Protein AF-0000000070180375 (afdb_homodimer)

Nearest PDB structures (foldseek):
  7lt1-assembly1_A  TM=9.385E-01  e=1.085E-35  Homo sapiens
  7lt1-assembly2_B  TM=9.264E-01  e=2.620E-34  Homo sapiens
  8gjy-assembly1_A  TM=6.740E-01  e=1.311E-13  Stylophora pistillata
  5eom-assembly3_D  TM=6.057E-01  e=1.075E-13  Homo sapiens
  5eog-assembly4_F  TM=6.296E-01  e=2.469E-12  Homo sapiens

Sequence (806 aa):
MASPPEDRPPKPAAAKPLTDLDFHSGVQIAELNQLIQEYQARTPQGGDAPELFQAKDWVFGLLGQVQQSDGKLPPVNRYLLLSGGIQQGTVHVDCTTLLPLSPGGDYDASFTLLVPVLNVAGVPVTLDMTQSPPGHTRISLQPFDAPTLQRWSECSCGDQTFLSAELVSEWFFRAFSAAAKDVRLELRGRVTSVIICVGSYRVLYDIVPVVAFRGWPEVAQPWLSQGHFWDGKLRDEDVTAGFYLFPSTSGSDWYLAFSASELHLRRGLPPPLLWSLRATVAALPWGVLQGLEPYHLFTLALWSCERLPSRYLAQEENAAHALLGVLDDLSASLAEGHLPNYFLPQWNLLHGLSHRATRILVRAVAQVRANPTKYLCQAVEGAKEAKRRAKAYRRQLPTPVDSMASPPEDRPPKPAAAKPLTDLDFHSGVQIAELNQLIQEYQARTPQGGDAPELFQAKDWVFGLLGQVQQSDGKLPPVNRYLLLSGGIQQGTVHVDCTTLLPLSPGGDYDASFTLLVPVLNVAGVPVTLDMTQSPPGHTRISLQPFDAPTLQRWSECSCGDQTFLSAELVSEWFFRAFSAAAKDVRLELRGRVTSVIICVGSYRVLYDIVPVVAFRGWPEVAQPWLSQGHFWDGKLRDEDVTAGFYLFPSTSGSDWYLAFSASELHLRRGLPPPLLWSLRATVAALPWGVLQGLEPYHLFTLALWSCERLPSRYLAQEENAAHALLGVLDDLSASLAEGHLPNYFLPQWNLLHGLSHRATRILVRAVAQVRANPTKYLCQAVEGAKEAKRRAKAYRRQLPTPVDS

Structure (mmCIF, N/CA/C/O backbone):
data_AF-0000000070180375-model_v1
#
loop_
_entity.id
_entity.type
_entity.pdbx_description
1 polymer 'Protein MB21D2-like'
#
loop_
_atom_site.group_PDB
_atom_site.id
_atom_site.type_symbol
_atom_site.label_atom_id
_atom_site.label_alt_id
_atom_site.label_comp_id
_atom_site.label_asym_id
_atom_site.label_entity_id
_atom_site.label_seq_id
_atom_site.pdbx_PDB_ins_code
_atom_site.Cartn_x
_atom_site.Cartn_y
_atom_site.Cartn_z
_atom_site.occupancy
_atom_site.B_iso_or_equiv
_atom_site.auth_seq_id
_atom_site.auth_comp_id
_atom_site.auth_asym_id
_atom_site.auth_atom_id
_atom_site.pdbx_PDB_model_num
ATOM 1 N N . MET A 1 1 ? 54.75 -35.031 9.227 1 23.86 1 MET A N 1
ATOM 2 C CA . MET A 1 1 ? 54 -34.469 8.117 1 23.86 1 MET A CA 1
ATOM 3 C C . MET A 1 1 ? 52.906 -33.531 8.633 1 23.86 1 MET A C 1
ATOM 5 O O . MET A 1 1 ? 52.031 -33.938 9.398 1 23.86 1 MET A O 1
ATOM 9 N N . ALA A 1 2 ? 53.219 -32.281 8.719 1 33.56 2 ALA A N 1
ATOM 10 C CA . ALA A 1 2 ? 52.531 -31.125 9.328 1 33.56 2 ALA A CA 1
ATOM 11 C C . ALA A 1 2 ? 51.188 -30.891 8.672 1 33.56 2 ALA A C 1
ATOM 13 O O . ALA A 1 2 ? 51.062 -30.844 7.449 1 33.56 2 ALA A O 1
ATOM 14 N N . SER A 1 3 ? 50.156 -31.203 9.398 1 32.41 3 SER A N 1
ATOM 15 C CA . SER A 1 3 ? 48.781 -31.266 8.984 1 32.41 3 SER A CA 1
ATOM 16 C C . SER A 1 3 ? 48.312 -29.938 8.406 1 32.41 3 SER A C 1
ATOM 18 O O . SER A 1 3 ? 48.719 -28.875 8.883 1 32.41 3 SER A O 1
ATOM 20 N N . PRO A 1 4 ? 47.875 -29.953 7.188 1 40.56 4 PRO A N 1
ATOM 21 C CA . PRO A 1 4 ? 47.625 -28.688 6.469 1 40.56 4 PRO A CA 1
ATOM 22 C C . PRO A 1 4 ? 46.688 -27.75 7.211 1 40.56 4 PRO A C 1
ATOM 24 O O . PRO A 1 4 ? 45.844 -28.219 7.984 1 40.56 4 PRO A O 1
ATOM 27 N N . PRO A 1 5 ? 47.188 -26.562 7.492 1 35.72 5 PRO A N 1
ATOM 28 C CA . PRO A 1 5 ? 46.5 -25.531 8.281 1 35.72 5 PRO A CA 1
ATOM 29 C C . PRO A 1 5 ? 45.031 -25.359 7.879 1 35.72 5 PRO A C 1
ATOM 31 O O . PRO A 1 5 ? 44.688 -25.578 6.715 1 35.72 5 PRO A O 1
ATOM 34 N N . GLU A 1 6 ? 44.125 -25.703 8.719 1 31.5 6 GLU A N 1
ATOM 35 C CA . GLU A 1 6 ? 42.688 -25.609 8.758 1 31.5 6 GLU A CA 1
ATOM 36 C C . GLU A 1 6 ? 42.188 -24.203 8.367 1 31.5 6 GLU A C 1
ATOM 38 O O . GLU A 1 6 ? 42.656 -23.203 8.922 1 31.5 6 GLU A O 1
ATOM 43 N N . ASP A 1 7 ? 41.938 -24.062 7.133 1 34.28 7 ASP A N 1
ATOM 44 C CA . ASP A 1 7 ? 41.5 -22.844 6.465 1 34.28 7 ASP A CA 1
ATOM 45 C C . ASP A 1 7 ? 40.5 -22.078 7.305 1 34.28 7 ASP A C 1
ATOM 47 O O . ASP A 1 7 ? 39.469 -22.641 7.695 1 34.28 7 ASP A O 1
ATOM 51 N N . ARG A 1 8 ? 41.031 -21.156 8.109 1 36.31 8 ARG A N 1
ATOM 52 C CA . ARG A 1 8 ? 40.25 -20.25 8.953 1 36.31 8 ARG A CA 1
ATOM 53 C C . ARG A 1 8 ? 39 -19.781 8.242 1 36.31 8 ARG A C 1
ATOM 55 O O . ARG A 1 8 ? 39.031 -19.469 7.055 1 36.31 8 ARG A O 1
ATOM 62 N N . PRO A 1 9 ? 37.906 -20.062 8.875 1 31.62 9 PRO A N 1
ATOM 63 C CA . PRO A 1 9 ? 36.625 -19.641 8.289 1 31.62 9 PRO A CA 1
ATOM 64 C C . PRO A 1 9 ? 36.625 -18.172 7.906 1 31.62 9 PRO A C 1
ATOM 66 O O . PRO A 1 9 ? 37.25 -17.344 8.562 1 31.62 9 PRO A O 1
ATOM 69 N N . PRO A 1 10 ? 36.5 -17.844 6.637 1 33.12 10 PRO A N 1
ATOM 70 C CA . PRO A 1 10 ? 36.656 -16.453 6.227 1 33.12 10 PRO A CA 1
ATOM 71 C C . PRO A 1 10 ? 35.906 -15.469 7.125 1 33.12 10 PRO A C 1
ATOM 73 O O . PRO A 1 10 ? 34.906 -15.836 7.738 1 33.12 10 PRO A O 1
ATOM 76 N N . LYS A 1 11 ? 36.75 -14.492 7.629 1 34.78 11 LYS A N 1
ATOM 77 C CA . LYS A 1 11 ? 36.281 -13.406 8.477 1 34.78 11 LYS A CA 1
ATOM 78 C C . LYS A 1 11 ? 34.906 -12.898 8.016 1 34.78 11 LYS A C 1
ATOM 80 O O . LYS A 1 11 ? 34.688 -12.727 6.812 1 34.78 11 LYS A O 1
ATOM 85 N N . PRO A 1 12 ? 34.062 -12.938 8.938 1 30.27 12 PRO A N 1
ATOM 86 C CA . PRO A 1 12 ? 32.719 -12.445 8.602 1 30.27 12 PRO A CA 1
ATOM 87 C C . PRO A 1 12 ? 32.75 -11.086 7.902 1 30.27 12 PRO A C 1
ATOM 89 O O . PRO A 1 12 ? 33.562 -10.242 8.227 1 30.27 12 PRO A O 1
ATOM 92 N N . ALA A 1 13 ? 32.438 -10.969 6.637 1 31.39 13 ALA A N 1
ATOM 93 C CA . ALA A 1 13 ? 32.469 -9.727 5.871 1 31.39 13 ALA A CA 1
ATOM 94 C C . ALA A 1 13 ? 32.062 -8.539 6.734 1 31.39 13 ALA A C 1
ATOM 96 O O . ALA A 1 13 ? 31.219 -8.656 7.613 1 31.39 13 ALA A O 1
ATOM 97 N N . ALA A 1 14 ? 32.844 -7.531 6.828 1 31.05 14 ALA A N 1
ATOM 98 C CA . ALA A 1 14 ? 32.656 -6.316 7.613 1 31.05 14 ALA A CA 1
ATOM 99 C C . ALA A 1 14 ? 31.219 -5.848 7.551 1 31.05 14 ALA A C 1
ATOM 101 O O . ALA A 1 14 ? 30.578 -5.922 6.496 1 31.05 14 ALA A O 1
ATOM 102 N N . ALA A 1 15 ? 30.672 -5.734 8.703 1 33.09 15 ALA A N 1
ATOM 103 C CA . ALA A 1 15 ? 29.281 -5.332 8.961 1 33.09 15 ALA A CA 1
ATOM 104 C C . ALA A 1 15 ? 28.859 -4.188 8.039 1 33.09 15 ALA A C 1
ATOM 106 O O . ALA A 1 15 ? 29.516 -3.139 8.008 1 33.09 15 ALA A O 1
ATOM 107 N N . LYS A 1 16 ? 28.328 -4.473 6.902 1 41.56 16 LYS A N 1
ATOM 108 C CA . LYS A 1 16 ? 27.859 -3.441 5.98 1 41.56 16 LYS A CA 1
ATOM 109 C C . LYS A 1 16 ? 27.281 -2.25 6.742 1 41.56 16 LYS A C 1
ATOM 111 O O . LYS A 1 16 ? 26.641 -2.422 7.785 1 41.56 16 LYS A O 1
ATOM 116 N N . PRO A 1 17 ? 27.641 -1.075 6.594 1 40.16 17 PRO A N 1
ATOM 117 C CA . PRO A 1 17 ? 27.203 0.123 7.309 1 40.16 17 PRO A CA 1
ATOM 118 C C . PRO A 1 17 ? 25.703 0.095 7.641 1 40.16 17 PRO A C 1
ATOM 120 O O . PRO A 1 17 ? 24.938 -0.566 6.949 1 40.16 17 PRO A O 1
ATOM 123 N N . LEU A 1 18 ? 25.281 0.258 8.922 1 43.97 18 LEU A N 1
ATOM 124 C CA . LEU A 1 18 ? 24.031 0.418 9.648 1 43.97 18 LEU A CA 1
ATOM 125 C C . LEU A 1 18 ? 22.969 1.078 8.766 1 43.97 18 LEU A C 1
ATOM 127 O O . LEU A 1 18 ? 21.875 1.391 9.234 1 43.97 18 LEU A O 1
ATOM 131 N N . THR A 1 19 ? 23.344 1.533 7.516 1 57.06 19 THR A N 1
ATOM 132 C CA . THR A 1 19 ? 22.516 2.445 6.727 1 57.06 19 THR A CA 1
ATOM 133 C C . THR A 1 19 ? 21.484 1.676 5.906 1 57.06 19 THR A C 1
ATOM 135 O O . THR A 1 19 ? 20.719 2.271 5.148 1 57.06 19 THR A O 1
ATOM 138 N N . ASP A 1 20 ? 21.281 0.344 6.129 1 83.94 20 ASP A N 1
ATOM 139 C CA . ASP A 1 20 ? 20.406 -0.189 5.09 1 83.94 20 ASP A CA 1
ATOM 140 C C . ASP A 1 20 ? 19.125 -0.746 5.695 1 83.94 20 ASP A C 1
ATOM 142 O O . ASP A 1 20 ? 19.016 -1.949 5.941 1 83.94 20 ASP A O 1
ATOM 146 N N . LEU A 1 21 ? 18.297 0.168 6.273 1 94 21 LEU A N 1
ATOM 147 C CA . LEU A 1 21 ? 17 -0.168 6.859 1 94 21 LEU A CA 1
ATOM 148 C C . LEU A 1 21 ? 15.875 0.103 5.871 1 94 21 LEU A C 1
ATOM 150 O O . LEU A 1 21 ? 15.992 0.978 5.012 1 94 21 LEU A O 1
ATOM 154 N N . ASP A 1 22 ? 14.906 -0.76 6.043 1 96.56 22 ASP A N 1
ATOM 155 C CA . ASP A 1 22 ? 13.633 -0.432 5.398 1 96.56 22 ASP A CA 1
ATOM 156 C C . ASP A 1 22 ? 12.852 0.595 6.215 1 96.56 22 ASP A C 1
ATOM 158 O O . ASP A 1 22 ? 12.469 0.326 7.355 1 96.56 22 ASP A O 1
ATOM 162 N N . PHE A 1 23 ? 12.539 1.756 5.738 1 97.06 23 PHE A N 1
ATOM 163 C CA . PHE A 1 23 ? 11.93 2.857 6.473 1 97.06 23 PHE A CA 1
ATOM 164 C C . PHE A 1 23 ? 10.578 2.445 7.039 1 97.06 23 PHE A C 1
ATOM 166 O O . PHE A 1 23 ? 10.281 2.715 8.203 1 97.06 23 PHE A O 1
ATOM 173 N N . HIS A 1 24 ? 9.766 1.77 6.258 1 97.75 24 HIS A N 1
ATOM 174 C CA . HIS A 1 24 ? 8.383 1.485 6.625 1 97.75 24 HIS A CA 1
ATOM 175 C C . HIS A 1 24 ? 8.312 0.475 7.766 1 97.75 24 HIS A C 1
ATOM 177 O O . HIS A 1 24 ? 7.645 0.717 8.773 1 97.75 24 HIS A O 1
ATOM 183 N N . SER A 1 25 ? 9.016 -0.627 7.633 1 97.44 25 SER A N 1
ATOM 184 C CA . SER A 1 25 ? 8.945 -1.672 8.648 1 97.44 25 SER A CA 1
ATOM 185 C C . SER A 1 25 ? 10 -1.458 9.734 1 97.44 25 SER A C 1
ATOM 187 O O . SER A 1 25 ? 9.867 -1.978 10.844 1 97.44 25 SER A O 1
ATOM 189 N N . GLY A 1 26 ? 11.086 -0.782 9.445 1 96.75 26 GLY A N 1
ATOM 190 C CA . GLY A 1 26 ? 12.18 -0.565 10.383 1 96.75 26 GLY A CA 1
ATOM 191 C C . GLY A 1 26 ? 13.148 -1.73 10.445 1 96.75 26 GLY A C 1
ATOM 192 O O . GLY A 1 26 ? 14.086 -1.722 11.25 1 96.75 26 GLY A O 1
ATOM 193 N N . VAL A 1 27 ? 12.992 -2.689 9.57 1 96.44 27 VAL A N 1
ATOM 194 C CA . VAL A 1 27 ? 13.805 -3.9 9.633 1 96.44 27 VAL A CA 1
ATOM 195 C C . VAL A 1 27 ? 15.109 -3.684 8.867 1 96.44 27 VAL A C 1
ATOM 197 O O . VAL A 1 27 ? 15.148 -2.918 7.902 1 96.44 27 VAL A O 1
ATOM 200 N N . GLN A 1 28 ? 16.156 -4.336 9.297 1 95.44 28 GLN A N 1
ATOM 201 C CA . GLN A 1 28 ? 17.422 -4.316 8.586 1 95.44 28 GLN A CA 1
ATOM 202 C C . GLN A 1 28 ? 17.359 -5.164 7.32 1 95.44 28 GLN A C 1
ATOM 204 O O . GLN A 1 28 ? 16.938 -6.316 7.359 1 95.44 28 GLN A O 1
ATOM 209 N N . ILE A 1 29 ? 17.781 -4.625 6.227 1 95.12 29 ILE A N 1
ATOM 210 C CA . ILE A 1 29 ? 17.75 -5.309 4.938 1 95.12 29 ILE A CA 1
ATOM 211 C C . ILE A 1 29 ? 18.578 -6.59 5.008 1 95.12 29 ILE A C 1
ATOM 213 O O . ILE A 1 29 ? 18.188 -7.617 4.441 1 95.12 29 ILE A O 1
ATOM 217 N N . ALA A 1 30 ? 19.703 -6.562 5.672 1 95.06 30 ALA A N 1
ATOM 218 C CA . ALA A 1 30 ? 20.562 -7.73 5.816 1 95.06 30 ALA A CA 1
ATOM 219 C C . ALA A 1 30 ? 19.828 -8.875 6.504 1 95.06 30 ALA A C 1
ATOM 221 O O . ALA A 1 30 ? 20.031 -10.047 6.172 1 95.06 30 ALA A O 1
ATOM 222 N N . GLU A 1 31 ? 18.953 -8.547 7.465 1 96.31 31 GLU A N 1
ATOM 223 C CA . GLU A 1 31 ? 18.172 -9.555 8.172 1 96.31 31 GLU A CA 1
ATOM 224 C C . GLU A 1 31 ? 17.188 -10.242 7.23 1 96.31 31 GLU A C 1
ATOM 226 O O . GLU A 1 31 ? 17.031 -11.469 7.266 1 96.31 31 GLU A O 1
ATOM 231 N N . LEU A 1 32 ? 16.547 -9.508 6.422 1 97.44 32 LEU A N 1
ATOM 232 C CA . LEU A 1 32 ? 15.602 -10.07 5.457 1 97.44 32 LEU A CA 1
ATOM 233 C C . LEU A 1 32 ? 16.312 -10.953 4.445 1 97.44 32 LEU A C 1
ATOM 235 O O . LEU A 1 32 ? 15.82 -12.023 4.09 1 97.44 32 LEU A O 1
ATOM 239 N N . ASN A 1 33 ? 17.469 -10.484 3.971 1 97.19 33 ASN A N 1
ATOM 240 C CA . ASN A 1 33 ? 18.25 -11.305 3.053 1 97.19 33 ASN A CA 1
ATOM 241 C C . ASN A 1 33 ? 18.625 -12.648 3.678 1 97.19 33 ASN A C 1
ATOM 243 O O . ASN A 1 33 ? 18.594 -13.68 3.01 1 97.19 33 ASN A O 1
ATOM 247 N N . GLN A 1 34 ? 18.984 -12.602 4.914 1 97.12 34 GLN A N 1
ATOM 248 C CA . GLN A 1 34 ? 19.344 -13.828 5.617 1 97.12 34 GLN A CA 1
ATOM 249 C C . GLN A 1 34 ? 18.156 -14.781 5.711 1 97.12 34 GLN A C 1
ATOM 251 O O . GLN A 1 34 ? 18.297 -15.984 5.504 1 97.12 34 GLN A O 1
ATOM 256 N N . LEU A 1 35 ? 16.984 -14.258 6.043 1 97.75 35 LEU A N 1
ATOM 257 C CA . LEU A 1 35 ? 15.789 -15.086 6.16 1 97.75 35 LEU A CA 1
ATOM 258 C C . LEU A 1 35 ? 15.406 -15.688 4.812 1 97.75 35 LEU A C 1
ATOM 260 O O . LEU A 1 35 ? 14.977 -16.844 4.738 1 97.75 35 LEU A O 1
ATOM 264 N N . ILE A 1 36 ? 15.57 -14.906 3.744 1 97.88 36 ILE A N 1
ATOM 265 C CA . ILE A 1 36 ? 15.289 -15.398 2.398 1 97.88 36 ILE A CA 1
ATOM 266 C C . ILE A 1 36 ? 16.234 -16.547 2.061 1 97.88 36 ILE A C 1
ATOM 268 O O . ILE A 1 36 ? 15.797 -17.578 1.536 1 97.88 36 ILE A O 1
ATOM 272 N N . GLN A 1 37 ? 17.484 -16.422 2.408 1 96.31 37 GLN A N 1
ATOM 273 C CA . GLN A 1 37 ? 18.469 -17.469 2.15 1 96.31 37 GLN A CA 1
ATOM 274 C C . GLN A 1 37 ? 18.188 -18.703 2.986 1 96.31 37 GLN A C 1
ATOM 276 O O . GLN A 1 37 ? 18.359 -19.828 2.512 1 96.31 37 GLN A O 1
ATOM 281 N N . GLU A 1 38 ? 17.781 -18.453 4.176 1 96.19 38 GLU A N 1
ATOM 282 C CA . GLU A 1 38 ? 17.453 -19.578 5.043 1 96.19 38 GLU A CA 1
ATOM 283 C C . GLU A 1 38 ? 16.266 -20.359 4.496 1 96.19 38 GLU A C 1
ATOM 285 O O . GLU A 1 38 ? 16.266 -21.594 4.543 1 96.19 38 GLU A O 1
ATOM 290 N N . TYR A 1 39 ? 15.32 -19.703 4.043 1 96.19 39 TYR A N 1
ATOM 291 C CA . TYR A 1 39 ? 14.172 -20.375 3.455 1 96.19 39 TYR A CA 1
ATOM 292 C C . TYR A 1 39 ? 14.578 -21.156 2.209 1 96.19 39 TYR A C 1
ATOM 294 O O . TYR A 1 39 ? 14.148 -22.297 2.016 1 96.19 39 TYR A O 1
ATOM 302 N N . GLN A 1 40 ? 15.352 -20.516 1.368 1 91.94 40 GLN A N 1
ATOM 303 C CA . GLN A 1 40 ? 15.797 -21.156 0.13 1 91.94 40 GLN A CA 1
ATOM 304 C C . GLN A 1 40 ? 16.562 -22.438 0.415 1 91.94 40 GLN A C 1
ATOM 306 O O . GLN A 1 40 ? 16.484 -23.406 -0.35 1 91.94 40 GLN A O 1
ATOM 311 N N . ALA A 1 41 ? 17.312 -22.406 1.428 1 90.5 41 ALA A N 1
ATOM 312 C CA . ALA A 1 41 ? 18.125 -23.562 1.783 1 90.5 41 ALA A CA 1
ATOM 313 C C . ALA A 1 41 ? 17.25 -24.75 2.223 1 90.5 41 ALA A C 1
ATOM 315 O O . ALA A 1 41 ? 17.656 -25.906 2.111 1 90.5 41 ALA A O 1
ATOM 316 N N . ARG A 1 42 ? 16.078 -24.516 2.604 1 85.94 42 ARG A N 1
ATOM 317 C CA . ARG A 1 42 ? 15.219 -25.562 3.148 1 85.94 42 ARG A CA 1
ATOM 318 C C . ARG A 1 42 ? 14.203 -26.031 2.111 1 85.94 42 ARG A C 1
ATOM 320 O O . ARG A 1 42 ? 13.5 -27.016 2.328 1 85.94 42 ARG A O 1
ATOM 327 N N . THR A 1 43 ? 14.094 -25.344 1.079 1 76.44 43 THR A N 1
ATOM 328 C CA . THR A 1 43 ? 13.141 -25.734 0.046 1 76.44 43 THR A CA 1
ATOM 329 C C . THR A 1 43 ? 13.711 -26.844 -0.833 1 76.44 43 THR A C 1
ATOM 331 O O . THR A 1 43 ? 14.867 -26.781 -1.252 1 76.44 43 THR A O 1
ATOM 334 N N . PRO A 1 44 ? 12.867 -27.938 -0.79 1 65.12 44 PRO A N 1
ATOM 335 C CA . PRO A 1 44 ? 13.375 -29.094 -1.555 1 65.12 44 PRO A CA 1
ATOM 336 C C . PRO A 1 44 ? 13.672 -28.734 -3.01 1 65.12 44 PRO A C 1
ATOM 338 O O . PRO A 1 44 ? 12.906 -28 -3.645 1 65.12 44 PRO A O 1
ATOM 341 N N . GLN A 1 45 ? 14.891 -28.781 -3.35 1 59.19 45 GLN A N 1
ATOM 342 C CA . GLN A 1 45 ? 15.258 -28.641 -4.754 1 59.19 45 GLN A CA 1
ATOM 343 C C . GLN A 1 45 ? 14.914 -29.891 -5.551 1 59.19 45 GLN A C 1
ATOM 345 O O . GLN A 1 45 ? 14.867 -31 -4.992 1 59.19 45 GLN A O 1
ATOM 350 N N . GLY A 1 46 ? 13.938 -29.812 -6.57 1 57.19 46 GLY A N 1
ATOM 351 C CA . GLY A 1 46 ? 13.547 -30.891 -7.465 1 57.19 46 GLY A CA 1
ATOM 352 C C . GLY A 1 46 ? 14.625 -31.938 -7.652 1 57.19 46 GLY A C 1
ATOM 353 O O . GLY A 1 46 ? 15.492 -31.797 -8.516 1 57.19 46 GLY A O 1
ATOM 354 N N . GLY A 1 47 ? 14.992 -32.625 -6.516 1 59.22 47 GLY A N 1
ATOM 355 C CA . GLY A 1 47 ? 16.047 -33.625 -6.668 1 59.22 47 GLY A CA 1
ATOM 356 C C . GLY A 1 47 ? 15.625 -34.812 -7.504 1 59.22 47 GLY A C 1
ATOM 357 O O . GLY A 1 47 ? 14.438 -35 -7.777 1 59.22 47 GLY A O 1
ATOM 358 N N . ASP A 1 48 ? 16.5 -35.375 -8.312 1 66.88 48 ASP A N 1
ATOM 359 C CA . ASP A 1 48 ? 16.453 -36.562 -9.172 1 66.88 48 ASP A CA 1
ATOM 360 C C . ASP A 1 48 ? 16.391 -37.844 -8.336 1 66.88 48 ASP A C 1
ATOM 362 O O . ASP A 1 48 ? 17.172 -38.781 -8.547 1 66.88 48 ASP A O 1
ATOM 366 N N . ALA A 1 49 ? 15.305 -37.812 -7.477 1 78.69 49 ALA A N 1
ATOM 367 C CA . ALA A 1 49 ? 15.141 -39.062 -6.715 1 78.69 49 ALA A CA 1
ATOM 368 C C . ALA A 1 49 ? 14.477 -40.125 -7.555 1 78.69 49 ALA A C 1
ATOM 370 O O . ALA A 1 49 ? 13.523 -39.875 -8.289 1 78.69 49 ALA A O 1
ATOM 371 N N . PRO A 1 50 ? 15.016 -41.281 -7.543 1 86.12 50 PRO A N 1
ATOM 372 C CA . PRO A 1 50 ? 14.43 -42.406 -8.305 1 86.12 50 PRO A CA 1
ATOM 373 C C . PRO A 1 50 ? 12.938 -42.562 -8.031 1 86.12 50 PRO A C 1
ATOM 375 O O . PRO A 1 50 ? 12.18 -42.969 -8.922 1 86.12 50 PRO A O 1
ATOM 378 N N . GLU A 1 51 ? 12.547 -42.281 -6.836 1 88.75 51 GLU A N 1
ATOM 379 C CA . GLU A 1 51 ? 11.141 -42.406 -6.461 1 88.75 51 GLU A CA 1
ATOM 380 C C . GLU A 1 51 ? 10.258 -41.469 -7.293 1 88.75 51 GLU A C 1
ATOM 382 O O . GLU A 1 51 ? 9.117 -41.812 -7.598 1 88.75 51 GLU A O 1
ATOM 387 N N . LEU A 1 52 ? 10.7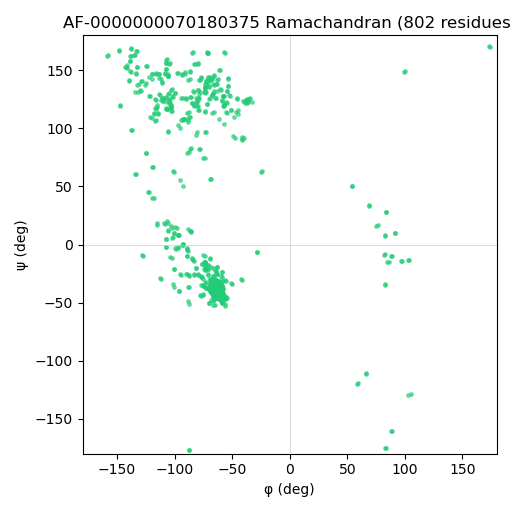89 -40.375 -7.645 1 90.44 52 LEU A N 1
ATOM 388 C CA . LEU A 1 52 ? 10.023 -39.406 -8.43 1 90.44 52 LEU A CA 1
ATOM 389 C C . LEU A 1 52 ? 9.781 -39.938 -9.844 1 90.44 52 LEU A C 1
ATOM 391 O O . LEU A 1 52 ? 8.727 -39.688 -10.43 1 90.44 52 LEU A O 1
ATOM 395 N N . PHE A 1 53 ? 10.766 -40.656 -10.375 1 91.75 53 PHE A N 1
ATOM 396 C CA . PHE A 1 53 ? 10.602 -41.281 -11.695 1 91.75 53 PHE A CA 1
ATOM 397 C C . PHE A 1 53 ? 9.547 -42.375 -11.656 1 91.75 53 PHE A C 1
ATOM 399 O O . PHE A 1 53 ? 8.742 -42.5 -12.578 1 91.75 53 PHE A O 1
ATOM 406 N N . GLN A 1 54 ? 9.602 -43.125 -10.609 1 94.38 54 GLN A N 1
ATOM 407 C CA . GLN A 1 54 ? 8.625 -44.188 -10.453 1 94.38 54 GLN A CA 1
ATOM 408 C C . GLN A 1 54 ? 7.211 -43.625 -10.328 1 94.38 54 GLN A C 1
ATOM 410 O O . GLN A 1 54 ? 6.262 -44.188 -10.891 1 94.38 54 GLN A O 1
ATOM 415 N N . ALA A 1 55 ? 7.109 -42.594 -9.539 1 94.5 55 ALA A N 1
ATOM 416 C CA . ALA A 1 55 ? 5.809 -41.969 -9.375 1 94.5 55 ALA A CA 1
ATOM 417 C C . ALA A 1 55 ? 5.289 -41.438 -10.711 1 94.5 55 ALA A C 1
ATOM 419 O O . ALA A 1 55 ? 4.094 -41.531 -11 1 94.5 55 ALA A O 1
ATOM 420 N N . LYS A 1 56 ? 6.172 -40.812 -11.477 1 94.31 56 LYS A N 1
ATOM 421 C CA . LYS A 1 56 ? 5.816 -40.344 -12.805 1 94.31 56 LYS A CA 1
ATOM 422 C C . LYS A 1 56 ? 5.316 -41.469 -13.703 1 94.31 56 LYS A C 1
ATOM 424 O O . LYS A 1 56 ? 4.309 -41.312 -14.391 1 94.31 56 LYS A O 1
ATOM 429 N N . ASP A 1 57 ? 6 -42.531 -13.664 1 94.62 57 ASP A N 1
ATOM 430 C CA . ASP A 1 57 ? 5.598 -43.719 -14.453 1 94.62 57 ASP A CA 1
ATOM 431 C C . ASP A 1 57 ? 4.215 -44.219 -14.031 1 94.62 57 ASP A C 1
ATOM 433 O O . ASP A 1 57 ? 3.416 -44.625 -14.875 1 94.62 57 ASP A O 1
ATOM 437 N N . TRP A 1 58 ? 4.027 -44.156 -12.82 1 94.38 58 TRP A N 1
ATOM 438 C CA . TRP A 1 58 ? 2.746 -44.625 -12.297 1 94.38 58 TRP A CA 1
ATOM 439 C C . TRP A 1 58 ? 1.604 -43.75 -12.797 1 94.38 58 TRP A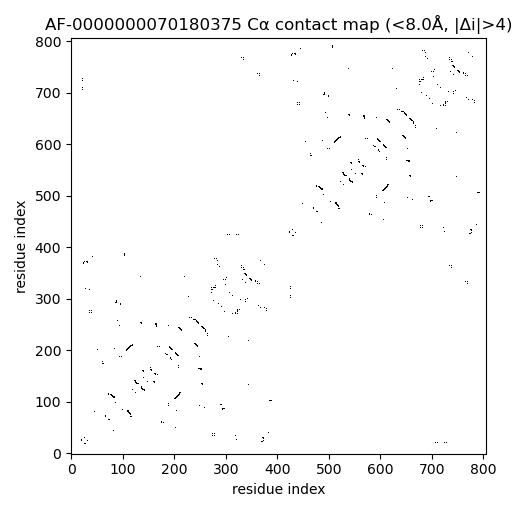 C 1
ATOM 441 O O . TRP A 1 58 ? 0.576 -44.25 -13.258 1 94.38 58 TRP A O 1
ATOM 451 N N . VAL A 1 59 ? 1.718 -42.438 -12.625 1 94.94 59 VAL A N 1
ATOM 452 C CA . VAL A 1 59 ? 0.648 -41.531 -13.031 1 94.94 59 VAL A CA 1
ATOM 453 C C . VAL A 1 59 ? 0.429 -41.625 -14.539 1 94.94 59 VAL A C 1
ATOM 455 O O . VAL A 1 59 ? -0.71 -41.594 -15.008 1 94.94 59 VAL A O 1
ATOM 458 N N . PHE A 1 60 ? 1.487 -41.75 -15.328 1 94.38 60 PHE A N 1
ATOM 459 C CA . PHE A 1 60 ? 1.369 -41.906 -16.781 1 94.38 60 PHE A CA 1
ATOM 460 C C . PHE A 1 60 ? 0.677 -43.219 -17.109 1 94.38 60 PHE A C 1
ATOM 462 O O . PHE A 1 60 ? -0.08 -43.312 -18.094 1 94.38 60 PHE A O 1
ATOM 469 N N . GLY A 1 61 ? 0.994 -44.25 -16.297 1 93.31 61 GLY A N 1
ATOM 470 C CA . GLY A 1 61 ? 0.285 -45.5 -16.453 1 93.31 61 GLY A CA 1
ATOM 471 C C . GLY A 1 61 ? -1.208 -45.375 -16.219 1 93.31 61 GLY A C 1
ATOM 472 O O . GLY A 1 61 ? -2.008 -45.969 -16.938 1 93.31 61 GLY A O 1
ATOM 473 N N . LEU A 1 62 ? -1.543 -44.656 -15.188 1 93.62 62 LEU A N 1
ATOM 474 C CA . LEU A 1 62 ? -2.953 -44.438 -14.891 1 93.62 62 LEU A CA 1
ATOM 475 C C . LEU A 1 62 ? -3.629 -43.656 -16.031 1 93.62 62 LEU A C 1
ATOM 477 O O . LEU A 1 62 ? -4.766 -43.969 -16.391 1 93.62 62 LEU A O 1
ATOM 481 N N . LEU A 1 63 ? -2.953 -42.688 -16.594 1 94.44 63 LEU A N 1
ATOM 482 C CA . LEU A 1 63 ? -3.498 -41.938 -17.719 1 94.44 63 LEU A CA 1
ATOM 483 C C . LEU A 1 63 ? -3.672 -42.812 -18.938 1 94.44 63 LEU A C 1
ATOM 485 O O . LEU A 1 63 ? -4.613 -42.656 -19.703 1 94.44 63 LEU A O 1
ATOM 489 N N . GLY A 1 64 ? -2.717 -43.719 -19.094 1 93.31 64 GLY A N 1
ATOM 490 C CA . GLY A 1 64 ? -2.875 -44.719 -20.141 1 93.31 64 GLY A CA 1
ATOM 491 C C . GLY A 1 64 ? -4.125 -45.562 -19.984 1 93.31 64 GLY A C 1
ATOM 492 O O . GLY A 1 64 ? -4.801 -45.875 -20.969 1 93.31 64 GLY A O 1
ATOM 493 N N . GLN A 1 65 ? -4.449 -45.938 -18.75 1 93.38 65 GLN A N 1
ATOM 494 C CA . GLN A 1 65 ? -5.656 -46.719 -18.469 1 93.38 65 GLN A CA 1
ATOM 495 C C . GLN A 1 65 ? -6.91 -45.906 -18.75 1 93.38 65 GLN A C 1
ATOM 497 O O . GLN A 1 65 ? -7.898 -46.406 -19.281 1 93.38 65 GLN A O 1
ATOM 502 N N . VAL A 1 66 ? -6.863 -44.656 -18.391 1 93.31 66 VAL A N 1
ATOM 503 C CA . VAL A 1 66 ? -7.984 -43.75 -18.656 1 93.31 66 VAL A CA 1
ATOM 504 C C . VAL A 1 66 ? -8.211 -43.656 -20.172 1 93.31 66 VAL A C 1
ATOM 506 O O . VAL A 1 66 ? -9.352 -43.656 -20.625 1 93.31 66 VAL A O 1
ATOM 509 N N . GLN A 1 67 ? -7.145 -43.5 -20.922 1 92.25 67 GLN A N 1
ATOM 510 C CA . GLN A 1 67 ? -7.23 -43.406 -22.391 1 92.25 67 GLN A CA 1
ATOM 511 C C . GLN A 1 67 ? -7.848 -44.688 -22.969 1 92.25 67 GLN A C 1
ATOM 513 O O . GLN A 1 67 ? -8.648 -44.594 -23.906 1 92.25 67 GLN A O 1
ATOM 518 N N . GLN A 1 68 ? -7.539 -45.844 -22.438 1 90.62 68 GLN A N 1
ATOM 519 C CA . GLN A 1 68 ? -8 -47.125 -22.969 1 90.62 68 GLN A CA 1
ATOM 520 C C . GLN A 1 68 ? -9.461 -47.375 -22.578 1 90.62 68 GLN A C 1
ATOM 522 O O . GLN A 1 68 ? -10.18 -48.062 -23.297 1 90.62 68 GLN A O 1
ATOM 527 N N . SER A 1 69 ? -9.891 -46.844 -21.531 1 85.75 69 SER A N 1
ATOM 528 C CA . SER A 1 69 ? -11.234 -47.125 -21.047 1 85.75 69 SER A CA 1
ATOM 529 C C . SER A 1 69 ? -12.297 -46.531 -21.984 1 85.75 69 SER A C 1
ATOM 531 O O . SER A 1 69 ? -13.273 -47.219 -22.312 1 85.75 69 SER A O 1
ATOM 533 N N . ASP A 1 70 ? -12.195 -45.281 -22.406 1 80.12 70 ASP A N 1
ATOM 534 C CA . ASP A 1 70 ? -13.258 -44.719 -23.234 1 80.12 70 ASP A CA 1
ATOM 535 C C . ASP A 1 70 ? -12.68 -44.094 -24.5 1 80.12 70 ASP A C 1
ATOM 537 O O . ASP A 1 70 ? -13.43 -43.656 -25.391 1 80.12 70 ASP A O 1
ATOM 541 N N . GLY A 1 71 ? -11.484 -44 -24.562 1 84.25 71 GLY A N 1
ATOM 542 C CA . GLY A 1 71 ? -10.812 -43.562 -25.781 1 84.25 71 GLY A CA 1
ATOM 543 C C . GLY A 1 71 ? -10.938 -42.062 -26.031 1 84.25 71 GLY A C 1
ATOM 544 O O . GLY A 1 71 ? -10.734 -41.594 -27.156 1 84.25 71 GLY A O 1
ATOM 545 N N . LYS A 1 72 ? -11.289 -41.344 -25.125 1 89.12 72 LYS A N 1
ATOM 546 C CA . LYS A 1 72 ? -11.469 -39.906 -25.312 1 89.12 72 LYS A CA 1
ATOM 547 C C . LYS A 1 72 ? -10.125 -39.188 -25.391 1 89.12 72 LYS A C 1
ATOM 549 O O . LYS A 1 72 ? -9.93 -38.312 -26.234 1 89.12 72 LYS A O 1
ATOM 554 N N . LEU A 1 73 ? -9.25 -39.562 -24.547 1 90.69 73 LEU A N 1
ATOM 555 C CA . LEU A 1 73 ? -7.941 -38.938 -24.547 1 90.69 73 LEU A CA 1
ATOM 556 C C . LEU A 1 73 ? -7.156 -39.312 -25.812 1 90.69 73 LEU A C 1
ATOM 558 O O . LEU A 1 73 ? -7.23 -40.438 -26.281 1 90.69 73 LEU A O 1
ATOM 562 N N . PRO A 1 74 ? -6.445 -38.312 -26.281 1 86.88 74 PRO A N 1
ATOM 563 C CA . PRO A 1 74 ? -5.617 -38.625 -27.453 1 86.88 74 PRO A CA 1
ATOM 564 C C . PRO A 1 74 ? -4.559 -39.688 -27.141 1 86.88 74 PRO A C 1
ATOM 566 O O . PRO A 1 74 ? -3.99 -39.688 -26.047 1 86.88 74 PRO A O 1
ATOM 569 N N . PRO A 1 75 ? -4.297 -40.562 -28.078 1 75.62 75 PRO A N 1
ATOM 570 C CA . PRO A 1 75 ? -3.32 -41.656 -27.875 1 75.62 75 PRO A CA 1
ATOM 571 C C . PRO A 1 75 ? -1.901 -41.125 -27.672 1 75.62 75 PRO A C 1
ATOM 573 O O . PRO A 1 75 ? -1.131 -41.688 -26.891 1 75.62 75 PRO A O 1
ATOM 576 N N . VAL A 1 76 ? -1.534 -40.156 -28.531 1 64.31 76 VAL A N 1
ATOM 577 C CA . VAL A 1 76 ? -0.236 -39.5 -28.359 1 64.31 76 VAL A CA 1
ATOM 578 C C . VAL A 1 76 ? -0.406 -38.219 -27.562 1 64.31 76 VAL A C 1
ATOM 580 O O . VAL A 1 76 ? -1.021 -37.25 -28.047 1 64.31 76 VAL A O 1
ATOM 583 N N . ASN A 1 77 ? -0.081 -38.438 -26.375 1 64.5 77 ASN A N 1
ATOM 584 C CA . ASN A 1 77 ? -0.367 -37.219 -25.594 1 64.5 77 ASN A CA 1
ATOM 585 C C . ASN A 1 77 ? 0.914 -36.531 -25.141 1 64.5 77 ASN A C 1
ATOM 587 O O . ASN A 1 77 ? 1.845 -37.188 -24.656 1 64.5 77 ASN A O 1
ATOM 591 N N . ARG A 1 78 ? 0.995 -35.281 -25.531 1 82.81 78 ARG A N 1
ATOM 592 C CA . ARG A 1 78 ? 2.094 -34.406 -25.125 1 82.81 78 ARG A CA 1
ATOM 593 C C . ARG A 1 78 ? 1.794 -33.75 -23.781 1 82.81 78 ARG A C 1
ATOM 595 O O . ARG A 1 78 ? 1.31 -32.625 -23.75 1 82.81 78 ARG A O 1
ATOM 602 N N . TYR A 1 79 ? 2.086 -34.531 -22.812 1 90.75 79 TYR A N 1
ATOM 603 C CA . TYR A 1 79 ? 1.871 -34.031 -21.453 1 90.75 79 TYR A CA 1
ATOM 604 C C . TYR A 1 79 ? 2.891 -32.969 -21.125 1 90.75 79 TYR A C 1
ATOM 606 O O . TYR A 1 79 ? 4.027 -33 -21.594 1 90.75 79 TYR A O 1
ATOM 614 N N . LEU A 1 80 ? 2.465 -31.969 -20.469 1 91.5 80 LEU A N 1
ATOM 615 C CA . LEU A 1 80 ? 3.395 -31 -19.891 1 91.5 80 LEU A CA 1
ATOM 616 C C . LEU A 1 80 ? 3.467 -31.172 -18.375 1 91.5 80 LEU A C 1
ATOM 618 O O . LEU A 1 80 ? 2.449 -31.078 -17.688 1 91.5 80 LEU A O 1
ATOM 622 N N . LEU A 1 81 ? 4.625 -31.531 -17.953 1 93.75 81 LEU A N 1
ATOM 623 C CA . LEU A 1 81 ? 4.852 -31.719 -16.516 1 93.75 81 LEU A CA 1
ATOM 624 C C . LEU A 1 81 ? 5.625 -30.531 -15.938 1 93.75 81 LEU A C 1
ATOM 626 O O . LEU A 1 81 ? 6.715 -30.203 -16.422 1 93.75 81 LEU A O 1
ATOM 630 N N . LEU A 1 82 ? 5.023 -29.891 -15 1 93.31 82 LEU A N 1
ATOM 631 C CA . LEU A 1 82 ? 5.641 -28.75 -14.344 1 93.31 82 LEU A CA 1
ATOM 632 C C . LEU A 1 82 ? 6.004 -29.078 -12.898 1 93.31 82 LEU A C 1
ATOM 634 O O . LEU A 1 82 ? 5.25 -29.766 -12.203 1 93.31 82 LEU A O 1
ATOM 638 N N . SER A 1 83 ? 7.16 -28.578 -12.555 1 90.56 83 SER A N 1
ATOM 639 C CA . SER A 1 83 ? 7.559 -28.766 -11.164 1 90.56 83 SER A CA 1
ATOM 640 C C . SER A 1 83 ? 6.773 -27.844 -10.234 1 90.56 83 SER A C 1
ATOM 642 O O . SER A 1 83 ? 6.645 -26.656 -10.5 1 90.56 83 SER A O 1
ATOM 644 N N . GLY A 1 84 ? 6.234 -28.438 -9.156 1 90.44 84 GLY A N 1
ATOM 645 C CA . GLY A 1 84 ? 5.406 -27.688 -8.219 1 90.44 84 GLY A CA 1
ATOM 646 C C . GLY A 1 84 ? 3.92 -27.891 -8.445 1 90.44 84 GLY A C 1
ATOM 647 O O . GLY A 1 84 ? 3.475 -28.047 -9.586 1 90.44 84 GLY A O 1
ATOM 648 N N . GLY A 1 85 ? 3.211 -27.828 -7.457 1 90.12 85 GLY A N 1
ATOM 649 C CA . GLY A 1 85 ? 1.764 -27.953 -7.543 1 90.12 85 GLY A CA 1
ATOM 650 C C . GLY A 1 85 ? 1.077 -26.625 -7.809 1 90.12 85 GLY A C 1
ATOM 651 O O . GLY A 1 85 ? 1.74 -25.594 -7.992 1 90.12 85 GLY A O 1
ATOM 652 N N . ILE A 1 86 ? -0.215 -26.625 -7.832 1 88.12 86 ILE A N 1
ATOM 653 C CA . ILE A 1 86 ? -1.005 -25.438 -8.117 1 88.12 86 ILE A CA 1
ATOM 654 C C . ILE A 1 86 ? -0.92 -24.469 -6.941 1 88.12 86 ILE A C 1
ATOM 656 O O . ILE A 1 86 ? -1.028 -23.25 -7.121 1 88.12 86 ILE A O 1
ATOM 660 N N . GLN A 1 87 ? -0.669 -24.953 -5.73 1 86.25 87 GLN A N 1
ATOM 661 C CA . GLN A 1 87 ? -0.596 -24.125 -4.535 1 86.25 87 GLN A CA 1
ATOM 662 C C . GLN A 1 87 ? 0.661 -23.25 -4.543 1 86.25 87 GLN A C 1
ATOM 664 O O . GLN A 1 87 ? 0.744 -22.266 -3.814 1 86.25 87 GLN A O 1
ATOM 669 N N . GLN A 1 88 ? 1.607 -23.641 -5.391 1 83.94 88 GLN A N 1
ATOM 670 C CA . GLN A 1 88 ? 2.838 -22.859 -5.508 1 83.94 88 GLN A CA 1
ATOM 671 C C . GLN A 1 88 ? 2.734 -21.828 -6.629 1 83.94 88 GLN A C 1
ATOM 673 O O . GLN A 1 88 ? 3.67 -21.062 -6.859 1 83.94 88 GLN A O 1
ATOM 678 N N . GLY A 1 89 ? 1.651 -21.781 -7.277 1 82.5 89 GLY A N 1
ATOM 679 C CA . GLY A 1 89 ? 1.428 -20.781 -8.297 1 82.5 89 GLY A CA 1
ATOM 680 C C . GLY A 1 89 ? 2.006 -21.141 -9.648 1 82.5 89 GLY A C 1
ATOM 681 O O . GLY A 1 89 ? 2.365 -20.266 -10.438 1 82.5 89 GLY A O 1
ATOM 682 N N . THR A 1 90 ? 2.09 -22.406 -9.875 1 84.88 90 THR A N 1
ATOM 683 C CA . THR A 1 90 ? 2.643 -22.875 -11.141 1 84.88 90 THR A CA 1
ATOM 684 C C . THR A 1 90 ? 1.706 -22.547 -12.297 1 84.88 90 THR A C 1
ATOM 686 O O . THR A 1 90 ? 2.16 -22.281 -13.414 1 84.88 90 THR A O 1
ATOM 689 N N . VAL A 1 91 ? 0.452 -22.562 -11.945 1 88.62 91 VAL A N 1
ATOM 690 C CA . VAL A 1 91 ? -0.557 -22.219 -12.938 1 88.62 91 VAL A CA 1
ATOM 691 C C . VAL A 1 91 ? -1.628 -21.344 -12.305 1 88.62 91 VAL A C 1
ATOM 693 O O . VAL A 1 91 ? -1.715 -21.234 -11.078 1 88.62 91 VAL A O 1
ATOM 696 N N . HIS A 1 92 ? -2.271 -20.656 -13.172 1 86.25 92 HIS A N 1
ATOM 697 C CA . HIS A 1 92 ? -3.381 -19.828 -12.711 1 86.25 92 HIS A CA 1
ATOM 698 C C . HIS A 1 92 ? -4.645 -20.656 -12.523 1 86.25 92 HIS A C 1
ATOM 700 O O . HIS A 1 92 ? -5.328 -20.984 -13.5 1 86.25 92 HIS A O 1
ATOM 706 N N . VAL A 1 93 ? -4.91 -21.062 -11.359 1 80.69 93 VAL A N 1
ATOM 707 C CA . VAL A 1 93 ? -6.121 -21.828 -11.086 1 80.69 93 VAL A CA 1
ATOM 708 C C . VAL A 1 93 ? -6.805 -21.297 -9.828 1 80.69 93 VAL A C 1
ATOM 710 O O . VAL A 1 93 ? -6.133 -20.891 -8.875 1 80.69 93 VAL A O 1
ATOM 713 N N . ASP A 1 94 ? -8.062 -21.094 -9.984 1 70.62 94 ASP A N 1
ATOM 714 C CA . ASP A 1 94 ? -8.82 -20.641 -8.828 1 70.62 94 ASP A CA 1
ATOM 715 C C . ASP A 1 94 ? -9.016 -21.766 -7.82 1 70.62 94 ASP A C 1
ATOM 717 O O . ASP A 1 94 ? -9.812 -22.688 -8.047 1 70.62 94 ASP A O 1
ATOM 721 N N . CYS A 1 95 ? -8.203 -21.812 -6.836 1 60.47 95 CYS A N 1
ATOM 722 C CA . CYS A 1 95 ? -8.297 -22.875 -5.852 1 60.47 95 CYS A CA 1
ATOM 723 C C . CYS A 1 95 ? -8.805 -22.359 -4.516 1 60.47 95 CYS A C 1
ATOM 725 O O . CYS A 1 95 ? -8.617 -22.984 -3.479 1 60.47 95 CYS A O 1
ATOM 727 N N . THR A 1 96 ? -9.414 -21.25 -4.398 1 60 96 THR A N 1
ATOM 728 C CA . THR A 1 96 ? -9.648 -20.547 -3.145 1 60 96 THR A CA 1
ATOM 729 C C . THR A 1 96 ? -10.547 -21.359 -2.223 1 60 96 THR A C 1
ATOM 731 O O . THR A 1 96 ? -10.453 -21.25 -0.998 1 60 96 THR A O 1
ATOM 734 N N . THR A 1 97 ? -11.352 -22.266 -2.748 1 59.41 97 THR A N 1
ATOM 735 C CA . THR A 1 97 ? -12.367 -22.812 -1.854 1 59.41 97 THR A CA 1
ATOM 736 C C . THR A 1 97 ? -11.914 -24.172 -1.308 1 59.41 97 THR A C 1
ATOM 738 O O . THR A 1 97 ? -12.664 -24.828 -0.584 1 59.41 97 THR A O 1
ATOM 741 N N . LEU A 1 98 ? -10.609 -24.391 -1.51 1 64.88 98 LEU A N 1
ATOM 742 C CA . LEU A 1 98 ? -10.305 -25.75 -1.077 1 64.88 98 LEU A CA 1
ATOM 743 C C . LEU A 1 98 ? -9.227 -25.734 0.002 1 64.88 98 LEU A C 1
ATOM 745 O O . LEU A 1 98 ? -8.422 -24.812 0.078 1 64.88 98 LEU A O 1
ATOM 749 N N . LEU A 1 99 ? -9.445 -26.688 0.918 1 72 99 LEU A N 1
ATOM 750 C CA . LEU A 1 99 ? -8.461 -26.875 1.979 1 72 99 LEU A CA 1
ATOM 751 C C . LEU A 1 99 ? -7.09 -27.188 1.395 1 72 99 LEU A C 1
ATOM 753 O O . LEU A 1 99 ? -6.949 -28.094 0.573 1 72 99 LEU A O 1
ATOM 757 N N . PRO A 1 100 ? -6.195 -26.516 1.763 1 83.88 100 PRO A N 1
ATOM 758 C CA . PRO A 1 100 ? -4.863 -26.703 1.19 1 83.88 100 PRO A CA 1
ATOM 759 C C . PRO A 1 100 ? -4.195 -27.984 1.677 1 83.88 100 PRO A C 1
ATOM 761 O O . PRO A 1 100 ? -4.445 -28.438 2.801 1 83.88 100 PRO A O 1
ATOM 764 N N . LEU A 1 101 ? -3.504 -28.688 0.823 1 89.69 101 LEU A N 1
ATOM 765 C CA . LEU A 1 101 ? -2.652 -29.812 1.189 1 89.69 101 LEU A CA 1
ATOM 766 C C . LEU A 1 101 ? -1.325 -29.328 1.763 1 89.69 101 LEU A C 1
ATOM 768 O O . LEU A 1 101 ? -0.768 -28.344 1.293 1 89.69 101 LEU A O 1
ATOM 772 N N . SER A 1 102 ? -0.884 -30 2.711 1 89.5 102 SER A N 1
ATOM 773 C CA . SER A 1 102 ? 0.287 -29.531 3.447 1 89.5 102 SER A CA 1
ATOM 774 C C . SER A 1 102 ? 1.551 -30.25 2.986 1 89.5 102 SER A C 1
ATOM 776 O O . SER A 1 102 ? 1.607 -31.484 2.986 1 89.5 102 SER A O 1
ATOM 778 N N . PRO A 1 103 ? 2.566 -29.531 2.703 1 89.44 103 PRO A N 1
ATOM 779 C CA . PRO A 1 103 ? 3.859 -30.156 2.439 1 89.44 103 PRO A CA 1
ATOM 780 C C . PRO A 1 103 ? 4.445 -30.844 3.676 1 89.44 103 PRO A C 1
ATOM 782 O O . PRO A 1 103 ? 4.43 -30.266 4.766 1 89.44 103 PRO A O 1
ATOM 785 N N . GLY A 1 104 ? 4.973 -31.969 3.492 1 88.56 104 GLY A N 1
ATOM 786 C CA . GLY A 1 104 ? 5.477 -32.75 4.621 1 88.56 104 GLY A CA 1
ATOM 787 C C . GLY A 1 104 ? 4.398 -33.531 5.328 1 88.56 104 GLY A C 1
ATOM 788 O O . GLY A 1 104 ? 4.652 -34.656 5.812 1 88.56 104 GLY A O 1
ATOM 789 N N . GLY A 1 105 ? 3.223 -32.969 5.363 1 90.81 105 GLY A N 1
ATOM 790 C CA . GLY A 1 105 ? 2.098 -33.656 5.977 1 90.81 105 GLY A CA 1
ATOM 791 C C . GLY A 1 105 ? 1.35 -34.562 5.012 1 90.81 105 GLY A C 1
ATOM 792 O O . GLY A 1 105 ? 1.198 -35.75 5.266 1 90.81 105 GLY A O 1
ATOM 793 N N . ASP A 1 106 ? 1.008 -33.969 3.893 1 92.88 106 ASP A N 1
ATOM 794 C CA . ASP A 1 106 ? 0.231 -34.719 2.906 1 92.88 106 ASP A CA 1
ATOM 795 C C . ASP A 1 106 ? 1.125 -35.219 1.781 1 92.88 106 ASP A C 1
ATOM 797 O O . ASP A 1 106 ? 0.87 -36.312 1.221 1 92.88 106 ASP A O 1
ATOM 801 N N . TYR A 1 107 ? 2.094 -34.469 1.445 1 93.31 107 TYR A N 1
ATOM 802 C CA . TYR A 1 107 ? 2.961 -34.875 0.343 1 93.31 107 TYR A CA 1
ATOM 803 C C . TYR A 1 107 ? 4.383 -34.375 0.555 1 93.31 107 TYR A C 1
ATOM 805 O O . TYR A 1 107 ? 4.609 -33.469 1.367 1 93.31 107 TYR A O 1
ATOM 813 N N . ASP A 1 108 ? 5.383 -34.875 -0.218 1 91.12 108 ASP A N 1
ATOM 814 C CA . ASP A 1 108 ? 6.793 -34.531 -0.106 1 91.12 108 ASP A CA 1
ATOM 815 C C . ASP A 1 108 ? 7.262 -33.75 -1.333 1 91.12 108 ASP A C 1
ATOM 817 O O . ASP A 1 108 ? 8.203 -32.938 -1.251 1 91.12 108 ASP A O 1
ATOM 821 N N . ALA A 1 109 ? 6.668 -34 -2.445 1 91.56 109 ALA A N 1
ATOM 822 C CA . ALA A 1 109 ? 6.918 -33.312 -3.705 1 91.56 109 ALA A CA 1
ATOM 823 C C . ALA A 1 109 ? 5.621 -33.094 -4.48 1 91.56 109 ALA A C 1
ATOM 825 O O . ALA A 1 109 ? 4.645 -33.812 -4.285 1 91.56 109 ALA A O 1
ATOM 826 N N . SER A 1 110 ? 5.648 -32.125 -5.211 1 93.62 110 SER A N 1
ATOM 827 C CA . SER A 1 110 ? 4.422 -31.828 -5.945 1 93.62 110 SER A CA 1
ATOM 828 C C . SER A 1 110 ? 4.723 -31.438 -7.387 1 93.62 110 SER A C 1
ATOM 830 O O . SER A 1 110 ? 5.758 -30.828 -7.664 1 93.62 110 SER A O 1
ATOM 832 N N . PHE A 1 111 ? 3.797 -31.766 -8.305 1 94.62 111 PHE A N 1
ATOM 833 C CA . PHE A 1 111 ? 3.893 -31.453 -9.727 1 94.62 111 PHE A CA 1
ATOM 834 C C . PHE A 1 111 ? 2.533 -31.062 -10.289 1 94.62 111 PHE A C 1
ATOM 836 O O . PHE A 1 111 ? 1.496 -31.422 -9.727 1 94.62 111 PHE A O 1
ATOM 843 N N . THR A 1 112 ? 2.576 -30.312 -11.305 1 95.81 112 THR A N 1
ATOM 844 C CA . THR A 1 112 ? 1.387 -30.031 -12.102 1 95.81 112 THR A CA 1
ATOM 845 C C . THR A 1 112 ? 1.487 -30.688 -13.477 1 95.81 112 THR A C 1
ATOM 847 O O . THR A 1 112 ? 2.494 -30.516 -14.172 1 95.81 112 THR A O 1
ATOM 850 N N . LEU A 1 113 ? 0.501 -31.438 -13.773 1 96.56 113 LEU A N 1
ATOM 851 C CA . LEU A 1 113 ? 0.491 -32.156 -15.031 1 96.56 113 LEU A CA 1
ATOM 852 C C . LEU A 1 113 ? -0.656 -31.703 -15.922 1 96.56 113 LEU A C 1
ATOM 854 O O . LEU A 1 113 ? -1.823 -31.781 -15.539 1 96.56 113 LEU A O 1
ATOM 858 N N . LEU A 1 114 ? -0.33 -31.141 -17.078 1 96.38 114 LEU A N 1
ATOM 859 C CA . LEU A 1 114 ? -1.342 -30.766 -18.062 1 96.38 114 LEU A CA 1
ATOM 860 C C . LEU A 1 114 ? -1.615 -31.906 -19.031 1 96.38 114 LEU A C 1
ATOM 862 O O . LEU A 1 114 ? -0.697 -32.406 -19.688 1 96.38 114 LEU A O 1
ATOM 866 N N . VAL A 1 115 ? -2.855 -32.25 -19.109 1 96.38 115 VAL A N 1
ATOM 867 C CA . VAL A 1 115 ? -3.256 -33.375 -19.938 1 96.38 115 VAL A CA 1
ATOM 868 C C . VAL A 1 115 ? -4.168 -32.875 -21.062 1 96.38 115 VAL A C 1
ATOM 870 O O . VAL A 1 115 ? -5.355 -32.625 -20.844 1 96.38 115 VAL A O 1
ATOM 873 N N . PRO A 1 116 ? -3.645 -32.844 -22.297 1 95.94 116 PRO A N 1
ATOM 874 C CA . PRO A 1 116 ? -4.504 -32.438 -23.422 1 95.94 116 PRO A CA 1
ATOM 875 C C . PRO A 1 116 ? -5.637 -33.438 -23.672 1 95.94 116 PRO A C 1
ATOM 877 O O . PRO A 1 116 ? -5.391 -34.656 -23.75 1 95.94 116 PRO A O 1
ATOM 880 N N . VAL A 1 117 ? -6.816 -32.938 -23.812 1 94.81 117 VAL A N 1
ATOM 881 C CA . VAL A 1 117 ? -7.973 -33.812 -23.922 1 94.81 117 VAL A CA 1
ATOM 882 C C . VAL A 1 117 ? -8.398 -33.938 -25.375 1 94.81 117 VAL A C 1
ATOM 884 O O . VAL A 1 117 ? -9.141 -34.844 -25.75 1 94.81 117 VAL A O 1
ATOM 887 N N . LEU A 1 118 ? -7.988 -32.969 -26.172 1 92.5 118 LEU A N 1
ATOM 888 C CA . LEU A 1 118 ? -8.344 -32.969 -27.594 1 92.5 118 LEU A CA 1
ATOM 889 C C . LEU A 1 118 ? -7.098 -32.875 -28.469 1 92.5 118 LEU A C 1
ATOM 891 O O . LEU A 1 118 ? -6.133 -32.188 -28.109 1 92.5 118 LEU A O 1
ATOM 895 N N . ASN A 1 119 ? -7.098 -33.594 -29.484 1 88.5 119 ASN A N 1
ATOM 896 C CA . ASN A 1 119 ? -6.078 -33.438 -30.516 1 88.5 119 ASN A CA 1
ATOM 897 C C . ASN A 1 119 ? -6.504 -32.406 -31.562 1 88.5 119 ASN A C 1
ATOM 899 O O . ASN A 1 119 ? -7.309 -32.688 -32.438 1 88.5 119 ASN A O 1
ATOM 903 N N . VAL A 1 120 ? -5.926 -31.281 -31.5 1 91.12 120 VAL A N 1
ATOM 904 C CA . VAL A 1 120 ? -6.379 -30.188 -32.344 1 91.12 120 VAL A CA 1
ATOM 905 C C . VAL A 1 120 ? -5.473 -30.078 -33.594 1 91.12 120 VAL A C 1
ATOM 907 O O . VAL A 1 120 ? -5.719 -29.266 -34.469 1 91.12 120 VAL A O 1
ATOM 910 N N . ALA A 1 121 ? -4.473 -30.875 -33.656 1 86.38 121 ALA A N 1
ATOM 911 C CA . ALA A 1 121 ? -3.543 -30.797 -34.75 1 86.38 121 ALA A CA 1
ATOM 912 C C . ALA A 1 121 ? -4.266 -31.016 -36.094 1 86.38 121 ALA A C 1
ATOM 914 O O . ALA A 1 121 ? -4.949 -32.031 -36.281 1 86.38 121 ALA A O 1
ATOM 915 N N . GLY A 1 122 ? -4.137 -30.062 -36.969 1 87.19 122 GLY A N 1
ATOM 916 C CA . GLY A 1 122 ? -4.715 -30.188 -38.281 1 87.19 122 GLY A CA 1
ATOM 917 C C . GLY A 1 122 ? -6.191 -29.828 -38.344 1 87.19 122 GLY A C 1
ATOM 918 O O . GLY A 1 122 ? -6.816 -29.891 -39.406 1 87.19 122 GLY A O 1
ATOM 919 N N . VAL A 1 123 ? -6.793 -29.609 -37.25 1 91.12 123 VAL A N 1
ATOM 920 C CA . VAL A 1 123 ? -8.203 -29.234 -37.188 1 91.12 123 VAL A CA 1
ATOM 921 C C . VAL A 1 123 ? -8.336 -27.719 -37.125 1 91.12 123 VAL A C 1
ATOM 923 O O . VAL A 1 123 ? -7.676 -27.062 -36.312 1 91.12 123 VAL A O 1
ATOM 926 N N . PRO A 1 124 ? -9.102 -27.172 -38.031 1 89.62 124 PRO A N 1
ATOM 927 C CA . PRO A 1 124 ? -9.281 -25.719 -38.031 1 89.62 124 PRO A CA 1
ATOM 928 C C . PRO A 1 124 ? -10.188 -25.25 -36.875 1 89.62 124 PRO A C 1
ATOM 930 O O . PRO A 1 124 ? -11.312 -24.812 -37.125 1 89.62 124 PRO A O 1
ATOM 933 N N . VAL A 1 125 ? -9.68 -25.25 -35.719 1 88.94 125 VAL A N 1
ATOM 934 C CA . VAL A 1 125 ? -10.43 -24.859 -34.531 1 88.94 125 VAL A CA 1
ATOM 935 C C . VAL A 1 125 ? -10.523 -23.344 -34.438 1 88.94 125 VAL A C 1
ATOM 937 O O . VAL A 1 125 ? -9.523 -22.641 -34.656 1 88.94 125 VAL A O 1
ATOM 940 N N . THR A 1 126 ? -11.766 -22.875 -34.25 1 83.81 126 THR A N 1
ATOM 941 C CA . THR A 1 126 ? -11.977 -21.453 -34.031 1 83.81 126 THR A CA 1
ATOM 942 C C . THR A 1 126 ? -12.328 -21.172 -32.562 1 83.81 126 THR A C 1
ATOM 944 O O . THR A 1 126 ? -13.211 -21.812 -32 1 83.81 126 THR A O 1
ATOM 947 N N . LEU A 1 127 ? -11.555 -20.344 -31.953 1 90.5 127 LEU A N 1
ATOM 948 C CA . LEU A 1 127 ? -11.859 -19.906 -30.609 1 90.5 127 LEU A CA 1
ATOM 949 C C . LEU A 1 127 ? -12.859 -18.75 -30.609 1 90.5 127 LEU A C 1
ATOM 951 O O . LEU A 1 127 ? -12.641 -17.75 -31.281 1 90.5 127 LEU A O 1
ATOM 955 N N . ASP A 1 128 ? -13.977 -18.953 -30.016 1 90.38 128 ASP A N 1
ATOM 956 C CA . ASP A 1 128 ? -15.008 -17.922 -29.938 1 90.38 128 ASP A CA 1
ATOM 957 C C . ASP A 1 128 ? -14.875 -17.109 -28.656 1 90.38 128 ASP A C 1
ATOM 959 O O . ASP A 1 128 ? -15.234 -17.578 -27.578 1 90.38 128 ASP A O 1
ATOM 963 N N . MET A 1 129 ? -14.43 -15.906 -28.766 1 91 129 MET A N 1
ATOM 964 C CA . MET A 1 129 ? -14.188 -15.055 -27.609 1 91 129 MET A CA 1
ATOM 965 C C . MET A 1 129 ? -15.234 -13.953 -27.516 1 91 129 MET A C 1
ATOM 967 O O . MET A 1 129 ? -15.172 -13.102 -26.625 1 91 129 MET A O 1
ATOM 971 N N . THR A 1 130 ? -16.203 -13.914 -28.312 1 88.06 130 THR A N 1
ATOM 972 C CA . THR A 1 130 ? -17.141 -12.812 -28.453 1 88.06 130 THR A CA 1
ATOM 973 C C . THR A 1 130 ? -18.047 -12.734 -27.219 1 88.06 130 THR A C 1
ATOM 975 O O . THR A 1 130 ? -18.391 -11.641 -26.766 1 88.06 130 THR A O 1
ATOM 978 N N . GLN A 1 131 ? -18.406 -13.914 -26.734 1 84.81 131 GLN A N 1
ATOM 979 C CA . GLN A 1 131 ? -19.359 -13.914 -25.625 1 84.81 131 GLN A CA 1
ATOM 980 C C . GLN A 1 131 ? -18.656 -14.25 -24.297 1 84.81 131 GLN A C 1
ATOM 982 O O . GLN A 1 131 ? -19.328 -14.516 -23.297 1 84.81 131 GLN A O 1
ATOM 987 N N . SER A 1 132 ? -17.344 -14.242 -24.328 1 89.81 132 SER A N 1
ATOM 988 C CA . SER A 1 132 ? -16.578 -14.602 -23.141 1 89.81 132 SER A CA 1
ATOM 989 C C . SER A 1 132 ? -15.812 -13.406 -22.594 1 89.81 132 SER A C 1
ATOM 991 O O . SER A 1 132 ? -15.477 -12.484 -23.344 1 89.81 132 SER A O 1
ATOM 993 N N . PRO A 1 133 ? -15.641 -13.32 -21.281 1 90.12 133 PRO A N 1
ATOM 994 C CA . PRO A 1 133 ? -14.789 -12.273 -20.734 1 90.12 133 PRO A CA 1
ATOM 995 C C . PRO A 1 133 ? -13.367 -12.305 -21.281 1 90.12 133 PRO A C 1
ATOM 997 O O . PRO A 1 133 ? -12.953 -13.305 -21.875 1 90.12 133 PRO A O 1
ATOM 1000 N N . PRO A 1 134 ? -12.656 -11.227 -21.062 1 92.06 134 PRO A N 1
ATOM 1001 C CA . PRO A 1 134 ? -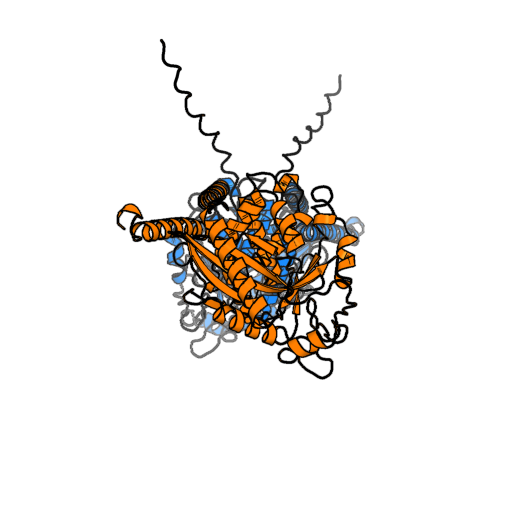11.266 -11.203 -21.531 1 92.06 134 PRO A CA 1
ATOM 1002 C C . PRO A 1 134 ? -10.453 -12.391 -21.016 1 92.06 134 PRO A C 1
ATOM 1004 O O . PRO A 1 134 ? -10.531 -12.734 -19.844 1 92.06 134 PRO A O 1
ATOM 1007 N N . GLY A 1 135 ? -9.75 -13.023 -21.953 1 93.31 135 GLY A N 1
ATOM 1008 C CA . GLY A 1 135 ? -8.906 -14.148 -21.609 1 93.31 135 GLY A CA 1
ATOM 1009 C C . GLY A 1 135 ? -9.633 -15.477 -21.641 1 93.31 135 GLY A C 1
ATOM 1010 O O . GLY A 1 135 ? -9 -16.531 -21.562 1 93.31 135 GLY A O 1
ATOM 1011 N N . HIS A 1 136 ? -10.945 -15.414 -21.766 1 94.25 136 HIS A N 1
ATOM 1012 C CA . HIS A 1 136 ? -11.758 -16.625 -21.828 1 94.25 136 HIS A CA 1
ATOM 1013 C C . HIS A 1 136 ? -12.273 -16.875 -23.234 1 94.25 136 HIS A C 1
ATOM 1015 O O . HIS A 1 136 ? -12.25 -15.984 -24.078 1 94.25 136 HIS A O 1
ATOM 1021 N N . THR A 1 137 ? -12.617 -18.109 -23.422 1 94.88 137 THR A N 1
ATOM 1022 C CA . THR A 1 137 ? -13.078 -18.469 -24.766 1 94.88 137 THR A CA 1
ATOM 1023 C C . THR A 1 137 ? -13.922 -19.75 -24.719 1 94.88 137 THR A C 1
ATOM 1025 O O . THR A 1 137 ? -13.953 -20.438 -23.703 1 94.88 137 THR A O 1
ATOM 1028 N N . ARG A 1 138 ? -14.641 -19.906 -25.797 1 93.81 138 ARG A N 1
ATOM 1029 C CA . ARG A 1 138 ? -15.352 -21.156 -26.062 1 93.81 138 ARG A CA 1
ATOM 1030 C C . ARG A 1 138 ? -14.75 -21.891 -27.266 1 93.81 138 ARG A C 1
ATOM 1032 O O . ARG A 1 138 ? -14.219 -21.266 -28.172 1 93.81 138 ARG A O 1
ATOM 1039 N N . ILE A 1 139 ? -14.734 -23.172 -27.125 1 93.38 139 ILE A N 1
ATOM 1040 C CA . ILE A 1 139 ? -14.172 -23.969 -28.219 1 93.38 139 ILE A CA 1
ATOM 1041 C C . ILE A 1 139 ? -15.258 -24.859 -28.828 1 93.38 139 ILE A C 1
ATOM 1043 O O . ILE A 1 139 ? -15.922 -25.609 -28.109 1 93.38 139 ILE A O 1
ATOM 1047 N N . SER A 1 140 ? -15.461 -24.75 -30.141 1 92.5 140 SER A N 1
ATOM 1048 C CA . SER A 1 140 ? -16.469 -25.531 -30.844 1 92.5 140 SER A CA 1
ATOM 1049 C C . SER A 1 140 ? -15.914 -26.891 -31.281 1 92.5 140 SER A C 1
ATOM 1051 O O . SER A 1 140 ? -14.766 -26.984 -31.719 1 92.5 140 SER A O 1
ATOM 1053 N N . LEU A 1 141 ? -16.703 -27.922 -31.219 1 92.44 141 LEU A N 1
ATOM 1054 C CA . LEU A 1 141 ? -16.328 -29.25 -31.656 1 92.44 141 LEU A CA 1
ATOM 1055 C C . LEU A 1 141 ? -16.734 -29.5 -33.094 1 92.44 141 LEU A C 1
ATOM 1057 O O . LEU A 1 141 ? -16.375 -30.5 -33.688 1 92.44 141 LEU A O 1
ATOM 1061 N N . GLN A 1 142 ? -17.328 -28.578 -33.688 1 90.5 142 GLN A N 1
ATOM 1062 C CA . GLN A 1 142 ? -17.938 -28.719 -35 1 90.5 142 GLN A CA 1
ATOM 1063 C C . GLN A 1 142 ? -16.875 -29.109 -36.062 1 90.5 142 GLN A C 1
ATOM 1065 O O . GLN A 1 142 ? -17.156 -29.891 -36.969 1 90.5 142 GLN A O 1
ATOM 1070 N N . PRO A 1 143 ? -15.711 -28.562 -35.938 1 92.56 143 PRO A N 1
ATOM 1071 C CA . PRO A 1 143 ? -14.711 -28.875 -36.969 1 92.56 143 PRO A CA 1
ATOM 1072 C C . PRO A 1 143 ? -14.117 -30.266 -36.812 1 92.56 143 PRO A C 1
ATOM 1074 O O . PRO A 1 143 ? -13.398 -30.734 -37.688 1 92.56 143 PRO A O 1
ATOM 1077 N N . PHE A 1 144 ? -14.383 -30.938 -35.75 1 92.62 144 PHE A N 1
ATOM 1078 C CA . PHE A 1 144 ? -13.812 -32.25 -35.5 1 92.62 144 PHE A CA 1
ATOM 1079 C C . PHE A 1 144 ? -14.633 -33.344 -36.188 1 92.62 144 PHE A C 1
ATOM 1081 O O . PHE A 1 144 ? -15.75 -33.094 -36.625 1 92.62 144 PHE A O 1
ATOM 1088 N N . ASP A 1 145 ? -14.102 -34.562 -36.312 1 92.44 145 ASP A N 1
ATOM 1089 C CA . ASP A 1 145 ? -14.781 -35.656 -36.969 1 92.44 145 ASP A CA 1
ATOM 1090 C C . ASP A 1 145 ? -15.953 -36.188 -36.125 1 92.44 145 ASP A C 1
ATOM 1092 O O . ASP A 1 145 ? -16.047 -35.875 -34.938 1 92.44 145 ASP A O 1
ATOM 1096 N N . ALA A 1 146 ? -16.828 -36.938 -36.688 1 92.06 146 ALA A N 1
ATOM 1097 C CA . ALA A 1 146 ? -18.062 -37.406 -36.062 1 92.06 146 ALA A CA 1
ATOM 1098 C C . ALA A 1 146 ? -17.766 -38.281 -34.844 1 92.06 146 ALA A C 1
ATOM 1100 O O . ALA A 1 146 ? -18.453 -38.156 -33.844 1 92.06 146 ALA A O 1
ATOM 1101 N N . PRO A 1 147 ? -16.766 -39.094 -34.875 1 91.06 147 PRO A N 1
ATOM 1102 C CA . PRO A 1 147 ? -16.484 -39.906 -33.688 1 91.06 147 PRO A CA 1
ATOM 1103 C C . PRO A 1 147 ? -16.094 -39.031 -32.5 1 91.06 147 PRO A C 1
ATOM 1105 O O . PRO A 1 147 ? -16.484 -39.344 -31.359 1 91.06 147 PRO A O 1
ATOM 1108 N N . THR A 1 148 ? -15.281 -38.094 -32.781 1 90.88 148 THR A N 1
ATOM 1109 C CA . THR A 1 148 ? -14.875 -37.188 -31.688 1 90.88 148 THR A CA 1
ATOM 1110 C C . THR A 1 148 ? -16.078 -36.438 -31.109 1 90.88 148 THR A C 1
ATOM 1112 O O . THR A 1 148 ? -16.203 -36.312 -29.891 1 90.88 148 THR A O 1
ATOM 1115 N N . LEU A 1 149 ? -16.984 -35.969 -31.984 1 91.19 149 LEU A N 1
ATOM 1116 C CA . LEU A 1 149 ? -18.203 -35.312 -31.547 1 91.19 149 LEU A CA 1
ATOM 1117 C C . LEU A 1 149 ? -19.047 -36.219 -30.672 1 91.19 149 LEU A C 1
ATOM 1119 O O . LEU A 1 149 ? -19.609 -35.781 -29.656 1 91.19 149 LEU A O 1
ATOM 1123 N N . GLN A 1 150 ? -19.109 -37.406 -31.094 1 91.12 150 GLN A N 1
ATOM 1124 C CA . GLN A 1 150 ? -19.906 -38.375 -30.344 1 91.12 150 GLN A CA 1
ATOM 1125 C C . GLN A 1 150 ? -19.281 -38.688 -28.984 1 91.12 150 GLN A C 1
ATOM 1127 O O . GLN A 1 150 ? -19.984 -38.75 -27.984 1 91.12 150 GLN A O 1
ATOM 1132 N N . ARG A 1 151 ? -18.031 -38.844 -28.922 1 91.69 151 ARG A N 1
ATOM 1133 C CA . ARG A 1 151 ? -17.328 -39.156 -27.688 1 91.69 151 ARG A CA 1
ATOM 1134 C C . ARG A 1 151 ? -17.5 -38.062 -26.656 1 91.69 151 ARG A C 1
ATOM 1136 O O . ARG A 1 151 ? -17.594 -38.312 -25.453 1 91.69 151 ARG A O 1
ATOM 1143 N N . TRP A 1 152 ? -17.516 -36.781 -27.172 1 94.56 152 TRP A N 1
ATOM 1144 C CA . TRP A 1 152 ? -17.562 -35.656 -26.25 1 94.56 152 TRP A CA 1
ATOM 1145 C C . TRP A 1 152 ? -18.969 -35.062 -26.188 1 94.56 152 TRP A C 1
ATOM 1147 O O . TRP A 1 152 ? -19.172 -33.969 -25.656 1 94.56 152 TRP A O 1
ATOM 1157 N N . SER A 1 153 ? -19.953 -35.75 -26.656 1 92.19 153 SER A N 1
ATOM 1158 C CA . SER A 1 153 ? -21.328 -35.25 -26.719 1 92.19 153 SER A CA 1
ATOM 1159 C C . SER A 1 153 ? -21.875 -34.938 -25.328 1 92.19 153 SER A C 1
ATOM 1161 O O . SER A 1 153 ? -22.609 -33.969 -25.156 1 92.19 153 SER A O 1
ATOM 1163 N N . GLU A 1 154 ? -21.469 -35.75 -24.344 1 91.69 154 GLU A N 1
ATOM 1164 C CA . GLU A 1 154 ? -21.969 -35.562 -22.984 1 91.69 154 GLU A CA 1
ATOM 1165 C C . GLU A 1 154 ? -21.344 -34.344 -22.344 1 91.69 154 GLU A C 1
ATOM 1167 O O . GLU A 1 154 ? -21.828 -33.844 -21.312 1 91.69 154 GLU A O 1
ATOM 1172 N N . CYS A 1 155 ? -20.234 -33.906 -22.891 1 94.25 155 CYS A N 1
ATOM 1173 C CA . CYS A 1 155 ? -19.547 -32.75 -22.344 1 94.25 155 CYS A CA 1
ATOM 1174 C C . CYS A 1 155 ? -19.734 -31.547 -23.25 1 94.25 155 CYS A C 1
ATOM 1176 O O . CYS A 1 155 ? -18.922 -30.609 -23.203 1 94.25 155 CYS A O 1
ATOM 1178 N N . SER A 1 156 ? -20.688 -31.609 -24.031 1 91.06 156 SER A N 1
ATOM 1179 C CA . SER A 1 156 ? -20.969 -30.484 -24.922 1 91.06 156 SER A CA 1
ATOM 1180 C C . SER A 1 156 ? -22.219 -29.75 -24.5 1 91.06 156 SER A C 1
ATOM 1182 O O . SER A 1 156 ? -23.078 -30.312 -23.812 1 91.06 156 SER A O 1
ATOM 1184 N N . CYS A 1 157 ? -22.188 -28.438 -24.75 1 82.31 157 CYS A N 1
ATOM 1185 C CA . CYS A 1 157 ? -23.344 -27.625 -24.375 1 82.31 157 CYS A CA 1
ATOM 1186 C C . CYS A 1 157 ? -23.797 -26.766 -25.547 1 82.31 157 CYS A C 1
ATOM 1188 O O . CYS A 1 157 ? -22.969 -26.281 -26.328 1 82.31 157 CYS A O 1
ATOM 1190 N N . GLY A 1 158 ? -25.125 -26.688 -25.641 1 73.81 158 GLY A N 1
ATOM 1191 C CA . GLY A 1 158 ? -25.75 -25.766 -26.578 1 73.81 158 GLY A CA 1
ATOM 1192 C C . GLY A 1 158 ? -25.859 -26.312 -27.984 1 73.81 158 GLY A C 1
ATOM 1193 O O . GLY A 1 158 ? -25.438 -27.438 -28.25 1 73.81 158 GLY A O 1
ATOM 1194 N N . ASP A 1 159 ? -26.312 -25.5 -28.844 1 68 159 ASP A N 1
ATOM 1195 C CA . ASP A 1 159 ? -26.578 -25.828 -30.234 1 68 159 ASP A CA 1
ATOM 1196 C C . ASP A 1 159 ? -25.281 -25.969 -31.031 1 68 159 ASP A C 1
ATOM 1198 O O . ASP A 1 159 ? -25.172 -26.797 -31.922 1 68 159 ASP A O 1
ATOM 1202 N N . GLN A 1 160 ? -24.312 -25.141 -30.703 1 70.56 160 GLN A N 1
ATOM 1203 C CA . GLN A 1 160 ? -23.062 -25.141 -31.469 1 70.56 160 GLN A CA 1
ATOM 1204 C C . GLN A 1 160 ? -22.078 -26.156 -30.891 1 70.56 160 GLN A C 1
ATOM 1206 O O . GLN A 1 160 ? -20.922 -26.203 -31.312 1 70.56 160 GLN A O 1
ATOM 1211 N N . THR A 1 161 ? -22.469 -26.969 -30.094 1 85.5 161 THR A N 1
ATOM 1212 C CA . THR A 1 161 ? -21.719 -28.094 -29.547 1 85.5 161 THR A CA 1
ATOM 1213 C C . THR A 1 161 ? -20.391 -27.609 -28.938 1 85.5 161 THR A C 1
ATOM 1215 O O . THR A 1 161 ? -19.328 -28.125 -29.297 1 85.5 161 THR A O 1
ATOM 1218 N N . PHE A 1 162 ? -20.438 -26.641 -28.125 1 92.88 162 PHE A N 1
ATOM 1219 C CA . PHE A 1 162 ? -19.234 -26.172 -27.453 1 92.88 162 PHE A CA 1
ATOM 1220 C C . PHE A 1 162 ? -18.812 -27.156 -26.359 1 92.88 162 PHE A C 1
ATOM 1222 O O . PHE A 1 162 ? -19.656 -27.703 -25.656 1 92.88 162 PHE A O 1
ATOM 1229 N N . LEU A 1 163 ? -17.516 -27.344 -26.344 1 94.81 163 LEU A N 1
ATOM 1230 C CA . LEU A 1 163 ? -16.969 -28.203 -25.312 1 94.81 163 LEU A CA 1
ATOM 1231 C C . LEU A 1 163 ? -17.016 -27.516 -23.953 1 94.81 163 LEU A C 1
ATOM 1233 O O . LEU A 1 163 ? -16.484 -26.422 -23.781 1 94.81 163 LEU A O 1
ATOM 1237 N N . SER A 1 164 ? -17.688 -28.109 -23 1 95.06 164 SER A N 1
ATOM 1238 C CA . SER A 1 164 ? -17.859 -27.531 -21.672 1 95.06 164 SER A CA 1
ATOM 1239 C C . SER A 1 164 ? -16.672 -27.859 -20.766 1 95.06 164 SER A C 1
ATOM 1241 O O . SER A 1 164 ? -16.422 -29.031 -20.469 1 95.06 164 SER A O 1
ATOM 1243 N N . ALA A 1 165 ? -16.016 -26.859 -20.266 1 94.44 165 ALA A N 1
ATOM 1244 C CA . ALA A 1 165 ? -14.867 -27.047 -19.391 1 94.44 165 ALA A CA 1
ATOM 1245 C C . ALA A 1 165 ? -15.266 -27.766 -18.109 1 94.44 165 ALA A C 1
ATOM 1247 O O . ALA A 1 165 ? -14.539 -28.625 -17.609 1 94.44 165 ALA A O 1
ATOM 1248 N N . GLU A 1 166 ? -16.391 -27.359 -17.562 1 94 166 GLU A N 1
ATOM 1249 C CA . GLU A 1 166 ? -16.891 -27.953 -16.328 1 94 166 GLU A CA 1
ATOM 1250 C C . GLU A 1 166 ? -17.141 -29.453 -16.5 1 94 166 GLU A C 1
ATOM 1252 O O . GLU A 1 166 ? -16.703 -30.25 -15.68 1 94 166 GLU A O 1
ATOM 1257 N N . LEU A 1 167 ? -17.812 -29.766 -17.531 1 95.19 167 LEU A N 1
ATOM 1258 C CA . LEU A 1 167 ? -18.172 -31.156 -17.766 1 95.19 167 LEU A CA 1
ATOM 1259 C C . LEU A 1 167 ? -16.953 -32 -18.094 1 95.19 167 LEU A C 1
ATOM 1261 O O . LEU A 1 167 ? -16.891 -33.188 -17.719 1 95.19 167 LEU A O 1
ATOM 1265 N N . VAL A 1 168 ? -16 -31.469 -18.781 1 95.94 168 VAL A N 1
ATOM 1266 C CA . VAL A 1 168 ? -14.773 -32.188 -19.094 1 95.94 168 VAL A CA 1
ATOM 1267 C C . VAL A 1 168 ? -14.008 -32.469 -17.812 1 95.94 168 VAL A C 1
ATOM 1269 O O . VAL A 1 168 ? -13.492 -33.594 -17.641 1 95.94 168 VAL A O 1
ATOM 1272 N N . SER A 1 169 ? -13.906 -31.5 -16.938 1 95.19 169 SER A N 1
ATOM 1273 C CA . SER A 1 169 ? -13.211 -31.703 -15.664 1 95.19 169 SER A CA 1
ATOM 1274 C C . SER A 1 169 ? -13.883 -32.781 -14.828 1 95.19 169 SER A C 1
ATOM 1276 O O . SER A 1 169 ? -13.211 -33.594 -14.188 1 95.19 169 SER A O 1
ATOM 1278 N N . GLU A 1 170 ? -15.172 -32.781 -14.82 1 94.88 170 GLU A N 1
ATOM 1279 C CA . GLU A 1 170 ? -15.922 -33.781 -14.078 1 94.88 170 GLU A CA 1
ATOM 1280 C C . GLU A 1 170 ? -15.711 -35.188 -14.672 1 94.88 170 GLU A C 1
ATOM 1282 O O . GLU A 1 170 ? -15.523 -36.156 -13.938 1 94.88 170 GLU A O 1
ATOM 1287 N N . TRP A 1 171 ? -15.836 -35.219 -15.914 1 96.38 171 TRP A N 1
ATOM 1288 C CA . TRP A 1 171 ? -15.578 -36.5 -16.578 1 96.38 171 TRP A CA 1
ATOM 1289 C C . TRP A 1 171 ? -14.188 -37.031 -16.25 1 96.38 171 TRP A C 1
ATOM 1291 O O . TRP A 1 171 ? -14.016 -38.188 -15.922 1 96.38 171 TRP A O 1
ATOM 1301 N N . PHE A 1 172 ? -13.219 -36.156 -16.438 1 96.38 172 PHE A N 1
ATOM 1302 C CA . PHE A 1 172 ? -11.836 -36.562 -16.219 1 96.38 172 PHE A CA 1
ATOM 1303 C C . PHE A 1 172 ? -11.641 -37.125 -14.805 1 96.38 172 PHE A C 1
ATOM 1305 O O . PHE A 1 172 ? -10.984 -38.125 -14.617 1 96.38 172 PHE A O 1
ATOM 1312 N N . PHE A 1 173 ? -12.188 -36.406 -13.844 1 95.94 173 PHE A N 1
ATOM 1313 C CA . PHE A 1 173 ? -12.094 -36.844 -12.453 1 95.94 173 PHE A CA 1
ATOM 1314 C C . PHE A 1 173 ? -12.703 -38.25 -12.281 1 95.94 173 PHE A C 1
ATOM 1316 O O . PHE A 1 173 ? -12.117 -39.094 -11.625 1 95.94 173 PHE A O 1
ATOM 1323 N N . ARG A 1 174 ? -13.844 -38.438 -12.844 1 95.25 174 ARG A N 1
ATOM 1324 C CA . ARG A 1 174 ? -14.523 -39.719 -12.742 1 95.25 174 ARG A CA 1
ATOM 1325 C C . ARG A 1 174 ? -13.711 -40.844 -13.414 1 95.25 174 ARG A C 1
ATOM 1327 O O . ARG A 1 174 ? -13.547 -41.906 -12.859 1 95.25 174 ARG A O 1
ATOM 1334 N N . ALA A 1 175 ? -13.227 -40.562 -14.609 1 95.06 175 ALA A N 1
ATOM 1335 C CA . ALA A 1 175 ? -12.453 -41.562 -15.367 1 95.06 175 ALA A CA 1
ATOM 1336 C C . ALA A 1 175 ? -11.148 -41.906 -14.648 1 95.06 175 ALA A C 1
ATOM 1338 O O . ALA A 1 175 ? -10.758 -43.062 -14.586 1 95.06 175 ALA A O 1
ATOM 1339 N N . PHE A 1 176 ? -10.508 -40.875 -14.18 1 95.56 176 PHE A N 1
ATOM 1340 C CA . PHE A 1 176 ? -9.25 -41.094 -13.477 1 95.56 176 PHE A CA 1
ATOM 1341 C C . PHE A 1 176 ? -9.484 -41.844 -12.172 1 95.56 176 PHE A C 1
ATOM 1343 O O . PHE A 1 176 ? -8.68 -42.719 -11.797 1 95.56 176 PHE A O 1
ATOM 1350 N N . SER A 1 177 ? -10.555 -41.5 -11.461 1 95.06 177 SER A N 1
ATOM 1351 C CA . SER A 1 177 ? -10.922 -42.188 -10.219 1 95.06 177 SER A CA 1
ATOM 1352 C C . SER A 1 177 ? -11.172 -43.656 -10.461 1 95.06 177 SER A C 1
ATOM 1354 O O . SER A 1 177 ? -10.844 -44.5 -9.617 1 95.06 177 SER A O 1
ATOM 1356 N N . ALA A 1 178 ? -11.734 -43.938 -11.531 1 94.31 178 ALA A N 1
ATOM 1357 C CA . ALA A 1 178 ? -12.016 -45.344 -11.875 1 94.31 178 ALA A CA 1
ATOM 1358 C C . ALA A 1 178 ? -10.727 -46.125 -12.125 1 94.31 178 ALA A C 1
ATOM 1360 O O . ALA A 1 178 ? -10.641 -47.312 -11.812 1 94.31 178 ALA A O 1
ATOM 1361 N N . ALA A 1 179 ? -9.766 -45.438 -12.703 1 93.19 179 ALA A N 1
ATOM 1362 C CA . ALA A 1 179 ? -8.477 -46.062 -12.992 1 93.19 179 ALA A CA 1
ATOM 1363 C C . ALA A 1 179 ? -7.617 -46.156 -11.734 1 93.19 179 ALA A C 1
ATOM 1365 O O . ALA A 1 179 ? -6.863 -47.125 -11.555 1 93.19 179 ALA A O 1
ATOM 1366 N N . ALA A 1 180 ? -7.574 -45.156 -10.961 1 91.5 180 ALA A N 1
ATOM 1367 C CA . ALA A 1 180 ? -6.715 -45.031 -9.789 1 91.5 180 ALA A CA 1
ATOM 1368 C C . ALA A 1 180 ? -7.41 -45.594 -8.547 1 91.5 180 ALA A C 1
ATOM 1370 O O . ALA A 1 180 ? -7.715 -44.844 -7.613 1 91.5 180 ALA A O 1
ATOM 1371 N N . LYS A 1 181 ? -7.352 -46.938 -8.516 1 85.44 181 LYS A N 1
ATOM 1372 C CA . LYS A 1 181 ? -7.98 -47.562 -7.363 1 85.44 181 LYS A CA 1
ATOM 1373 C C . LYS A 1 181 ? -7.059 -47.531 -6.148 1 85.44 181 LYS A C 1
ATOM 1375 O O . LYS A 1 181 ? -5.84 -47.688 -6.285 1 85.44 181 LYS A O 1
ATOM 1380 N N . ASP A 1 182 ? -7.371 -47.031 -4.934 1 83.62 182 ASP A N 1
ATOM 1381 C CA . ASP A 1 182 ? -6.664 -47.125 -3.658 1 83.62 182 ASP A CA 1
ATOM 1382 C C . ASP A 1 182 ? -5.707 -45.938 -3.5 1 83.62 182 ASP A C 1
ATOM 1384 O O . ASP A 1 182 ? -4.645 -46.062 -2.891 1 83.62 182 ASP A O 1
ATOM 1388 N N . VAL A 1 183 ? -5.812 -45 -4.348 1 89.94 183 VAL A N 1
ATOM 1389 C CA . VAL A 1 183 ? -4.969 -43.812 -4.203 1 89.94 183 VAL A CA 1
ATOM 1390 C C . VAL A 1 183 ? -5.797 -42.625 -3.686 1 89.94 183 VAL A C 1
ATOM 1392 O O . VAL A 1 183 ? -7.016 -42.594 -3.889 1 89.94 183 VAL A O 1
ATOM 1395 N N . ARG A 1 184 ? -5.18 -41.812 -2.891 1 93.12 184 ARG A N 1
ATOM 1396 C CA . ARG A 1 184 ? -5.848 -40.594 -2.432 1 93.12 184 ARG A CA 1
ATOM 1397 C C . ARG A 1 184 ? -6.098 -39.656 -3.59 1 93.12 184 ARG A C 1
ATOM 1399 O O . ARG A 1 184 ? -5.152 -39.156 -4.219 1 93.12 184 ARG A O 1
ATOM 1406 N N . LEU A 1 185 ? -7.352 -39.438 -3.904 1 94.56 185 LEU A N 1
ATOM 1407 C CA . LEU A 1 185 ? -7.766 -38.625 -5.035 1 94.56 185 LEU A CA 1
ATOM 1408 C C . LEU A 1 185 ? -8.812 -37.594 -4.609 1 94.56 185 LEU A C 1
ATOM 1410 O O . LEU A 1 185 ? -9.711 -37.906 -3.826 1 94.56 185 LEU A O 1
ATOM 1414 N N . GLU A 1 186 ? -8.586 -36.344 -5.039 1 91.81 186 GLU A N 1
ATOM 1415 C CA . GLU A 1 186 ? -9.523 -35.281 -4.723 1 91.81 186 GLU A CA 1
ATOM 1416 C C . GLU A 1 186 ? -9.719 -34.344 -5.918 1 91.81 186 GLU A C 1
ATOM 1418 O O . GLU A 1 186 ? -8.773 -34.094 -6.664 1 91.81 186 GLU A O 1
ATOM 1423 N N . LEU A 1 187 ? -10.977 -33.906 -6.09 1 91.25 187 LEU A N 1
ATOM 1424 C CA . LEU A 1 187 ? -11.25 -32.875 -7.062 1 91.25 187 LEU A CA 1
ATOM 1425 C C . LEU A 1 187 ? -11.203 -31.484 -6.402 1 91.25 187 LEU A C 1
ATOM 1427 O O . LEU A 1 187 ? -12.062 -31.156 -5.59 1 91.25 187 LEU A O 1
ATOM 1431 N N . ARG A 1 188 ? -10.227 -30.734 -6.672 1 89.12 188 ARG A N 1
ATOM 1432 C CA . ARG A 1 188 ? -10.039 -29.391 -6.133 1 89.12 188 ARG A CA 1
ATOM 1433 C C . ARG A 1 188 ? -10.336 -28.328 -7.184 1 89.12 188 ARG A C 1
ATOM 1435 O O . ARG A 1 188 ? -9.43 -27.891 -7.902 1 89.12 188 ARG A O 1
ATOM 1442 N N . GLY A 1 189 ? -11.609 -27.766 -7.137 1 86.19 189 GLY A N 1
ATOM 1443 C CA . GLY A 1 189 ? -12.055 -26.938 -8.242 1 86.19 189 GLY A CA 1
ATOM 1444 C C . GLY A 1 189 ? -12.211 -27.719 -9.539 1 86.19 189 GLY A C 1
ATOM 1445 O O . GLY A 1 189 ? -13.047 -28.625 -9.633 1 86.19 189 GLY A O 1
ATOM 1446 N N . ARG A 1 190 ? -11.297 -27.391 -10.477 1 91.5 190 ARG A N 1
ATOM 1447 C CA . ARG A 1 190 ? -11.312 -28.109 -11.75 1 91.5 190 ARG A CA 1
ATOM 1448 C C . ARG A 1 190 ? -10.031 -28.922 -11.938 1 91.5 190 ARG A C 1
ATOM 1450 O O . ARG A 1 190 ? -9.711 -29.328 -13.055 1 91.5 190 ARG A O 1
ATOM 1457 N N . VAL A 1 191 ? -9.375 -29.141 -10.836 1 93.12 191 VAL A N 1
ATOM 1458 C CA . VAL A 1 191 ? -8.094 -29.859 -10.852 1 93.12 191 VAL A CA 1
ATOM 1459 C C . VAL A 1 191 ? -8.242 -31.203 -10.141 1 93.12 191 VAL A C 1
ATOM 1461 O O . VAL A 1 191 ? -8.805 -31.266 -9.039 1 93.12 191 VAL A O 1
ATOM 1464 N N . THR A 1 192 ? -7.824 -32.188 -10.773 1 95 192 THR A N 1
ATOM 1465 C CA . THR A 1 192 ? -7.758 -33.5 -10.148 1 95 192 THR A CA 1
ATOM 1466 C C . THR A 1 192 ? -6.418 -33.719 -9.445 1 95 192 THR A C 1
ATOM 1468 O O . THR A 1 192 ? -5.375 -33.781 -10.094 1 95 192 THR A O 1
ATOM 1471 N N . SER A 1 193 ? -6.473 -33.812 -8.133 1 94.94 193 SER A N 1
ATOM 1472 C CA . SER A 1 193 ? -5.254 -34 -7.352 1 94.94 193 SER A CA 1
ATOM 1473 C C . SER A 1 193 ? -5.121 -35.438 -6.848 1 94.94 193 SER A C 1
ATOM 1475 O O . SER A 1 193 ? -6.059 -35.969 -6.266 1 94.94 193 SER A O 1
ATOM 1477 N N . VAL A 1 194 ? -3.959 -36 -7.078 1 96.5 194 VAL A N 1
ATOM 1478 C CA . VAL A 1 194 ? -3.723 -37.375 -6.648 1 96.5 194 VAL A CA 1
ATOM 1479 C C . VAL A 1 194 ? -2.385 -37.469 -5.918 1 96.5 194 VAL A C 1
ATOM 1481 O O . VAL A 1 194 ? -1.414 -36.812 -6.301 1 96.5 194 VAL A O 1
ATOM 1484 N N . ILE A 1 195 ? -2.369 -38.156 -4.883 1 96.44 195 ILE A N 1
ATOM 1485 C CA . ILE A 1 195 ? -1.129 -38.406 -4.152 1 96.44 195 ILE A CA 1
ATOM 1486 C C . ILE A 1 195 ? -0.67 -39.844 -4.383 1 96.44 195 ILE A C 1
ATOM 1488 O O . ILE A 1 195 ? -1.362 -40.812 -4.004 1 96.44 195 ILE A O 1
ATOM 1492 N N . ILE A 1 196 ? 0.482 -40 -4.996 1 95.25 196 ILE A N 1
ATOM 1493 C CA . ILE A 1 196 ? 1.074 -41.312 -5.277 1 95.25 196 ILE A CA 1
ATOM 1494 C C . ILE A 1 196 ? 2.168 -41.625 -4.254 1 95.25 196 ILE A C 1
ATOM 1496 O O . ILE A 1 196 ? 3.088 -40.812 -4.066 1 95.25 196 ILE A O 1
ATOM 1500 N N . CYS A 1 197 ? 2.053 -42.75 -3.648 1 92.62 197 CYS A N 1
ATOM 1501 C CA . CYS A 1 197 ? 3.047 -43.156 -2.662 1 92.62 197 CYS A CA 1
ATOM 1502 C C . CYS A 1 197 ? 4 -44.188 -3.246 1 92.62 197 CYS A C 1
ATOM 1504 O O . CYS A 1 197 ? 3.57 -45.25 -3.727 1 92.62 197 CYS A O 1
ATOM 1506 N N . VAL A 1 198 ? 5.285 -43.844 -3.309 1 91.12 198 VAL A N 1
ATOM 1507 C CA . VAL A 1 198 ? 6.344 -44.75 -3.738 1 91.12 198 VAL A CA 1
ATOM 1508 C C . VAL A 1 198 ? 7.375 -44.938 -2.623 1 91.12 198 VAL A C 1
ATOM 1510 O O . VAL A 1 198 ? 8.18 -44.031 -2.379 1 91.12 198 VAL A O 1
ATOM 1513 N N . GLY A 1 199 ? 7.375 -46.094 -2.045 1 85.94 199 GLY A N 1
ATOM 1514 C CA . GLY A 1 199 ? 8.195 -46.25 -0.854 1 85.94 199 GLY A CA 1
ATOM 1515 C C . GLY A 1 199 ? 7.805 -45.281 0.261 1 85.94 199 GLY A C 1
ATOM 1516 O O . GLY A 1 199 ? 6.652 -45.281 0.694 1 85.94 199 GLY A O 1
ATOM 1517 N N . SER A 1 200 ? 8.773 -44.469 0.61 1 86.25 200 SER A N 1
ATOM 1518 C CA . SER A 1 200 ? 8.492 -43.531 1.681 1 86.25 200 SER A CA 1
ATOM 1519 C C . SER A 1 200 ? 8.188 -42.156 1.122 1 86.25 200 SER A C 1
ATOM 1521 O O . SER A 1 200 ? 8.055 -41.188 1.879 1 86.25 200 SER A O 1
ATOM 1523 N N . TYR A 1 201 ? 8.023 -42.094 -0.184 1 89.44 201 TYR A N 1
ATOM 1524 C CA . TYR A 1 201 ? 7.828 -40.781 -0.821 1 89.44 201 TYR A CA 1
ATOM 1525 C C . TYR A 1 201 ? 6.379 -40.625 -1.265 1 89.44 201 TYR A C 1
ATOM 1527 O O . TYR A 1 201 ? 5.812 -41.5 -1.907 1 89.44 201 TYR A O 1
ATOM 1535 N N . ARG A 1 202 ? 5.762 -39.562 -0.84 1 94.31 202 ARG A N 1
ATOM 1536 C CA . ARG A 1 202 ? 4.426 -39.188 -1.291 1 94.31 202 ARG A CA 1
ATOM 1537 C C . ARG A 1 202 ? 4.492 -38.062 -2.307 1 94.31 202 ARG A C 1
ATOM 1539 O O . ARG A 1 202 ? 4.953 -36.938 -1.99 1 94.31 202 ARG A O 1
ATOM 1546 N N . VAL A 1 203 ? 4.027 -38.25 -3.508 1 94.94 203 VAL A N 1
ATOM 1547 C CA . VAL A 1 203 ? 4.141 -37.281 -4.582 1 94.94 203 VAL A CA 1
ATOM 1548 C C . VAL A 1 203 ? 2.752 -36.781 -5 1 94.94 203 VAL A C 1
ATOM 1550 O O . VAL A 1 203 ? 1.902 -37.594 -5.383 1 94.94 203 VAL A O 1
ATOM 1553 N N . LEU A 1 204 ? 2.545 -35.5 -4.844 1 95.56 204 LEU A N 1
ATOM 1554 C CA . LEU A 1 204 ? 1.284 -34.906 -5.254 1 95.56 204 LEU A CA 1
ATOM 1555 C C . LEU A 1 204 ? 1.317 -34.531 -6.734 1 95.56 204 LEU A C 1
ATOM 1557 O O . LEU A 1 204 ? 2.254 -33.875 -7.195 1 95.56 204 LEU A O 1
ATOM 1561 N N . TYR A 1 205 ? 0.372 -34.969 -7.504 1 96.44 205 TYR A N 1
ATOM 1562 C CA . TYR A 1 205 ? 0.156 -34.531 -8.883 1 96.44 205 TYR A CA 1
ATOM 1563 C C . TYR A 1 205 ? -1.167 -33.781 -9.016 1 96.44 205 TYR A C 1
ATOM 1565 O O . TYR A 1 205 ? -2.234 -34.375 -8.781 1 96.44 205 TYR A O 1
ATOM 1573 N N . ASP A 1 206 ? -1.07 -32.562 -9.289 1 95.56 206 ASP A N 1
ATOM 1574 C CA . ASP A 1 206 ? -2.242 -31.797 -9.711 1 95.56 206 ASP A CA 1
ATOM 1575 C C . ASP A 1 206 ? -2.443 -31.891 -11.219 1 95.56 206 ASP A C 1
ATOM 1577 O O . ASP A 1 206 ? -1.683 -31.312 -11.992 1 95.56 206 ASP A O 1
ATOM 1581 N N . ILE A 1 207 ? -3.441 -32.562 -11.617 1 96.44 207 ILE A N 1
ATOM 1582 C CA . ILE A 1 207 ? -3.645 -32.875 -13.031 1 96.44 207 ILE A CA 1
ATOM 1583 C C . ILE A 1 207 ? -4.758 -32 -13.594 1 96.44 207 ILE A C 1
ATOM 1585 O O . ILE A 1 207 ? -5.875 -31.984 -13.07 1 96.44 207 ILE A O 1
ATOM 1589 N N . VAL A 1 208 ? -4.484 -31.281 -14.625 1 95.88 208 VAL A N 1
ATOM 1590 C CA . VAL A 1 208 ? -5.457 -30.391 -15.234 1 95.88 208 VAL A CA 1
ATOM 1591 C C . VAL A 1 208 ? -5.734 -30.828 -16.672 1 95.88 208 VAL A C 1
ATOM 1593 O O . VAL A 1 208 ? -4.84 -30.797 -17.516 1 95.88 208 VAL A O 1
ATOM 1596 N N . PRO A 1 209 ? -6.934 -31.281 -16.953 1 96.12 209 PRO A N 1
ATOM 1597 C CA . PRO A 1 209 ? -7.281 -31.484 -18.359 1 96.12 209 PRO A CA 1
ATOM 1598 C C . PRO A 1 209 ? -7.316 -30.188 -19.156 1 96.12 209 PRO A C 1
ATOM 1600 O O . PRO A 1 209 ? -7.98 -29.219 -18.75 1 96.12 209 PRO A O 1
ATOM 1603 N N . VAL A 1 210 ? -6.598 -30.109 -20.234 1 96.56 210 VAL A N 1
ATOM 1604 C CA . VAL A 1 210 ? -6.488 -28.875 -21 1 96.56 210 VAL A CA 1
ATOM 1605 C C . VAL A 1 210 ? -6.691 -29.172 -22.484 1 96.56 210 VAL A C 1
ATOM 1607 O O . VAL A 1 210 ? -6.785 -30.328 -22.891 1 96.56 210 VAL A O 1
ATOM 1610 N N . VAL A 1 211 ? -6.895 -28.141 -23.234 1 96 211 VAL A N 1
ATOM 1611 C CA . VAL A 1 211 ? -6.742 -28.203 -24.688 1 96 211 VAL A CA 1
ATOM 1612 C C . VAL A 1 211 ? -5.438 -27.531 -25.109 1 96 211 VAL A C 1
ATOM 1614 O O . VAL A 1 211 ? -5.215 -26.359 -24.797 1 96 211 VAL A O 1
ATOM 1617 N N . ALA A 1 212 ? -4.613 -28.281 -25.766 1 95.19 212 ALA A N 1
ATOM 1618 C CA . ALA A 1 212 ? -3.285 -27.766 -26.094 1 95.19 212 ALA A CA 1
ATOM 1619 C C . ALA A 1 212 ? -3.205 -27.344 -27.547 1 95.19 212 ALA A C 1
ATOM 1621 O O . ALA A 1 212 ? -3.699 -28.031 -28.438 1 95.19 212 ALA A O 1
ATOM 1622 N N . PHE A 1 213 ? -2.66 -26.172 -27.828 1 93.81 213 PHE A N 1
ATOM 1623 C CA . PHE A 1 213 ? -2.461 -25.641 -29.172 1 93.81 213 PHE A CA 1
ATOM 1624 C C . PHE A 1 213 ? -0.982 -25.391 -29.438 1 93.81 213 PHE A C 1
ATOM 1626 O O . PHE A 1 213 ? -0.224 -25.062 -28.516 1 93.81 213 PHE A O 1
ATOM 1633 N N . ARG A 1 214 ? -0.647 -25.578 -30.641 1 90.06 214 ARG A N 1
ATOM 1634 C CA . ARG A 1 214 ? 0.685 -25.156 -31.062 1 90.06 214 ARG A CA 1
ATOM 1635 C C . ARG A 1 214 ? 0.672 -23.734 -31.594 1 90.06 214 ARG A C 1
ATOM 1637 O O . ARG A 1 214 ? -0.352 -23.25 -32.094 1 90.06 214 ARG A O 1
ATOM 1644 N N . GLY A 1 215 ? 1.757 -23.062 -31.391 1 89.31 215 GLY A N 1
ATOM 1645 C CA . GLY A 1 215 ? 1.861 -21.688 -31.859 1 89.31 215 GLY A CA 1
ATOM 1646 C C . GLY A 1 215 ? 1.368 -20.672 -30.828 1 89.31 215 GLY A C 1
ATOM 1647 O O . GLY A 1 215 ? 1.386 -20.938 -29.625 1 89.31 215 GLY A O 1
ATOM 1648 N N . TRP A 1 216 ? 1.019 -19.359 -31.359 1 92.81 216 TRP A N 1
ATOM 1649 C CA . TRP A 1 216 ? 0.638 -18.25 -30.484 1 92.81 216 TRP A CA 1
ATOM 1650 C C . TRP A 1 216 ? -0.758 -17.734 -30.844 1 92.81 216 TRP A C 1
ATOM 1652 O O . TRP A 1 216 ? -1.105 -17.609 -32 1 92.81 216 TRP A O 1
ATOM 1662 N N . PRO A 1 217 ? -1.574 -17.656 -29.906 1 92.62 217 PRO A N 1
ATOM 1663 C CA . PRO A 1 217 ? -2.934 -17.219 -30.219 1 92.62 217 PRO A CA 1
ATOM 1664 C C . PRO A 1 217 ? -2.971 -15.812 -30.812 1 92.62 217 PRO A C 1
ATOM 1666 O O . PRO A 1 217 ? -2.184 -14.945 -30.422 1 92.62 217 PRO A O 1
ATOM 1669 N N . GLU A 1 218 ? -3.949 -15.562 -31.656 1 91.62 218 GLU A N 1
ATOM 1670 C CA . GLU A 1 218 ? -4.082 -14.289 -32.375 1 91.62 218 GLU A CA 1
ATOM 1671 C C . GLU A 1 218 ? -4.262 -13.133 -31.391 1 91.62 218 GLU A C 1
ATOM 1673 O O . GLU A 1 218 ? -3.736 -12.039 -31.609 1 91.62 218 GLU A O 1
ATOM 1678 N N . VAL A 1 219 ? -5.008 -13.344 -30.422 1 93.81 219 VAL A N 1
ATOM 1679 C CA . VAL A 1 219 ? -5.344 -12.289 -29.469 1 93.81 219 VAL A CA 1
ATOM 1680 C C . VAL A 1 219 ? -4.082 -11.828 -28.734 1 93.81 219 VAL A C 1
ATOM 1682 O O . VAL A 1 219 ? -4.023 -10.703 -28.234 1 93.81 219 VAL A O 1
ATOM 1685 N N . ALA A 1 220 ? -3.016 -12.602 -28.625 1 94.56 220 ALA A N 1
ATOM 1686 C CA . ALA A 1 220 ? -1.797 -12.273 -27.891 1 94.56 220 ALA A CA 1
ATOM 1687 C C . ALA A 1 220 ? -0.687 -11.828 -28.844 1 94.56 220 ALA A C 1
ATOM 1689 O O . ALA A 1 220 ? 0.452 -11.617 -28.422 1 94.56 220 ALA A O 1
ATOM 1690 N N . GLN A 1 221 ? -0.957 -11.656 -30.125 1 93.19 221 GLN A N 1
ATOM 1691 C CA . GLN A 1 221 ? 0.027 -11.305 -31.141 1 93.19 221 GLN A CA 1
ATOM 1692 C C . GLN A 1 221 ? 0.71 -9.984 -30.812 1 93.19 221 GLN A C 1
ATOM 1694 O O . GLN A 1 221 ? 1.903 -9.812 -31.062 1 93.19 221 GLN A O 1
ATOM 1699 N N . PRO A 1 222 ? -0.023 -9.062 -30.25 1 94 222 PRO A N 1
ATOM 1700 C CA . PRO A 1 222 ? 0.62 -7.789 -29.906 1 94 222 PRO A CA 1
ATOM 1701 C C . PRO A 1 222 ? 1.803 -7.961 -28.953 1 94 222 PRO A C 1
ATOM 1703 O O . PRO A 1 222 ? 2.758 -7.184 -29.016 1 94 222 PRO A O 1
ATOM 1706 N N . TRP A 1 223 ? 1.774 -8.906 -28.109 1 93.75 223 TRP A N 1
ATOM 1707 C CA . TRP A 1 223 ? 2.863 -9.148 -27.172 1 93.75 223 TRP A CA 1
ATOM 1708 C C . TRP A 1 223 ? 4.156 -9.477 -27.906 1 93.75 223 TRP A C 1
ATOM 1710 O O . TRP A 1 223 ? 5.242 -9.094 -27.469 1 93.75 223 TRP A O 1
ATOM 1720 N N . LEU A 1 224 ? 4.113 -10.109 -29.078 1 90.44 224 LEU A N 1
ATOM 1721 C CA . LEU A 1 224 ? 5.281 -10.531 -29.844 1 90.44 224 LEU A CA 1
ATOM 1722 C C . LEU A 1 224 ? 5.961 -9.336 -30.5 1 90.44 224 LEU A C 1
ATOM 1724 O O . LEU A 1 224 ? 7.145 -9.398 -30.844 1 90.44 224 LEU A O 1
ATOM 1728 N N . SER A 1 225 ? 5.195 -8.25 -30.672 1 90.06 225 SER A N 1
ATOM 1729 C CA . SER A 1 225 ? 5.703 -7.098 -31.391 1 90.06 225 SER A CA 1
ATOM 1730 C C . SER A 1 225 ? 6.434 -6.133 -30.469 1 90.06 225 SER A C 1
ATOM 1732 O O . SER A 1 225 ? 7.059 -5.172 -30.938 1 90.06 225 SER A O 1
ATOM 1734 N N . GLN A 1 226 ? 6.414 -6.375 -29.266 1 91.25 226 GLN A N 1
ATOM 1735 C CA . GLN A 1 226 ? 7.039 -5.496 -28.297 1 91.25 226 GLN A CA 1
ATOM 1736 C C . GLN A 1 226 ? 8.359 -6.078 -27.797 1 91.25 226 GLN A C 1
ATOM 1738 O O . GLN A 1 226 ? 8.609 -7.277 -27.922 1 91.25 226 GLN A O 1
ATOM 1743 N N . GLY A 1 227 ? 9.195 -5.195 -27.344 1 91.56 227 GLY A N 1
ATOM 1744 C CA . GLY A 1 227 ? 10.406 -5.652 -26.672 1 91.56 227 GLY A CA 1
ATOM 1745 C C . GLY A 1 227 ? 10.156 -6.113 -25.25 1 91.56 227 GLY A C 1
ATOM 1746 O O . GLY A 1 227 ? 9.32 -5.543 -24.547 1 91.56 227 GLY A O 1
ATOM 1747 N N . HIS A 1 228 ? 10.906 -7.148 -24.875 1 93.38 228 HIS A N 1
ATOM 1748 C CA . HIS A 1 228 ? 10.703 -7.707 -23.547 1 93.38 228 HIS A CA 1
ATOM 1749 C C . HIS A 1 228 ? 12.039 -7.973 -22.859 1 93.38 228 HIS A C 1
ATOM 1751 O O . HIS A 1 228 ? 13.078 -8.047 -23.516 1 93.38 228 HIS A O 1
ATOM 1757 N N . PHE A 1 229 ? 12.023 -8.141 -21.578 1 94.81 229 PHE A N 1
ATOM 1758 C CA . PHE A 1 229 ? 13.164 -8.406 -20.703 1 94.81 229 PHE A CA 1
ATOM 1759 C C . PHE A 1 229 ? 13.914 -9.648 -21.156 1 94.81 229 PHE A C 1
ATOM 1761 O O . PHE A 1 229 ? 15.141 -9.727 -21.016 1 94.81 229 PHE A O 1
ATOM 1768 N N . TRP A 1 230 ? 13.281 -10.586 -21.734 1 92.31 230 TRP A N 1
ATOM 1769 C CA . TRP A 1 230 ? 13.789 -11.922 -22.031 1 92.31 230 TRP A CA 1
ATOM 1770 C C . TRP A 1 230 ? 14.461 -11.953 -23.406 1 92.31 230 TRP A C 1
ATOM 1772 O O . TRP A 1 230 ? 15.094 -12.953 -23.766 1 92.31 230 TRP A O 1
ATOM 1782 N N . ASP A 1 231 ? 14.281 -10.883 -24.125 1 91 231 ASP A N 1
ATOM 1783 C CA . ASP A 1 231 ? 14.875 -10.836 -25.453 1 91 231 ASP A CA 1
ATOM 1784 C C . ASP A 1 231 ? 16.391 -11.039 -25.391 1 91 231 ASP A C 1
ATOM 1786 O O . ASP A 1 231 ? 17.078 -10.359 -24.625 1 91 231 ASP A O 1
ATOM 1790 N N . GLY A 1 232 ? 16.781 -11.977 -26.203 1 88.5 232 GLY A N 1
ATOM 1791 C CA . GLY A 1 232 ? 18.203 -12.281 -26.219 1 88.5 232 GLY A CA 1
ATOM 1792 C C . GLY A 1 232 ? 18.609 -13.258 -25.141 1 88.5 232 GLY A C 1
ATOM 1793 O O . GLY A 1 232 ? 19.719 -13.797 -25.188 1 88.5 232 GLY A O 1
ATOM 1794 N N . LYS A 1 233 ? 17.781 -13.492 -24.156 1 89.25 233 LYS A N 1
ATOM 1795 C CA . LYS A 1 233 ? 18.078 -14.422 -23.078 1 89.25 233 LYS A CA 1
ATOM 1796 C C . LYS A 1 233 ? 17.469 -15.797 -23.344 1 89.25 233 LYS A C 1
ATOM 1798 O O . LYS A 1 233 ? 18.047 -16.812 -22.953 1 89.25 233 LYS A O 1
ATOM 1803 N N . LEU A 1 234 ? 16.234 -15.695 -23.891 1 87.81 234 LEU A N 1
ATOM 1804 C CA . LEU A 1 234 ? 15.516 -16.922 -24.25 1 87.81 234 LEU A CA 1
ATOM 1805 C C . LEU A 1 234 ? 15.289 -17 -25.75 1 87.81 234 LEU A C 1
ATOM 1807 O O . LEU A 1 234 ? 15.195 -15.977 -26.422 1 87.81 234 LEU A O 1
ATOM 1811 N N . ARG A 1 235 ? 15.289 -18.234 -26.281 1 85.62 235 ARG A N 1
ATOM 1812 C CA . ARG A 1 235 ? 15 -18.438 -27.703 1 85.62 235 ARG A CA 1
ATOM 1813 C C . ARG A 1 235 ? 13.531 -18.188 -28.016 1 85.62 235 ARG A C 1
ATOM 1815 O O . ARG A 1 235 ? 12.656 -18.562 -27.219 1 85.62 235 ARG A O 1
ATOM 1822 N N . ASP A 1 236 ? 13.227 -17.672 -29.047 1 82.25 236 ASP A N 1
ATOM 1823 C CA . ASP A 1 236 ? 11.859 -17.359 -29.453 1 82.25 236 ASP A CA 1
ATOM 1824 C C . ASP A 1 236 ? 10.992 -18.609 -29.484 1 82.25 236 ASP A C 1
ATOM 1826 O O . ASP A 1 236 ? 9.805 -18.562 -29.141 1 82.25 236 ASP A O 1
ATOM 1830 N N . GLU A 1 237 ? 11.531 -19.641 -29.906 1 83.5 237 GLU A N 1
ATOM 1831 C CA . GLU A 1 237 ? 10.789 -20.906 -30.016 1 83.5 237 GLU A CA 1
ATOM 1832 C C . GLU A 1 237 ? 10.352 -21.391 -28.641 1 83.5 237 GLU A C 1
ATOM 1834 O O . GLU A 1 237 ? 9.328 -22.078 -28.516 1 83.5 237 GLU A O 1
ATOM 1839 N N . ASP A 1 238 ? 11.125 -21.062 -27.672 1 83.38 238 ASP A N 1
ATOM 1840 C CA . ASP A 1 238 ? 10.797 -21.453 -26.312 1 83.38 238 ASP A CA 1
ATOM 1841 C C . ASP A 1 238 ? 9.633 -20.625 -25.766 1 83.38 238 ASP A C 1
ATOM 1843 O O . ASP A 1 238 ? 8.781 -21.156 -25.047 1 83.38 238 ASP A O 1
ATOM 1847 N N . VAL A 1 239 ? 9.57 -19.453 -26.172 1 80.94 239 VAL A N 1
ATOM 1848 C CA . VAL A 1 239 ? 8.586 -18.531 -25.609 1 80.94 239 VAL A CA 1
ATOM 1849 C C . VAL A 1 239 ? 7.273 -18.656 -26.391 1 80.94 239 VAL A C 1
ATOM 1851 O O . VAL A 1 239 ? 6.199 -18.422 -25.828 1 80.94 239 VAL A O 1
ATOM 1854 N N . THR A 1 240 ? 7.332 -19.031 -27.594 1 81.69 240 THR A N 1
ATOM 1855 C CA . THR A 1 240 ? 6.105 -19.062 -28.391 1 81.69 240 THR A CA 1
ATOM 1856 C C . THR A 1 240 ? 5.805 -20.484 -28.844 1 81.69 240 THR A C 1
ATOM 1858 O O . THR A 1 240 ? 5.414 -20.703 -30 1 81.69 240 THR A O 1
ATOM 1861 N N . ALA A 1 241 ? 6.023 -21.453 -27.938 1 80.88 241 ALA A N 1
ATOM 1862 C CA . ALA A 1 241 ? 5.898 -22.859 -28.312 1 80.88 241 ALA A CA 1
ATOM 1863 C C . ALA A 1 241 ? 4.434 -23.281 -28.391 1 80.88 241 ALA A C 1
ATOM 1865 O O . ALA A 1 241 ? 4.066 -24.109 -29.234 1 80.88 241 ALA A O 1
ATOM 1866 N N . GLY A 1 242 ? 3.689 -22.766 -27.594 1 91.69 242 GLY A N 1
ATOM 1867 C CA . GLY A 1 242 ? 2.291 -23.156 -27.578 1 91.69 242 GLY A CA 1
ATOM 1868 C C . GLY A 1 242 ? 1.504 -22.547 -26.438 1 91.69 242 GLY A C 1
ATOM 1869 O O . GLY A 1 242 ? 2.068 -21.859 -25.594 1 91.69 242 GLY A O 1
ATOM 1870 N N . PHE A 1 243 ? 0.187 -22.734 -26.531 1 95.06 243 PHE A N 1
ATOM 1871 C CA . PHE A 1 243 ? -0.682 -22.25 -25.453 1 95.06 243 PHE A CA 1
ATOM 1872 C C . PHE A 1 243 ? -1.763 -23.281 -25.141 1 95.06 243 PHE A C 1
ATOM 1874 O O . PHE A 1 243 ? -1.881 -24.297 -25.828 1 95.06 243 PHE A O 1
ATOM 1881 N N . TYR A 1 244 ? -2.445 -23.047 -24.062 1 96 244 TYR A N 1
ATOM 1882 C CA . TYR A 1 244 ? -3.414 -24.016 -23.547 1 96 244 TYR A CA 1
ATOM 1883 C C . TYR A 1 244 ? -4.73 -23.328 -23.203 1 96 244 TYR A C 1
ATOM 1885 O O . TYR A 1 244 ? -4.773 -22.125 -23 1 96 244 TYR A O 1
ATOM 1893 N N . LEU A 1 245 ? -5.77 -24.062 -23.266 1 96.56 245 LEU A N 1
ATOM 1894 C CA . LEU A 1 245 ? -7.043 -23.672 -22.672 1 96.56 245 LEU A CA 1
ATOM 1895 C C . LEU A 1 245 ? -7.293 -24.406 -21.375 1 96.56 245 LEU A C 1
ATOM 1897 O O . LEU A 1 245 ? -7.391 -25.641 -21.359 1 96.56 245 LEU A O 1
ATOM 1901 N N . PHE A 1 246 ? -7.332 -23.641 -20.281 1 96.38 246 PHE A N 1
ATOM 1902 C CA . PHE A 1 246 ? -7.602 -24.188 -18.953 1 96.38 246 PHE A CA 1
ATOM 1903 C C . PHE A 1 246 ? -9.086 -24.109 -18.625 1 96.38 246 PHE A C 1
ATOM 1905 O O . PHE A 1 246 ? -9.773 -23.188 -19.078 1 96.38 246 PHE A O 1
ATOM 1912 N N . PRO A 1 247 ? -9.547 -25.062 -17.891 1 95.12 247 PRO A N 1
ATOM 1913 C CA . PRO A 1 247 ? -10.961 -25 -17.516 1 95.12 247 PRO A CA 1
ATOM 1914 C C . PRO A 1 247 ? -11.25 -23.891 -16.516 1 95.12 247 PRO A C 1
ATOM 1916 O O . PRO A 1 247 ? -10.609 -23.828 -15.453 1 95.12 247 PRO A O 1
ATOM 1919 N N . SER A 1 248 ? -12.18 -23.016 -16.828 1 91 248 SER A N 1
ATOM 1920 C CA . SER A 1 248 ? -12.578 -21.953 -15.922 1 91 248 SER A CA 1
ATOM 1921 C C . SER A 1 248 ? -13.523 -22.453 -14.844 1 91 248 SER A C 1
ATOM 1923 O O . SER A 1 248 ? -14.219 -23.453 -15.031 1 91 248 SER A O 1
ATOM 1925 N N . THR A 1 249 ? -13.547 -21.734 -13.742 1 80.44 249 THR A N 1
ATOM 1926 C CA . THR A 1 249 ? -14.445 -22.125 -12.656 1 80.44 249 THR A CA 1
ATOM 1927 C C . THR A 1 249 ? -15.844 -21.562 -12.891 1 80.44 249 THR A C 1
ATOM 1929 O O . THR A 1 249 ? -16.797 -21.969 -12.227 1 80.44 249 THR A O 1
ATOM 1932 N N . SER A 1 250 ? -15.922 -20.656 -13.797 1 75.56 250 SER A N 1
ATOM 1933 C CA . SER A 1 250 ? -17.203 -19.984 -14.039 1 75.56 250 SER A CA 1
ATOM 1934 C C . SER A 1 250 ? -17.984 -20.688 -15.141 1 75.56 250 SER A C 1
ATOM 1936 O O . SER A 1 250 ? -18.547 -20.016 -16.031 1 75.56 250 SER A O 1
ATOM 1938 N N . GLY A 1 251 ? -18.141 -21.906 -15.062 1 79.94 251 GLY A N 1
ATOM 1939 C CA . GLY A 1 251 ? -19.062 -22.547 -15.977 1 79.94 251 GLY A CA 1
ATOM 1940 C C . GLY A 1 251 ? -18.375 -23.328 -17.094 1 79.94 251 GLY A C 1
ATOM 1941 O O . GLY A 1 251 ? -17.484 -24.141 -16.828 1 79.94 251 GLY A O 1
ATOM 1942 N N . SER A 1 252 ? -18.859 -22.984 -18.375 1 88.69 252 SER A N 1
ATOM 1943 C CA . SER A 1 252 ? -18.469 -23.828 -19.5 1 88.69 252 SER A CA 1
ATOM 1944 C C . SER A 1 252 ? -17.281 -23.234 -20.25 1 88.69 252 SER A C 1
ATOM 1946 O O . SER A 1 252 ? -16.656 -23.922 -21.078 1 88.69 252 SER A O 1
ATOM 1948 N N . ASP A 1 253 ? -16.797 -22.094 -19.875 1 92.25 253 ASP A N 1
ATOM 1949 C CA . ASP A 1 253 ? -15.75 -21.406 -20.609 1 92.25 253 ASP A CA 1
ATOM 1950 C C . ASP A 1 253 ? -14.359 -21.938 -20.25 1 92.25 253 ASP A C 1
ATOM 1952 O O . ASP A 1 253 ? -14.203 -22.609 -19.234 1 92.25 253 ASP A O 1
ATOM 1956 N N . TRP A 1 254 ? -13.492 -21.75 -21.188 1 95 254 TRP A N 1
ATOM 1957 C CA . TRP A 1 254 ? -12.062 -22 -20.984 1 95 254 TRP A CA 1
ATOM 1958 C C . TRP A 1 254 ? -11.289 -20.703 -20.906 1 95 254 TRP A C 1
ATOM 1960 O O . TRP A 1 254 ? -11.773 -19.656 -21.344 1 95 254 TRP A O 1
ATOM 1970 N N . TYR A 1 255 ? -10.203 -20.688 -20.312 1 95.31 255 TYR A N 1
ATOM 1971 C CA . TYR A 1 255 ? -9.391 -19.484 -20.375 1 95.31 255 TYR A CA 1
ATOM 1972 C C . TYR A 1 255 ? -7.988 -19.797 -20.906 1 95.31 255 TYR A C 1
ATOM 1974 O O . TYR A 1 255 ? -7.516 -20.922 -20.781 1 95.31 255 TYR A O 1
ATOM 1982 N N . LEU A 1 256 ? -7.414 -18.812 -21.484 1 95.94 256 LEU A N 1
ATOM 1983 C CA . LEU A 1 256 ? -6.113 -18.953 -22.125 1 95.94 256 LEU A CA 1
ATOM 1984 C C . LEU A 1 256 ? -5 -19.062 -21.094 1 95.94 256 LEU A C 1
ATOM 1986 O O . LEU A 1 256 ? -5.012 -18.328 -20.094 1 95.94 256 LEU A O 1
ATOM 1990 N N . ALA A 1 257 ? -4.098 -20 -21.281 1 95.75 257 ALA A N 1
ATOM 1991 C CA . ALA A 1 257 ? -2.939 -20.172 -20.406 1 95.75 257 ALA A CA 1
ATOM 1992 C C . ALA A 1 257 ? -1.663 -20.344 -21.234 1 95.75 257 ALA A C 1
ATOM 1994 O O . ALA A 1 257 ? -1.685 -20.969 -22.297 1 95.75 257 ALA A O 1
ATOM 1995 N N . PHE A 1 258 ? -0.612 -19.875 -20.719 1 95.5 258 PHE A N 1
ATOM 1996 C CA . PHE A 1 258 ? 0.666 -19.875 -21.422 1 95.5 258 PHE A CA 1
ATOM 1997 C C . PHE A 1 258 ? 1.726 -20.625 -20.625 1 95.5 258 PHE A C 1
ATOM 1999 O O . PHE A 1 258 ? 2.865 -20.156 -20.516 1 95.5 258 PHE A O 1
ATOM 2006 N N . SER A 1 259 ? 1.392 -21.734 -20.125 1 94.44 259 SER A N 1
ATOM 2007 C CA . SER A 1 259 ? 2.199 -22.453 -19.141 1 94.44 259 SER A CA 1
ATOM 2008 C C . SER A 1 259 ? 3.537 -22.875 -19.734 1 94.44 259 SER A C 1
ATOM 2010 O O . SER A 1 259 ? 4.559 -22.891 -19.047 1 94.44 259 SER A O 1
ATOM 2012 N N . ALA A 1 260 ? 3.59 -23.297 -20.969 1 93.19 260 ALA A N 1
ATOM 2013 C CA . ALA A 1 260 ? 4.848 -23.703 -21.609 1 93.19 260 ALA A CA 1
ATOM 2014 C C . ALA A 1 260 ? 5.82 -22.531 -21.688 1 93.19 260 ALA A C 1
ATOM 2016 O O . ALA A 1 260 ? 7.02 -22.688 -21.453 1 93.19 260 ALA A O 1
ATOM 2017 N N . SER A 1 261 ? 5.312 -21.406 -22.109 1 93.56 261 SER A N 1
ATOM 2018 C CA . SER A 1 261 ? 6.133 -20.203 -22.172 1 93.56 261 SER A CA 1
ATOM 2019 C C . SER A 1 261 ? 6.582 -19.766 -20.781 1 93.56 261 SER A C 1
ATOM 2021 O O . SER A 1 261 ? 7.742 -19.406 -20.578 1 93.56 261 SER A O 1
ATOM 2023 N N . GLU A 1 262 ? 5.66 -19.844 -19.875 1 94 262 GLU A N 1
ATOM 2024 C CA . GLU A 1 262 ? 5.938 -19.422 -18.5 1 94 262 GLU A CA 1
ATOM 2025 C C . GLU A 1 262 ? 7.02 -20.297 -17.859 1 94 262 GLU A C 1
ATOM 2027 O O . GLU A 1 262 ? 7.773 -19.828 -17.016 1 94 262 GLU A O 1
ATOM 2032 N N . LEU A 1 263 ? 7.043 -21.547 -18.25 1 92.44 263 LEU A N 1
ATOM 2033 C CA . LEU A 1 263 ? 8.094 -22.422 -17.766 1 92.44 263 LEU A CA 1
ATOM 2034 C C . LEU A 1 263 ? 9.477 -21.859 -18.078 1 92.44 263 LEU A C 1
ATOM 2036 O O . LEU A 1 263 ? 10.344 -21.828 -17.219 1 92.44 263 LEU A O 1
ATOM 2040 N N . HIS A 1 264 ? 9.664 -21.422 -19.297 1 93.12 264 HIS A N 1
ATOM 2041 C CA . HIS A 1 264 ? 10.945 -20.875 -19.719 1 93.12 264 HIS A CA 1
ATOM 2042 C C . HIS A 1 264 ? 11.211 -19.531 -19.031 1 93.12 264 HIS A C 1
ATOM 2044 O O . HIS A 1 264 ? 12.352 -19.234 -18.672 1 93.12 264 HIS A O 1
ATOM 2050 N N . LEU A 1 265 ? 10.18 -18.75 -18.922 1 93.75 265 LEU A N 1
ATOM 2051 C CA . LEU A 1 265 ? 10.344 -17.453 -18.25 1 93.75 265 LEU A CA 1
ATOM 2052 C C . LEU A 1 265 ? 10.734 -17.641 -16.797 1 93.75 265 LEU A C 1
ATOM 2054 O O . LEU A 1 265 ? 11.586 -16.906 -16.281 1 93.75 265 LEU A O 1
ATOM 2058 N N . ARG A 1 266 ? 10.117 -18.562 -16.141 1 93 266 ARG A N 1
ATOM 2059 C CA . ARG A 1 266 ? 10.438 -18.844 -14.742 1 93 266 ARG A CA 1
ATOM 2060 C C . ARG A 1 266 ? 11.898 -19.234 -14.578 1 93 266 ARG A C 1
ATOM 2062 O O . ARG A 1 266 ? 12.562 -18.812 -13.633 1 93 266 ARG A O 1
ATOM 2069 N N . ARG A 1 267 ? 12.414 -20.047 -15.461 1 90.75 267 ARG A N 1
ATOM 2070 C CA . ARG A 1 267 ? 13.805 -20.484 -15.43 1 90.75 267 ARG A CA 1
ATOM 2071 C C . ARG A 1 267 ? 14.75 -19.328 -15.703 1 90.75 267 ARG A C 1
ATOM 2073 O O . ARG A 1 267 ? 15.898 -19.344 -15.258 1 90.75 267 ARG A O 1
ATOM 2080 N N . GLY A 1 268 ? 14.227 -18.375 -16.422 1 93.19 268 GLY A N 1
ATOM 2081 C CA . GLY A 1 268 ? 15.055 -17.234 -16.812 1 93.19 268 GLY A CA 1
ATOM 2082 C C . GLY A 1 268 ? 15.023 -16.109 -15.797 1 93.19 268 GLY A C 1
ATOM 2083 O O . GLY A 1 268 ? 15.734 -15.117 -15.945 1 93.19 268 GLY A O 1
ATOM 2084 N N . LEU A 1 269 ? 14.25 -16.25 -14.781 1 96 269 LEU A N 1
ATOM 2085 C CA . LEU A 1 269 ? 14.195 -15.203 -13.758 1 96 269 LEU A CA 1
ATOM 2086 C C . LEU A 1 269 ? 15.539 -15.062 -13.055 1 96 269 LEU A C 1
ATOM 2088 O O . LEU A 1 269 ? 16.219 -16.062 -12.781 1 96 269 LEU A O 1
ATOM 2092 N N . PRO A 1 270 ? 16 -13.805 -12.789 1 96.69 270 PRO A N 1
ATOM 2093 C CA . PRO A 1 270 ? 17.172 -13.656 -11.93 1 96.69 270 PRO A CA 1
ATOM 2094 C C . PRO A 1 270 ? 17.031 -14.367 -10.586 1 96.69 270 PRO A C 1
ATOM 2096 O O . PRO A 1 270 ? 15.977 -14.281 -9.953 1 96.69 270 PRO A O 1
ATOM 2099 N N . PRO A 1 271 ? 18.031 -15.023 -10.164 1 95.81 271 PRO A N 1
ATOM 2100 C CA . PRO A 1 271 ? 17.922 -15.867 -8.969 1 95.81 271 PRO A CA 1
ATOM 2101 C C . PRO A 1 271 ? 17.438 -15.094 -7.75 1 95.81 271 PRO A C 1
ATOM 2103 O O . PRO A 1 271 ? 16.531 -15.555 -7.043 1 95.81 271 PRO A O 1
ATOM 2106 N N . PRO A 1 272 ? 17.938 -13.883 -7.445 1 96.44 272 PRO A N 1
ATOM 2107 C CA . PRO A 1 272 ? 17.422 -13.172 -6.27 1 96.44 272 PRO A CA 1
ATOM 2108 C C . PRO A 1 272 ? 15.922 -12.922 -6.34 1 96.44 272 PRO A C 1
ATOM 2110 O O . PRO A 1 272 ? 15.234 -12.969 -5.316 1 96.44 272 PRO A O 1
ATOM 2113 N N . LEU A 1 273 ? 15.445 -12.617 -7.539 1 97.5 273 LEU A N 1
ATOM 2114 C CA . LEU A 1 273 ? 14.008 -12.398 -7.711 1 97.5 273 LEU A CA 1
ATOM 2115 C C . LEU A 1 273 ? 13.227 -13.688 -7.492 1 97.5 273 LEU A C 1
ATOM 2117 O O . LEU A 1 273 ? 12.156 -13.672 -6.883 1 97.5 273 LEU A O 1
ATOM 2121 N N . LEU A 1 274 ? 13.773 -14.773 -7.992 1 95.69 274 LEU A N 1
ATOM 2122 C CA . LEU A 1 274 ? 13.141 -16.062 -7.797 1 95.69 274 LEU A CA 1
ATOM 2123 C C . LEU A 1 274 ? 13.086 -16.438 -6.316 1 95.69 274 LEU A C 1
ATOM 2125 O O . LEU A 1 274 ? 12.062 -16.906 -5.82 1 95.69 274 LEU A O 1
ATOM 2129 N N . TRP A 1 275 ? 14.211 -16.234 -5.613 1 96.06 275 TRP A N 1
ATOM 2130 C CA . TRP A 1 275 ? 14.266 -16.5 -4.18 1 96.06 275 TRP A CA 1
ATOM 2131 C C . TRP A 1 275 ? 13.234 -15.672 -3.43 1 96.06 275 TRP A C 1
ATOM 2133 O O . TRP A 1 275 ? 12.531 -16.172 -2.549 1 96.06 275 TRP A O 1
ATOM 2143 N N . SER A 1 276 ? 13.227 -14.406 -3.76 1 96.88 276 SER A N 1
ATOM 2144 C CA . SER A 1 276 ? 12.297 -13.469 -3.123 1 96.88 276 SER A CA 1
ATOM 2145 C C . SER A 1 276 ? 10.852 -13.875 -3.373 1 96.88 276 SER A C 1
ATOM 2147 O O . SER A 1 276 ? 10.008 -13.789 -2.473 1 96.88 276 SER A O 1
ATOM 2149 N N . LEU A 1 277 ? 10.562 -14.281 -4.621 1 96.31 277 LEU A N 1
ATOM 2150 C CA . LEU A 1 277 ? 9.211 -14.695 -4.988 1 96.31 277 LEU A CA 1
ATOM 2151 C C . LEU A 1 277 ? 8.773 -15.906 -4.168 1 96.31 277 LEU A C 1
ATOM 2153 O O . LEU A 1 277 ? 7.668 -15.93 -3.619 1 96.31 277 LEU A O 1
ATOM 2157 N N . ARG A 1 278 ? 9.648 -16.875 -4.09 1 94.56 278 ARG A N 1
ATOM 2158 C CA . ARG A 1 278 ? 9.336 -18.094 -3.33 1 94.56 278 ARG A CA 1
ATOM 2159 C C . ARG A 1 278 ? 9.109 -17.766 -1.856 1 94.56 278 ARG A C 1
ATOM 2161 O O . ARG A 1 278 ? 8.164 -18.266 -1.244 1 94.56 278 ARG A O 1
ATOM 2168 N N . ALA A 1 279 ? 9.961 -16.984 -1.327 1 96.81 279 ALA A N 1
ATOM 2169 C CA . ALA A 1 279 ? 9.844 -16.578 0.075 1 96.81 279 ALA A CA 1
ATOM 2170 C C . ALA A 1 279 ? 8.562 -15.789 0.317 1 96.81 279 ALA A C 1
ATOM 2172 O O . ALA A 1 279 ? 7.906 -15.961 1.348 1 96.81 279 ALA A O 1
ATOM 2173 N N . THR A 1 280 ? 8.234 -14.852 -0.576 1 97.44 280 THR A N 1
ATOM 2174 C CA . THR A 1 280 ? 7.031 -14.031 -0.449 1 97.44 280 THR A CA 1
ATOM 2175 C C . THR A 1 280 ? 5.781 -14.906 -0.467 1 97.44 280 THR A C 1
ATOM 2177 O O . THR A 1 280 ? 4.863 -14.703 0.335 1 97.44 280 THR A O 1
ATOM 2180 N N . VAL A 1 281 ? 5.75 -15.859 -1.386 1 94.81 281 VAL A N 1
ATOM 2181 C CA . VAL A 1 281 ? 4.617 -16.781 -1.478 1 94.81 281 VAL A CA 1
ATOM 2182 C C . VAL A 1 281 ? 4.461 -17.531 -0.164 1 94.81 281 VAL A C 1
ATOM 2184 O O . VAL A 1 281 ? 3.346 -17.703 0.335 1 94.81 281 VAL A O 1
ATOM 2187 N N . ALA A 1 282 ? 5.551 -17.969 0.358 1 93.88 282 ALA A N 1
ATOM 2188 C CA . ALA A 1 282 ? 5.504 -18.75 1.593 1 93.88 282 ALA A CA 1
ATOM 2189 C C . ALA A 1 282 ? 5.094 -17.875 2.777 1 93.88 282 ALA A C 1
ATOM 2191 O O . ALA A 1 282 ? 4.484 -18.359 3.73 1 93.88 282 ALA A O 1
ATOM 2192 N N . ALA A 1 283 ? 5.391 -16.609 2.766 1 96.31 283 ALA A N 1
ATOM 2193 C CA . ALA A 1 283 ? 5.188 -15.711 3.9 1 96.31 283 ALA A CA 1
ATOM 2194 C C . ALA A 1 283 ? 3.75 -15.203 3.945 1 96.31 283 ALA A C 1
ATOM 2196 O O . ALA A 1 283 ? 3.248 -14.836 5.012 1 96.31 283 ALA A O 1
ATOM 2197 N N . LEU A 1 284 ? 3.072 -15.156 2.84 1 95.62 284 LEU A N 1
ATOM 2198 C CA . LEU A 1 284 ? 1.728 -14.602 2.775 1 95.62 284 LEU A CA 1
ATOM 2199 C C . LEU A 1 284 ? 0.715 -15.547 3.41 1 95.62 284 LEU A C 1
ATOM 2201 O O . LEU A 1 284 ? 0.784 -16.766 3.209 1 95.62 284 LEU A O 1
ATOM 2205 N N . PRO A 1 285 ? -0.151 -14.977 4.199 1 93.06 285 PRO A N 1
ATOM 2206 C CA . PRO A 1 285 ? -1.184 -15.797 4.836 1 93.06 285 PRO A CA 1
ATOM 2207 C C . PRO A 1 285 ? -2.33 -16.141 3.889 1 93.06 285 PRO A C 1
ATOM 2209 O O . PRO A 1 285 ? -3.42 -15.578 4 1 93.06 285 PRO A O 1
ATOM 2212 N N . TRP A 1 286 ? -2.217 -17.078 3.104 1 89.06 286 TRP A N 1
ATOM 2213 C CA . TRP A 1 286 ? -3.115 -17.406 2 1 89.06 286 TRP A CA 1
ATOM 2214 C C . TRP A 1 286 ? -4.504 -17.766 2.518 1 89.06 286 TRP A C 1
ATOM 2216 O O . TRP A 1 286 ? -5.5 -17.594 1.806 1 89.06 286 TRP A O 1
ATOM 2226 N N . GLY A 1 287 ? -4.633 -18.219 3.711 1 83.88 287 GLY A N 1
ATOM 2227 C CA . GLY A 1 287 ? -5.922 -18.562 4.289 1 83.88 287 GLY A CA 1
ATOM 2228 C C . GLY A 1 287 ? -6.891 -17.406 4.332 1 83.88 287 GLY A C 1
ATOM 2229 O O . GLY A 1 287 ? -8.109 -17.594 4.285 1 83.88 287 GLY A O 1
ATOM 2230 N N . VAL A 1 288 ? -6.332 -16.219 4.402 1 84.94 288 VAL A N 1
ATOM 2231 C CA . VAL A 1 288 ? -7.191 -15.055 4.523 1 84.94 288 VAL A CA 1
ATOM 2232 C C . VAL A 1 288 ? -7.207 -14.281 3.209 1 84.94 288 VAL A C 1
ATOM 2234 O O . VAL A 1 288 ? -7.926 -13.289 3.072 1 84.94 288 VAL A O 1
ATOM 2237 N N . LEU A 1 289 ? -6.496 -14.68 2.256 1 87.12 289 LEU A N 1
ATOM 2238 C CA . LEU A 1 289 ? -6.332 -13.938 1.007 1 87.12 289 LEU A CA 1
ATOM 2239 C C . LEU A 1 289 ? -7.211 -14.523 -0.091 1 87.12 289 LEU A C 1
ATOM 2241 O O . LEU A 1 289 ? -6.727 -14.844 -1.18 1 87.12 289 LEU A O 1
ATOM 2245 N N . GLN A 1 290 ? -8.477 -14.484 0.105 1 85.69 290 GLN A N 1
ATOM 2246 C CA . GLN A 1 290 ? -9.414 -15.031 -0.87 1 85.69 290 GLN A CA 1
ATOM 2247 C C . GLN A 1 290 ? -9.391 -14.234 -2.17 1 85.69 290 GLN A C 1
ATOM 2249 O O . GLN A 1 290 ? -9.484 -13.008 -2.152 1 85.69 290 GLN A O 1
ATOM 2254 N N . GLY A 1 291 ? -9.258 -14.938 -3.242 1 85.94 291 GLY A N 1
ATOM 2255 C CA . GLY A 1 291 ? -9.234 -14.289 -4.543 1 85.94 291 GLY A CA 1
ATOM 2256 C C . GLY A 1 291 ? -7.828 -14.055 -5.066 1 85.94 291 GLY A C 1
ATOM 2257 O O . GLY A 1 291 ? -7.645 -13.742 -6.242 1 85.94 291 GLY A O 1
ATOM 2258 N N . LEU A 1 292 ? -6.895 -14.18 -4.23 1 90.62 292 LEU A N 1
ATOM 2259 C CA . LEU A 1 292 ? -5.492 -14.047 -4.621 1 90.62 292 LEU A CA 1
ATOM 2260 C C . LEU A 1 292 ? -4.812 -15.414 -4.66 1 90.62 292 LEU A C 1
ATOM 2262 O O . LEU A 1 292 ? -5.121 -16.281 -3.85 1 90.62 292 LEU A O 1
ATOM 2266 N N . GLU A 1 293 ? -3.928 -15.547 -5.566 1 90.44 293 GLU A N 1
ATOM 2267 C CA . GLU A 1 293 ? -3.145 -16.781 -5.707 1 90.44 293 GLU A CA 1
ATOM 2268 C C . GLU A 1 293 ? -1.681 -16.469 -6 1 90.44 293 GLU A C 1
ATOM 2270 O O . GLU A 1 293 ? -1.352 -15.359 -6.445 1 90.44 293 GLU A O 1
ATOM 2275 N N . PRO A 1 294 ? -0.821 -17.438 -5.793 1 93 294 PRO A N 1
ATOM 2276 C CA . PRO A 1 294 ? 0.604 -17.219 -6.059 1 93 294 PRO A CA 1
ATOM 2277 C C . PRO A 1 294 ? 0.882 -16.828 -7.504 1 93 294 PRO A C 1
ATOM 2279 O O . PRO A 1 294 ? 1.869 -16.141 -7.785 1 93 294 PRO A O 1
ATOM 2282 N N . TYR A 1 295 ? -0.002 -17.188 -8.383 1 94.25 295 TYR A N 1
ATOM 2283 C CA . TYR A 1 295 ? 0.173 -16.828 -9.781 1 94.25 295 TYR A CA 1
ATOM 2284 C C . TYR A 1 295 ? 0.206 -15.305 -9.953 1 94.25 295 TYR A C 1
ATOM 2286 O O . TYR A 1 295 ? 0.924 -14.789 -10.812 1 94.25 295 TYR A O 1
ATOM 2294 N N . HIS A 1 296 ? -0.541 -14.602 -9.18 1 96.12 296 HIS A N 1
ATOM 2295 C CA . HIS A 1 296 ? -0.531 -13.141 -9.227 1 96.12 296 HIS A CA 1
ATOM 2296 C C . HIS A 1 296 ? 0.854 -12.594 -8.906 1 96.12 296 HIS A C 1
ATOM 2298 O O . HIS A 1 296 ? 1.304 -11.633 -9.539 1 96.12 296 HIS A O 1
ATOM 2304 N N . LEU A 1 297 ? 1.493 -13.195 -7.914 1 97.19 297 LEU A N 1
ATOM 2305 C CA . LEU A 1 297 ? 2.838 -12.758 -7.551 1 97.19 297 LEU A CA 1
ATOM 2306 C C . LEU A 1 297 ? 3.828 -13.062 -8.672 1 97.19 297 LEU A C 1
ATOM 2308 O O . LEU A 1 297 ? 4.727 -12.258 -8.945 1 97.19 297 LEU A O 1
ATOM 2312 N N . PHE A 1 298 ? 3.666 -14.219 -9.266 1 96.94 298 PHE A N 1
ATOM 2313 C CA . PHE A 1 298 ? 4.516 -14.562 -10.398 1 96.94 298 PHE A CA 1
ATOM 2314 C C . PHE A 1 298 ? 4.352 -13.539 -11.523 1 96.94 298 PHE A C 1
ATOM 2316 O O . PHE A 1 298 ? 5.34 -13.109 -12.117 1 96.94 298 PHE A O 1
ATOM 2323 N N . THR A 1 299 ? 3.08 -13.172 -11.789 1 97.75 299 THR A N 1
ATOM 2324 C CA . THR A 1 299 ? 2.799 -12.164 -12.805 1 97.75 299 THR A CA 1
ATOM 2325 C C . THR A 1 299 ? 3.486 -10.844 -12.461 1 97.75 299 THR A C 1
ATOM 2327 O O . THR A 1 299 ? 4.062 -10.188 -13.336 1 97.75 299 THR A O 1
ATOM 2330 N N . LEU A 1 300 ? 3.41 -10.492 -11.203 1 98.44 300 LEU A N 1
ATOM 2331 C CA . LEU A 1 300 ? 4.062 -9.266 -10.75 1 98.44 300 LEU A CA 1
ATOM 2332 C C . LEU A 1 300 ? 5.57 -9.352 -10.953 1 98.44 300 LEU A C 1
ATOM 2334 O O . LEU A 1 300 ? 6.211 -8.352 -11.305 1 98.44 300 LEU A O 1
ATOM 2338 N N . ALA A 1 301 ? 6.145 -10.492 -10.695 1 98.12 301 ALA A N 1
ATOM 2339 C CA . ALA A 1 301 ? 7.578 -10.688 -10.906 1 98.12 301 ALA A CA 1
ATOM 2340 C C . ALA A 1 301 ? 7.953 -10.469 -12.367 1 98.12 301 ALA A C 1
ATOM 2342 O O . ALA A 1 301 ? 8.977 -9.852 -12.664 1 98.12 301 ALA A O 1
ATOM 2343 N N . LEU A 1 302 ? 7.148 -10.992 -13.234 1 97.75 302 LEU A N 1
ATOM 2344 C CA . LEU A 1 302 ? 7.41 -10.812 -14.656 1 97.75 302 LEU A CA 1
ATOM 2345 C C . LEU A 1 302 ? 7.379 -9.328 -15.031 1 97.75 302 LEU A C 1
ATOM 2347 O O . LEU A 1 302 ? 8.258 -8.852 -15.75 1 97.75 302 LEU A O 1
ATOM 2351 N N . TRP A 1 303 ? 6.391 -8.648 -14.547 1 98.31 303 TRP A N 1
ATOM 2352 C CA . TRP A 1 303 ? 6.281 -7.223 -14.844 1 98.31 303 TRP A CA 1
ATOM 2353 C C . TRP A 1 303 ? 7.438 -6.441 -14.227 1 98.31 303 TRP A C 1
ATOM 2355 O O . TRP A 1 303 ? 7.898 -5.449 -14.797 1 98.31 303 TRP A O 1
ATOM 2365 N N . SER A 1 304 ? 7.891 -6.855 -13.047 1 98.19 304 SER A N 1
ATOM 2366 C CA . SER A 1 304 ? 9.039 -6.195 -12.438 1 98.19 304 SER A CA 1
ATOM 2367 C C . SER A 1 304 ? 10.281 -6.324 -13.312 1 98.19 304 SER A C 1
ATOM 2369 O O . SER A 1 304 ? 11.117 -5.418 -13.352 1 98.19 304 SER A O 1
ATOM 2371 N N . CYS A 1 305 ? 10.414 -7.477 -13.969 1 97.88 305 CYS A N 1
ATOM 2372 C CA . CYS A 1 305 ? 11.531 -7.672 -14.891 1 97.88 305 CYS A CA 1
ATOM 2373 C C . CYS A 1 305 ? 11.461 -6.684 -16.047 1 97.88 305 CYS A C 1
ATOM 2375 O O . CYS A 1 305 ? 12.492 -6.203 -16.516 1 97.88 305 CYS A O 1
ATOM 2377 N N . GLU A 1 306 ? 10.211 -6.355 -16.516 1 97.19 306 GLU A N 1
ATOM 2378 C CA . GLU A 1 306 ? 10.055 -5.375 -17.578 1 97.19 306 GLU A CA 1
ATOM 2379 C C . GLU A 1 306 ? 10.438 -3.975 -17.109 1 97.19 306 GLU A C 1
ATOM 2381 O O . GLU A 1 306 ? 10.898 -3.15 -17.906 1 97.19 306 GLU A O 1
ATOM 2386 N N . ARG A 1 307 ? 10.234 -3.697 -15.922 1 96.81 307 ARG A N 1
ATOM 2387 C CA . ARG A 1 307 ? 10.359 -2.352 -15.367 1 96.81 307 ARG A CA 1
ATOM 2388 C C . ARG A 1 307 ? 11.789 -2.068 -14.93 1 96.81 307 ARG A C 1
ATOM 2390 O O . ARG A 1 307 ? 12.281 -0.949 -15.078 1 96.81 307 ARG A O 1
ATOM 2397 N N . LEU A 1 308 ? 12.531 -3.078 -14.367 1 97.06 308 LEU A N 1
ATOM 2398 C CA . LEU A 1 308 ? 13.797 -2.85 -13.688 1 97.06 308 LEU A CA 1
ATOM 2399 C C . LEU A 1 308 ? 14.961 -3.365 -14.531 1 97.06 308 LEU A C 1
ATOM 2401 O O . LEU A 1 308 ? 14.812 -4.336 -15.273 1 97.06 308 LEU A O 1
ATOM 2405 N N . PRO A 1 309 ? 16.141 -2.775 -14.406 1 95.31 309 PRO A N 1
ATOM 2406 C CA . PRO A 1 309 ? 17.328 -3.254 -15.125 1 95.31 309 PRO A CA 1
ATOM 2407 C C . PRO A 1 309 ? 17.766 -4.645 -14.672 1 95.31 309 PRO A C 1
ATOM 2409 O O . PRO A 1 309 ? 17.719 -4.953 -13.484 1 95.31 309 PRO A O 1
ATOM 2412 N N . SER A 1 310 ? 18.266 -5.414 -15.609 1 94.31 310 SER A N 1
ATOM 2413 C CA . SER A 1 310 ? 18.719 -6.777 -15.344 1 94.31 310 SER A CA 1
ATOM 2414 C C . SER A 1 310 ? 19.844 -6.805 -14.305 1 94.31 310 SER A C 1
ATOM 2416 O O . SER A 1 310 ? 19.906 -7.715 -13.477 1 94.31 310 SER A O 1
ATOM 2418 N N . ARG A 1 311 ? 20.719 -5.832 -14.352 1 92.81 311 ARG A N 1
ATOM 2419 C CA . ARG A 1 311 ? 21.859 -5.777 -13.438 1 92.81 311 ARG A CA 1
ATOM 2420 C C . ARG A 1 311 ? 21.391 -5.598 -12 1 92.81 311 ARG A C 1
ATOM 2422 O O . ARG A 1 311 ? 21.984 -6.164 -11.078 1 92.81 311 ARG A O 1
ATOM 2429 N N . TYR A 1 312 ? 20.406 -4.773 -11.789 1 94.62 312 TYR A N 1
ATOM 2430 C CA . TYR A 1 312 ? 19.828 -4.562 -10.461 1 94.62 312 TYR A CA 1
ATOM 2431 C C . TYR A 1 312 ? 19.219 -5.848 -9.922 1 94.62 312 TYR A C 1
ATOM 2433 O O . TYR A 1 312 ? 19.438 -6.219 -8.773 1 94.62 312 TYR A O 1
ATOM 2441 N N . LEU A 1 313 ? 18.453 -6.547 -10.766 1 96 313 LEU A N 1
ATOM 2442 C CA . LEU A 1 313 ? 17.719 -7.742 -10.359 1 96 313 LEU A CA 1
ATOM 2443 C C . LEU A 1 313 ? 18.672 -8.906 -10.102 1 96 313 LEU A C 1
ATOM 2445 O O . LEU A 1 313 ? 18.328 -9.844 -9.383 1 96 313 LEU A O 1
ATOM 2449 N N . ALA A 1 314 ? 19.891 -8.844 -10.672 1 94.31 314 ALA A N 1
ATOM 2450 C CA . ALA A 1 314 ? 20.844 -9.938 -10.594 1 94.31 314 ALA A CA 1
ATOM 2451 C C . ALA A 1 314 ? 21.656 -9.859 -9.305 1 94.31 314 ALA A C 1
ATOM 2453 O O . ALA A 1 314 ? 22.328 -10.828 -8.93 1 94.31 314 ALA A O 1
ATOM 2454 N N . GLN A 1 315 ? 21.578 -8.773 -8.602 1 94.19 315 GLN A N 1
ATOM 2455 C CA . GLN A 1 315 ? 22.359 -8.602 -7.391 1 94.19 315 GLN A CA 1
ATOM 2456 C C . GLN A 1 315 ? 21.734 -9.336 -6.211 1 94.19 315 GLN A C 1
ATOM 2458 O O . GLN A 1 315 ? 20.609 -9.047 -5.82 1 94.19 315 GLN A O 1
ATOM 2463 N N . GLU A 1 316 ? 22.484 -10.148 -5.59 1 93.44 316 GLU A N 1
ATOM 2464 C CA . GLU A 1 316 ? 21.984 -10.992 -4.512 1 93.44 316 GLU A CA 1
ATOM 2465 C C . GLU A 1 316 ? 21.547 -10.156 -3.311 1 93.44 316 GLU A C 1
ATOM 2467 O O . GLU A 1 316 ? 20.594 -10.508 -2.613 1 93.44 316 GLU A O 1
ATOM 2472 N N . GLU A 1 317 ? 22.203 -9.07 -3.111 1 91.62 317 GLU A N 1
ATOM 2473 C CA . GLU A 1 317 ? 21.906 -8.211 -1.97 1 91.62 317 GLU A CA 1
ATOM 2474 C C . GLU A 1 317 ? 20.547 -7.535 -2.121 1 91.62 317 GLU A C 1
ATOM 2476 O O . GLU A 1 317 ? 20.016 -6.992 -1.156 1 91.62 317 GLU A O 1
ATOM 2481 N N . ASN A 1 318 ? 19.953 -7.621 -3.336 1 94.44 318 ASN A N 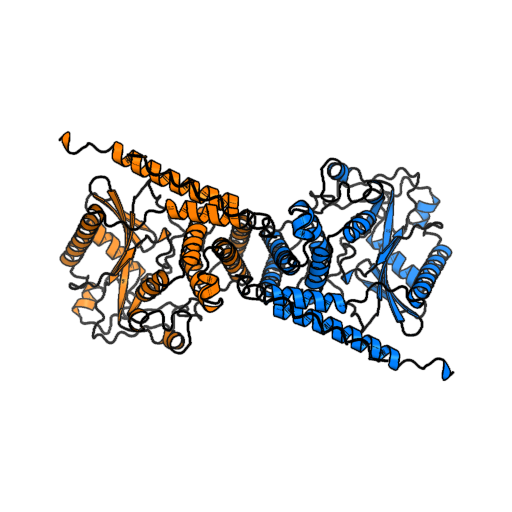1
ATOM 2482 C CA . ASN A 1 318 ? 18.703 -6.938 -3.592 1 94.44 318 ASN A CA 1
ATOM 2483 C C . ASN A 1 318 ? 17.5 -7.879 -3.434 1 94.44 318 ASN A C 1
ATOM 2485 O O . ASN A 1 318 ? 16.375 -7.516 -3.75 1 94.44 318 ASN A O 1
ATOM 2489 N N . ALA A 1 319 ? 17.766 -9.109 -2.93 1 97 319 ALA A N 1
ATOM 2490 C CA . ALA A 1 319 ? 16.672 -10.055 -2.74 1 97 319 ALA A CA 1
ATOM 2491 C C . ALA A 1 319 ? 15.625 -9.508 -1.771 1 97 319 ALA A C 1
ATOM 2493 O O . ALA A 1 319 ? 14.422 -9.633 -2.002 1 97 319 ALA A O 1
ATOM 2494 N N . ALA A 1 320 ? 16.125 -8.875 -0.711 1 97 320 ALA A N 1
ATOM 2495 C CA . ALA A 1 320 ? 15.219 -8.281 0.261 1 97 320 ALA A CA 1
ATOM 2496 C C . ALA A 1 320 ? 14.398 -7.16 -0.369 1 97 320 ALA A C 1
ATOM 2498 O O . ALA A 1 320 ? 13.195 -7.051 -0.13 1 97 320 ALA A O 1
ATOM 2499 N N . HIS A 1 321 ? 15.055 -6.312 -1.142 1 96.38 321 HIS A N 1
ATOM 2500 C CA . HIS A 1 321 ? 14.375 -5.223 -1.835 1 96.38 321 HIS A CA 1
ATOM 2501 C C . HIS A 1 321 ? 13.336 -5.762 -2.814 1 96.38 321 HIS A C 1
ATOM 2503 O O . HIS A 1 321 ? 12.273 -5.152 -3 1 96.38 321 HIS A O 1
ATOM 2509 N N . ALA A 1 322 ? 13.664 -6.875 -3.439 1 97.75 322 ALA A N 1
ATOM 2510 C CA . ALA A 1 322 ? 12.719 -7.5 -4.359 1 97.75 322 ALA A CA 1
ATOM 2511 C C . ALA A 1 322 ? 11.492 -8.016 -3.613 1 97.75 322 ALA A C 1
ATOM 2513 O O . ALA A 1 322 ? 10.359 -7.848 -4.078 1 97.75 322 ALA A O 1
ATOM 2514 N N . LEU A 1 323 ? 11.719 -8.664 -2.506 1 98.44 323 LEU A N 1
ATOM 2515 C CA . LEU A 1 323 ? 10.609 -9.164 -1.7 1 98.44 323 LEU A CA 1
ATOM 2516 C C . LEU A 1 323 ? 9.695 -8.023 -1.273 1 98.44 323 LEU A C 1
ATOM 2518 O O . LEU A 1 323 ? 8.477 -8.102 -1.464 1 98.44 323 LEU A O 1
ATOM 2522 N N . LEU A 1 324 ? 10.266 -6.965 -0.714 1 98.19 324 LEU A N 1
ATOM 2523 C CA . LEU A 1 324 ? 9.484 -5.809 -0.271 1 98.19 324 LEU A CA 1
ATOM 2524 C C . LEU A 1 324 ? 8.805 -5.129 -1.452 1 98.19 324 LEU A C 1
ATOM 2526 O O . LEU A 1 324 ? 7.648 -4.711 -1.35 1 98.19 324 LEU A O 1
ATOM 2530 N N . GLY A 1 325 ? 9.531 -5.062 -2.561 1 97.88 325 GLY A N 1
ATOM 2531 C CA . GLY A 1 325 ? 8.992 -4.434 -3.758 1 97.88 325 GLY A CA 1
ATOM 2532 C C . GLY A 1 325 ? 7.816 -5.188 -4.348 1 97.88 325 GLY A C 1
ATOM 2533 O O . GLY A 1 325 ? 6.855 -4.574 -4.82 1 97.88 325 GLY A O 1
ATOM 2534 N N . VAL A 1 326 ? 7.898 -6.48 -4.328 1 98.38 326 VAL A N 1
ATOM 2535 C CA . VAL A 1 326 ? 6.801 -7.289 -4.848 1 98.38 326 VAL A CA 1
ATOM 2536 C C . VAL A 1 326 ? 5.559 -7.094 -3.98 1 98.38 326 VAL A C 1
ATOM 2538 O O . VAL A 1 326 ? 4.438 -7.039 -4.492 1 98.38 326 VAL A O 1
ATOM 2541 N N . LEU A 1 327 ? 5.766 -7.012 -2.668 1 98.56 327 LEU A N 1
ATOM 2542 C CA . LEU A 1 327 ? 4.648 -6.723 -1.772 1 98.56 327 LEU A CA 1
ATOM 2543 C C . LEU A 1 327 ? 4.051 -5.352 -2.074 1 98.56 327 LEU A C 1
ATOM 2545 O O . LEU A 1 327 ? 2.828 -5.188 -2.064 1 98.56 327 LEU A O 1
ATOM 2549 N N . ASP A 1 328 ? 4.914 -4.395 -2.314 1 98.44 328 ASP A N 1
ATOM 2550 C CA . ASP A 1 328 ? 4.449 -3.061 -2.682 1 98.44 328 ASP A CA 1
ATOM 2551 C C . ASP A 1 328 ? 3.688 -3.092 -4.004 1 98.44 328 ASP A C 1
ATOM 2553 O O . ASP A 1 328 ? 2.668 -2.414 -4.156 1 98.44 328 ASP A O 1
ATOM 2557 N N . ASP A 1 329 ? 4.207 -3.838 -4.973 1 98.56 329 ASP A N 1
ATOM 2558 C CA . ASP A 1 329 ? 3.527 -3.99 -6.254 1 98.56 329 ASP A CA 1
ATOM 2559 C C . ASP A 1 329 ? 2.143 -4.609 -6.07 1 98.56 329 ASP A C 1
ATOM 2561 O O . ASP A 1 329 ? 1.183 -4.199 -6.727 1 98.56 329 ASP A O 1
ATOM 2565 N N . LEU A 1 330 ? 2.105 -5.629 -5.266 1 98.44 330 LEU A N 1
ATOM 2566 C CA . LEU A 1 330 ? 0.83 -6.285 -5 1 98.44 330 LEU A CA 1
ATOM 2567 C C . LEU A 1 330 ? -0.158 -5.309 -4.363 1 98.44 330 LEU A C 1
ATOM 2569 O O . LEU A 1 330 ? -1.322 -5.25 -4.766 1 98.44 330 LEU A O 1
ATOM 2573 N N . SER A 1 331 ? 0.317 -4.531 -3.361 1 98 331 SER A N 1
ATOM 2574 C CA . SER A 1 331 ? -0.524 -3.535 -2.707 1 98 331 SER A CA 1
ATOM 2575 C C . SER A 1 331 ? -1.049 -2.512 -3.711 1 98 331 SER A C 1
ATOM 2577 O O . SER A 1 331 ? -2.221 -2.133 -3.662 1 98 331 SER A O 1
ATOM 2579 N N . ALA A 1 332 ? -0.202 -2.062 -4.539 1 98 332 ALA A N 1
ATOM 2580 C CA . ALA A 1 332 ? -0.589 -1.076 -5.547 1 98 332 ALA A CA 1
ATOM 2581 C C . ALA A 1 332 ? -1.625 -1.651 -6.508 1 98 332 ALA A C 1
ATOM 2583 O O . ALA A 1 332 ? -2.592 -0.975 -6.867 1 98 332 ALA A O 1
ATOM 2584 N N . SER A 1 333 ? -1.403 -2.895 -6.969 1 98.31 333 SER A N 1
ATOM 2585 C CA . SER A 1 333 ? -2.342 -3.541 -7.883 1 98.31 333 SER A CA 1
ATOM 2586 C C . SER A 1 333 ? -3.713 -3.713 -7.234 1 98.31 333 SER A C 1
ATOM 2588 O O . SER A 1 333 ? -4.742 -3.523 -7.891 1 98.31 333 SER A O 1
ATOM 2590 N N . LEU A 1 334 ? -3.719 -4.109 -6 1 97.44 334 LEU A N 1
ATOM 2591 C CA . LEU A 1 334 ? -4.973 -4.277 -5.277 1 97.44 334 LEU A CA 1
ATOM 2592 C C . LEU A 1 334 ? -5.676 -2.936 -5.094 1 97.44 334 LEU A C 1
ATOM 2594 O O . LEU A 1 334 ? -6.898 -2.846 -5.234 1 97.44 334 LEU A O 1
ATOM 2598 N N . ALA A 1 335 ? -4.879 -1.901 -4.785 1 95.88 335 ALA A N 1
ATOM 2599 C CA . ALA A 1 335 ? -5.441 -0.563 -4.629 1 95.88 335 ALA A CA 1
ATOM 2600 C C . ALA A 1 335 ? -6.082 -0.082 -5.926 1 95.88 335 ALA A C 1
ATOM 2602 O O . ALA A 1 335 ? -7.16 0.521 -5.906 1 95.88 335 ALA A O 1
ATOM 2603 N N . GLU A 1 336 ? -5.445 -0.332 -7.02 1 95.31 336 GLU A N 1
ATOM 2604 C CA . GLU A 1 336 ? -5.934 0.097 -8.328 1 95.31 336 GLU A CA 1
ATOM 2605 C C . GLU A 1 336 ? -6.992 -0.862 -8.859 1 95.31 336 GLU A C 1
ATOM 2607 O O . GLU A 1 336 ? -7.758 -0.509 -9.758 1 95.31 336 GLU A O 1
ATOM 2612 N N . GLY A 1 337 ? -6.984 -2.037 -8.328 1 95.25 337 GLY A N 1
ATOM 2613 C CA . GLY A 1 337 ? -7.871 -3.074 -8.836 1 95.25 337 GLY A CA 1
ATOM 2614 C C . GLY A 1 337 ? -7.5 -3.551 -10.227 1 95.25 337 GLY A C 1
ATOM 2615 O O . GLY A 1 337 ? -8.375 -3.828 -11.047 1 95.25 337 GLY A O 1
ATOM 2616 N N . HIS A 1 338 ? -6.199 -3.533 -10.438 1 97.19 338 HIS A N 1
ATOM 2617 C CA . HIS A 1 338 ? -5.773 -3.816 -11.805 1 97.19 338 HIS A CA 1
ATOM 2618 C C . HIS A 1 338 ? -4.43 -4.535 -11.828 1 97.19 338 HIS A C 1
ATOM 2620 O O . HIS A 1 338 ? -3.441 -4.031 -11.289 1 97.19 338 HIS A O 1
ATOM 2626 N N . LEU A 1 339 ? -4.383 -5.707 -12.359 1 97.94 339 LEU A N 1
ATOM 2627 C CA . LEU A 1 339 ? -3.186 -6.492 -12.633 1 97.94 339 LEU A CA 1
ATOM 2628 C C . LEU A 1 339 ? -3.268 -7.145 -14.008 1 97.94 339 LEU A C 1
ATOM 2630 O O . LEU A 1 339 ? -3.912 -8.188 -14.172 1 97.94 339 LEU A O 1
ATOM 2634 N N . PRO A 1 340 ? -2.652 -6.562 -14.969 1 98 340 PRO A N 1
ATOM 2635 C CA . PRO A 1 340 ? -2.76 -7.109 -16.328 1 98 340 PRO A CA 1
ATOM 2636 C C . PRO A 1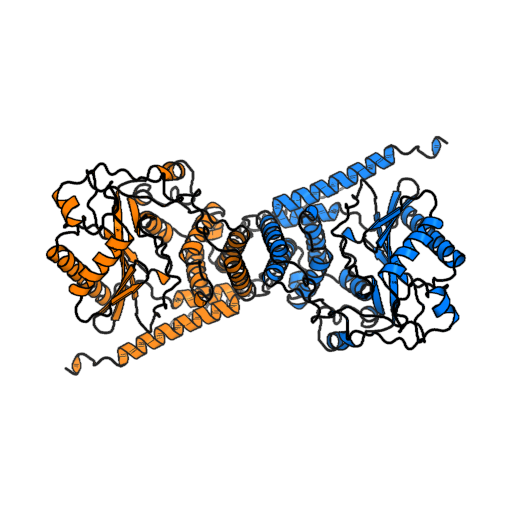 340 ? -2.029 -8.438 -16.484 1 98 340 PRO A C 1
ATOM 2638 O O . PRO A 1 340 ? -0.914 -8.602 -15.984 1 98 340 PRO A O 1
ATOM 2641 N N . ASN A 1 341 ? -2.645 -9.367 -17.141 1 97.44 341 ASN A N 1
ATOM 2642 C CA . ASN A 1 341 ? -1.938 -10.578 -17.562 1 97.44 341 ASN A CA 1
ATOM 2643 C C . ASN A 1 341 ? -0.688 -10.242 -18.359 1 97.44 341 ASN A C 1
ATOM 2645 O O . ASN A 1 341 ? -0.691 -9.305 -19.156 1 97.44 341 ASN A O 1
ATOM 2649 N N . TYR A 1 342 ? 0.344 -10.984 -18.172 1 97.06 342 TYR A N 1
ATOM 2650 C CA . TYR A 1 342 ? 1.628 -10.617 -18.766 1 97.06 342 TYR A CA 1
ATOM 2651 C C . TYR A 1 342 ? 1.582 -10.727 -20.281 1 97.06 342 TYR A C 1
ATOM 2653 O O . TYR A 1 342 ? 2.162 -9.898 -20.984 1 97.06 342 TYR A O 1
ATOM 2661 N N . PHE A 1 343 ? 0.902 -11.734 -20.828 1 96.19 343 PHE A N 1
ATOM 2662 C CA . PHE A 1 343 ? 0.866 -11.969 -22.266 1 96.19 343 PHE A CA 1
ATOM 2663 C C . PHE A 1 343 ? -0.363 -11.312 -22.891 1 96.19 343 PHE A C 1
ATOM 2665 O O . PHE A 1 343 ? -0.391 -11.062 -24.109 1 96.19 343 PHE A O 1
ATOM 2672 N N . LEU A 1 344 ? -1.407 -11.141 -22.078 1 96.31 344 LEU A N 1
ATOM 2673 C CA . LEU A 1 344 ? -2.656 -10.516 -22.484 1 96.31 344 LEU A CA 1
ATOM 2674 C C . LEU A 1 344 ? -3.004 -9.344 -21.578 1 96.31 344 LEU A C 1
ATOM 2676 O O . LEU A 1 344 ? -3.965 -9.422 -20.797 1 96.31 344 LEU A O 1
ATOM 2680 N N . PRO A 1 345 ? -2.391 -8.219 -21.766 1 96.12 345 PRO A N 1
ATOM 2681 C CA . PRO A 1 345 ? -2.545 -7.105 -20.828 1 96.12 345 PRO A CA 1
ATOM 2682 C C . PRO A 1 345 ? -3.982 -6.59 -20.75 1 96.12 345 PRO A C 1
ATOM 2684 O O . PRO A 1 345 ? -4.352 -5.922 -19.781 1 96.12 345 PRO A O 1
ATOM 2687 N N . GLN A 1 346 ? -4.785 -6.855 -21.688 1 94.94 346 GLN A N 1
ATOM 2688 C CA . GLN A 1 346 ? -6.184 -6.434 -21.656 1 94.94 346 GLN A CA 1
ATOM 2689 C C . GLN A 1 346 ? -6.984 -7.277 -20.672 1 94.94 346 GLN A C 1
ATOM 2691 O O . GLN A 1 346 ? -8.117 -6.934 -20.328 1 94.94 346 GLN A O 1
ATOM 2696 N N . TRP A 1 347 ? -6.395 -8.391 -20.281 1 96.38 347 TRP A N 1
ATOM 2697 C CA . TRP A 1 347 ? -7.039 -9.258 -19.297 1 96.38 347 TRP A CA 1
ATOM 2698 C C . TRP A 1 347 ? -6.594 -8.906 -17.875 1 96.38 347 TRP A C 1
ATOM 2700 O O . TRP A 1 347 ? -5.465 -9.203 -17.484 1 96.38 347 TRP A O 1
ATOM 2710 N N . ASN A 1 348 ? -7.492 -8.289 -17.094 1 96.81 348 ASN A N 1
ATOM 2711 C CA . ASN A 1 348 ? -7.234 -7.969 -15.695 1 96.81 348 ASN A CA 1
ATOM 2712 C C . ASN A 1 348 ? -7.41 -9.188 -14.797 1 96.81 348 ASN A C 1
ATOM 2714 O O . ASN A 1 348 ? -8.531 -9.664 -14.602 1 96.81 348 ASN A O 1
ATOM 2718 N N . LEU A 1 349 ? -6.375 -9.641 -14.172 1 95.19 349 LEU A N 1
ATOM 2719 C CA . LEU A 1 349 ? -6.375 -10.859 -13.367 1 95.19 349 LEU A CA 1
ATOM 2720 C C . LEU A 1 349 ? -7.102 -10.648 -12.047 1 95.19 349 LEU A C 1
ATOM 2722 O O . LEU A 1 349 ? -7.41 -11.609 -11.336 1 95.19 349 LEU A O 1
ATOM 2726 N N . LEU A 1 350 ? -7.336 -9.391 -11.664 1 94.81 350 LEU A N 1
ATOM 2727 C CA . LEU A 1 350 ? -8.039 -9.102 -10.422 1 94.81 350 LEU A CA 1
ATOM 2728 C C . LEU A 1 350 ? -9.523 -8.852 -10.688 1 94.81 350 LEU A C 1
ATOM 2730 O O . LEU A 1 350 ? -10.258 -8.445 -9.781 1 94.81 350 LEU A O 1
ATOM 2734 N N . HIS A 1 351 ? -9.844 -9.109 -11.906 1 89.88 351 HIS A N 1
ATOM 2735 C CA . HIS A 1 351 ? -11.234 -8.898 -12.273 1 89.88 351 HIS A CA 1
ATOM 2736 C C . HIS A 1 351 ? -12.172 -9.766 -11.43 1 89.88 351 HIS A C 1
ATOM 2738 O O . HIS A 1 351 ? -11.875 -10.938 -11.18 1 89.88 351 HIS A O 1
ATOM 2744 N N . GLY A 1 352 ? -13.203 -9.234 -10.914 1 84.75 352 GLY A N 1
ATOM 2745 C CA . GLY A 1 352 ? -14.203 -10.008 -10.195 1 84.75 352 GLY A CA 1
ATOM 2746 C C . GLY A 1 352 ? -14.109 -9.859 -8.688 1 84.75 352 GLY A C 1
ATOM 2747 O O . GLY A 1 352 ? -15 -10.289 -7.953 1 84.75 352 GLY A O 1
ATOM 2748 N N . LEU A 1 353 ? -13.031 -9.305 -8.203 1 90.56 353 LEU A N 1
ATOM 2749 C CA . LEU A 1 353 ? -12.898 -9.086 -6.766 1 90.56 353 LEU A CA 1
ATOM 2750 C C . LEU A 1 353 ? -13.898 -8.039 -6.285 1 90.56 353 LEU A C 1
ATOM 2752 O O . LEU A 1 353 ? -14.008 -6.961 -6.879 1 90.56 353 LEU A O 1
ATOM 2756 N N . SER A 1 354 ? -14.594 -8.414 -5.289 1 91.38 354 SER A N 1
ATOM 2757 C CA . SER A 1 354 ? -15.5 -7.445 -4.684 1 91.38 354 SER A CA 1
ATOM 2758 C C . SER A 1 354 ? -14.734 -6.367 -3.926 1 91.38 354 SER A C 1
ATOM 2760 O O . SER A 1 354 ? -13.57 -6.555 -3.582 1 91.38 354 SER A O 1
ATOM 2762 N N . HIS A 1 355 ? -15.43 -5.305 -3.617 1 90.69 355 HIS A N 1
ATOM 2763 C CA . HIS A 1 355 ? -14.82 -4.234 -2.842 1 90.69 355 HIS A CA 1
ATOM 2764 C C . HIS A 1 355 ? -14.438 -4.711 -1.442 1 90.69 355 HIS A C 1
ATOM 2766 O O . HIS A 1 355 ? -13.398 -4.332 -0.912 1 90.69 355 HIS A O 1
ATOM 2772 N N . ARG A 1 356 ? -15.312 -5.488 -0.905 1 90.69 356 ARG A N 1
ATOM 2773 C CA . ARG A 1 356 ? -15.047 -6.023 0.428 1 90.69 356 ARG A CA 1
ATOM 2774 C C . ARG A 1 356 ? -13.82 -6.93 0.424 1 90.69 356 ARG A C 1
ATOM 2776 O O . ARG A 1 356 ? -12.961 -6.824 1.301 1 90.69 356 ARG A O 1
ATOM 2783 N N . ALA A 1 357 ? -13.742 -7.816 -0.552 1 92.06 357 ALA A N 1
ATOM 2784 C CA . ALA A 1 357 ? -12.602 -8.711 -0.665 1 92.06 357 ALA A CA 1
ATOM 2785 C C . ALA A 1 357 ? -11.305 -7.926 -0.865 1 92.06 357 ALA A C 1
ATOM 2787 O O . ALA A 1 357 ? -10.273 -8.25 -0.27 1 92.06 357 ALA A O 1
ATOM 2788 N N . THR A 1 358 ? -11.438 -6.918 -1.668 1 94 358 THR A N 1
ATOM 2789 C CA . THR A 1 358 ? -10.273 -6.086 -1.942 1 94 358 THR A CA 1
ATOM 2790 C C . THR A 1 358 ? -9.781 -5.406 -0.667 1 94 358 THR A C 1
ATOM 2792 O O . THR A 1 358 ? -8.578 -5.34 -0.417 1 94 358 THR A O 1
ATOM 2795 N N . ARG A 1 359 ? -10.648 -4.914 0.094 1 92.69 359 ARG A N 1
ATOM 2796 C CA . ARG A 1 359 ? -10.289 -4.254 1.345 1 92.69 359 ARG A CA 1
ATOM 2797 C C . ARG A 1 359 ? -9.57 -5.215 2.285 1 92.69 359 ARG A C 1
ATOM 2799 O O . ARG A 1 359 ? -8.586 -4.848 2.926 1 92.69 359 ARG A O 1
ATOM 2806 N N . ILE A 1 360 ? -10.07 -6.398 2.363 1 93.31 360 ILE A N 1
ATOM 2807 C CA . ILE A 1 360 ? -9.477 -7.414 3.225 1 93.31 360 ILE A CA 1
ATOM 2808 C C . ILE A 1 360 ? -8.078 -7.758 2.723 1 93.31 360 ILE A C 1
ATOM 2810 O O . ILE A 1 360 ? -7.137 -7.863 3.514 1 93.31 360 ILE A O 1
ATOM 2814 N N . LEU A 1 361 ? -7.965 -7.922 1.453 1 95.31 361 LEU A N 1
ATOM 2815 C CA . LEU A 1 361 ? -6.68 -8.266 0.849 1 95.31 361 LEU A CA 1
ATOM 2816 C C . LEU A 1 361 ? -5.664 -7.148 1.065 1 95.31 361 LEU A C 1
ATOM 2818 O O . LEU A 1 361 ? -4.516 -7.41 1.438 1 95.31 361 LEU A O 1
ATOM 2822 N N . VAL A 1 362 ? -6.102 -5.918 0.839 1 96.25 362 VAL A N 1
ATOM 2823 C CA . VAL A 1 362 ? -5.227 -4.762 0.996 1 96.25 362 VAL A CA 1
ATOM 2824 C C . VAL A 1 362 ? -4.711 -4.695 2.432 1 96.25 362 VAL A C 1
ATOM 2826 O O . VAL A 1 362 ? -3.521 -4.457 2.66 1 96.25 362 VAL A O 1
ATOM 2829 N N . ARG A 1 363 ? -5.539 -4.91 3.344 1 95.62 363 ARG A N 1
ATOM 2830 C CA . ARG A 1 363 ? -5.168 -4.875 4.754 1 95.62 363 ARG A CA 1
ATOM 2831 C C . ARG A 1 363 ? -4.191 -5.996 5.094 1 95.62 363 ARG A C 1
ATOM 2833 O O . ARG A 1 363 ? -3.207 -5.773 5.801 1 95.62 363 ARG A O 1
ATOM 2840 N N . ALA A 1 364 ? -4.484 -7.18 4.621 1 96.5 364 ALA A N 1
ATOM 2841 C CA . ALA A 1 364 ? -3.633 -8.328 4.906 1 96.5 364 ALA A CA 1
ATOM 2842 C C . ALA A 1 364 ? -2.229 -8.133 4.344 1 96.5 364 ALA A C 1
ATOM 2844 O O . ALA A 1 364 ? -1.238 -8.438 5.012 1 96.5 364 ALA A O 1
ATOM 2845 N N . VAL A 1 365 ? -2.127 -7.664 3.111 1 97.75 365 VAL A N 1
ATOM 2846 C CA . VAL A 1 365 ? -0.831 -7.434 2.482 1 97.75 365 VAL A CA 1
ATOM 2847 C C . VAL A 1 365 ? -0.084 -6.328 3.227 1 97.75 365 VAL A C 1
ATOM 2849 O O . VAL A 1 365 ? 1.133 -6.41 3.408 1 97.75 365 VAL A O 1
ATOM 2852 N N . ALA A 1 366 ? -0.806 -5.281 3.656 1 97.62 366 ALA A N 1
ATOM 2853 C CA . ALA A 1 366 ? -0.2 -4.191 4.418 1 97.62 366 ALA A CA 1
ATOM 2854 C C . ALA A 1 366 ? 0.393 -4.703 5.727 1 97.62 366 ALA A C 1
ATOM 2856 O O . ALA A 1 366 ? 1.448 -4.234 6.164 1 97.62 366 ALA A O 1
ATOM 2857 N N . GLN A 1 367 ? -0.273 -5.637 6.336 1 97.44 367 GLN A N 1
ATOM 2858 C CA . GLN A 1 367 ? 0.215 -6.203 7.586 1 97.44 367 GLN A CA 1
ATOM 2859 C C . GLN A 1 367 ? 1.521 -6.961 7.375 1 97.44 367 GLN A C 1
ATOM 2861 O O . GLN A 1 367 ? 2.449 -6.852 8.18 1 97.44 367 GLN A O 1
ATOM 2866 N N . VAL A 1 368 ? 1.58 -7.723 6.32 1 98.19 368 VAL A N 1
ATOM 2867 C CA . VAL A 1 368 ? 2.799 -8.461 6.008 1 98.19 368 VAL A CA 1
ATOM 2868 C C . VAL A 1 368 ? 3.924 -7.48 5.676 1 98.19 368 VAL A C 1
ATOM 2870 O O . VAL A 1 368 ? 5.062 -7.656 6.117 1 98.19 368 VAL A O 1
ATOM 2873 N N . ARG A 1 369 ? 3.602 -6.422 4.883 1 98.56 369 ARG A N 1
ATOM 2874 C CA . ARG A 1 369 ? 4.59 -5.434 4.461 1 98.56 369 ARG A CA 1
ATOM 2875 C C . ARG A 1 369 ? 5.133 -4.66 5.66 1 98.56 369 ARG A C 1
ATOM 2877 O O . ARG A 1 369 ? 6.301 -4.266 5.672 1 98.56 369 ARG A O 1
ATOM 2884 N N . ALA A 1 370 ? 4.301 -4.492 6.715 1 97.75 370 ALA A N 1
ATOM 2885 C CA . ALA A 1 370 ? 4.695 -3.762 7.914 1 97.75 370 ALA A CA 1
ATOM 2886 C C . ALA A 1 370 ? 5.555 -4.633 8.828 1 97.75 370 ALA A C 1
ATOM 2888 O O . ALA A 1 370 ? 6.34 -4.117 9.625 1 97.75 370 ALA A O 1
ATOM 2889 N N . ASN A 1 371 ? 5.379 -5.969 8.719 1 97.88 371 ASN A N 1
ATOM 2890 C CA . ASN A 1 371 ? 6.102 -6.902 9.578 1 97.88 371 ASN A CA 1
ATOM 2891 C C . ASN A 1 371 ? 6.688 -8.062 8.773 1 97.88 371 ASN A C 1
ATOM 2893 O O . ASN A 1 371 ? 6.414 -9.227 9.062 1 97.88 371 ASN A O 1
ATOM 2897 N N . PRO A 1 372 ? 7.551 -7.738 7.848 1 98.12 372 PRO A N 1
ATOM 2898 C CA . PRO A 1 372 ? 8.039 -8.789 6.953 1 98.12 372 PRO A CA 1
ATOM 2899 C C . PRO A 1 372 ? 8.867 -9.844 7.68 1 98.12 372 PRO A C 1
ATOM 2901 O O . PRO A 1 372 ? 8.82 -11.023 7.324 1 98.12 372 PRO A O 1
ATOM 2904 N N . THR A 1 373 ? 9.633 -9.453 8.719 1 98.06 373 THR A N 1
ATOM 2905 C CA . THR A 1 373 ? 10.461 -10.398 9.461 1 98.06 373 THR A CA 1
ATOM 2906 C C . THR A 1 373 ? 9.602 -11.453 10.141 1 98.06 373 THR A C 1
ATOM 2908 O O . THR A 1 373 ? 9.922 -12.641 10.102 1 98.06 373 THR A O 1
ATOM 2911 N N . LYS A 1 374 ? 8.539 -11.023 10.734 1 98.12 374 LYS A N 1
ATOM 2912 C CA . LYS A 1 374 ? 7.637 -11.945 11.422 1 98.12 374 LYS A CA 1
ATOM 2913 C C . LYS A 1 374 ? 7.102 -13.008 10.469 1 98.12 374 LYS A C 1
ATOM 2915 O O . LYS A 1 374 ? 7.16 -14.203 10.766 1 98.12 374 LYS A O 1
ATOM 2920 N N . TYR A 1 375 ? 6.625 -12.617 9.383 1 98 375 TYR A N 1
ATOM 2921 C CA . TYR A 1 375 ? 5.988 -13.531 8.438 1 98 375 TYR A CA 1
ATOM 2922 C C . TYR A 1 375 ? 7.027 -14.406 7.742 1 98 375 TYR A C 1
ATOM 2924 O O . TYR A 1 375 ? 6.766 -15.578 7.445 1 98 375 TYR A O 1
ATOM 2932 N N . LEU A 1 376 ? 8.195 -13.836 7.43 1 98.06 376 LEU A N 1
ATOM 2933 C CA . LEU A 1 376 ? 9.266 -14.641 6.844 1 98.06 376 LEU A CA 1
ATOM 2934 C C . LEU A 1 376 ? 9.766 -15.688 7.832 1 98.06 376 LEU A C 1
ATOM 2936 O O . LEU A 1 376 ? 10.102 -16.812 7.438 1 98.06 376 LEU A O 1
ATOM 2940 N N . CYS A 1 377 ? 9.859 -15.305 9.109 1 98.19 377 CYS A N 1
ATOM 2941 C CA . CYS A 1 377 ? 10.234 -16.266 10.141 1 98.19 377 CYS A CA 1
ATOM 2942 C C . CYS A 1 377 ? 9.234 -17.422 10.203 1 98.19 377 CYS A C 1
ATOM 2944 O O . CYS A 1 377 ? 9.617 -18.578 10.344 1 98.19 377 CYS A O 1
ATOM 2946 N N . GLN A 1 378 ? 7.988 -17.094 10.141 1 96.94 378 GLN A N 1
ATOM 2947 C CA . GLN A 1 378 ? 6.949 -18.125 10.117 1 96.94 378 GLN A CA 1
ATOM 2948 C C . GLN A 1 378 ? 7.105 -19.031 8.906 1 96.94 378 GLN A C 1
ATOM 2950 O O . GLN A 1 378 ? 6.887 -20.25 9 1 96.94 378 GLN A O 1
ATOM 2955 N N . ALA A 1 379 ? 7.43 -18.453 7.75 1 95.69 379 ALA A N 1
ATOM 2956 C CA . ALA A 1 379 ? 7.66 -19.234 6.543 1 95.69 379 ALA A CA 1
ATOM 2957 C C . ALA A 1 379 ? 8.828 -20.203 6.73 1 95.69 379 ALA A C 1
ATOM 2959 O O . ALA A 1 379 ? 8.75 -21.359 6.328 1 95.69 379 ALA A O 1
ATOM 2960 N N . VAL A 1 380 ? 9.898 -19.719 7.293 1 96.5 380 VAL A N 1
ATOM 2961 C CA . VAL A 1 380 ? 11.078 -20.547 7.543 1 96.5 380 VAL A CA 1
ATOM 2962 C C . VAL A 1 380 ? 10.727 -21.672 8.516 1 96.5 380 VAL A C 1
ATOM 2964 O O . VAL A 1 380 ? 11.102 -22.828 8.297 1 96.5 380 VAL A O 1
ATOM 2967 N N . GLU A 1 381 ? 9.984 -21.312 9.586 1 95.88 381 GLU A N 1
ATOM 2968 C CA . GLU A 1 381 ? 9.562 -22.312 10.555 1 95.88 381 GLU A CA 1
ATOM 2969 C C . GLU A 1 381 ? 8.641 -23.359 9.914 1 95.88 381 GLU A C 1
ATOM 2971 O O . GLU A 1 381 ? 8.703 -24.531 10.242 1 95.88 381 GLU A O 1
ATOM 2976 N N . GLY A 1 382 ? 7.809 -22.891 9.094 1 92.62 382 GLY A N 1
ATOM 2977 C CA . GLY A 1 382 ? 6.949 -23.812 8.367 1 92.62 382 GLY A CA 1
ATOM 2978 C C . GLY A 1 382 ? 7.723 -24.781 7.5 1 92.62 382 GLY A C 1
ATOM 2979 O O . GLY A 1 382 ? 7.371 -25.969 7.426 1 92.62 382 GLY A O 1
ATOM 2980 N N . ALA A 1 383 ? 8.734 -24.297 6.84 1 92.44 383 ALA A N 1
ATOM 2981 C CA . ALA A 1 383 ? 9.578 -25.156 6.008 1 92.44 383 ALA A CA 1
ATOM 2982 C C . ALA A 1 383 ? 10.312 -26.188 6.855 1 92.44 383 ALA A C 1
ATOM 2984 O O . ALA A 1 383 ? 10.477 -27.344 6.449 1 92.44 383 ALA A O 1
ATOM 2985 N N . LYS A 1 384 ? 10.773 -25.781 8 1 93.56 384 LYS A N 1
ATOM 2986 C CA . LYS A 1 384 ? 11.438 -26.703 8.922 1 93.56 384 LYS A CA 1
ATOM 2987 C C . LYS A 1 384 ? 10.477 -27.781 9.414 1 93.56 384 LYS A C 1
ATOM 2989 O O . LYS A 1 384 ? 10.844 -28.953 9.484 1 93.56 384 LYS A O 1
ATOM 2994 N N . GLU A 1 385 ? 9.305 -27.359 9.766 1 92.88 385 GLU A N 1
ATOM 2995 C CA . GLU A 1 385 ? 8.297 -28.312 10.242 1 92.88 385 GLU A CA 1
ATOM 2996 C C . GLU A 1 385 ? 7.914 -29.312 9.156 1 92.88 385 GLU A C 1
ATOM 2998 O O . GLU A 1 385 ? 7.672 -30.484 9.445 1 92.88 385 GLU A O 1
ATOM 3003 N N . ALA A 1 386 ? 7.777 -28.844 7.973 1 90.81 386 ALA A N 1
ATOM 3004 C CA . ALA A 1 386 ? 7.465 -29.734 6.859 1 90.81 386 ALA A CA 1
ATOM 3005 C C . ALA A 1 386 ? 8.539 -30.812 6.699 1 90.81 386 ALA A C 1
ATOM 3007 O O . ALA A 1 386 ? 8.227 -31.984 6.434 1 90.81 386 ALA A O 1
ATOM 3008 N N . LYS A 1 387 ? 9.75 -30.438 6.812 1 89.44 387 LYS A N 1
ATOM 3009 C CA . LYS A 1 387 ? 10.859 -31.391 6.727 1 89.44 387 LYS A CA 1
ATOM 3010 C C . LYS A 1 387 ? 10.812 -32.375 7.875 1 89.44 387 LYS A C 1
ATOM 3012 O O . LYS A 1 387 ? 11.078 -33.562 7.68 1 89.44 387 LYS A O 1
ATOM 3017 N N . ARG A 1 388 ? 10.5 -31.922 9.016 1 91.94 388 ARG A N 1
ATOM 3018 C CA . ARG A 1 388 ? 10.398 -32.781 10.188 1 91.94 388 ARG A CA 1
ATOM 3019 C C . ARG A 1 388 ? 9.266 -33.812 10.023 1 91.94 388 ARG A C 1
ATOM 3021 O O . ARG A 1 388 ? 9.422 -34.969 10.367 1 91.94 388 ARG A O 1
ATOM 3028 N N . ARG A 1 389 ? 8.195 -33.312 9.562 1 90.94 389 ARG A N 1
ATOM 3029 C CA . ARG A 1 389 ? 7.047 -34.188 9.352 1 90.94 389 ARG A CA 1
ATOM 3030 C C . ARG A 1 389 ? 7.352 -35.25 8.305 1 90.94 389 ARG A C 1
ATOM 3032 O O . ARG A 1 389 ? 6.938 -36.406 8.438 1 90.94 389 ARG A O 1
ATOM 3039 N N . ALA A 1 390 ? 7.992 -34.844 7.246 1 89.06 390 ALA A N 1
ATOM 3040 C CA . ALA A 1 390 ? 8.375 -35.781 6.203 1 89.06 390 ALA A CA 1
ATOM 3041 C C . ALA A 1 390 ? 9.297 -36.875 6.758 1 89.06 390 ALA A C 1
ATOM 3043 O O . ALA A 1 390 ? 9.148 -38.031 6.438 1 89.06 390 ALA A O 1
ATOM 3044 N N . LYS A 1 391 ? 10.266 -36.5 7.578 1 88.81 391 LYS A N 1
ATOM 3045 C CA . LYS A 1 391 ? 11.188 -37.469 8.195 1 88.81 391 LYS A CA 1
ATOM 3046 C C . LYS A 1 391 ? 10.453 -38.406 9.148 1 88.81 391 LYS A C 1
ATOM 3048 O O . LYS A 1 391 ? 10.758 -39.594 9.203 1 88.81 391 LYS A O 1
ATOM 3053 N N . ALA A 1 392 ? 9.539 -37.812 9.914 1 90.56 392 ALA A N 1
ATOM 3054 C CA . ALA A 1 392 ? 8.758 -38.625 10.844 1 90.56 392 ALA A CA 1
ATOM 3055 C C . ALA A 1 392 ? 7.93 -39.688 10.109 1 90.56 392 ALA A C 1
ATOM 3057 O O . ALA A 1 392 ? 7.781 -40.812 10.586 1 90.56 392 ALA A O 1
ATOM 3058 N N . TYR A 1 393 ? 7.379 -39.281 9.031 1 88.94 393 TYR A N 1
ATOM 3059 C CA . TYR A 1 393 ? 6.594 -40.219 8.219 1 88.94 393 TYR A CA 1
ATOM 3060 C C . TYR A 1 393 ? 7.465 -41.344 7.691 1 88.94 393 TYR A C 1
ATOM 3062 O O . TYR A 1 393 ? 7.059 -42.5 7.711 1 88.94 393 TYR A O 1
ATOM 3070 N N . ARG A 1 394 ? 8.664 -41.062 7.254 1 86.62 394 ARG A N 1
ATOM 3071 C CA . ARG A 1 394 ? 9.578 -42.062 6.691 1 86.62 394 ARG A CA 1
ATOM 3072 C C . ARG A 1 394 ? 10.023 -43.062 7.758 1 86.62 394 ARG A C 1
ATOM 3074 O O . ARG A 1 394 ? 10.25 -44.219 7.461 1 86.62 394 ARG A O 1
ATOM 3081 N N . ARG A 1 395 ? 10.078 -42.656 8.945 1 86.44 395 ARG A N 1
ATOM 3082 C CA . ARG A 1 395 ? 10.523 -43.5 10.047 1 86.44 395 ARG A CA 1
ATOM 3083 C C . ARG A 1 395 ? 9.438 -44.469 10.445 1 86.44 395 ARG A C 1
ATOM 3085 O O . ARG A 1 395 ? 9.734 -45.531 11 1 86.44 395 ARG A O 1
ATOM 3092 N N . GLN A 1 396 ? 8.227 -44.094 10.234 1 85.19 396 GLN A N 1
ATOM 3093 C CA . GLN A 1 396 ? 7.109 -44.938 10.617 1 85.19 396 GLN A CA 1
ATOM 3094 C C . GLN A 1 396 ? 6.926 -46.094 9.625 1 85.19 396 GLN A C 1
ATOM 3096 O O . GLN A 1 396 ? 6.246 -47.062 9.922 1 85.19 396 GLN A O 1
ATOM 3101 N N . LEU A 1 397 ? 7.539 -45.969 8.445 1 79.25 397 LEU A N 1
ATOM 3102 C CA . LEU A 1 397 ? 7.355 -47 7.422 1 79.25 397 LEU A CA 1
ATOM 3103 C C . LEU A 1 397 ? 8.32 -48.156 7.641 1 79.25 397 LEU A C 1
ATOM 3105 O O . LEU A 1 397 ? 9.461 -47.938 8.055 1 79.25 397 LEU A O 1
ATOM 3109 N N . PRO A 1 398 ? 7.805 -49.469 7.609 1 69.31 398 PRO A N 1
ATOM 3110 C CA . PRO A 1 398 ? 8.641 -50.656 7.84 1 69.31 398 PRO A CA 1
ATOM 3111 C C . PRO A 1 398 ? 9.812 -50.75 6.863 1 69.31 398 PRO A C 1
ATOM 3113 O O . PRO A 1 398 ? 9.688 -50.344 5.703 1 69.31 398 PRO A O 1
ATOM 3116 N N . THR A 1 399 ? 11.109 -50.75 7.301 1 61.28 399 THR A N 1
ATOM 3117 C CA . THR A 1 399 ? 12.297 -51 6.477 1 61.28 399 THR A CA 1
ATOM 3118 C C . THR A 1 399 ? 12.164 -52.281 5.695 1 61.28 399 THR A C 1
ATOM 3120 O O . THR A 1 399 ? 11.57 -53.25 6.184 1 61.28 399 THR A O 1
ATOM 3123 N N . PRO A 1 400 ? 12.391 -52.156 4.312 1 56.06 400 PRO A N 1
ATOM 3124 C CA . PRO A 1 400 ? 12.289 -53.375 3.537 1 56.06 400 PRO A CA 1
ATOM 3125 C C . PRO A 1 400 ? 12.945 -54.562 4.238 1 56.06 400 PRO A C 1
ATOM 3127 O O . PRO A 1 400 ? 12.719 -55.719 3.857 1 56.06 400 PRO A O 1
ATOM 3130 N N . VAL A 1 401 ? 13.93 -54.469 5.031 1 50.34 401 VAL A N 1
ATOM 3131 C CA . VAL A 1 401 ? 14.57 -55.688 5.562 1 50.34 401 VAL A CA 1
ATOM 3132 C C . VAL A 1 401 ? 13.562 -56.469 6.391 1 50.34 401 VAL A C 1
ATOM 3134 O O . VAL A 1 401 ? 13.742 -57.688 6.605 1 50.34 401 VAL A O 1
ATOM 3137 N N . ASP A 1 402 ? 12.711 -55.844 7.043 1 42.78 402 ASP A N 1
ATOM 3138 C CA . ASP A 1 402 ? 11.906 -56.688 7.938 1 42.78 402 ASP A CA 1
ATOM 3139 C C . ASP A 1 402 ? 10.914 -57.531 7.152 1 42.78 402 ASP A C 1
ATOM 3141 O O . ASP A 1 402 ? 10.156 -58.312 7.738 1 42.78 402 ASP A O 1
ATOM 3145 N N . SER A 1 403 ? 10.547 -57.25 5.902 1 33.81 403 SER A N 1
ATOM 3146 C CA . SER A 1 403 ? 9.891 -58.375 5.266 1 33.81 403 SER A CA 1
ATOM 3147 C C . SER A 1 403 ? 10.898 -59.312 4.625 1 33.81 403 SER A C 1
ATOM 3149 O O . SER A 1 403 ? 11.922 -58.875 4.09 1 33.81 403 SER A O 1
ATOM 3151 N N . MET B 1 1 ? 52 39.438 -10 1 23.08 1 MET B N 1
ATOM 3152 C CA . MET B 1 1 ? 51.188 38.812 -8.961 1 23.08 1 MET B CA 1
ATOM 3153 C C . MET B 1 1 ? 50.312 37.719 -9.547 1 23.08 1 MET B C 1
ATOM 3155 O O . MET B 1 1 ? 49.469 38 -10.398 1 23.08 1 MET B O 1
ATOM 3159 N N . ALA B 1 2 ? 50.875 36.531 -9.57 1 35.75 2 ALA B N 1
ATOM 3160 C CA . ALA B 1 2 ? 50.406 35.281 -10.172 1 35.75 2 ALA B CA 1
ATOM 3161 C C . ALA B 1 2 ? 49.031 34.906 -9.602 1 35.75 2 ALA B C 1
ATOM 3163 O O . ALA B 1 2 ? 48.844 34.844 -8.383 1 35.75 2 ALA B O 1
ATOM 3164 N N . SER B 1 3 ? 48 35.125 -10.375 1 32.22 3 SER B N 1
ATOM 3165 C CA . SER B 1 3 ? 46.594 35.031 -9.992 1 32.22 3 SER B CA 1
ATOM 3166 C C . SER B 1 3 ? 46.25 33.625 -9.445 1 32.22 3 SER B C 1
ATOM 3168 O O . SER B 1 3 ? 46.781 32.625 -9.93 1 32.22 3 SER B O 1
ATOM 3170 N N . PRO B 1 4 ? 45.812 33.562 -8.219 1 40.72 4 PRO B N 1
ATOM 3171 C CA . PRO B 1 4 ? 45.719 32.281 -7.527 1 40.72 4 PRO B CA 1
ATOM 3172 C C . PRO B 1 4 ? 44.875 31.281 -8.297 1 40.72 4 PRO B C 1
ATOM 3174 O O . PRO B 1 4 ? 43.969 31.672 -9.07 1 40.72 4 PRO B O 1
ATOM 3177 N N . PRO B 1 5 ? 45.5 30.156 -8.602 1 36.12 5 PRO B N 1
ATOM 3178 C CA . PRO B 1 5 ? 44.906 29.094 -9.414 1 36.12 5 PRO B CA 1
ATOM 3179 C C . PRO B 1 5 ? 43.469 28.797 -9 1 36.12 5 PRO B C 1
ATOM 3181 O O . PRO B 1 5 ? 43.094 28.984 -7.832 1 36.12 5 PRO B O 1
ATOM 3184 N N . GLU B 1 6 ? 42.531 29.031 -9.852 1 32.31 6 GLU B N 1
ATOM 3185 C CA . GLU B 1 6 ? 41.062 28.812 -9.875 1 32.31 6 GLU B CA 1
ATOM 3186 C C . GLU B 1 6 ? 40.719 27.375 -9.461 1 32.31 6 GLU B C 1
ATOM 3188 O O . GLU B 1 6 ? 41.281 26.422 -10 1 32.31 6 GLU B O 1
ATOM 3193 N N . ASP B 1 7 ? 40.469 27.25 -8.211 1 34.75 7 ASP B N 1
ATOM 3194 C CA . ASP B 1 7 ? 40.125 26.016 -7.523 1 34.75 7 ASP B CA 1
ATOM 3195 C C . ASP B 1 7 ? 39.156 25.172 -8.352 1 34.75 7 ASP B C 1
ATOM 3197 O O . ASP B 1 7 ? 38.094 25.641 -8.758 1 34.75 7 ASP B O 1
ATOM 3201 N N . ARG B 1 8 ? 39.781 24.266 -9.141 1 36.53 8 ARG B N 1
ATOM 3202 C CA . ARG B 1 8 ? 39.031 23.312 -9.961 1 36.53 8 ARG B CA 1
ATOM 3203 C C . ARG B 1 8 ? 37.812 22.781 -9.227 1 36.53 8 ARG B C 1
ATOM 3205 O O . ARG B 1 8 ? 37.875 22.5 -8.031 1 36.53 8 ARG B O 1
ATOM 3212 N N . PRO B 1 9 ? 36.688 22.984 -9.867 1 31.7 9 PRO B N 1
ATOM 3213 C CA . PRO B 1 9 ? 35.438 22.5 -9.258 1 31.7 9 PRO B CA 1
ATOM 3214 C C . PRO B 1 9 ? 35.531 21.031 -8.844 1 31.7 9 PRO B C 1
ATOM 3216 O O . PRO B 1 9 ? 36.219 20.234 -9.492 1 31.7 9 PRO B O 1
ATOM 3219 N N . PRO B 1 10 ? 35.438 20.75 -7.547 1 33.28 10 PRO B N 1
ATOM 3220 C CA . PRO B 1 10 ? 35.688 19.375 -7.113 1 33.28 10 PRO B CA 1
ATOM 3221 C C . PRO B 1 10 ? 34.969 18.344 -7.992 1 33.28 10 PRO B C 1
ATOM 3223 O O . PRO B 1 10 ? 33.969 18.641 -8.609 1 33.28 10 PRO B O 1
ATOM 3226 N N . LYS B 1 11 ? 35.875 17.406 -8.484 1 35.97 11 LYS B N 1
ATOM 3227 C CA . LYS B 1 11 ? 35.469 16.266 -9.305 1 35.97 11 LYS B CA 1
ATOM 3228 C C . LYS B 1 11 ? 34.125 15.695 -8.828 1 35.97 11 LYS B C 1
ATOM 3230 O O . LYS B 1 11 ? 33.906 15.547 -7.625 1 35.97 11 LYS B O 1
ATOM 3235 N N . PRO B 1 12 ? 33.219 15.711 -9.758 1 30.09 12 PRO B N 1
ATOM 3236 C CA . PRO B 1 12 ? 31.922 15.164 -9.383 1 30.09 12 PRO B CA 1
ATOM 3237 C C . PRO B 1 12 ? 32.031 13.828 -8.656 1 30.09 12 PRO B C 1
ATOM 3239 O O . PRO B 1 12 ? 32.906 13.016 -8.961 1 30.09 12 PRO B O 1
ATOM 3242 N N . ALA B 1 13 ? 31.672 13.727 -7.379 1 32.56 13 ALA B N 1
ATOM 3243 C CA . ALA B 1 13 ? 31.781 12.516 -6.566 1 32.56 13 ALA B CA 1
ATOM 3244 C C . ALA B 1 13 ? 31.484 11.273 -7.402 1 32.56 13 ALA B C 1
ATOM 3246 O O . ALA B 1 13 ? 30.625 11.297 -8.289 1 32.56 13 ALA B O 1
ATOM 3247 N N . ALA B 1 14 ? 32.375 10.32 -7.492 1 29.86 14 ALA B N 1
ATOM 3248 C CA . ALA B 1 14 ? 32.25 9.078 -8.25 1 29.86 14 ALA B CA 1
ATOM 3249 C C . ALA B 1 14 ? 30.828 8.539 -8.18 1 29.86 14 ALA B C 1
ATOM 3251 O O . ALA B 1 14 ? 30.172 8.609 -7.129 1 29.86 14 ALA B O 1
ATOM 3252 N N . ALA B 1 15 ? 30.266 8.359 -9.258 1 33.59 15 ALA B N 1
ATOM 3253 C CA . ALA B 1 15 ? 28.891 7.906 -9.5 1 33.59 15 ALA B CA 1
ATOM 3254 C C . ALA B 1 15 ? 28.516 6.773 -8.547 1 33.59 15 ALA B C 1
ATOM 3256 O O . ALA B 1 15 ? 29.203 5.75 -8.492 1 33.59 15 ALA B O 1
ATOM 3257 N N . LYS B 1 16 ? 27.969 7.051 -7.426 1 42 16 LYS B N 1
ATOM 3258 C CA . LYS B 1 16 ? 27.516 6.027 -6.484 1 42 16 LYS B CA 1
ATOM 3259 C C . LYS B 1 16 ? 27.016 4.793 -7.223 1 42 16 LYS B C 1
ATOM 3261 O O . LYS B 1 16 ? 26.359 4.906 -8.266 1 42 16 LYS B O 1
ATOM 3266 N N . PRO B 1 17 ? 27.469 3.664 -7.051 1 40.38 17 PRO B N 1
ATOM 3267 C CA . PRO B 1 17 ? 27.094 2.424 -7.734 1 40.38 17 PRO B CA 1
ATOM 3268 C C . PRO B 1 17 ? 25.609 2.344 -8.055 1 40.38 17 PRO B C 1
ATOM 3270 O O . PRO B 1 17 ? 24.797 2.963 -7.371 1 40.38 17 PRO B O 1
ATOM 3273 N N . LEU B 1 18 ? 25.188 2.125 -9.312 1 44.09 18 LEU B N 1
ATOM 3274 C CA . LEU B 1 18 ? 23.938 1.861 -10.031 1 44.09 18 LEU B CA 1
ATOM 3275 C C . LEU B 1 18 ? 22.938 1.146 -9.133 1 44.09 18 LEU B C 1
ATOM 3277 O O . LEU B 1 18 ? 21.875 0.72 -9.602 1 44.09 18 LEU B O 1
ATOM 3281 N N . THR B 1 19 ? 23.328 0.717 -7.883 1 57.25 19 THR B N 1
ATOM 3282 C CA . THR B 1 19 ? 22.594 -0.258 -7.086 1 57.25 19 THR B CA 1
ATOM 3283 C C . THR B 1 19 ? 21.5 0.427 -6.266 1 57.25 19 THR B C 1
ATOM 3285 O O . THR B 1 19 ? 20.797 -0.222 -5.48 1 57.25 19 THR B O 1
ATOM 3288 N N . ASP B 1 20 ? 21.156 1.738 -6.504 1 84.06 20 ASP B N 1
ATOM 3289 C CA . ASP B 1 20 ? 20.25 2.184 -5.457 1 84.06 20 ASP B CA 1
ATOM 3290 C C . ASP B 1 20 ? 18.906 2.615 -6.051 1 84.06 20 ASP B C 1
ATOM 3292 O O . ASP B 1 20 ? 18.688 3.799 -6.316 1 84.06 20 ASP B O 1
ATOM 3296 N N . LEU B 1 21 ? 18.156 1.634 -6.613 1 94.06 21 LEU B N 1
ATOM 3297 C CA . LEU B 1 21 ? 16.844 1.848 -7.18 1 94.06 21 LEU B CA 1
ATOM 3298 C C . LEU B 1 21 ? 15.75 1.469 -6.18 1 94.06 21 LEU B C 1
ATOM 3300 O O . LEU B 1 21 ? 15.961 0.611 -5.32 1 94.06 21 LEU B O 1
ATOM 3304 N N . ASP B 1 22 ? 14.688 2.232 -6.348 1 96.5 22 ASP B N 1
ATOM 3305 C CA . ASP B 1 22 ? 13.469 1.782 -5.691 1 96.5 22 ASP B CA 1
ATOM 3306 C C . ASP B 1 22 ? 12.781 0.686 -6.5 1 96.5 22 ASP B C 1
ATOM 3308 O O . ASP B 1 22 ? 12.359 0.916 -7.637 1 96.5 22 ASP B O 1
ATOM 3312 N N . PHE B 1 23 ? 12.586 -0.505 -6.02 1 97 23 PHE B N 1
ATOM 3313 C CA . PHE B 1 23 ? 12.078 -1.662 -6.746 1 97 23 PHE B CA 1
ATOM 3314 C C . PHE B 1 23 ? 10.68 -1.382 -7.301 1 97 23 PHE B C 1
ATOM 3316 O O . PHE B 1 23 ? 10.398 -1.681 -8.461 1 97 23 PHE B O 1
ATOM 3323 N N . HIS B 1 24 ? 9.82 -0.789 -6.512 1 97.75 24 HIS B N 1
ATOM 3324 C CA . HIS B 1 24 ? 8.414 -0.635 -6.863 1 97.75 24 HIS B CA 1
ATOM 3325 C C . HIS B 1 24 ? 8.234 0.362 -8 1 97.75 24 HIS B C 1
ATOM 3327 O O . HIS B 1 24 ? 7.59 0.055 -9.008 1 97.75 24 HIS B O 1
ATOM 3333 N N . SER B 1 25 ? 8.828 1.541 -7.875 1 97.44 25 SER B N 1
ATOM 3334 C CA . SER B 1 25 ? 8.648 2.572 -8.891 1 97.44 25 SER B CA 1
ATOM 3335 C C . SER B 1 25 ? 9.703 2.457 -9.992 1 97.44 25 SER B C 1
ATOM 3337 O O . SER B 1 25 ? 9.508 2.955 -11.102 1 97.44 25 SER B O 1
ATOM 3339 N N . GLY B 1 26 ? 10.859 1.883 -9.719 1 96.81 26 GLY B N 1
ATOM 3340 C CA . GLY B 1 26 ? 11.953 1.769 -10.664 1 96.81 26 GLY B CA 1
ATOM 3341 C C . GLY B 1 26 ? 12.812 3.021 -10.742 1 96.81 26 GLY B C 1
ATOM 3342 O O . GLY B 1 26 ? 13.734 3.1 -11.547 1 96.81 26 GLY B O 1
ATOM 3343 N N . VAL B 1 27 ? 12.57 3.977 -9.867 1 96.5 27 VAL B N 1
ATOM 3344 C CA . VAL B 1 27 ? 13.258 5.258 -9.938 1 96.5 27 VAL B CA 1
ATOM 3345 C C . VAL B 1 27 ? 14.586 5.172 -9.18 1 96.5 27 VAL B C 1
ATOM 3347 O O . VAL B 1 27 ? 14.711 4.41 -8.219 1 96.5 27 VAL B O 1
ATOM 3350 N N . GLN B 1 28 ? 15.562 5.914 -9.625 1 95.44 28 GLN B N 1
ATOM 3351 C CA . GLN B 1 28 ? 16.844 6.016 -8.922 1 95.44 28 GLN B CA 1
ATOM 3352 C C . GLN B 1 28 ? 16.703 6.852 -7.656 1 95.44 28 GLN B C 1
ATOM 3354 O O . GLN B 1 28 ? 16.156 7.961 -7.691 1 95.44 28 GLN B O 1
ATOM 3359 N N . ILE B 1 29 ? 17.203 6.355 -6.57 1 95.19 29 ILE B N 1
ATOM 3360 C CA . ILE B 1 29 ? 17.109 7.035 -5.281 1 95.19 29 ILE B CA 1
ATOM 3361 C C . ILE B 1 29 ? 17.812 8.391 -5.363 1 95.19 29 ILE B C 1
ATOM 3363 O O . ILE B 1 29 ? 17.328 9.375 -4.793 1 95.19 29 ILE B O 1
ATOM 3367 N N . ALA B 1 30 ? 18.906 8.477 -6.027 1 95.12 30 ALA B N 1
ATOM 3368 C CA . ALA B 1 30 ? 19.656 9.719 -6.184 1 95.12 30 ALA B CA 1
ATOM 3369 C C . ALA B 1 30 ? 18.797 10.789 -6.867 1 95.12 30 ALA B C 1
ATOM 3371 O O . ALA B 1 30 ? 18.906 11.969 -6.535 1 95.12 30 ALA B O 1
ATOM 3372 N N . GLU B 1 31 ? 17.953 10.375 -7.816 1 96.38 31 GLU B N 1
ATOM 3373 C CA . GLU B 1 31 ? 17.078 11.297 -8.516 1 96.38 31 GLU B CA 1
ATOM 3374 C C . GLU B 1 31 ? 16.031 11.891 -7.562 1 96.38 31 GLU B C 1
ATOM 3376 O O . GLU B 1 31 ? 15.773 13.094 -7.598 1 96.38 31 GLU B O 1
ATOM 3381 N N . LEU B 1 32 ? 15.477 11.102 -6.75 1 97.44 32 LEU B N 1
ATOM 3382 C CA . LEU B 1 32 ? 14.5 11.57 -5.773 1 97.44 32 LEU B CA 1
ATOM 3383 C C . LEU B 1 32 ? 15.141 12.523 -4.773 1 97.44 32 LEU B C 1
ATOM 3385 O O . LEU B 1 32 ? 14.547 13.539 -4.414 1 97.44 32 LEU B O 1
ATOM 3389 N N . ASN B 1 33 ? 16.328 12.172 -4.309 1 97.25 33 ASN B N 1
ATOM 3390 C CA . ASN B 1 33 ? 17.047 13.062 -3.4 1 97.25 33 ASN B CA 1
ATOM 3391 C C . ASN B 1 33 ? 17.281 14.43 -4.031 1 97.25 33 ASN B C 1
ATOM 3393 O O . ASN B 1 33 ? 17.156 15.461 -3.363 1 97.25 33 ASN B O 1
ATOM 3397 N N . GLN B 1 34 ? 17.625 14.414 -5.273 1 97.19 34 GLN B N 1
ATOM 3398 C CA . GLN B 1 34 ? 17.859 15.664 -5.98 1 97.19 34 GLN B CA 1
ATOM 3399 C C . GLN B 1 34 ? 16.578 16.5 -6.059 1 97.19 34 GLN B C 1
ATOM 3401 O O . GLN B 1 34 ? 16.609 17.719 -5.855 1 97.19 34 GLN B O 1
ATOM 3406 N N . LEU B 1 35 ? 15.469 15.867 -6.379 1 97.81 35 LEU B N 1
ATOM 3407 C CA . LEU B 1 35 ? 14.195 16.578 -6.484 1 97.81 35 LEU B CA 1
ATOM 3408 C C . LEU B 1 35 ? 13.773 17.141 -5.133 1 97.81 35 LEU B C 1
ATOM 3410 O O . LEU B 1 35 ? 13.234 18.25 -5.055 1 97.81 35 LEU B O 1
ATOM 3414 N N . ILE B 1 36 ? 14.023 16.375 -4.07 1 97.88 36 ILE B N 1
ATOM 3415 C CA . ILE B 1 36 ? 13.711 16.844 -2.725 1 97.88 36 ILE B CA 1
ATOM 3416 C C . ILE B 1 36 ? 14.539 18.078 -2.396 1 97.88 36 ILE B C 1
ATOM 3418 O O . ILE B 1 36 ? 14.023 19.062 -1.87 1 97.88 36 ILE B O 1
ATOM 3422 N N . GLN B 1 37 ? 15.789 18.078 -2.756 1 96.38 37 GLN B N 1
ATOM 3423 C CA . GLN B 1 37 ? 16.672 19.219 -2.51 1 96.38 37 GLN B CA 1
ATOM 3424 C C . GLN B 1 37 ? 16.266 20.422 -3.346 1 96.38 37 GLN B C 1
ATOM 3426 O O . GLN B 1 37 ? 16.344 21.562 -2.875 1 96.38 37 GLN B O 1
ATOM 3431 N N . GLU B 1 38 ? 15.883 20.125 -4.531 1 96.25 38 GLU B N 1
ATOM 3432 C CA . GLU B 1 38 ? 15.438 21.203 -5.398 1 96.25 38 GLU B CA 1
ATOM 3433 C C . GLU B 1 38 ? 14.188 21.875 -4.84 1 96.25 38 GLU B C 1
ATOM 3435 O O . GLU B 1 38 ? 14.062 23.109 -4.891 1 96.25 38 GLU B O 1
ATOM 3440 N N . TYR B 1 39 ? 13.312 21.125 -4.363 1 96.19 39 TYR B N 1
ATOM 3441 C CA . TYR B 1 39 ? 12.109 21.688 -3.764 1 96.19 39 TYR B CA 1
ATOM 3442 C C . TYR B 1 39 ? 12.445 22.5 -2.521 1 96.19 39 TYR B C 1
ATOM 3444 O O . TYR B 1 39 ? 11.914 23.594 -2.324 1 96.19 39 TYR B O 1
ATOM 3452 N N . GLN B 1 40 ? 13.289 21.953 -1.692 1 91.88 40 GLN B N 1
ATOM 3453 C CA . GLN B 1 40 ? 13.688 22.625 -0.46 1 91.88 40 GLN B CA 1
ATOM 3454 C C . GLN B 1 40 ? 14.328 23.984 -0.754 1 91.88 40 GLN B C 1
ATOM 3456 O O . GLN B 1 40 ? 14.156 24.938 0.012 1 91.88 40 GLN B O 1
ATOM 3461 N N . ALA B 1 41 ? 15.055 24.031 -1.789 1 90.44 41 ALA B N 1
ATOM 3462 C CA . ALA B 1 41 ? 15.758 25.266 -2.154 1 90.44 41 ALA B CA 1
ATOM 3463 C C . ALA B 1 41 ? 14.773 26.344 -2.59 1 90.44 41 ALA B C 1
ATOM 3465 O O . ALA B 1 41 ? 15.062 27.531 -2.49 1 90.44 41 ALA B O 1
ATOM 3466 N N . ARG B 1 42 ? 13.617 26 -2.947 1 85.88 42 ARG B N 1
ATOM 3467 C CA . ARG B 1 42 ? 12.656 26.953 -3.49 1 85.88 42 ARG B CA 1
ATOM 3468 C C . ARG B 1 42 ? 11.602 27.312 -2.445 1 85.88 42 ARG B C 1
ATOM 3470 O O . ARG B 1 42 ? 10.805 28.234 -2.66 1 85.88 42 ARG B O 1
ATOM 3477 N N . THR B 1 43 ? 11.578 26.625 -1.414 1 76.5 43 THR B N 1
ATOM 3478 C CA . THR B 1 43 ? 10.594 26.922 -0.375 1 76.5 43 THR B CA 1
ATOM 3479 C C . THR B 1 43 ? 11.07 28.078 0.498 1 76.5 43 THR B C 1
ATOM 3481 O O . THR B 1 43 ? 12.234 28.141 0.898 1 76.5 43 THR B O 1
ATOM 3484 N N . PRO B 1 44 ? 10.117 29.109 0.461 1 65.12 44 PRO B N 1
ATOM 3485 C CA . PRO B 1 44 ? 10.508 30.297 1.225 1 65.12 44 PRO B CA 1
ATOM 3486 C C . PRO B 1 44 ? 10.859 29.969 2.676 1 65.12 44 PRO B C 1
ATOM 3488 O O . PRO B 1 44 ? 10.18 29.156 3.314 1 65.12 44 PRO B O 1
ATOM 3491 N N . GLN B 1 45 ? 12.07 30.125 2.998 1 59.28 45 GLN B N 1
ATOM 3492 C CA . GLN B 1 45 ? 12.469 30.016 4.398 1 59.28 45 GLN B CA 1
ATOM 3493 C C . GLN B 1 45 ? 12.023 31.219 5.203 1 59.28 45 GLN B C 1
ATOM 3495 O O . GLN B 1 45 ? 11.867 32.312 4.656 1 59.28 45 GLN B O 1
ATOM 3500 N N . GLY B 1 46 ? 11.047 31.062 6.238 1 57.44 46 GLY B N 1
ATOM 3501 C CA . GLY B 1 46 ? 10.57 32.094 7.145 1 57.44 46 GLY B CA 1
ATOM 3502 C C . GLY B 1 46 ? 11.555 33.219 7.332 1 57.44 46 GLY B C 1
ATOM 3503 O O . GLY B 1 46 ? 12.43 33.156 8.195 1 57.44 46 GLY B O 1
ATOM 3504 N N . GLY B 1 47 ? 11.852 33.969 6.188 1 59.38 47 GLY B N 1
ATOM 3505 C CA . GLY B 1 47 ? 12.812 35.031 6.332 1 59.38 47 GLY B CA 1
ATOM 3506 C C . GLY B 1 47 ? 12.297 36.188 7.176 1 59.38 47 GLY B C 1
ATOM 3507 O O . GLY B 1 47 ? 11.094 36.25 7.457 1 59.38 47 GLY B O 1
ATOM 3508 N N . ASP B 1 48 ? 13.125 36.844 7.969 1 67.12 48 ASP B N 1
ATOM 3509 C CA . ASP B 1 48 ? 12.984 38 8.82 1 67.12 48 ASP B CA 1
ATOM 3510 C C . ASP B 1 48 ? 12.789 39.281 7.992 1 67.12 48 ASP B C 1
ATOM 3512 O O . ASP B 1 48 ? 13.484 40.281 8.203 1 67.12 48 ASP B O 1
ATOM 3516 N N . ALA B 1 49 ? 11.695 39.156 7.145 1 78.81 49 ALA B N 1
ATOM 3517 C CA . ALA B 1 49 ? 11.414 40.375 6.383 1 78.81 49 ALA B CA 1
ATOM 3518 C C . ALA B 1 49 ? 10.656 41.375 7.238 1 78.81 49 ALA B C 1
ATOM 3520 O O . ALA B 1 49 ? 9.742 41 7.98 1 78.81 49 ALA B O 1
ATOM 3521 N N . PRO B 1 50 ? 11.086 42.594 7.219 1 86.25 50 PRO B N 1
ATOM 3522 C CA . PRO B 1 50 ? 10.398 43.625 7.988 1 86.25 50 PRO B CA 1
ATOM 3523 C C . PRO B 1 50 ? 8.898 43.656 7.73 1 86.25 50 PRO B C 1
ATOM 3525 O O . PRO B 1 50 ? 8.117 43.969 8.633 1 86.25 50 PRO B O 1
ATOM 3528 N N . GLU B 1 51 ? 8.523 43.344 6.535 1 88.81 51 GLU B N 1
ATOM 3529 C CA . GLU B 1 51 ? 7.109 43.344 6.172 1 88.81 51 GLU B CA 1
ATOM 3530 C C . GLU B 1 51 ? 6.332 42.312 7.016 1 88.81 51 GLU B C 1
ATOM 3532 O O . GLU B 1 51 ? 5.16 42.562 7.332 1 88.81 51 GLU B O 1
ATOM 3537 N N . LEU B 1 52 ? 6.965 41.25 7.363 1 90.44 52 LEU B N 1
ATOM 3538 C CA . LEU B 1 52 ? 6.297 40.25 8.156 1 90.44 52 LEU B CA 1
ATOM 3539 C C . LEU B 1 52 ? 6.027 40.75 9.578 1 90.44 52 LEU B C 1
ATOM 3541 O O . LEU B 1 52 ? 5 40.406 10.172 1 90.44 52 LEU B O 1
ATOM 3545 N N . PHE B 1 53 ? 6.941 41.562 10.102 1 91.81 53 PHE B N 1
ATOM 3546 C CA . PHE B 1 53 ? 6.738 42.156 11.414 1 91.81 53 PHE B CA 1
ATOM 3547 C C . PHE B 1 53 ? 5.582 43.156 11.391 1 91.81 53 PHE B C 1
ATOM 3549 O O . PHE B 1 53 ? 4.785 43.219 12.328 1 91.81 53 PHE B O 1
ATOM 3556 N N . GLN B 1 54 ? 5.559 43.906 10.344 1 94.38 54 GLN B N 1
ATOM 3557 C CA . GLN B 1 54 ? 4.477 44.875 10.203 1 94.38 54 GLN B CA 1
ATOM 3558 C C . GLN B 1 54 ? 3.123 44.188 10.094 1 94.38 54 GLN B C 1
ATOM 3560 O O . GLN B 1 54 ? 2.135 44.625 10.672 1 94.38 54 GLN B O 1
ATOM 3565 N N . ALA B 1 55 ? 3.121 43.125 9.305 1 94.5 55 ALA B N 1
ATOM 3566 C CA . ALA B 1 55 ? 1.881 42.375 9.156 1 94.5 55 ALA B CA 1
ATOM 3567 C C . ALA B 1 55 ? 1.429 41.812 10.5 1 94.5 55 ALA B C 1
ATOM 3569 O O . ALA B 1 55 ? 0.234 41.781 10.805 1 94.5 55 ALA B O 1
ATOM 3570 N N . LYS B 1 56 ? 2.367 41.281 11.258 1 94.38 56 LYS B N 1
ATOM 3571 C CA . LYS B 1 56 ? 2.074 40.781 12.586 1 94.38 56 LYS B CA 1
ATOM 3572 C C . LYS B 1 56 ? 1.482 41.844 13.484 1 94.38 56 LYS B C 1
ATOM 3574 O O . LYS B 1 56 ? 0.497 41.594 14.188 1 94.38 56 LYS B O 1
ATOM 3579 N N . ASP B 1 57 ? 2.062 43 13.438 1 94.69 57 ASP B N 1
ATOM 3580 C CA . ASP B 1 57 ? 1.562 44.125 14.227 1 94.69 57 ASP B CA 1
ATOM 3581 C C . ASP B 1 57 ? 0.135 44.5 13.828 1 94.69 57 ASP B C 1
ATOM 3583 O O . ASP B 1 57 ? -0.69 44.812 14.672 1 94.69 57 ASP B O 1
ATOM 3587 N N . TRP B 1 58 ? -0.066 44.406 12.617 1 94.5 58 TRP B N 1
ATOM 3588 C CA . TRP B 1 58 ? -1.39 44.75 12.109 1 94.5 58 TRP B CA 1
ATOM 3589 C C . TRP B 1 58 ? -2.439 43.75 12.617 1 94.5 58 TRP B C 1
ATOM 3591 O O . TRP B 1 58 ? -3.506 44.156 13.078 1 94.5 58 TRP B O 1
ATOM 3601 N N . VAL B 1 59 ? -2.203 42.469 12.445 1 95.06 59 VAL B N 1
ATOM 3602 C CA . VAL B 1 59 ? -3.18 41.469 12.852 1 95.06 59 VAL B CA 1
ATOM 3603 C C . VAL B 1 59 ? -3.395 41.531 14.367 1 95.06 59 VAL B C 1
ATOM 3605 O O . VAL B 1 59 ? -4.52 41.406 14.844 1 95.06 59 VAL B O 1
ATOM 3608 N N . PHE B 1 60 ? -2.342 41.781 15.148 1 94.44 60 PHE B N 1
ATOM 3609 C CA . PHE B 1 60 ? -2.461 41.938 16.594 1 94.44 60 PHE B CA 1
ATOM 3610 C C . PHE B 1 60 ? -3.273 43.188 16.938 1 94.44 60 PHE B C 1
ATOM 3612 O O . PHE B 1 60 ? -4.023 43.188 17.922 1 94.44 60 PHE B O 1
ATOM 3619 N N . GLY B 1 61 ? -3.066 44.219 16.109 1 93.38 61 GLY B N 1
ATOM 3620 C CA . GLY B 1 61 ? -3.891 45.406 16.281 1 93.38 61 GLY B CA 1
ATOM 3621 C C . GLY B 1 61 ? -5.367 45.125 16.062 1 93.38 61 GLY B C 1
ATOM 3622 O O . GLY B 1 61 ? -6.215 45.656 16.781 1 93.38 61 GLY B O 1
ATOM 3623 N N . LEU B 1 62 ? -5.641 44.375 15.039 1 93.75 62 LEU B N 1
ATOM 3624 C CA . LEU B 1 62 ? -7.023 44 14.758 1 93.75 62 LEU B CA 1
ATOM 3625 C C . LEU B 1 62 ? -7.617 43.188 15.898 1 93.75 62 LEU B C 1
ATOM 3627 O O . LEU B 1 62 ? -8.773 43.406 16.281 1 93.75 62 LEU B O 1
ATOM 3631 N N . LEU B 1 63 ? -6.844 42.281 16.453 1 94.56 63 LEU B N 1
ATOM 3632 C CA . LEU B 1 63 ? -7.305 41.5 17.578 1 94.56 63 LEU B CA 1
ATOM 3633 C C . LEU B 1 63 ? -7.551 42.375 18.812 1 94.56 63 LEU B C 1
ATOM 3635 O O . LEU B 1 63 ? -8.469 42.094 19.594 1 94.56 63 LEU B O 1
ATOM 3639 N N . GLY B 1 64 ? -6.684 43.344 18.938 1 93.44 64 GLY B N 1
ATOM 3640 C CA . GLY B 1 64 ? -6.926 44.344 20 1 93.44 64 GLY B CA 1
ATOM 3641 C C . GLY B 1 64 ? -8.25 45.062 19.844 1 93.44 64 GLY B C 1
ATOM 3642 O O . GLY B 1 64 ? -8.945 45.312 20.844 1 93.44 64 GLY B O 1
ATOM 3643 N N . GLN B 1 65 ? -8.625 45.406 18.625 1 93.56 65 GLN B N 1
ATOM 3644 C CA . GLN B 1 65 ? -9.898 46.062 18.359 1 93.56 65 GLN B CA 1
ATOM 3645 C C . GLN B 1 65 ? -11.07 45.125 18.656 1 93.56 65 GLN B C 1
ATOM 3647 O O . GLN B 1 65 ? -12.094 45.531 19.172 1 93.56 65 GLN B O 1
ATOM 3652 N N . VAL B 1 66 ? -10.898 43.875 18.281 1 93.62 66 VAL B N 1
ATOM 3653 C CA . VAL B 1 66 ? -11.93 42.875 18.562 1 93.62 66 VAL B CA 1
ATOM 3654 C C . VAL B 1 66 ? -12.133 42.781 20.078 1 93.62 66 VAL B C 1
ATOM 3656 O O . VAL B 1 66 ? -13.266 42.688 20.547 1 93.62 66 VAL B O 1
ATOM 3659 N N . GLN B 1 67 ? -11.062 42.719 20.844 1 92.44 67 GLN B N 1
ATOM 3660 C CA . GLN B 1 67 ? -11.133 42.625 22.297 1 92.44 67 GLN B CA 1
ATOM 3661 C C . GLN B 1 67 ? -11.859 43.844 22.875 1 92.44 67 GLN B C 1
ATOM 3663 O O . GLN B 1 67 ? -12.648 43.688 23.812 1 92.44 67 GLN B O 1
ATOM 3668 N N . GLN B 1 68 ? -11.656 45 22.344 1 90.88 68 GLN B N 1
ATOM 3669 C CA . GLN B 1 68 ? -12.234 46.25 22.859 1 90.88 68 GLN B CA 1
ATOM 3670 C C . GLN B 1 68 ? -13.711 46.344 22.5 1 90.88 68 GLN B C 1
ATOM 3672 O O . GLN B 1 68 ? -14.484 47 23.219 1 90.88 68 GLN B O 1
ATOM 3677 N N . SER B 1 69 ? -14.094 45.781 21.453 1 86.19 69 SER B N 1
ATOM 3678 C CA . SER B 1 69 ? -15.461 45.938 20.969 1 86.19 69 SER B CA 1
ATOM 3679 C C . SER B 1 69 ? -16.453 45.281 21.922 1 86.19 69 SER B C 1
ATOM 3681 O O . SER B 1 69 ? -17.484 45.875 22.266 1 86.19 69 SER B O 1
ATOM 3683 N N . ASP B 1 70 ? -16.25 44.031 22.359 1 80.81 70 ASP B N 1
ATOM 3684 C CA . ASP B 1 70 ? -17.234 43.375 23.219 1 80.81 70 ASP B CA 1
ATOM 3685 C C . ASP B 1 70 ? -16.578 42.812 24.484 1 80.81 70 ASP B C 1
ATOM 3687 O O . ASP B 1 70 ? -17.266 42.312 25.359 1 80.81 70 ASP B O 1
ATOM 3691 N N . GLY B 1 71 ? -15.383 42.812 24.5 1 84.75 71 GLY B N 1
ATOM 3692 C CA . GLY B 1 71 ? -14.656 42.438 25.703 1 84.75 71 GLY B CA 1
ATOM 3693 C C . GLY B 1 71 ? -14.633 40.938 25.953 1 84.75 71 GLY B C 1
ATOM 3694 O O . GLY B 1 71 ? -14.344 40.5 27.062 1 84.75 71 GLY B O 1
ATOM 3695 N N . LYS B 1 72 ? -14.914 40.188 25.062 1 89.69 72 LYS B N 1
ATOM 3696 C CA . LYS B 1 72 ? -14.961 38.719 25.25 1 89.69 72 LYS B CA 1
ATOM 3697 C C . LYS B 1 72 ? -13.547 38.156 25.312 1 89.69 72 LYS B C 1
ATOM 3699 O O . LYS B 1 72 ? -13.266 37.281 26.156 1 89.69 72 LYS B O 1
ATOM 3704 N N . LEU B 1 73 ? -12.719 38.594 24.469 1 91 73 LEU B N 1
ATOM 3705 C CA . LEU B 1 73 ? -11.359 38.094 24.453 1 91 73 LEU B CA 1
ATOM 3706 C C . LEU B 1 73 ? -10.602 38.531 25.703 1 91 73 LEU B C 1
ATOM 3708 O O . LEU B 1 73 ? -10.789 39.656 26.188 1 91 73 LEU B O 1
ATOM 3712 N N . PRO B 1 74 ? -9.781 37.625 26.172 1 87.31 74 PRO B N 1
ATOM 3713 C CA . PRO B 1 74 ? -8.977 38.031 27.328 1 87.31 74 PRO B CA 1
ATOM 3714 C C . PRO B 1 74 ? -8.031 39.188 27 1 87.31 74 PRO B C 1
ATOM 3716 O O . PRO B 1 74 ? -7.477 39.25 25.906 1 87.31 74 PRO B O 1
ATOM 3719 N N . PRO B 1 75 ? -7.867 40.094 27.922 1 75.88 75 PRO B N 1
ATOM 3720 C CA . PRO B 1 75 ? -7.004 41.25 27.703 1 75.88 75 PRO B CA 1
ATOM 3721 C C . PRO B 1 75 ? -5.539 40.875 27.484 1 75.88 75 PRO B C 1
ATOM 3723 O O . PRO B 1 75 ? -4.84 41.531 26.703 1 75.88 75 PRO B O 1
ATOM 3726 N N . VAL B 1 76 ? -5.078 39.969 28.359 1 65.75 76 VAL B N 1
ATOM 3727 C CA . VAL B 1 76 ? -3.725 39.469 28.172 1 65.75 76 VAL B CA 1
ATOM 3728 C C . VAL B 1 76 ? -3.777 38.125 27.406 1 65.75 76 VAL B C 1
ATOM 3730 O O . VAL B 1 76 ? -4.305 37.125 27.906 1 65.75 76 VAL B O 1
ATOM 3733 N N . ASN B 1 77 ? -3.459 38.344 26.203 1 65.12 77 ASN B N 1
ATOM 3734 C CA . ASN B 1 77 ? -3.641 37.125 25.438 1 65.12 77 ASN B CA 1
ATOM 3735 C C . ASN B 1 77 ? -2.305 36.562 24.969 1 65.12 77 ASN B C 1
ATOM 3737 O O . ASN B 1 77 ? -1.448 37.281 24.469 1 65.12 77 ASN B O 1
ATOM 3741 N N . ARG B 1 78 ? -2.113 35.344 25.344 1 83.19 78 ARG B N 1
ATOM 3742 C CA . ARG B 1 78 ? -0.938 34.562 24.922 1 83.19 78 ARG B CA 1
ATOM 3743 C C . ARG B 1 78 ? -1.188 33.875 23.594 1 83.19 78 ARG B C 1
ATOM 3745 O O . ARG B 1 78 ? -1.562 32.688 23.562 1 83.19 78 ARG B O 1
ATOM 3752 N N . TYR B 1 79 ? -0.982 34.688 22.609 1 91.12 79 TYR B N 1
ATOM 3753 C CA . TYR B 1 79 ? -1.162 34.156 21.266 1 91.12 79 TYR B CA 1
ATOM 3754 C C . TYR B 1 79 ? -0.05 33.156 20.922 1 91.12 79 TYR B C 1
ATOM 3756 O O . TYR B 1 79 ? 1.081 33.312 21.391 1 91.12 79 TYR B O 1
ATOM 3764 N N . LEU B 1 80 ? -0.393 32.156 20.266 1 91.88 80 LEU B N 1
ATOM 3765 C CA . LEU B 1 80 ? 0.617 31.281 19.672 1 91.88 80 LEU B CA 1
ATOM 3766 C C . LEU B 1 80 ? 0.656 31.453 18.156 1 91.88 80 LEU B C 1
ATOM 3768 O O . LEU B 1 80 ? -0.358 31.266 17.484 1 91.88 80 LEU B O 1
ATOM 3772 N N . LEU B 1 81 ? 1.777 31.906 17.719 1 94 81 LEU B N 1
ATOM 3773 C CA . LEU B 1 81 ? 1.971 32.125 16.297 1 94 81 LEU B CA 1
ATOM 3774 C C . LEU B 1 81 ? 2.844 31.016 15.703 1 94 81 LEU B C 1
ATOM 3776 O O . LEU B 1 81 ? 3.967 30.797 16.156 1 94 81 LEU B O 1
ATOM 3780 N N . LEU B 1 82 ? 2.297 30.312 14.766 1 93.38 82 LEU B N 1
ATOM 3781 C CA . LEU B 1 82 ? 3.012 29.219 14.102 1 93.38 82 LEU B CA 1
ATOM 3782 C C . LEU B 1 82 ? 3.326 29.578 12.648 1 93.38 82 LEU B C 1
ATOM 3784 O O . LEU B 1 82 ? 2.502 30.188 11.969 1 93.38 82 LEU B O 1
ATOM 3788 N N . SER B 1 83 ? 4.531 29.203 12.297 1 90.69 83 SER B N 1
ATOM 3789 C CA . SER B 1 83 ? 4.895 29.438 10.906 1 90.69 83 SER B CA 1
ATOM 3790 C C . SER B 1 83 ? 4.188 28.438 9.984 1 90.69 83 SER B C 1
ATOM 3792 O O . SER B 1 83 ? 4.184 27.234 10.242 1 90.69 83 SER B O 1
ATOM 3794 N N . GLY B 1 84 ? 3.588 28.969 8.922 1 90.44 84 GLY B N 1
ATOM 3795 C CA . GLY B 1 84 ? 2.826 28.141 7.992 1 90.44 84 GLY B CA 1
ATOM 3796 C C . GLY B 1 84 ? 1.329 28.219 8.234 1 90.44 84 GLY B C 1
ATOM 3797 O O . GLY B 1 84 ? 0.882 28.344 9.375 1 90.44 84 GLY B O 1
ATOM 3798 N N . GLY B 1 85 ? 0.614 28.078 7.254 1 90.12 85 GLY B N 1
ATOM 3799 C CA . GLY B 1 85 ? -0.837 28.047 7.355 1 90.12 85 GLY B CA 1
ATOM 3800 C C . GLY B 1 85 ? -1.393 26.672 7.625 1 90.12 85 GLY B C 1
ATOM 3801 O O . GLY B 1 85 ? -0.634 25.703 7.809 1 90.12 85 GLY B O 1
ATOM 3802 N N . ILE B 1 86 ? -2.684 26.562 7.664 1 88.12 86 ILE B N 1
ATOM 3803 C CA . ILE B 1 86 ? -3.354 25.297 7.957 1 88.12 86 ILE B CA 1
ATOM 3804 C C . ILE B 1 86 ? -3.189 24.344 6.781 1 88.12 86 ILE B C 1
ATOM 3806 O O . ILE B 1 86 ? -3.182 23.125 6.965 1 88.12 86 ILE B O 1
ATOM 3810 N N . GLN B 1 87 ? -2.99 24.844 5.578 1 86.19 87 GLN B N 1
ATOM 3811 C CA . GLN B 1 87 ? -2.85 24.016 4.383 1 86.19 87 GLN B CA 1
ATOM 3812 C C . GLN B 1 87 ? -1.515 23.266 4.379 1 86.19 87 GLN B C 1
ATOM 3814 O O . GLN B 1 87 ? -1.344 22.297 3.652 1 86.19 87 GLN B O 1
ATOM 3819 N N . GLN B 1 88 ? -0.61 23.75 5.215 1 83.94 88 GLN B N 1
ATOM 3820 C CA . GLN B 1 88 ? 0.689 23.094 5.324 1 83.94 88 GLN B CA 1
ATOM 3821 C C . GLN B 1 88 ? 0.694 22.062 6.449 1 83.94 88 GLN B C 1
ATOM 3823 O O . GLN B 1 88 ? 1.701 21.391 6.676 1 83.94 88 GLN B O 1
ATOM 3828 N N . GLY B 1 89 ? -0.366 21.906 7.09 1 82.25 89 GLY B N 1
ATOM 3829 C CA . GLY B 1 89 ? -0.483 20.875 8.109 1 82.25 89 GLY B CA 1
ATOM 3830 C C . GLY B 1 89 ? 0.07 21.312 9.453 1 82.25 89 GLY B C 1
ATOM 3831 O O . GLY B 1 89 ? 0.521 20.469 10.242 1 82.25 89 GLY B O 1
ATOM 3832 N N . THR B 1 90 ? 0.028 22.578 9.695 1 84.81 90 THR B N 1
ATOM 3833 C CA . THR B 1 90 ? 0.546 23.094 10.953 1 84.81 90 THR B CA 1
ATOM 3834 C C . THR B 1 90 ? -0.345 22.672 12.117 1 84.81 90 THR B C 1
ATOM 3836 O O . THR B 1 90 ? 0.139 22.469 13.234 1 84.81 90 THR B O 1
ATOM 3839 N N . VAL B 1 91 ? -1.598 22.562 11.773 1 88.5 91 VAL B N 1
ATOM 3840 C CA . VAL B 1 91 ? -2.561 22.125 12.773 1 88.5 91 VAL B CA 1
ATOM 3841 C C . VAL B 1 91 ? -3.547 21.141 12.156 1 88.5 91 VAL B C 1
ATOM 3843 O O . VAL B 1 91 ? -3.633 21.031 10.93 1 88.5 91 VAL B O 1
ATOM 3846 N N . HIS B 1 92 ? -4.125 20.391 13.031 1 85.81 92 HIS B N 1
ATOM 3847 C CA . HIS B 1 92 ? -5.145 19.453 12.578 1 85.81 92 HIS B CA 1
ATOM 3848 C C . HIS B 1 92 ? -6.488 20.141 12.398 1 85.81 92 HIS B C 1
ATOM 3850 O O . HIS B 1 92 ? -7.215 20.359 13.367 1 85.81 92 HIS B O 1
ATOM 3856 N N . VAL B 1 93 ? -6.789 20.562 11.25 1 80.5 93 VAL B N 1
ATOM 3857 C CA . VAL B 1 93 ? -8.07 21.219 10.984 1 80.5 93 VAL B CA 1
ATOM 3858 C C . VAL B 1 93 ? -8.711 20.609 9.742 1 80.5 93 VAL B C 1
ATOM 3860 O O . VAL B 1 93 ? -8.016 20.266 8.781 1 80.5 93 VAL B O 1
ATOM 3863 N N . ASP B 1 94 ? -9.938 20.281 9.914 1 70.69 94 ASP B N 1
ATOM 3864 C CA . ASP B 1 94 ? -10.656 19.75 8.758 1 70.69 94 ASP B CA 1
ATOM 3865 C C . ASP B 1 94 ? -10.977 20.844 7.75 1 70.69 94 ASP B C 1
ATOM 3867 O O . ASP B 1 94 ? -11.852 21.688 7.988 1 70.69 94 ASP B O 1
ATOM 3871 N N . CYS B 1 95 ? -10.172 20.969 6.762 1 60.28 95 CYS B N 1
ATOM 3872 C CA . CYS B 1 95 ? -10.383 22.016 5.777 1 60.28 95 CYS B CA 1
ATOM 3873 C C . CYS B 1 95 ? -10.859 21.438 4.449 1 60.28 95 CYS B C 1
ATOM 3875 O O . CYS B 1 95 ? -10.75 22.094 3.41 1 60.28 95 CYS B O 1
ATOM 3877 N N . THR B 1 96 ? -11.344 20.281 4.328 1 59.75 96 THR B N 1
ATOM 3878 C CA . THR B 1 96 ? -11.508 19.547 3.078 1 59.75 96 THR B CA 1
ATOM 3879 C C . THR B 1 96 ? -12.477 20.281 2.148 1 59.75 96 THR B C 1
ATOM 3881 O O . THR B 1 96 ? -12.359 20.188 0.926 1 59.75 96 THR B O 1
ATOM 3884 N N . THR B 1 97 ? -13.375 21.078 2.693 1 59.12 97 THR B N 1
ATOM 3885 C CA . THR B 1 97 ? -14.43 21.531 1.788 1 59.12 97 THR B CA 1
ATOM 3886 C C . THR B 1 97 ? -14.117 22.922 1.257 1 59.12 97 THR B C 1
ATOM 3888 O O . THR B 1 97 ? -14.922 23.5 0.526 1 59.12 97 THR B O 1
ATOM 3891 N N . LEU B 1 98 ? -12.852 23.281 1.476 1 64.94 98 LEU B N 1
ATOM 3892 C CA . LEU B 1 98 ? -12.68 24.672 1.057 1 64.94 98 LEU B CA 1
ATOM 3893 C C . LEU B 1 98 ? -11.633 24.781 -0.042 1 64.94 98 LEU B C 1
ATOM 3895 O O . LEU B 1 98 ? -10.742 23.938 -0.142 1 64.94 98 LEU B O 1
ATOM 3899 N N . LEU B 1 99 ? -11.969 25.703 -0.951 1 71.56 99 LEU B N 1
ATOM 3900 C CA . LEU B 1 99 ? -11.023 25.984 -2.025 1 71.56 99 LEU B CA 1
ATOM 3901 C C . LEU B 1 99 ? -9.68 26.422 -1.464 1 71.56 99 LEU B C 1
ATOM 3903 O O . LEU B 1 99 ? -9.617 27.344 -0.644 1 71.56 99 LEU B O 1
ATOM 3907 N N . PRO B 1 100 ? -8.719 25.828 -1.857 1 83.62 100 PRO B N 1
ATOM 3908 C CA . PRO B 1 100 ? -7.406 26.156 -1.303 1 83.62 100 PRO B CA 1
ATOM 3909 C C . PRO B 1 100 ? -6.875 27.5 -1.799 1 83.62 100 PRO B C 1
ATOM 3911 O O . PRO B 1 100 ? -7.184 27.922 -2.92 1 83.62 100 PRO B O 1
ATOM 3914 N N . LEU B 1 101 ? -6.234 28.281 -0.956 1 89.56 101 LEU B N 1
ATOM 3915 C CA . LEU B 1 101 ? -5.5 29.484 -1.334 1 89.56 101 LEU B CA 1
ATOM 3916 C C . LEU B 1 101 ? -4.141 29.125 -1.923 1 89.56 101 LEU B C 1
ATOM 3918 O O . LEU B 1 101 ? -3.482 28.188 -1.458 1 89.56 101 LEU B O 1
ATOM 3922 N N . SER B 1 102 ? -3.775 29.828 -2.873 1 89.44 102 SER B N 1
ATOM 3923 C CA . SER B 1 102 ? -2.574 29.469 -3.625 1 89.44 102 SER B CA 1
ATOM 3924 C C . SER B 1 102 ? -1.379 30.312 -3.17 1 89.44 102 SER B C 1
ATOM 3926 O O . SER B 1 102 ? -1.438 31.531 -3.166 1 89.44 102 SER B O 1
ATOM 3928 N N . PRO B 1 103 ? -0.309 29.688 -2.9 1 89.38 103 PRO B N 1
ATOM 3929 C CA . PRO B 1 103 ? 0.922 30.438 -2.65 1 89.38 103 PRO B CA 1
ATOM 3930 C C . PRO B 1 103 ? 1.427 31.172 -3.891 1 89.38 103 PRO B C 1
ATOM 3932 O O . PRO B 1 103 ? 1.453 30.594 -4.984 1 89.38 103 PRO B O 1
ATOM 3935 N N . GLY B 1 104 ? 1.854 32.344 -3.719 1 88.56 104 GLY B N 1
ATOM 3936 C CA . GLY B 1 104 ? 2.271 33.156 -4.852 1 88.56 104 GLY B CA 1
ATOM 3937 C C . GLY B 1 104 ? 1.116 33.844 -5.547 1 88.56 104 GLY B C 1
ATOM 3938 O O . GLY B 1 104 ? 1.26 34.969 -6.023 1 88.56 104 GLY B O 1
ATOM 3939 N N . GLY B 1 105 ? -0.008 33.156 -5.57 1 90.75 105 GLY B N 1
ATOM 3940 C CA . GLY B 1 105 ? -1.197 33.75 -6.176 1 90.75 105 GLY B CA 1
ATOM 3941 C C . GLY B 1 105 ? -2.018 34.562 -5.203 1 90.75 105 GLY B C 1
ATOM 3942 O O . GLY B 1 105 ? -2.287 35.75 -5.453 1 90.75 105 GLY B O 1
ATOM 3943 N N . ASP B 1 106 ? -2.283 33.969 -4.074 1 92.88 106 ASP B N 1
ATOM 3944 C CA . ASP B 1 106 ? -3.117 34.625 -3.082 1 92.88 106 ASP B CA 1
ATOM 3945 C C . ASP B 1 106 ? -2.268 35.25 -1.965 1 92.88 106 ASP B C 1
ATOM 3947 O O . ASP B 1 106 ? -2.623 36.281 -1.396 1 92.88 106 ASP B O 1
ATOM 3951 N N . TYR B 1 107 ? -1.221 34.562 -1.646 1 93.25 107 TYR B N 1
ATOM 3952 C CA . TYR B 1 107 ? -0.385 35.062 -0.552 1 93.25 107 TYR B CA 1
ATOM 3953 C C . TYR B 1 107 ? 1.076 34.688 -0.776 1 93.25 107 TYR B C 1
ATOM 3955 O O . TYR B 1 107 ? 1.382 33.812 -1.589 1 93.25 107 TYR B O 1
ATOM 3963 N N . ASP B 1 108 ? 2.031 35.281 -0.009 1 91.12 108 ASP B N 1
ATOM 3964 C CA . ASP B 1 108 ? 3.469 35.062 -0.135 1 91.12 108 ASP B CA 1
ATOM 3965 C C . ASP B 1 108 ? 4.02 34.344 1.086 1 91.12 108 ASP B C 1
ATOM 3967 O O . ASP B 1 108 ? 5.035 33.656 0.995 1 91.12 108 ASP B O 1
ATOM 3971 N N . ALA B 1 109 ? 3.408 34.531 2.205 1 91.56 109 ALA B N 1
ATOM 3972 C CA . ALA B 1 109 ? 3.738 33.875 3.461 1 91.56 109 ALA B CA 1
ATOM 3973 C C . ALA B 1 109 ? 2.477 33.531 4.25 1 91.56 109 ALA B C 1
ATOM 3975 O O . ALA B 1 109 ? 1.436 34.156 4.07 1 91.56 109 ALA B O 1
ATOM 3976 N N . SER B 1 110 ? 2.605 32.594 4.977 1 93.62 110 SER B N 1
ATOM 3977 C CA . SER B 1 110 ? 1.421 32.188 5.723 1 93.62 110 SER B CA 1
ATOM 3978 C C . SER B 1 110 ? 1.771 31.812 7.16 1 93.62 110 SER B C 1
ATOM 3980 O O . SER B 1 110 ? 2.865 31.297 7.43 1 93.62 110 SER B O 1
ATOM 3982 N N . PHE B 1 111 ? 0.824 32.031 8.094 1 94.69 111 PHE B N 1
ATOM 3983 C CA . PHE B 1 111 ? 0.964 31.75 9.516 1 94.69 111 PHE B CA 1
ATOM 3984 C C . PHE B 1 111 ? -0.348 31.234 10.094 1 94.69 111 PHE B C 1
ATOM 3986 O O . PHE B 1 111 ? -1.42 31.5 9.539 1 94.69 111 PHE B O 1
ATOM 3993 N N . THR B 1 112 ? -0.22 30.484 11.102 1 95.88 112 THR B N 1
ATOM 3994 C CA . THR B 1 112 ? -1.369 30.094 11.914 1 95.88 112 THR B CA 1
ATOM 3995 C C . THR B 1 112 ? -1.314 30.766 13.289 1 95.88 112 THR B C 1
ATOM 3997 O O . THR B 1 112 ? -0.291 30.688 13.969 1 95.88 112 THR B O 1
ATOM 4000 N N . LEU B 1 113 ? -2.363 31.422 13.594 1 96.69 113 LEU B N 1
ATOM 4001 C CA . LEU B 1 113 ? -2.428 32.156 14.852 1 96.69 113 LEU B CA 1
ATOM 4002 C C . LEU B 1 113 ? -3.516 31.594 15.758 1 96.69 113 LEU B C 1
ATOM 4004 O O . LEU B 1 113 ? -4.691 31.562 15.375 1 96.69 113 LEU B O 1
ATOM 4008 N N . LEU B 1 114 ? -3.125 31.062 16.922 1 96.44 114 LEU B N 1
ATOM 4009 C CA . LEU B 1 114 ? -4.086 30.594 17.906 1 96.44 114 LEU B CA 1
ATOM 4010 C C . LEU B 1 114 ? -4.457 31.703 18.875 1 96.44 114 LEU B C 1
ATOM 4012 O O . LEU B 1 114 ? -3.58 32.281 19.531 1 96.44 114 LEU B O 1
ATOM 4016 N N . VAL B 1 115 ? -5.727 31.922 18.969 1 96.44 115 VAL B N 1
ATOM 4017 C CA . VAL B 1 115 ? -6.223 33 19.812 1 96.44 115 VAL B CA 1
ATOM 4018 C C . VAL B 1 115 ? -7.07 32.438 20.938 1 96.44 115 VAL B C 1
ATOM 4020 O O . VAL B 1 115 ? -8.234 32.094 20.734 1 96.44 115 VAL B O 1
ATOM 4023 N N . PRO B 1 116 ? -6.531 32.438 22.156 1 96.06 116 PRO B N 1
ATOM 4024 C CA . PRO B 1 116 ? -7.34 31.969 23.297 1 96.06 116 PRO B CA 1
ATOM 4025 C C . PRO B 1 116 ? -8.555 32.844 23.547 1 96.06 116 PRO B C 1
ATOM 4027 O O . PRO B 1 116 ? -8.43 34.094 23.641 1 96.06 116 PRO B O 1
ATOM 4030 N N . VAL B 1 117 ? -9.68 32.25 23.703 1 94.94 117 VAL B N 1
ATOM 4031 C CA . VAL B 1 117 ? -10.922 33 23.828 1 94.94 117 VAL B CA 1
ATOM 4032 C C . VAL B 1 117 ? -11.336 33.094 25.297 1 94.94 117 VAL B C 1
ATOM 4034 O O . VAL B 1 117 ? -12.148 33.938 25.672 1 94.94 117 VAL B O 1
ATOM 4037 N N . LEU B 1 118 ? -10.828 32.188 26.094 1 92.62 118 LEU B N 1
ATOM 4038 C CA . LEU B 1 118 ? -11.164 32.125 27.5 1 92.62 118 LEU B CA 1
ATOM 4039 C C . LEU B 1 118 ? -9.898 32.156 28.359 1 92.62 118 LEU B C 1
ATOM 4041 O O . LEU B 1 118 ? -8.875 31.578 28 1 92.62 118 LEU B O 1
ATOM 4045 N N . ASN B 1 119 ? -9.961 32.906 29.391 1 88.69 119 ASN B N 1
ATOM 4046 C CA . ASN B 1 119 ? -8.914 32.812 30.406 1 88.69 119 ASN B CA 1
ATOM 4047 C C . ASN B 1 119 ? -9.227 31.75 31.453 1 88.69 119 ASN B C 1
ATOM 4049 O O . ASN B 1 119 ? -10.047 31.969 32.344 1 88.69 119 ASN B O 1
ATOM 4053 N N . VAL B 1 120 ? -8.539 30.688 31.391 1 91.19 120 VAL B N 1
ATOM 4054 C CA . VAL B 1 120 ? -8.875 29.562 32.25 1 91.19 120 VAL B CA 1
ATOM 4055 C C . VAL B 1 120 ? -7.945 29.531 33.469 1 91.19 120 VAL B C 1
ATOM 4057 O O . VAL B 1 120 ? -8.102 28.703 34.344 1 91.19 120 VAL B O 1
ATOM 4060 N N . ALA B 1 121 ? -7.027 30.422 33.5 1 86.44 121 ALA B N 1
ATOM 4061 C CA . ALA B 1 121 ? -6.082 30.438 34.625 1 86.44 121 ALA B CA 1
ATOM 4062 C C . ALA B 1 121 ? -6.809 30.594 35.938 1 86.44 121 ALA B C 1
ATOM 4064 O O . ALA B 1 121 ? -7.582 31.531 36.125 1 86.44 121 ALA B O 1
ATOM 4065 N N . GLY B 1 122 ? -6.582 29.656 36.844 1 87.31 122 GLY B N 1
ATOM 4066 C CA . GLY B 1 122 ? -7.156 29.734 38.156 1 87.31 122 GLY B CA 1
ATOM 4067 C C . GLY B 1 122 ? -8.586 29.234 38.219 1 87.31 122 GLY B C 1
ATOM 4068 O O . GLY B 1 122 ? -9.203 29.234 39.312 1 87.31 122 GLY B O 1
ATOM 4069 N N . VAL B 1 123 ? -9.188 28.969 37.156 1 91.19 123 VAL B N 1
ATOM 4070 C CA . VAL B 1 123 ? -10.555 28.469 37.094 1 91.19 123 VAL B CA 1
ATOM 4071 C C . VAL B 1 123 ? -10.547 26.938 37.062 1 91.19 123 VAL B C 1
ATOM 4073 O O . VAL B 1 123 ? -9.836 26.344 36.25 1 91.19 123 VAL B O 1
ATOM 4076 N N . PRO B 1 124 ? -11.25 26.328 37.938 1 89.62 124 PRO B N 1
ATOM 4077 C CA . PRO B 1 124 ? -11.289 24.859 37.938 1 89.62 124 PRO B CA 1
ATOM 4078 C C . PRO B 1 124 ? -12.156 24.297 36.812 1 89.62 124 PRO B C 1
ATOM 4080 O O . PRO B 1 124 ? -13.242 23.766 37.062 1 89.62 124 PRO B O 1
ATOM 4083 N N . VAL B 1 125 ? -11.664 24.344 35.656 1 88.94 125 VAL B N 1
ATOM 4084 C CA . VAL B 1 125 ? -12.391 23.891 34.469 1 88.94 125 VAL B CA 1
ATOM 4085 C C . VAL B 1 125 ? -12.336 22.359 34.406 1 88.94 125 VAL B C 1
ATOM 4087 O O . VAL B 1 125 ? -11.273 21.766 34.594 1 88.94 125 VAL B O 1
ATOM 4090 N N . THR B 1 126 ? -13.523 21.766 34.188 1 83.81 126 THR B N 1
ATOM 4091 C CA . THR B 1 126 ? -13.594 20.328 34 1 83.81 126 THR B CA 1
ATOM 4092 C C . THR B 1 126 ? -13.945 20.016 32.531 1 83.81 126 THR B C 1
ATOM 4094 O O . THR B 1 126 ? -14.898 20.562 31.984 1 83.81 126 THR B O 1
ATOM 4097 N N . LEU B 1 127 ? -13.094 19.266 31.938 1 90.5 127 LEU B N 1
ATOM 4098 C CA . LEU B 1 127 ? -13.375 18.797 30.578 1 90.5 127 LEU B CA 1
ATOM 4099 C C . LEU B 1 127 ? -14.266 17.547 30.609 1 90.5 127 LEU B C 1
ATOM 4101 O O . LEU B 1 127 ? -13.945 16.562 31.281 1 90.5 127 LEU B O 1
ATOM 4105 N N . ASP B 1 128 ? -15.398 17.641 30.016 1 90.25 128 ASP B N 1
ATOM 4106 C CA . ASP B 1 128 ? -16.328 16.516 29.953 1 90.25 128 ASP B CA 1
ATOM 4107 C C . ASP B 1 128 ? -16.141 15.719 28.656 1 90.25 128 ASP B C 1
ATOM 4109 O O . ASP B 1 128 ? -16.562 16.156 27.594 1 90.25 128 ASP B O 1
ATOM 4113 N N . MET B 1 129 ? -15.578 14.578 28.781 1 90.94 129 MET B N 1
ATOM 4114 C CA . MET B 1 129 ? -15.273 13.75 27.609 1 90.94 129 MET B CA 1
ATOM 4115 C C . MET B 1 129 ? -16.219 12.547 27.531 1 90.94 129 MET B C 1
ATOM 4117 O O . MET B 1 129 ? -16.094 11.711 26.641 1 90.94 129 MET B O 1
ATOM 4121 N N . THR B 1 130 ? -17.156 12.438 28.359 1 87.88 130 THR B N 1
ATOM 4122 C CA . THR B 1 130 ? -18 11.25 28.5 1 87.88 130 THR B CA 1
ATOM 4123 C C . THR B 1 130 ? -18.906 11.086 27.281 1 87.88 130 THR B C 1
ATOM 4125 O O . THR B 1 130 ? -19.156 9.961 26.828 1 87.88 130 THR B O 1
ATOM 4128 N N . GLN B 1 131 ? -19.375 12.219 26.797 1 84.69 131 GLN B N 1
ATOM 4129 C CA . GLN B 1 131 ? -20.328 12.125 25.688 1 84.69 131 GLN B CA 1
ATOM 4130 C C . GLN B 1 131 ? -19.688 12.523 24.375 1 84.69 131 GLN B C 1
ATOM 4132 O O . GLN B 1 131 ? -20.391 12.734 23.375 1 84.69 131 GLN B O 1
ATOM 4137 N N . SER B 1 132 ? -18.375 12.641 24.375 1 89.44 132 SER B N 1
ATOM 4138 C CA . SER B 1 132 ? -17.672 13.07 23.172 1 89.44 132 SER B CA 1
ATOM 4139 C C . SER B 1 132 ? -16.797 11.953 22.609 1 89.44 132 SER B C 1
ATOM 4141 O O . SER B 1 132 ? -16.375 11.062 23.359 1 89.44 132 SER B O 1
ATOM 4143 N N . PRO B 1 133 ? -16.641 11.883 21.312 1 89.88 133 PRO B N 1
ATOM 4144 C CA . PRO B 1 133 ? -15.703 10.914 20.734 1 89.88 133 PRO B CA 1
ATOM 4145 C C . PRO B 1 133 ? -14.281 11.078 21.281 1 89.88 133 PRO B C 1
ATOM 4147 O O . PRO B 1 133 ? -13.953 12.117 21.859 1 89.88 133 PRO B O 1
ATOM 4150 N N . PRO B 1 134 ? -13.477 10.07 21.047 1 91.88 134 PRO B N 1
ATOM 4151 C CA . PRO B 1 134 ? -12.086 10.18 21.5 1 91.88 134 PRO B CA 1
ATOM 4152 C C . PRO B 1 134 ? -11.391 11.438 20.969 1 91.88 134 PRO B C 1
ATOM 4154 O O . PRO B 1 134 ? -11.516 11.773 19.797 1 91.88 134 PRO B O 1
ATOM 4157 N N . GLY B 1 135 ? -10.742 12.133 21.891 1 93.12 135 GLY B N 1
ATOM 4158 C CA . GLY B 1 135 ? -10 13.336 21.531 1 93.12 135 GLY B CA 1
ATOM 4159 C C . GLY B 1 135 ? -10.852 14.586 21.578 1 93.12 135 GLY B C 1
ATOM 4160 O O . GLY B 1 135 ? -10.328 15.703 21.484 1 93.12 135 GLY B O 1
ATOM 4161 N N . HIS B 1 136 ? -12.148 14.406 21.734 1 94.12 136 HIS B N 1
ATOM 4162 C CA . HIS B 1 136 ? -13.078 15.531 21.797 1 94.12 136 HIS B CA 1
ATOM 4163 C C . HIS B 1 136 ? -13.602 15.742 23.203 1 94.12 136 HIS B C 1
ATOM 4165 O O . HIS B 1 136 ? -13.484 14.859 24.062 1 94.12 136 HIS B O 1
ATOM 4171 N N . THR B 1 137 ? -14.055 16.938 23.406 1 94.62 137 THR B N 1
ATOM 4172 C CA . THR B 1 137 ? -14.531 17.266 24.734 1 94.62 137 THR B CA 1
ATOM 4173 C C . THR B 1 137 ? -15.492 18.453 24.703 1 94.62 137 THR B C 1
ATOM 4175 O O . THR B 1 137 ? -15.594 19.141 23.688 1 94.62 137 THR B O 1
ATOM 4178 N N . ARG B 1 138 ? -16.203 18.547 25.797 1 93.69 138 ARG B N 1
ATOM 4179 C CA . ARG B 1 138 ? -17.031 19.719 26.062 1 93.69 138 ARG B CA 1
ATOM 4180 C C . ARG B 1 138 ? -16.484 20.5 27.266 1 93.69 138 ARG B C 1
ATOM 4182 O O . ARG B 1 138 ? -15.875 19.938 28.156 1 93.69 138 ARG B O 1
ATOM 4189 N N . ILE B 1 139 ? -16.609 21.781 27.125 1 93.31 139 ILE B N 1
ATOM 4190 C CA . ILE B 1 139 ? -16.109 22.625 28.203 1 93.31 139 ILE B CA 1
ATOM 4191 C C . ILE B 1 139 ? -17.266 23.406 28.828 1 93.31 139 ILE B C 1
ATOM 4193 O O . ILE B 1 139 ? -18.016 24.094 28.109 1 93.31 139 ILE B O 1
ATOM 4197 N N . SER B 1 140 ? -17.438 23.297 30.141 1 92.44 140 SER B N 1
ATOM 4198 C CA . SER B 1 140 ? -18.516 23.984 30.859 1 92.44 140 SER B CA 1
ATOM 4199 C C . SER B 1 140 ? -18.078 25.375 31.297 1 92.44 140 SER B C 1
ATOM 4201 O O . SER B 1 140 ? -16.938 25.578 31.719 1 92.44 140 SER B O 1
ATOM 4203 N N . LEU B 1 141 ? -18.984 26.312 31.219 1 92.5 141 LEU B N 1
ATOM 4204 C CA . LEU B 1 141 ? -18.719 27.688 31.656 1 92.5 141 LEU B CA 1
ATOM 4205 C C . LEU B 1 141 ? -19.141 27.891 33.125 1 92.5 141 LEU B C 1
ATOM 4207 O O . LEU B 1 141 ? -18.844 28.922 33.719 1 92.5 141 LEU B O 1
ATOM 4211 N N . GLN B 1 142 ? -19.625 26.922 33.719 1 90.5 142 GLN B N 1
ATOM 4212 C CA . GLN B 1 142 ? -20.203 27.016 35.031 1 90.5 142 GLN B CA 1
ATOM 4213 C C . GLN B 1 142 ? -19.188 27.5 36.062 1 90.5 142 GLN B C 1
ATOM 4215 O O . GLN B 1 142 ? -19.531 28.266 36.969 1 90.5 142 GLN B O 1
ATOM 4220 N N . PRO B 1 143 ? -17.969 27.047 35.938 1 92.56 143 PRO B N 1
ATOM 4221 C CA . PRO B 1 143 ? -16.984 27.453 36.938 1 92.56 143 PRO B CA 1
ATOM 4222 C C . PRO B 1 143 ? -16.531 28.906 36.781 1 92.56 143 PRO B C 1
ATOM 4224 O O . PRO B 1 143 ? -15.844 29.453 37.656 1 92.56 143 PRO B O 1
ATOM 4227 N N . PHE B 1 144 ? -16.875 29.547 35.719 1 92.69 144 PHE B N 1
ATOM 4228 C CA . PHE B 1 144 ? -16.438 30.922 35.469 1 92.69 144 PHE B CA 1
ATOM 4229 C C . PHE B 1 144 ? -17.359 31.922 36.156 1 92.69 144 PHE B C 1
ATOM 4231 O O . PHE B 1 144 ? -18.438 31.547 36.625 1 92.69 144 PHE B O 1
ATOM 4238 N N . ASP B 1 145 ? -16.938 33.188 36.281 1 92.56 145 ASP B N 1
ATOM 4239 C CA . ASP B 1 145 ? -17.703 34.219 36.969 1 92.56 145 ASP B CA 1
ATOM 4240 C C . ASP B 1 145 ? -18.922 34.625 36.156 1 92.56 145 ASP B C 1
ATOM 4242 O O . ASP B 1 145 ? -19.016 34.312 34.938 1 92.56 145 ASP B O 1
ATOM 4246 N N . ALA B 1 146 ? -19.875 35.312 36.719 1 92.12 146 ALA B N 1
ATOM 4247 C CA . ALA B 1 146 ? -21.156 35.656 36.125 1 92.12 146 ALA B CA 1
ATOM 4248 C C . ALA B 1 146 ? -20.969 36.531 34.875 1 92.12 146 ALA B C 1
ATOM 4250 O O . ALA B 1 146 ? -21.641 36.375 33.875 1 92.12 146 ALA B O 1
ATOM 4251 N N . PRO B 1 147 ? -20.047 37.469 34.906 1 91.25 147 PRO B N 1
ATOM 4252 C CA . PRO B 1 147 ? -19.859 38.281 33.688 1 91.25 147 PRO B CA 1
ATOM 4253 C C . PRO B 1 147 ? -19.391 37.469 32.5 1 91.25 147 PRO B C 1
ATOM 4255 O O . PRO B 1 147 ? -19.828 37.719 31.375 1 91.25 147 PRO B O 1
ATOM 4258 N N . THR B 1 148 ? -18.5 36.562 32.75 1 91 148 THR B N 1
ATOM 4259 C CA . THR B 1 148 ? -18.031 35.719 31.672 1 91 148 THR B CA 1
ATOM 4260 C C . THR B 1 148 ? -19.172 34.875 31.125 1 91 148 THR B C 1
ATOM 4262 O O . THR B 1 148 ? -19.297 34.719 29.906 1 91 148 THR B O 1
ATOM 4265 N N . LEU B 1 149 ? -20 34.312 32 1 91.19 149 LEU B N 1
ATOM 4266 C CA . LEU B 1 149 ? -21.156 33.531 31.578 1 91.19 149 LEU B CA 1
ATOM 4267 C C . LEU B 1 149 ? -22.094 34.375 30.719 1 91.19 149 LEU B C 1
ATOM 4269 O O . LEU B 1 149 ? -22.625 33.875 29.719 1 91.19 149 LEU B O 1
ATOM 4273 N N . GLN B 1 150 ? -22.281 35.531 31.141 1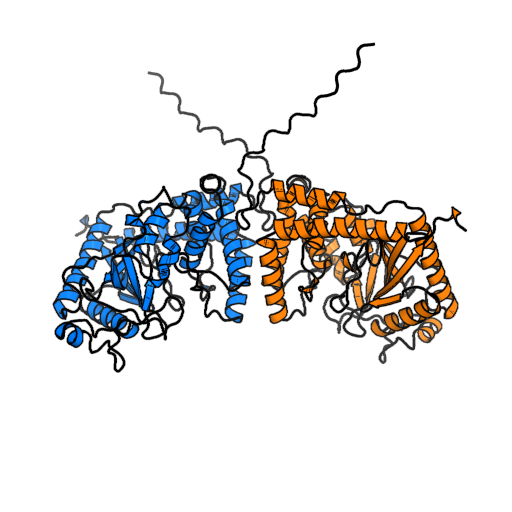 91.19 150 GLN B N 1
ATOM 4274 C CA . GLN B 1 150 ? -23.172 36.438 30.406 1 91.19 150 GLN B CA 1
ATOM 4275 C C . GLN B 1 150 ? -22.594 36.781 29.031 1 91.19 150 GLN B C 1
ATOM 4277 O O . GLN B 1 150 ? -23.312 36.781 28.031 1 91.19 150 GLN B O 1
ATOM 4282 N N . ARG B 1 151 ? -21.359 37.062 28.953 1 91.75 151 ARG B N 1
ATOM 4283 C CA . ARG B 1 151 ? -20.703 37.438 27.719 1 91.75 151 ARG B CA 1
ATOM 4284 C C . ARG B 1 151 ? -20.797 36.344 26.688 1 91.75 151 ARG B C 1
ATOM 4286 O O . ARG B 1 151 ? -20.938 36.594 25.484 1 91.75 151 ARG B O 1
ATOM 4293 N N . TRP B 1 152 ? -20.672 35.062 27.203 1 94.56 152 TRP B N 1
ATOM 4294 C CA . TRP B 1 152 ? -20.609 33.938 26.281 1 94.56 152 TRP B CA 1
ATOM 4295 C C . TRP B 1 152 ? -21.953 33.219 26.219 1 94.56 152 TRP B C 1
ATOM 4297 O O . TRP B 1 152 ? -22.062 32.094 25.688 1 94.56 152 TRP B O 1
ATOM 4307 N N . SER B 1 153 ? -23 33.812 26.719 1 92.19 153 SER B N 1
ATOM 4308 C CA . SER B 1 153 ? -24.328 33.188 26.797 1 92.19 153 SER B CA 1
ATOM 4309 C C . SER B 1 153 ? -24.859 32.812 25.422 1 92.19 153 SER B C 1
ATOM 4311 O O . SER B 1 153 ? -25.5 31.781 25.25 1 92.19 153 SER B O 1
ATOM 4313 N N . GLU B 1 154 ? -24.531 33.656 24.422 1 91.69 154 GLU B N 1
ATOM 4314 C CA . GLU B 1 154 ? -25.031 33.438 23.062 1 91.69 154 GLU B CA 1
ATOM 4315 C C . GLU B 1 154 ? -24.297 32.25 22.406 1 91.69 154 GLU B C 1
ATOM 4317 O O . GLU B 1 154 ? -24.75 31.734 21.391 1 91.69 154 GLU B O 1
ATOM 4322 N N . CYS B 1 155 ? -23.156 31.953 22.953 1 94.25 155 CYS B N 1
ATOM 4323 C CA . CYS B 1 155 ? -22.359 30.859 22.391 1 94.25 155 CYS B CA 1
ATOM 4324 C C . CYS B 1 155 ? -22.422 29.625 23.281 1 94.25 155 CYS B C 1
ATOM 4326 O O . CYS B 1 155 ? -21.531 28.766 23.234 1 94.25 155 CYS B O 1
ATOM 4328 N N . SER B 1 156 ? -23.375 29.609 24.078 1 91.06 156 SER B N 1
ATOM 4329 C CA . SER B 1 156 ? -23.531 28.469 24.969 1 91.06 156 SER B CA 1
ATOM 4330 C C . SER B 1 156 ? -24.719 27.609 24.562 1 91.06 156 SER B C 1
ATOM 4332 O O . SER B 1 156 ? -25.625 28.078 23.891 1 91.06 156 SER B O 1
ATOM 4334 N N . CYS B 1 157 ? -24.562 26.312 24.797 1 82.56 157 CYS B N 1
ATOM 4335 C CA . CYS B 1 157 ? -25.641 25.391 24.453 1 82.56 157 CYS B CA 1
ATOM 4336 C C . CYS B 1 157 ? -26 24.5 25.641 1 82.56 157 CYS B C 1
ATOM 4338 O O . CYS B 1 157 ? -25.125 24.094 26.406 1 82.56 157 CYS B O 1
ATOM 4340 N N . GLY B 1 158 ? -27.312 24.297 25.75 1 73.88 158 GLY B N 1
ATOM 4341 C CA . GLY B 1 158 ? -27.828 23.328 26.703 1 73.88 158 GLY B CA 1
ATOM 4342 C C . GLY B 1 158 ? -27.953 23.891 28.109 1 73.88 158 GLY B C 1
ATOM 4343 O O . GLY B 1 158 ? -27.641 25.047 28.359 1 73.88 158 GLY B O 1
ATOM 4344 N N . ASP B 1 159 ? -28.312 23.031 28.984 1 68 159 ASP B N 1
ATOM 4345 C CA . ASP B 1 159 ? -28.594 23.359 30.375 1 68 159 ASP B CA 1
ATOM 4346 C C . ASP B 1 159 ? -27.297 23.609 31.156 1 68 159 ASP B C 1
ATOM 4348 O O . ASP B 1 159 ? -27.266 24.453 32.031 1 68 159 ASP B O 1
ATOM 4352 N N . GLN B 1 160 ? -26.281 22.875 30.812 1 70.19 160 GLN B N 1
ATOM 4353 C CA . GLN B 1 160 ? -25.016 23 31.547 1 70.19 160 GLN B CA 1
ATOM 4354 C C . GLN B 1 160 ? -24.141 24.109 30.969 1 70.19 160 GLN B C 1
ATOM 4356 O O . GLN B 1 160 ? -22.984 24.25 31.359 1 70.19 160 GLN B O 1
ATOM 4361 N N . THR B 1 161 ? -24.625 24.859 30.172 1 84.94 161 THR B N 1
ATOM 4362 C CA . THR B 1 161 ? -23.984 26.031 29.609 1 84.94 161 THR B CA 1
ATOM 4363 C C . THR B 1 161 ? -22.641 25.672 29 1 84.94 161 THR B C 1
ATOM 4365 O O . THR B 1 161 ? -21.625 26.297 29.312 1 84.94 161 THR B O 1
ATOM 4368 N N . PHE B 1 162 ? -22.609 24.688 28.188 1 92.69 162 PHE B N 1
ATOM 4369 C CA . PHE B 1 162 ? -21.375 24.344 27.484 1 92.69 162 PHE B CA 1
ATOM 4370 C C . PHE B 1 162 ? -21.062 25.359 26.406 1 92.69 162 PHE B C 1
ATOM 4372 O O . PHE B 1 162 ? -21.953 25.828 25.703 1 92.69 162 PHE B O 1
ATOM 4379 N N . LEU B 1 163 ? -19.781 25.672 26.375 1 94.69 163 LEU B N 1
ATOM 4380 C CA . LEU B 1 163 ? -19.328 26.578 25.328 1 94.69 163 LEU B CA 1
ATOM 4381 C C . LEU B 1 163 ? -19.328 25.891 23.969 1 94.69 163 LEU B C 1
ATOM 4383 O O . LEU B 1 163 ? -18.688 24.859 23.797 1 94.69 163 LEU B O 1
ATOM 4387 N N . SER B 1 164 ? -20.062 26.406 23.016 1 95 164 SER B N 1
ATOM 4388 C CA . SER B 1 164 ? -20.188 25.812 21.688 1 95 164 SER B CA 1
ATOM 4389 C C . SER B 1 164 ? -19.047 26.25 20.781 1 95 164 SER B C 1
ATOM 4391 O O . SER B 1 164 ? -18.906 27.438 20.484 1 95 164 SER B O 1
ATOM 4393 N N . ALA B 1 165 ? -18.312 25.312 20.281 1 94.38 165 ALA B N 1
ATOM 4394 C CA . ALA B 1 165 ? -17.188 25.609 19.391 1 94.38 165 ALA B CA 1
ATOM 4395 C C . ALA B 1 165 ? -17.672 26.281 18.109 1 94.38 165 ALA B C 1
ATOM 4397 O O . ALA B 1 165 ? -17.031 27.203 17.594 1 94.38 165 ALA B O 1
ATOM 4398 N N . GLU B 1 166 ? -18.766 25.766 17.562 1 93.94 166 GLU B N 1
ATOM 4399 C CA . GLU B 1 166 ? -19.328 26.312 16.344 1 93.94 166 GLU B CA 1
ATOM 4400 C C . GLU B 1 166 ? -19.719 27.781 16.516 1 93.94 166 GLU B C 1
ATOM 4402 O O . GLU B 1 166 ? -19.359 28.625 15.688 1 93.94 166 GLU B O 1
ATOM 4407 N N . LEU B 1 167 ? -20.391 28.047 17.562 1 95.12 167 LEU B N 1
ATOM 4408 C CA . LEU B 1 167 ? -20.891 29.391 17.797 1 95.12 167 LEU B CA 1
ATOM 4409 C C . LEU B 1 167 ? -19.75 30.344 18.109 1 95.12 167 LEU B C 1
ATOM 4411 O O . LEU B 1 167 ? -19.797 31.516 17.719 1 95.12 167 LEU B O 1
ATOM 4415 N N . VAL B 1 168 ? -18.734 29.906 18.781 1 96 168 VAL B N 1
ATOM 4416 C CA . VAL B 1 168 ? -17.578 30.734 19.078 1 96 168 VAL B CA 1
ATOM 4417 C C . VAL B 1 168 ? -16.859 31.109 17.797 1 96 168 VAL B C 1
ATOM 4419 O O . VAL B 1 168 ? -16.453 32.25 17.609 1 96 168 VAL B O 1
ATOM 4422 N N . SER B 1 169 ? -16.688 30.125 16.906 1 95.19 169 SER B N 1
ATOM 4423 C CA . SER B 1 169 ? -16.016 30.391 15.633 1 95.19 169 SER B CA 1
ATOM 4424 C C . SER B 1 169 ? -16.797 31.406 14.797 1 95.19 169 SER B C 1
ATOM 4426 O O . SER B 1 169 ? -16.203 32.281 14.148 1 95.19 169 SER B O 1
ATOM 4428 N N . GLU B 1 170 ? -18.094 31.281 14.805 1 94.81 170 GLU B N 1
ATOM 4429 C CA . GLU B 1 170 ? -18.938 32.219 14.07 1 94.81 170 GLU B CA 1
ATOM 4430 C C . GLU B 1 170 ? -18.859 33.625 14.664 1 94.81 170 GLU B C 1
ATOM 4432 O O . GLU B 1 170 ? -18.766 34.625 13.922 1 94.81 170 GLU B O 1
ATOM 4437 N N . TRP B 1 171 ? -18.953 33.656 15.906 1 96.44 171 TRP B N 1
ATOM 4438 C CA . TRP B 1 171 ? -18.812 34.938 16.578 1 96.44 171 TRP B CA 1
ATOM 4439 C C . TRP B 1 171 ? -17.484 35.594 16.219 1 96.44 171 TRP B C 1
ATOM 4441 O O . TRP B 1 171 ? -17.438 36.781 15.898 1 96.44 171 TRP B O 1
ATOM 4451 N N . PHE B 1 172 ? -16.438 34.844 16.406 1 96.5 172 PHE B N 1
ATOM 4452 C CA . PHE B 1 172 ? -15.102 35.375 16.172 1 96.5 172 PHE B CA 1
ATOM 4453 C C . PHE B 1 172 ? -14.977 35.938 14.758 1 96.5 172 PHE B C 1
ATOM 4455 O O . PHE B 1 172 ? -14.422 37 14.555 1 96.5 172 PHE B O 1
ATOM 4462 N N . PHE B 1 173 ? -15.469 35.188 13.789 1 96 173 PHE B N 1
ATOM 4463 C CA . PHE B 1 173 ? -15.43 35.625 12.406 1 96 173 PHE B CA 1
ATOM 4464 C C . PHE B 1 173 ? -16.172 36.938 12.242 1 96 173 PHE B C 1
ATOM 4466 O O . PHE B 1 173 ? -15.68 37.875 11.57 1 96 173 PHE B O 1
ATOM 4473 N N . ARG B 1 174 ? -17.312 37.031 12.82 1 95.31 174 ARG B N 1
ATOM 4474 C CA . ARG B 1 174 ? -18.125 38.25 12.727 1 95.31 174 ARG B CA 1
ATOM 4475 C C . ARG B 1 174 ? -17.406 39.438 13.391 1 95.31 174 ARG B C 1
ATOM 4477 O O . ARG B 1 174 ? -17.344 40.531 12.828 1 95.31 174 ARG B O 1
ATOM 4484 N N . ALA B 1 175 ? -16.875 39.219 14.562 1 95.12 175 ALA B N 1
ATOM 4485 C CA . ALA B 1 175 ? -16.203 40.281 15.312 1 95.12 175 ALA B CA 1
ATOM 4486 C C . ALA B 1 175 ? -14.938 40.719 14.586 1 95.12 175 ALA B C 1
ATOM 4488 O O . ALA B 1 175 ? -14.656 41.938 14.523 1 95.12 175 ALA B O 1
ATOM 4489 N N . PHE B 1 176 ? -14.211 39.781 14.125 1 95.69 176 PHE B N 1
ATOM 4490 C CA . PHE B 1 176 ? -12.984 40.094 13.406 1 95.69 176 PHE B CA 1
ATOM 4491 C C . PHE B 1 176 ? -13.297 40.844 12.109 1 95.69 176 PHE B C 1
ATOM 4493 O O . PHE B 1 176 ? -12.586 41.75 11.727 1 95.69 176 PHE B O 1
ATOM 4500 N N . SER B 1 177 ? -14.344 40.406 11.398 1 95.19 177 SER B N 1
ATOM 4501 C CA . SER B 1 177 ? -14.781 41.031 10.164 1 95.19 177 SER B CA 1
ATOM 4502 C C . SER B 1 177 ? -15.164 42.5 10.406 1 95.19 177 SER B C 1
ATOM 4504 O O . SER B 1 177 ? -14.93 43.344 9.555 1 95.19 177 SER B O 1
ATOM 4506 N N . ALA B 1 178 ? -15.75 42.719 11.477 1 94.44 178 ALA B N 1
ATOM 4507 C CA . ALA B 1 178 ? -16.156 44.062 11.828 1 94.44 178 ALA B CA 1
ATOM 4508 C C . ALA B 1 178 ? -14.945 44.969 12.062 1 94.44 178 ALA B C 1
ATOM 4510 O O . ALA B 1 178 ? -14.977 46.156 11.758 1 94.44 178 ALA B O 1
ATOM 4511 N N . ALA B 1 179 ? -13.914 44.406 12.633 1 93.44 179 ALA B N 1
ATOM 4512 C CA . ALA B 1 179 ? -12.695 45.125 12.906 1 93.44 179 ALA B CA 1
ATOM 4513 C C . ALA B 1 179 ? -11.859 45.312 11.641 1 93.44 179 ALA B C 1
ATOM 4515 O O . ALA B 1 179 ? -11.203 46.344 11.453 1 93.44 179 ALA B O 1
ATOM 4516 N N . ALA B 1 180 ? -11.734 44.281 10.875 1 91.62 180 ALA B N 1
ATOM 4517 C CA . ALA B 1 180 ? -10.883 44.25 9.688 1 91.62 180 ALA B CA 1
ATOM 4518 C C . ALA B 1 180 ? -11.641 44.75 8.453 1 91.62 180 ALA B C 1
ATOM 4520 O O . ALA B 1 180 ? -11.898 43.969 7.531 1 91.62 180 ALA B O 1
ATOM 4521 N N . LYS B 1 181 ? -11.703 46.094 8.422 1 85.5 181 LYS B N 1
ATOM 4522 C CA . LYS B 1 181 ? -12.406 46.688 7.277 1 85.5 181 LYS B CA 1
ATOM 4523 C C . LYS B 1 181 ? -11.5 46.719 6.051 1 85.5 181 LYS B C 1
ATOM 4525 O O . LYS B 1 181 ? -10.297 46.969 6.168 1 85.5 181 LYS B O 1
ATOM 4530 N N . ASP B 1 182 ? -11.773 46.188 4.836 1 83.31 182 ASP B N 1
ATOM 4531 C CA . ASP B 1 182 ? -11.094 46.344 3.551 1 83.31 182 ASP B CA 1
ATOM 4532 C C . ASP B 1 182 ? -10.031 45.25 3.383 1 83.31 182 ASP B C 1
ATOM 4534 O O . ASP B 1 182 ? -8.992 45.469 2.76 1 83.31 182 ASP B O 1
ATOM 4538 N N . VAL B 1 183 ? -10.039 44.312 4.234 1 89.88 183 VAL B N 1
ATOM 4539 C CA . VAL B 1 183 ? -9.086 43.219 4.082 1 89.88 183 VAL B CA 1
ATOM 4540 C C . VAL B 1 183 ? -9.812 41.969 3.576 1 89.88 183 VAL B C 1
ATOM 4542 O O . VAL B 1 183 ? -11.016 41.812 3.795 1 89.88 183 VAL B O 1
ATOM 4545 N N . ARG B 1 184 ? -9.125 41.188 2.779 1 93.06 184 ARG B N 1
ATOM 4546 C CA . ARG B 1 184 ? -9.68 39.938 2.328 1 93.06 184 ARG B CA 1
ATOM 4547 C C . ARG B 1 184 ? -9.828 38.938 3.488 1 93.06 184 ARG B C 1
ATOM 4549 O O . ARG B 1 184 ? -8.836 38.562 4.109 1 93.06 184 ARG B O 1
ATOM 4556 N N . LEU B 1 185 ? -11.055 38.625 3.816 1 94.62 185 LEU B N 1
ATOM 4557 C CA . LEU B 1 185 ? -11.375 37.781 4.953 1 94.62 185 LEU B CA 1
ATOM 4558 C C . LEU B 1 185 ? -12.328 36.656 4.535 1 94.62 185 LEU B C 1
ATOM 4560 O O . LEU B 1 185 ? -13.258 36.875 3.762 1 94.62 185 LEU B O 1
ATOM 4564 N N . GLU B 1 186 ? -11.969 35.438 4.965 1 91.81 186 GLU B N 1
ATOM 4565 C CA . GLU B 1 186 ? -12.797 34.281 4.656 1 91.81 186 GLU B CA 1
ATOM 4566 C C . GLU B 1 186 ? -12.891 33.344 5.855 1 91.81 186 GLU B C 1
ATOM 4568 O O . GLU B 1 186 ? -11.922 33.188 6.594 1 91.81 186 GLU B O 1
ATOM 4573 N N . LEU B 1 187 ? -14.102 32.812 6.039 1 91.25 187 LEU B N 1
ATOM 4574 C CA . LEU B 1 187 ? -14.273 31.734 7.016 1 91.25 187 LEU B CA 1
ATOM 4575 C C . LEU B 1 187 ? -14.102 30.359 6.355 1 91.25 187 LEU B C 1
ATOM 4577 O O . LEU B 1 187 ? -14.938 29.953 5.555 1 91.25 187 LEU B O 1
ATOM 4581 N N . ARG B 1 188 ? -13.055 29.703 6.617 1 89 188 ARG B N 1
ATOM 4582 C CA . ARG B 1 188 ? -12.742 28.375 6.074 1 89 188 ARG B CA 1
ATOM 4583 C C . ARG B 1 188 ? -12.93 27.297 7.133 1 89 188 ARG B C 1
ATOM 4585 O O . ARG B 1 188 ? -11.984 26.953 7.84 1 89 188 ARG B O 1
ATOM 4592 N N . GLY B 1 189 ? -14.156 26.625 7.094 1 86.12 189 GLY B N 1
ATOM 4593 C CA . GLY B 1 189 ? -14.508 25.75 8.211 1 86.12 189 GLY B CA 1
ATOM 4594 C C . GLY B 1 189 ? -14.719 26.516 9.508 1 86.12 189 GLY B C 1
ATOM 4595 O O . GLY B 1 189 ? -15.641 27.328 9.609 1 86.12 189 GLY B O 1
ATOM 4596 N N . ARG B 1 190 ? -13.758 26.297 10.438 1 91.38 190 ARG B N 1
ATOM 4597 C CA . ARG B 1 190 ? -13.82 27 11.711 1 91.38 190 ARG B CA 1
ATOM 4598 C C . ARG B 1 190 ? -12.633 27.938 11.883 1 91.38 190 ARG B C 1
ATOM 4600 O O . ARG B 1 190 ? -12.336 28.375 13 1 91.38 190 ARG B O 1
ATOM 4607 N N . VAL B 1 191 ? -12.008 28.203 10.766 1 93.06 191 VAL B N 1
ATOM 4608 C CA . VAL B 1 191 ? -10.805 29.031 10.758 1 93.06 191 VAL B CA 1
ATOM 4609 C C . VAL B 1 191 ? -11.078 30.344 10.047 1 93.06 191 VAL B C 1
ATOM 4611 O O . VAL B 1 191 ? -11.664 30.359 8.961 1 93.06 191 VAL B O 1
ATOM 4614 N N . THR B 1 192 ? -10.75 31.391 10.688 1 95 192 THR B N 1
ATOM 4615 C CA . THR B 1 192 ? -10.82 32.719 10.062 1 95 192 THR B CA 1
ATOM 4616 C C . THR B 1 192 ? -9.508 33.031 9.336 1 95 192 THR B C 1
ATOM 4618 O O . THR B 1 192 ? -8.477 33.219 9.977 1 95 192 THR B O 1
ATOM 4621 N N . SER B 1 193 ? -9.594 33.125 8.016 1 94.94 193 SER B N 1
ATOM 4622 C CA . SER B 1 193 ? -8.398 33.406 7.227 1 94.94 193 SER B CA 1
ATOM 4623 C C . SER B 1 193 ? -8.406 34.844 6.723 1 94.94 193 SER B C 1
ATOM 4625 O O . SER B 1 193 ? -9.398 35.312 6.145 1 94.94 193 SER B O 1
ATOM 4627 N N . VAL B 1 194 ? -7.309 35.531 6.953 1 96.56 194 VAL B N 1
ATOM 4628 C CA . VAL B 1 194 ? -7.203 36.938 6.523 1 96.56 194 VAL B CA 1
ATOM 4629 C C . VAL B 1 194 ? -5.891 37.125 5.777 1 96.56 194 VAL B C 1
ATOM 4631 O O . VAL B 1 194 ? -4.855 36.594 6.152 1 96.56 194 VAL B O 1
ATOM 4634 N N . ILE B 1 195 ? -5.953 37.844 4.734 1 96.38 195 ILE B N 1
ATOM 4635 C CA . ILE B 1 195 ? -4.75 38.188 3.992 1 96.38 195 ILE B CA 1
ATOM 4636 C C . ILE B 1 195 ? -4.43 39.656 4.219 1 96.38 195 ILE B C 1
ATOM 4638 O O . ILE B 1 195 ? -5.211 40.562 3.848 1 96.38 195 ILE B O 1
ATOM 4642 N N . ILE B 1 196 ? -3.287 39.938 4.816 1 95.25 196 ILE B N 1
ATOM 4643 C CA . ILE B 1 196 ? -2.82 41.312 5.094 1 95.25 196 ILE B CA 1
ATOM 4644 C C . ILE B 1 196 ? -1.77 41.688 4.059 1 95.25 196 ILE B C 1
ATOM 4646 O O . ILE B 1 196 ? -0.782 41 3.859 1 95.25 196 ILE B O 1
ATOM 4650 N N . CYS B 1 197 ? -1.998 42.812 3.453 1 92.62 197 CYS B N 1
ATOM 4651 C CA . CYS B 1 197 ? -1.058 43.312 2.459 1 92.62 197 CYS B CA 1
ATOM 4652 C C . CYS B 1 197 ? -0.196 44.438 3.035 1 92.62 197 CYS B C 1
ATOM 4654 O O . CYS B 1 197 ? -0.717 45.438 3.521 1 92.62 197 CYS B O 1
ATOM 4656 N N . VAL B 1 198 ? 1.108 44.219 3.08 1 91.19 198 VAL B N 1
ATOM 4657 C CA . VAL B 1 198 ? 2.084 45.219 3.5 1 91.19 198 VAL B CA 1
ATOM 4658 C C . VAL B 1 198 ? 3.084 45.469 2.375 1 91.19 198 VAL B C 1
ATOM 4660 O O . VAL B 1 198 ? 3.967 44.656 2.125 1 91.19 198 VAL B O 1
ATOM 4663 N N . GLY B 1 199 ? 2.977 46.656 1.793 1 86 199 GLY B N 1
ATOM 4664 C CA . GLY B 1 199 ? 3.773 46.875 0.595 1 86 199 GLY B CA 1
ATOM 4665 C C . GLY B 1 199 ? 3.461 45.875 -0.515 1 86 199 GLY B C 1
ATOM 4666 O O . GLY B 1 199 ? 2.309 45.75 -0.934 1 86 199 GLY B O 1
ATOM 4667 N N . SER B 1 200 ? 4.504 45.156 -0.868 1 86.25 200 SER B N 1
ATOM 4668 C CA . SER B 1 200 ? 4.309 44.188 -1.936 1 86.25 200 SER B CA 1
ATOM 4669 C C . SER B 1 200 ? 4.133 42.781 -1.373 1 86.25 200 SER B C 1
ATOM 4671 O O . SER B 1 200 ? 4.074 41.812 -2.129 1 86.25 200 SER B O 1
ATOM 4673 N N . TYR B 1 201 ? 3.975 42.688 -0.07 1 89.44 201 TYR B N 1
ATOM 4674 C CA . TYR B 1 201 ? 3.898 41.375 0.57 1 89.44 201 TYR B CA 1
ATOM 4675 C C . TYR B 1 201 ? 2.475 41.094 1.02 1 89.44 201 TYR B C 1
ATOM 4677 O O . TYR B 1 201 ? 1.829 41.906 1.661 1 89.44 201 TYR B O 1
ATOM 4685 N N . ARG B 1 202 ? 1.966 39.969 0.604 1 94.31 202 ARG B N 1
ATOM 4686 C CA . ARG B 1 202 ? 0.676 39.469 1.068 1 94.31 202 ARG B CA 1
ATOM 4687 C C . ARG B 1 202 ? 0.856 38.344 2.084 1 94.31 202 ARG B C 1
ATOM 4689 O O . ARG B 1 202 ? 1.414 37.312 1.763 1 94.31 202 ARG B O 1
ATOM 4696 N N . VAL B 1 203 ? 0.392 38.531 3.291 1 94.94 203 VAL B N 1
ATOM 4697 C CA . VAL B 1 203 ? 0.608 37.562 4.367 1 94.94 203 VAL B CA 1
ATOM 4698 C C . VAL B 1 203 ? -0.728 36.969 4.797 1 94.94 203 VAL B C 1
ATOM 4700 O O . VAL B 1 203 ? -1.646 37.688 5.188 1 94.94 203 VAL B O 1
ATOM 4703 N N . LEU B 1 204 ? -0.806 35.656 4.645 1 95.56 204 LEU B N 1
ATOM 4704 C CA . LEU B 1 204 ? -1.998 34.938 5.07 1 95.56 204 LEU B CA 1
ATOM 4705 C C . LEU B 1 204 ? -1.914 34.562 6.551 1 95.56 204 LEU B C 1
ATOM 4707 O O . LEU B 1 204 ? -0.914 34 7 1 95.56 204 LEU B O 1
ATOM 4711 N N . TYR B 1 205 ? -2.893 34.906 7.332 1 96.5 205 TYR B N 1
ATOM 4712 C CA . TYR B 1 205 ? -3.051 34.469 8.711 1 96.5 205 TYR B CA 1
ATOM 4713 C C . TYR B 1 205 ? -4.293 33.594 8.859 1 96.5 205 TYR B C 1
ATOM 4715 O O . TYR B 1 205 ? -5.414 34.062 8.633 1 96.5 205 TYR B O 1
ATOM 4723 N N . ASP B 1 206 ? -4.074 32.375 9.125 1 95.56 206 ASP B N 1
ATOM 4724 C CA . ASP B 1 206 ? -5.164 31.516 9.562 1 95.56 206 ASP B CA 1
ATOM 4725 C C . ASP B 1 206 ? -5.359 31.594 11.078 1 95.56 206 ASP B C 1
ATOM 4727 O O . ASP B 1 206 ? -4.539 31.094 11.844 1 95.56 206 ASP B O 1
ATOM 4731 N N . ILE B 1 207 ? -6.418 32.188 11.484 1 96.56 207 ILE B N 1
ATOM 4732 C CA . ILE B 1 207 ? -6.633 32.469 12.898 1 96.56 207 ILE B CA 1
ATOM 4733 C C . ILE B 1 207 ? -7.656 31.484 13.469 1 96.56 207 ILE B C 1
ATOM 4735 O O . ILE B 1 207 ? -8.773 31.359 12.953 1 96.56 207 ILE B O 1
ATOM 4739 N N . VAL B 1 208 ? -7.305 30.797 14.508 1 95.88 208 VAL B N 1
ATOM 4740 C CA . VAL B 1 208 ? -8.18 29.812 15.133 1 95.88 208 VAL B CA 1
ATOM 4741 C C . VAL B 1 208 ? -8.484 30.219 16.562 1 95.88 208 VAL B C 1
ATOM 4743 O O . VAL B 1 208 ? -7.582 30.281 17.406 1 95.88 208 VAL B O 1
ATOM 4746 N N . PRO B 1 209 ? -9.719 30.578 16.859 1 96.19 209 PRO B N 1
ATOM 4747 C CA . PRO B 1 209 ? -10.07 30.75 18.266 1 96.19 209 PRO B CA 1
ATOM 4748 C C . PRO B 1 209 ? -9.977 29.438 19.062 1 96.19 209 PRO B C 1
ATOM 4750 O O . PRO B 1 209 ? -10.555 28.422 18.656 1 96.19 209 PRO B O 1
ATOM 4753 N N . VAL B 1 210 ? -9.242 29.438 20.141 1 96.62 210 VAL B N 1
ATOM 4754 C CA . VAL B 1 210 ? -9.008 28.219 20.906 1 96.62 210 VAL B CA 1
ATOM 4755 C C . VAL B 1 210 ? -9.211 28.5 22.391 1 96.62 210 VAL B C 1
ATOM 4757 O O . VAL B 1 210 ? -9.414 29.656 22.797 1 96.62 210 VAL B O 1
ATOM 4760 N N . VAL B 1 211 ? -9.305 27.453 23.141 1 96.06 211 VAL B N 1
ATOM 4761 C CA . VAL B 1 211 ? -9.141 27.547 24.594 1 96.06 211 VAL B CA 1
ATOM 4762 C C . VAL B 1 211 ? -7.777 26.984 25 1 96.06 211 VAL B C 1
ATOM 4764 O O . VAL B 1 211 ? -7.449 25.844 24.688 1 96.06 211 VAL B O 1
ATOM 4767 N N . ALA B 1 212 ? -7.02 27.828 25.656 1 95.25 212 ALA B N 1
ATOM 4768 C CA . ALA B 1 212 ? -5.645 27.438 25.969 1 95.25 212 ALA B CA 1
ATOM 4769 C C . ALA B 1 212 ? -5.512 27.016 27.422 1 95.25 212 ALA B C 1
ATOM 4771 O O . ALA B 1 212 ? -6.059 27.672 28.312 1 95.25 212 ALA B O 1
ATOM 4772 N N . PHE B 1 213 ? -4.852 25.906 27.672 1 93.94 213 PHE B N 1
ATOM 4773 C CA . PHE B 1 213 ? -4.59 25.391 29.016 1 93.94 213 PHE B CA 1
ATOM 4774 C C . PHE B 1 213 ? -3.09 25.281 29.266 1 93.94 213 PHE B C 1
ATOM 4776 O O . PHE B 1 213 ? -2.316 25.047 28.344 1 93.94 213 PHE B O 1
ATOM 4783 N N . ARG B 1 214 ? -2.768 25.5 30.469 1 90.19 214 ARG B N 1
ATOM 4784 C CA . ARG B 1 214 ? -1.397 25.219 30.891 1 90.19 214 ARG B CA 1
ATOM 4785 C C . ARG B 1 214 ? -1.268 23.797 31.422 1 90.19 214 ARG B C 1
ATOM 4787 O O . ARG B 1 214 ? -2.234 23.234 31.922 1 90.19 214 ARG B O 1
ATOM 4794 N N . GLY B 1 215 ? -0.122 23.219 31.203 1 89.31 215 GLY B N 1
ATOM 4795 C CA . GLY B 1 215 ? 0.119 21.859 31.656 1 89.31 215 GLY B CA 1
ATOM 4796 C C . GLY B 1 215 ? -0.295 20.812 30.656 1 89.31 215 GLY B C 1
ATOM 4797 O O . GLY B 1 215 ? -0.321 21.078 29.453 1 89.31 215 GLY B O 1
ATOM 4798 N N . TRP B 1 216 ? -0.506 19.484 31.172 1 92.88 216 TRP B N 1
ATOM 4799 C CA . TRP B 1 216 ? -0.791 18.328 30.312 1 92.88 216 TRP B CA 1
ATOM 4800 C C . TRP B 1 216 ? -2.127 17.703 30.688 1 92.88 216 TRP B C 1
ATOM 4802 O O . TRP B 1 216 ? -2.447 17.547 31.859 1 92.88 216 TRP B O 1
ATOM 4812 N N . PRO B 1 217 ? -2.941 17.531 29.766 1 92.62 217 PRO B N 1
ATOM 4813 C CA . PRO B 1 217 ? -4.25 16.969 30.094 1 92.62 217 PRO B CA 1
ATOM 4814 C C . PRO B 1 217 ? -4.145 15.562 30.688 1 92.62 217 PRO B C 1
ATOM 4816 O O . PRO B 1 217 ? -3.279 14.781 30.297 1 92.62 217 PRO B O 1
ATOM 4819 N N . GLU B 1 218 ? -5.094 15.227 31.547 1 91.62 218 GLU B N 1
ATOM 4820 C CA . GLU B 1 218 ? -5.098 13.945 32.25 1 91.62 218 GLU B CA 1
ATOM 4821 C C . GLU B 1 218 ? -5.172 12.773 31.281 1 91.62 218 GLU B C 1
ATOM 4823 O O . GLU B 1 218 ? -4.543 11.734 31.484 1 91.62 218 GLU B O 1
ATOM 4828 N N . VAL B 1 219 ? -5.938 12.914 30.312 1 93.75 219 VAL B N 1
ATOM 4829 C CA . VAL B 1 219 ? -6.176 11.828 29.359 1 93.75 219 VAL B CA 1
ATOM 4830 C C . VAL B 1 219 ? -4.883 11.5 28.609 1 93.75 219 VAL B C 1
ATOM 4832 O O . VAL B 1 219 ? -4.719 10.383 28.109 1 93.75 219 VAL B O 1
ATOM 4835 N N . ALA B 1 220 ? -3.896 12.367 28.5 1 94.5 220 ALA B N 1
ATOM 4836 C CA . ALA B 1 220 ? -2.66 12.164 27.75 1 94.5 220 ALA B CA 1
ATOM 4837 C C . ALA B 1 220 ? -1.503 11.82 28.688 1 94.5 220 ALA B C 1
ATOM 4839 O O . ALA B 1 220 ? -0.354 11.719 28.25 1 94.5 220 ALA B O 1
ATOM 4840 N N . GLN B 1 221 ? -1.74 11.641 29.969 1 93.12 221 GLN B N 1
ATOM 4841 C CA . GLN B 1 221 ? -0.714 11.383 30.969 1 93.12 221 GLN B CA 1
ATOM 4842 C C . GLN B 1 221 ? 0.085 10.125 30.641 1 93.12 221 GLN B C 1
ATOM 4844 O O . GLN B 1 221 ? 1.291 10.07 30.891 1 93.12 221 GLN B O 1
ATOM 4849 N N . PRO B 1 222 ? -0.566 9.133 30.078 1 93.88 222 PRO B N 1
ATOM 4850 C CA . PRO B 1 222 ? 0.188 7.93 29.734 1 93.88 222 PRO B CA 1
ATOM 4851 C C . PRO B 1 222 ? 1.339 8.211 28.766 1 93.88 222 PRO B C 1
ATOM 4853 O O . PRO B 1 222 ? 2.361 7.523 28.812 1 93.88 222 PRO B O 1
ATOM 4856 N N . TRP B 1 223 ? 1.211 9.141 27.922 1 93.69 223 TRP B N 1
ATOM 4857 C CA . TRP B 1 223 ? 2.26 9.492 26.969 1 93.69 223 TRP B CA 1
ATOM 4858 C C . TRP B 1 223 ? 3.525 9.938 27.688 1 93.69 223 TRP B C 1
ATOM 4860 O O . TRP B 1 223 ? 4.637 9.672 27.234 1 93.69 223 TRP B O 1
ATOM 4870 N N . LEU B 1 224 ? 3.426 10.562 28.875 1 90.31 224 LEU B N 1
ATOM 4871 C CA . LEU B 1 224 ? 4.559 11.094 29.625 1 90.31 224 LEU B CA 1
ATOM 4872 C C . LEU B 1 224 ? 5.352 9.961 30.281 1 90.31 224 LEU B C 1
ATOM 4874 O O . LEU B 1 224 ? 6.527 10.133 30.609 1 90.31 224 LEU B O 1
ATOM 4878 N N . SER B 1 225 ? 4.695 8.82 30.438 1 89.94 225 SER B N 1
ATOM 4879 C CA . SER B 1 225 ? 5.316 7.719 31.172 1 89.94 225 SER B CA 1
ATOM 4880 C C . SER B 1 225 ? 6.125 6.824 30.234 1 89.94 225 SER B C 1
ATOM 4882 O O . SER B 1 225 ? 6.84 5.93 30.688 1 89.94 225 SER B O 1
ATOM 4884 N N . GLN B 1 226 ? 6.078 7.062 29.031 1 91.12 226 GLN B N 1
ATOM 4885 C CA . GLN B 1 226 ? 6.777 6.238 28.047 1 91.12 226 GLN B CA 1
ATOM 4886 C C . GLN B 1 226 ? 8.023 6.945 27.531 1 91.12 226 GLN B C 1
ATOM 4888 O O . GLN B 1 226 ? 8.148 8.164 27.656 1 91.12 226 GLN B O 1
ATOM 4893 N N . GLY B 1 227 ? 8.938 6.152 27.078 1 91.44 227 GLY B N 1
ATOM 4894 C CA . GLY B 1 227 ? 10.086 6.719 26.391 1 91.44 227 GLY B CA 1
ATOM 4895 C C . GLY B 1 227 ? 9.781 7.152 24.969 1 91.44 227 GLY B C 1
ATOM 4896 O O . GLY B 1 227 ? 8.992 6.508 24.281 1 91.44 227 GLY B O 1
ATOM 4897 N N . HIS B 1 228 ? 10.414 8.258 24.609 1 93.31 228 HIS B N 1
ATOM 4898 C CA . HIS B 1 228 ? 10.148 8.789 23.281 1 93.31 228 HIS B CA 1
ATOM 4899 C C . HIS B 1 228 ? 11.445 9.18 22.578 1 93.31 228 HIS B C 1
ATOM 4901 O O . HIS B 1 228 ? 12.484 9.344 23.219 1 93.31 228 HIS B O 1
ATOM 4907 N N . PHE B 1 229 ? 11.406 9.344 21.281 1 94.81 229 PHE B N 1
ATOM 4908 C CA . PHE B 1 229 ? 12.5 9.719 20.391 1 94.81 229 PHE B CA 1
ATOM 4909 C C . PHE B 1 229 ? 13.141 11.023 20.859 1 94.81 229 PHE B C 1
ATOM 4911 O O . PHE B 1 229 ? 14.344 11.219 20.703 1 94.81 229 PHE B O 1
ATOM 4918 N N . TRP B 1 230 ? 12.43 11.898 21.438 1 92.31 230 TRP B N 1
ATOM 4919 C CA . TRP B 1 230 ? 12.812 13.273 21.734 1 92.31 230 TRP B CA 1
ATOM 4920 C C . TRP B 1 230 ? 13.492 13.367 23.094 1 92.31 230 TRP B C 1
ATOM 4922 O O . TRP B 1 230 ? 14.016 14.422 23.469 1 92.31 230 TRP B O 1
ATOM 4932 N N . ASP B 1 231 ? 13.422 12.281 23.812 1 91 231 ASP B N 1
ATOM 4933 C CA . ASP B 1 231 ? 14.023 12.289 25.141 1 91 231 ASP B CA 1
ATOM 4934 C C . ASP B 1 231 ? 15.508 12.633 25.078 1 91 231 ASP B C 1
ATOM 4936 O O . ASP B 1 231 ? 16.266 12.031 24.297 1 91 231 ASP B O 1
ATOM 4940 N N . GLY B 1 232 ? 15.812 13.609 25.875 1 88.5 232 GLY B N 1
ATOM 4941 C CA . GLY B 1 232 ? 17.203 14.047 25.891 1 88.5 232 GLY B CA 1
ATOM 4942 C C . GLY B 1 232 ? 17.516 15.07 24.812 1 88.5 232 GLY B C 1
ATOM 4943 O O . GLY B 1 232 ? 18.562 15.711 24.828 1 88.5 232 GLY B O 1
ATOM 4944 N N . LYS B 1 233 ? 16.641 15.219 23.828 1 89.06 233 LYS B N 1
ATOM 4945 C CA . LYS B 1 233 ? 16.844 16.172 22.734 1 89.06 233 LYS B CA 1
ATOM 4946 C C . LYS B 1 233 ? 16.109 17.484 23.016 1 89.06 233 LYS B C 1
ATOM 4948 O O . LYS B 1 233 ? 16.578 18.547 22.609 1 89.06 233 LYS B O 1
ATOM 4953 N N . LEU B 1 234 ? 14.891 17.25 23.578 1 87.69 234 LEU B N 1
ATOM 4954 C CA . LEU B 1 234 ? 14.055 18.406 23.922 1 87.69 234 LEU B CA 1
ATOM 4955 C C . LEU B 1 234 ? 13.836 18.469 25.438 1 87.69 234 LEU B C 1
ATOM 4957 O O . LEU B 1 234 ? 13.844 17.453 26.125 1 87.69 234 LEU B O 1
ATOM 4961 N N . ARG B 1 235 ? 13.734 19.688 25.969 1 85.44 235 ARG B N 1
ATOM 4962 C CA . ARG B 1 235 ? 13.445 19.875 27.391 1 85.44 235 ARG B CA 1
ATOM 4963 C C . ARG B 1 235 ? 12.008 19.484 27.719 1 85.44 235 ARG B C 1
ATOM 4965 O O . ARG B 1 235 ? 11.094 19.766 26.938 1 85.44 235 ARG B O 1
ATOM 4972 N N . ASP B 1 236 ? 11.758 18.969 28.75 1 82.25 236 ASP B N 1
ATOM 4973 C CA . ASP B 1 236 ? 10.438 18.516 29.172 1 82.25 236 ASP B CA 1
ATOM 4974 C C . ASP B 1 236 ? 9.445 19.672 29.203 1 82.25 236 ASP B C 1
ATOM 4976 O O . ASP B 1 236 ? 8.266 19.5 28.875 1 82.25 236 ASP B O 1
ATOM 4980 N N . GLU B 1 237 ? 9.867 20.75 29.609 1 83.56 237 GLU B N 1
ATOM 4981 C CA . GLU B 1 237 ? 9.008 21.922 29.703 1 83.56 237 GLU B CA 1
ATOM 4982 C C . GLU B 1 237 ? 8.508 22.359 28.328 1 83.56 237 GLU B C 1
ATOM 4984 O O . GLU B 1 237 ? 7.422 22.922 28.203 1 83.56 237 GLU B O 1
ATOM 4989 N N . ASP B 1 238 ? 9.305 22.109 27.375 1 83.44 238 ASP B N 1
ATOM 4990 C CA . ASP B 1 238 ? 8.93 22.453 26.016 1 83.44 238 ASP B CA 1
ATOM 4991 C C . ASP B 1 238 ? 7.859 21.516 25.469 1 83.44 238 ASP B C 1
ATOM 4993 O O . ASP B 1 238 ? 6.953 21.938 24.75 1 83.44 238 ASP B O 1
ATOM 4997 N N . VAL B 1 239 ? 7.93 20.328 25.906 1 81.12 239 VAL B N 1
ATOM 4998 C CA . VAL B 1 239 ? 7.043 19.297 25.359 1 81.12 239 VAL B CA 1
ATOM 4999 C C . VAL B 1 239 ? 5.727 19.297 26.141 1 81.12 239 VAL B C 1
ATOM 5001 O O . VAL B 1 239 ? 4.684 18.922 25.609 1 81.12 239 VAL B O 1
ATOM 5004 N N . THR B 1 240 ? 5.754 19.719 27.344 1 81.88 240 THR B N 1
ATOM 5005 C CA . THR B 1 240 ? 4.535 19.641 28.141 1 81.88 240 THR B CA 1
ATOM 5006 C C . THR B 1 240 ? 4.102 21.031 28.594 1 81.88 240 THR B C 1
ATOM 5008 O O . THR B 1 240 ? 3.689 21.219 29.734 1 81.88 240 THR B O 1
ATOM 5011 N N . ALA B 1 241 ? 4.238 22 27.688 1 81.06 241 ALA B N 1
ATOM 5012 C CA . ALA B 1 241 ? 3.99 23.406 28.047 1 81.06 241 ALA B CA 1
ATOM 5013 C C . ALA B 1 241 ? 2.494 23.688 28.156 1 81.06 241 ALA B C 1
ATOM 5015 O O . ALA B 1 241 ? 2.064 24.453 29.016 1 81.06 241 ALA B O 1
ATOM 5016 N N . GLY B 1 242 ? 1.798 23.094 27.359 1 91.69 242 GLY B N 1
ATOM 5017 C CA . GLY B 1 242 ? 0.367 23.344 27.375 1 91.69 242 GLY B CA 1
ATOM 5018 C C . GLY B 1 242 ? -0.375 22.672 26.234 1 91.69 242 GLY B C 1
ATOM 5019 O O . GLY B 1 242 ? 0.238 22.016 25.391 1 91.69 242 GLY B O 1
ATOM 5020 N N . PHE B 1 243 ? -1.707 22.734 26.344 1 95.12 243 PHE B N 1
ATOM 5021 C CA . PHE B 1 243 ? -2.541 22.172 25.297 1 95.12 243 PHE B CA 1
ATOM 5022 C C . PHE B 1 243 ? -3.715 23.094 24.984 1 95.12 243 PHE B C 1
ATOM 5024 O O . PHE B 1 243 ? -3.916 24.109 25.656 1 95.12 243 PHE B O 1
ATOM 5031 N N . TYR B 1 244 ? -4.387 22.812 23.906 1 96.06 244 TYR B N 1
ATOM 5032 C CA . TYR B 1 244 ? -5.449 23.672 23.422 1 96.06 244 TYR B CA 1
ATOM 5033 C C . TYR B 1 244 ? -6.699 22.875 23.078 1 96.06 244 TYR B C 1
ATOM 5035 O O . TYR B 1 244 ? -6.629 21.656 22.875 1 96.06 244 TYR B O 1
ATOM 5043 N N . LEU B 1 245 ? -7.801 23.5 23.172 1 96.5 245 LEU B N 1
ATOM 5044 C CA . LEU B 1 245 ? -9.039 22.984 22.594 1 96.5 245 LEU B CA 1
ATOM 5045 C C . LEU B 1 245 ? -9.375 23.703 21.281 1 96.5 245 LEU B C 1
ATOM 5047 O O . LEU B 1 245 ? -9.594 24.906 21.281 1 96.5 245 LEU B O 1
ATOM 5051 N N . PHE B 1 246 ? -9.352 22.938 20.203 1 96.31 246 PHE B N 1
ATOM 5052 C CA . PHE B 1 246 ? -9.68 23.453 18.875 1 96.31 246 PHE B CA 1
ATOM 5053 C C . PHE B 1 246 ? -11.156 23.234 18.562 1 96.31 246 PHE B C 1
ATOM 5055 O O . PHE B 1 246 ? -11.75 22.25 19.031 1 96.31 246 PHE B O 1
ATOM 5062 N N . PRO B 1 247 ? -11.719 24.141 17.844 1 95.06 247 PRO B N 1
ATOM 5063 C CA . PRO B 1 247 ? -13.117 23.938 17.469 1 95.06 247 PRO B CA 1
ATOM 5064 C C . PRO B 1 247 ? -13.305 22.797 16.469 1 95.06 247 PRO B C 1
ATOM 5066 O O . PRO B 1 247 ? -12.664 22.797 15.414 1 95.06 247 PRO B O 1
ATOM 5069 N N . SER B 1 248 ? -14.156 21.844 16.781 1 90.75 248 SER B N 1
ATOM 5070 C CA . SER B 1 248 ? -14.461 20.734 15.891 1 90.75 248 SER B CA 1
ATOM 5071 C C . SER B 1 248 ? -15.453 21.156 14.812 1 90.75 248 SER B C 1
ATOM 5073 O O . SER B 1 248 ? -16.234 22.094 15.008 1 90.75 248 SER B O 1
ATOM 5075 N N . THR B 1 249 ? -15.414 20.438 13.711 1 79.94 249 THR B N 1
ATOM 5076 C CA . THR B 1 249 ? -16.344 20.734 12.633 1 79.94 249 THR B CA 1
ATOM 5077 C C . THR B 1 249 ? -17.688 20.062 12.875 1 79.94 249 THR B C 1
ATOM 5079 O O . THR B 1 249 ? -18.688 20.375 12.219 1 79.94 249 THR B O 1
ATOM 5082 N N . SER B 1 250 ? -17.656 19.156 13.797 1 75.62 250 SER B N 1
ATOM 5083 C CA . SER B 1 250 ? -18.875 18.391 14.031 1 75.62 250 SER B CA 1
ATOM 5084 C C . SER B 1 250 ? -19.703 18.984 15.172 1 75.62 250 SER B C 1
ATOM 5086 O O . SER B 1 250 ? -20 18.312 16.156 1 75.62 250 SER B O 1
ATOM 5088 N N . GLY B 1 251 ? -20.016 20.172 15.078 1 79.75 251 GLY B N 1
ATOM 5089 C CA . GLY B 1 251 ? -21 20.719 16.016 1 79.75 251 GLY B CA 1
ATOM 5090 C C . GLY B 1 251 ? -20.359 21.547 17.109 1 79.75 251 GLY B C 1
ATOM 5091 O O . GLY B 1 251 ? -19.578 22.453 16.828 1 79.75 251 GLY B O 1
ATOM 5092 N N . SER B 1 252 ? -20.781 21.188 18.406 1 88.38 252 SER B N 1
ATOM 5093 C CA . SER B 1 252 ? -20.469 22.062 19.531 1 88.38 252 SER B CA 1
ATOM 5094 C C . SER B 1 252 ? -19.219 21.594 20.266 1 88.38 252 SER B C 1
ATOM 5096 O O . SER B 1 252 ? -18.656 22.328 21.078 1 88.38 252 SER B O 1
ATOM 5098 N N . ASP B 1 253 ? -18.625 20.484 19.875 1 92.12 253 ASP B N 1
ATOM 5099 C CA . ASP B 1 253 ? -17.516 19.906 20.609 1 92.12 253 ASP B CA 1
ATOM 5100 C C . ASP B 1 253 ? -16.188 20.562 20.25 1 92.12 253 ASP B C 1
ATOM 5102 O O . ASP B 1 253 ? -16.094 21.25 19.219 1 92.12 253 ASP B O 1
ATOM 5106 N N . TRP B 1 254 ? -15.297 20.469 21.172 1 94.88 254 TRP B N 1
ATOM 5107 C CA . TRP B 1 254 ? -13.906 20.859 20.953 1 94.88 254 TRP B CA 1
ATOM 5108 C C . TRP B 1 254 ? -13 19.625 20.875 1 94.88 254 TRP B C 1
ATOM 5110 O O . TRP B 1 254 ? -13.383 18.531 21.312 1 94.88 254 TRP B O 1
ATOM 5120 N N . TYR B 1 255 ? -11.93 19.734 20.266 1 95.19 255 TYR B N 1
ATOM 5121 C CA . TYR B 1 255 ? -11 18.609 20.328 1 95.19 255 TYR B CA 1
ATOM 5122 C C . TYR B 1 255 ? -9.633 19.047 20.828 1 95.19 255 TYR B C 1
ATOM 5124 O O . TYR B 1 255 ? -9.266 20.219 20.703 1 95.19 255 TYR B O 1
ATOM 5132 N N . LEU B 1 256 ? -8.961 18.125 21.406 1 95.88 256 LEU B N 1
ATOM 5133 C CA . LEU B 1 256 ? -7.672 18.391 22.031 1 95.88 256 LEU B CA 1
ATOM 5134 C C . LEU B 1 256 ? -6.586 18.594 20.984 1 95.88 256 LEU B C 1
ATOM 5136 O O . LEU B 1 256 ? -6.539 17.875 19.984 1 95.88 256 LEU B O 1
ATOM 5140 N N . ALA B 1 257 ? -5.77 19.609 21.156 1 95.75 257 ALA B N 1
ATOM 5141 C CA . ALA B 1 257 ? -4.641 19.891 20.281 1 95.75 257 ALA B CA 1
ATOM 5142 C C . ALA B 1 257 ? -3.379 20.188 21.078 1 95.75 257 ALA B C 1
ATOM 5144 O O . ALA B 1 257 ? -3.449 20.797 22.141 1 95.75 257 ALA B O 1
ATOM 5145 N N . PHE B 1 258 ? -2.297 19.828 20.562 1 95.5 258 PHE B N 1
ATOM 5146 C CA . PHE B 1 258 ? -1.019 19.953 21.25 1 95.5 258 PHE B CA 1
ATOM 5147 C C . PHE B 1 258 ? -0.042 20.781 20.438 1 95.5 258 PHE B C 1
ATOM 5149 O O . PHE B 1 258 ? 1.136 20.438 20.312 1 95.5 258 PHE B O 1
ATOM 5156 N N . SER B 1 259 ? -0.484 21.844 19.938 1 94.44 259 SER B N 1
ATOM 5157 C CA . SER B 1 259 ? 0.24 22.641 18.953 1 94.44 259 SER B CA 1
ATOM 5158 C C . SER B 1 259 ? 1.538 23.203 19.531 1 94.44 259 SER B C 1
ATOM 5160 O O . SER B 1 259 ? 2.545 23.297 18.828 1 94.44 259 SER B O 1
ATOM 5162 N N . ALA B 1 260 ? 1.568 23.625 20.766 1 93.25 260 ALA B N 1
ATOM 5163 C CA . ALA B 1 260 ? 2.787 24.156 21.375 1 93.25 260 ALA B CA 1
ATOM 5164 C C . ALA B 1 260 ? 3.867 23.078 21.453 1 93.25 260 ALA B C 1
ATOM 5166 O O . ALA B 1 260 ? 5.043 23.359 21.203 1 93.25 260 ALA B O 1
ATOM 5167 N N . SER B 1 261 ? 3.473 21.906 21.891 1 93.62 261 SER B N 1
ATOM 5168 C CA . SER B 1 261 ? 4.402 20.781 21.938 1 93.62 261 SER B CA 1
ATOM 5169 C C . SER B 1 261 ? 4.875 20.391 20.531 1 93.62 261 SER B C 1
ATOM 5171 O O . SER B 1 261 ? 6.059 20.141 20.328 1 93.62 261 SER B O 1
ATOM 5173 N N . GLU B 1 262 ? 3.943 20.375 19.656 1 94.06 262 GLU B N 1
ATOM 5174 C CA . GLU B 1 262 ? 4.242 19.984 18.281 1 94.06 262 GLU B CA 1
ATOM 5175 C C . GLU B 1 262 ? 5.227 20.953 17.625 1 94.06 262 GLU B C 1
ATOM 5177 O O . GLU B 1 262 ? 6.016 20.562 16.766 1 94.06 262 GLU B O 1
ATOM 5182 N N . LEU B 1 263 ? 5.129 22.203 18.016 1 92.56 263 LEU B N 1
ATOM 5183 C CA . LEU B 1 263 ? 6.086 23.188 17.516 1 92.56 263 LEU B CA 1
ATOM 5184 C C . LEU B 1 263 ? 7.516 22.766 17.812 1 92.56 263 LEU B C 1
ATOM 5186 O O . LEU B 1 263 ? 8.383 22.797 16.938 1 92.56 263 LEU B O 1
ATOM 5190 N N . HIS B 1 264 ? 7.762 22.344 19.031 1 93.12 264 HIS B N 1
ATOM 5191 C CA . HIS B 1 264 ? 9.102 21.922 19.438 1 93.12 264 HIS B CA 1
ATOM 5192 C C . HIS B 1 264 ? 9.484 20.609 18.75 1 93.12 264 HIS B C 1
ATOM 5194 O O . HIS B 1 264 ? 10.648 20.422 18.375 1 93.12 264 HIS B O 1
ATOM 5200 N N . LEU B 1 265 ? 8.547 19.719 18.641 1 93.75 265 LEU B N 1
ATOM 5201 C CA . LEU B 1 265 ? 8.82 18.453 17.984 1 93.75 265 LEU B CA 1
ATOM 5202 C C . LEU B 1 265 ? 9.18 18.672 16.516 1 93.75 265 LEU B C 1
ATOM 5204 O O . LEU B 1 265 ? 10.094 18.031 16 1 93.75 265 LEU B O 1
ATOM 5208 N N . ARG B 1 266 ? 8.461 19.516 15.867 1 93 266 ARG B N 1
ATOM 5209 C CA . ARG B 1 266 ? 8.734 19.828 14.461 1 93 266 ARG B CA 1
ATOM 5210 C C . ARG B 1 266 ? 10.156 20.359 14.289 1 93 266 ARG B C 1
ATOM 5212 O O . ARG B 1 266 ? 10.844 20 13.336 1 93 266 ARG B O 1
ATOM 5219 N N . ARG B 1 267 ? 10.594 21.219 15.156 1 90.75 267 ARG B N 1
ATOM 5220 C CA . ARG B 1 267 ? 11.93 21.797 15.109 1 90.75 267 ARG B CA 1
ATOM 5221 C C . ARG B 1 267 ? 12.992 20.734 15.375 1 90.75 267 ARG B C 1
ATOM 5223 O O . ARG B 1 267 ? 14.133 20.859 14.914 1 90.75 267 ARG B O 1
ATOM 5230 N N . GLY B 1 268 ? 12.578 19.734 16.109 1 93.12 268 GLY B N 1
ATOM 5231 C CA . GLY B 1 268 ? 13.516 18.688 16.484 1 93.12 268 GLY B CA 1
ATOM 5232 C C . GLY B 1 268 ? 13.586 17.562 15.469 1 93.12 268 GLY B C 1
ATOM 5233 O O . GLY B 1 268 ? 14.398 16.641 15.609 1 93.12 268 GLY B O 1
ATOM 5234 N N . LEU B 1 269 ? 12.797 17.594 14.469 1 95.94 269 LEU B N 1
ATOM 5235 C CA . LEU B 1 269 ? 12.828 16.547 13.445 1 95.94 269 LEU B CA 1
ATOM 5236 C C . LEU B 1 269 ? 14.172 16.547 12.727 1 95.94 269 LEU B C 1
ATOM 5238 O O . LEU B 1 269 ? 14.742 17.594 12.453 1 95.94 269 LEU B O 1
ATOM 5242 N N . PRO B 1 270 ? 14.75 15.344 12.461 1 96.69 270 PRO B N 1
ATOM 5243 C CA . PRO B 1 270 ? 15.93 15.305 11.594 1 96.69 270 PRO B CA 1
ATOM 5244 C C . PRO B 1 270 ? 15.695 16 10.25 1 96.69 270 PRO B C 1
ATOM 5246 O O . PRO B 1 270 ? 14.648 15.812 9.633 1 96.69 270 PRO B O 1
ATOM 5249 N N . PRO B 1 271 ? 16.609 16.75 9.82 1 95.81 271 PRO B N 1
ATOM 5250 C CA . PRO B 1 271 ? 16.422 17.578 8.625 1 95.81 271 PRO B CA 1
ATOM 5251 C C . PRO B 1 271 ? 15.984 16.766 7.41 1 95.81 271 PRO B C 1
ATOM 5253 O O . PRO B 1 271 ? 15.039 17.141 6.715 1 95.81 271 PRO B O 1
ATOM 5256 N N . PRO B 1 272 ? 16.609 15.602 7.102 1 96.5 272 PRO B N 1
ATOM 5257 C CA . PRO B 1 272 ? 16.156 14.844 5.93 1 96.5 272 PRO B CA 1
ATOM 5258 C C . PRO B 1 272 ? 14.68 14.438 6.02 1 96.5 272 PRO B C 1
ATOM 5260 O O . PRO B 1 272 ? 13.984 14.414 5.004 1 96.5 272 PRO B O 1
ATOM 5263 N N . LEU B 1 273 ? 14.25 14.109 7.219 1 97.5 273 LEU B N 1
ATOM 5264 C CA . LEU B 1 273 ? 12.844 13.742 7.41 1 97.5 273 LEU B CA 1
ATOM 5265 C C . LEU B 1 273 ? 11.938 14.953 7.195 1 97.5 273 LEU B C 1
ATOM 5267 O O . LEU B 1 273 ? 10.867 14.828 6.598 1 97.5 273 LEU B O 1
ATOM 5271 N N . LEU B 1 274 ? 12.391 16.094 7.695 1 95.69 274 LEU B N 1
ATOM 5272 C CA . LEU B 1 274 ? 11.625 17.312 7.504 1 95.69 274 LEU B CA 1
ATOM 5273 C C . LEU B 1 274 ? 11.531 17.672 6.023 1 95.69 274 LEU B C 1
ATOM 5275 O O . LEU B 1 274 ? 10.461 18.047 5.539 1 95.69 274 LEU B O 1
ATOM 5279 N N . TRP B 1 275 ? 12.656 17.578 5.305 1 96.06 275 TRP B N 1
ATOM 5280 C CA . TRP B 1 275 ? 12.672 17.844 3.869 1 96.06 275 TRP B CA 1
ATOM 5281 C C . TRP B 1 275 ? 11.719 16.922 3.131 1 96.06 275 TRP B C 1
ATOM 5283 O O . TRP B 1 275 ? 10.961 17.359 2.258 1 96.06 275 TRP B O 1
ATOM 5293 N N . SER B 1 276 ? 11.828 15.656 3.467 1 96.88 276 SER B N 1
ATOM 5294 C CA . SER B 1 276 ? 10.984 14.641 2.842 1 96.88 276 SER B CA 1
ATOM 5295 C C . SER B 1 276 ? 9.508 14.906 3.105 1 96.88 276 SER B C 1
ATOM 5297 O O . SER B 1 276 ? 8.672 14.742 2.215 1 96.88 276 SER B O 1
ATOM 5299 N N . LEU B 1 277 ? 9.195 15.289 4.355 1 96.31 277 LEU B N 1
ATOM 5300 C CA . LEU B 1 277 ? 7.816 15.578 4.734 1 96.31 277 LEU B CA 1
ATOM 5301 C C . LEU B 1 277 ? 7.258 16.734 3.918 1 96.31 277 LEU B C 1
ATOM 5303 O O . LEU B 1 277 ? 6.148 16.656 3.383 1 96.31 277 LEU B O 1
ATOM 5307 N N . ARG B 1 278 ? 8.031 17.781 3.83 1 94.56 278 ARG B N 1
ATOM 5308 C CA . ARG B 1 278 ? 7.602 18.953 3.072 1 94.56 278 ARG B CA 1
ATOM 5309 C C . ARG B 1 278 ? 7.391 18.609 1.603 1 94.56 278 ARG B C 1
ATOM 5311 O O . ARG B 1 278 ? 6.395 19.016 1.001 1 94.56 278 ARG B O 1
ATOM 5318 N N . ALA B 1 279 ? 8.312 17.906 1.061 1 96.81 279 ALA B N 1
ATOM 5319 C CA . ALA B 1 279 ? 8.211 17.5 -0.34 1 96.81 279 ALA B CA 1
ATOM 5320 C C . ALA B 1 279 ? 7.012 16.594 -0.568 1 96.81 279 ALA B C 1
ATOM 5322 O O . ALA B 1 279 ? 6.332 16.688 -1.591 1 96.81 279 ALA B O 1
ATOM 5323 N N . THR B 1 280 ? 6.781 15.617 0.33 1 97.44 280 THR B N 1
ATOM 5324 C CA . THR B 1 280 ? 5.66 14.688 0.219 1 97.44 280 THR B CA 1
ATOM 5325 C C . THR B 1 280 ? 4.332 15.438 0.249 1 97.44 280 THR B C 1
ATOM 5327 O O . THR B 1 280 ? 3.432 15.148 -0.541 1 97.44 280 THR B O 1
ATOM 5330 N N . VAL B 1 281 ? 4.227 16.406 1.166 1 94.75 281 VAL B N 1
ATOM 5331 C CA . VAL B 1 281 ? 3.012 17.203 1.271 1 94.75 281 VAL B CA 1
ATOM 5332 C C . VAL B 1 281 ? 2.766 17.938 -0.04 1 94.75 281 VAL B C 1
ATOM 5334 O O . VAL B 1 281 ? 1.635 18 -0.527 1 94.75 281 VAL B O 1
ATOM 5337 N N . ALA B 1 282 ? 3.809 18.484 -0.574 1 93.88 282 ALA B N 1
ATOM 5338 C CA . ALA B 1 282 ? 3.674 19.25 -1.808 1 93.88 282 ALA B CA 1
ATOM 5339 C C . ALA B 1 282 ? 3.336 18.344 -2.986 1 93.88 282 ALA B C 1
ATOM 5341 O O . ALA B 1 282 ? 2.666 18.766 -3.932 1 93.88 282 ALA B O 1
ATOM 5342 N N . ALA B 1 283 ? 3.752 17.109 -2.977 1 96.31 283 ALA B N 1
ATOM 5343 C CA . ALA B 1 283 ? 3.623 16.188 -4.109 1 96.31 283 ALA B CA 1
ATOM 5344 C C . ALA B 1 283 ? 2.24 15.547 -4.141 1 96.31 283 ALA B C 1
ATOM 5346 O O . ALA B 1 283 ? 1.767 15.133 -5.203 1 96.31 283 ALA B O 1
ATOM 5347 N N . LEU B 1 284 ? 1.577 15.438 -3.029 1 95.62 284 LEU B N 1
ATOM 5348 C CA . LEU B 1 284 ? 0.292 14.75 -2.953 1 95.62 284 LEU B CA 1
ATOM 5349 C C . LEU B 1 284 ? -0.813 15.594 -3.578 1 95.62 284 LEU B C 1
ATOM 5351 O O . LEU B 1 284 ? -0.857 16.812 -3.383 1 95.62 284 LEU B O 1
ATOM 5355 N N . PRO B 1 285 ? -1.629 14.938 -4.355 1 92.94 285 PRO B N 1
ATOM 5356 C CA . PRO B 1 285 ? -2.742 15.656 -4.984 1 92.94 285 PRO B CA 1
ATOM 5357 C C . PRO B 1 285 ? -3.906 15.891 -4.023 1 92.94 285 PRO B C 1
ATOM 5359 O O . PRO B 1 285 ? -4.938 15.227 -4.121 1 92.94 285 PRO B O 1
ATOM 5362 N N . TRP B 1 286 ? -3.875 16.844 -3.242 1 89 286 TRP B N 1
ATOM 5363 C CA . TRP B 1 286 ? -4.789 17.078 -2.131 1 89 286 TRP B CA 1
ATOM 5364 C C . TRP B 1 286 ? -6.211 17.297 -2.635 1 89 286 TRP B C 1
ATOM 5366 O O . TRP B 1 286 ? -7.18 17.047 -1.913 1 89 286 TRP B O 1
ATOM 5376 N N . GLY B 1 287 ? -6.398 17.734 -3.832 1 83.75 287 GLY B N 1
ATOM 5377 C CA . GLY B 1 287 ? -7.719 17.969 -4.398 1 83.75 287 GLY B CA 1
ATOM 5378 C C . GLY B 1 287 ? -8.578 16.703 -4.43 1 83.75 287 GLY B C 1
ATOM 5379 O O . GLY B 1 287 ? -9.805 16.797 -4.367 1 83.75 287 GLY B O 1
ATOM 5380 N N . VAL B 1 288 ? -7.895 15.594 -4.496 1 84.56 288 VAL B N 1
ATOM 5381 C CA . VAL B 1 288 ? -8.641 14.344 -4.609 1 84.56 288 VAL B CA 1
ATOM 5382 C C . VAL B 1 288 ? -8.57 13.578 -3.293 1 84.56 288 VAL B C 1
ATOM 5384 O O . VAL B 1 288 ? -9.195 12.523 -3.145 1 84.56 288 VAL B O 1
ATOM 5387 N N . LEU B 1 289 ? -7.891 14.047 -2.34 1 86.94 289 LEU B N 1
ATOM 5388 C CA . LEU B 1 289 ? -7.645 13.328 -1.095 1 86.94 289 LEU B CA 1
ATOM 5389 C C . LEU B 1 289 ? -8.562 13.828 0.012 1 86.94 289 LEU B C 1
ATOM 5391 O O . LEU B 1 289 ? -8.102 14.18 1.099 1 86.94 289 LEU B O 1
ATOM 5395 N N . GLN B 1 290 ? -9.828 13.656 -0.163 1 85.62 290 GLN B N 1
ATOM 5396 C CA . GLN B 1 290 ? -10.805 14.117 0.82 1 85.62 290 GLN B CA 1
ATOM 5397 C C . GLN B 1 290 ? -10.68 13.328 2.121 1 85.62 290 GLN B C 1
ATOM 5399 O O . GLN B 1 290 ? -10.656 12.094 2.107 1 85.62 290 GLN B O 1
ATOM 5404 N N . GLY B 1 291 ? -10.609 14.047 3.189 1 85.81 291 GLY B N 1
ATOM 5405 C CA . GLY B 1 291 ? -10.508 13.406 4.492 1 85.81 291 GLY B CA 1
ATOM 5406 C C . GLY B 1 291 ? -9.086 13.305 5 1 85.81 291 GLY B C 1
ATOM 5407 O O . GLY B 1 291 ? -8.859 13.008 6.176 1 85.81 291 GLY B O 1
ATOM 5408 N N . LEU B 1 292 ? -8.172 13.516 4.148 1 90.56 292 LEU B N 1
ATOM 5409 C CA . LEU B 1 292 ? -6.762 13.516 4.523 1 90.56 292 LEU B CA 1
ATOM 5410 C C . LEU B 1 292 ? -6.207 14.938 4.551 1 90.56 292 LEU B C 1
ATOM 5412 O O . LEU B 1 292 ? -6.602 15.781 3.742 1 90.56 292 LEU B O 1
ATOM 5416 N N . GLU B 1 293 ? -5.336 15.164 5.453 1 90.5 293 GLU B N 1
ATOM 5417 C CA . GLU B 1 293 ? -4.672 16.453 5.582 1 90.5 293 GLU B CA 1
ATOM 5418 C C . GLU B 1 293 ? -3.182 16.297 5.859 1 90.5 293 GLU B C 1
ATOM 5420 O O . GLU B 1 293 ? -2.744 15.227 6.301 1 90.5 293 GLU B O 1
ATOM 5425 N N . PRO B 1 294 ? -2.418 17.328 5.648 1 93 294 PRO B N 1
ATOM 5426 C CA . PRO B 1 294 ? -0.977 17.25 5.898 1 93 294 PRO B CA 1
ATOM 5427 C C . PRO B 1 294 ? -0.65 16.891 7.348 1 93 294 PRO B C 1
ATOM 5429 O O . PRO B 1 294 ? 0.401 16.297 7.613 1 93 294 PRO B O 1
ATOM 5432 N N . TYR B 1 295 ? -1.558 17.172 8.234 1 94.19 295 TYR B N 1
ATOM 5433 C CA . TYR B 1 295 ? -1.337 16.828 9.633 1 94.19 295 TYR B CA 1
ATOM 5434 C C . TYR B 1 295 ? -1.155 15.32 9.805 1 94.19 295 TYR B C 1
ATOM 5436 O O . TYR B 1 295 ? -0.383 14.875 10.656 1 94.19 295 TYR B O 1
ATOM 5444 N N . HIS B 1 296 ? -1.836 14.547 9.031 1 96.12 296 HIS B N 1
ATOM 5445 C CA . HIS B 1 296 ? -1.685 13.094 9.078 1 96.12 296 HIS B CA 1
ATOM 5446 C C . HIS B 1 296 ? -0.257 12.672 8.742 1 96.12 296 HIS B C 1
ATOM 5448 O O . HIS B 1 296 ? 0.292 11.766 9.375 1 96.12 296 HIS B O 1
ATOM 5454 N N . LEU B 1 297 ? 0.307 13.328 7.742 1 97.19 297 LEU B N 1
ATOM 5455 C CA . LEU B 1 297 ? 1.684 13.023 7.363 1 97.19 297 LEU B CA 1
ATOM 5456 C C . LEU B 1 297 ? 2.65 13.422 8.477 1 97.19 297 LEU B C 1
ATOM 5458 O O . LEU B 1 297 ? 3.623 12.711 8.742 1 97.19 297 LEU B O 1
ATOM 5462 N N . PHE B 1 298 ? 2.387 14.57 9.07 1 96.94 298 PHE B N 1
ATOM 5463 C CA . PHE B 1 298 ? 3.209 14.992 10.195 1 96.94 298 PHE B CA 1
ATOM 5464 C C . PHE B 1 298 ? 3.156 13.961 11.32 1 96.94 298 PHE B C 1
ATOM 5466 O O . PHE B 1 298 ? 4.184 13.617 11.906 1 96.94 298 PHE B O 1
ATOM 5473 N N . THR B 1 299 ? 1.927 13.469 11.609 1 97.69 299 THR B N 1
ATOM 5474 C CA . THR B 1 299 ? 1.755 12.438 12.625 1 97.69 299 THR B CA 1
ATOM 5475 C C . THR B 1 299 ? 2.561 11.195 12.273 1 97.69 299 THR B C 1
ATOM 5477 O O . THR B 1 299 ? 3.209 10.602 13.141 1 97.69 299 THR B O 1
ATOM 5480 N N . LEU B 1 300 ? 2.512 10.836 11.016 1 98.38 300 LEU B N 1
ATOM 5481 C CA . LEU B 1 300 ? 3.271 9.672 10.562 1 98.38 300 LEU B CA 1
ATOM 5482 C C . LEU B 1 300 ? 4.77 9.898 10.742 1 98.38 300 LEU B C 1
ATOM 5484 O O . LEU B 1 300 ? 5.504 8.969 11.094 1 98.38 300 LEU B O 1
ATOM 5488 N N . ALA B 1 301 ? 5.227 11.102 10.469 1 98.12 301 ALA B N 1
ATOM 5489 C CA . ALA B 1 301 ? 6.637 11.43 10.664 1 98.12 301 ALA B CA 1
ATOM 5490 C C . ALA B 1 301 ? 7.047 11.25 12.125 1 98.12 301 ALA B C 1
ATOM 5492 O O . ALA B 1 301 ? 8.125 10.734 12.414 1 98.12 301 ALA B O 1
ATOM 5493 N N . LEU B 1 302 ? 6.199 11.695 13 1 97.75 302 LEU B N 1
ATOM 5494 C CA . LEU B 1 302 ? 6.492 11.539 14.422 1 97.75 302 LEU B CA 1
ATOM 5495 C C . LEU B 1 302 ? 6.605 10.07 14.797 1 97.75 302 LEU B C 1
ATOM 5497 O O . LEU B 1 302 ? 7.535 9.672 15.508 1 97.75 302 LEU B O 1
ATOM 5501 N N . TRP B 1 303 ? 5.688 9.289 14.32 1 98.31 303 TRP B N 1
ATOM 5502 C CA . TRP B 1 303 ? 5.719 7.863 14.625 1 98.31 303 TRP B CA 1
ATOM 5503 C C . TRP B 1 303 ? 6.938 7.199 13.992 1 98.31 303 TRP B C 1
ATOM 5505 O O . TRP B 1 303 ? 7.496 6.25 14.555 1 98.31 303 TRP B O 1
ATOM 5515 N N . SER B 1 304 ? 7.348 7.645 12.812 1 98.19 304 SER B N 1
ATOM 5516 C CA . SER B 1 304 ? 8.547 7.098 12.188 1 98.19 304 SER B CA 1
ATOM 5517 C C . SER B 1 304 ? 9.781 7.344 13.055 1 98.19 304 SER B C 1
ATOM 5519 O O . SER B 1 304 ? 10.703 6.527 13.086 1 98.19 304 SER B O 1
ATOM 5521 N N . CYS B 1 305 ? 9.797 8.516 13.711 1 97.88 305 CYS B N 1
ATOM 5522 C CA . CYS B 1 305 ? 10.898 8.82 14.625 1 97.88 305 CYS B CA 1
ATOM 5523 C C . CYS B 1 305 ? 10.938 7.832 15.781 1 97.88 305 CYS B C 1
ATOM 5525 O O . CYS B 1 305 ? 12.008 7.457 16.25 1 97.88 305 CYS B O 1
ATOM 5527 N N . GLU B 1 306 ? 9.727 7.375 16.266 1 97.12 306 GLU B N 1
ATOM 5528 C CA . GLU B 1 306 ? 9.664 6.387 17.328 1 97.12 306 GLU B CA 1
ATOM 5529 C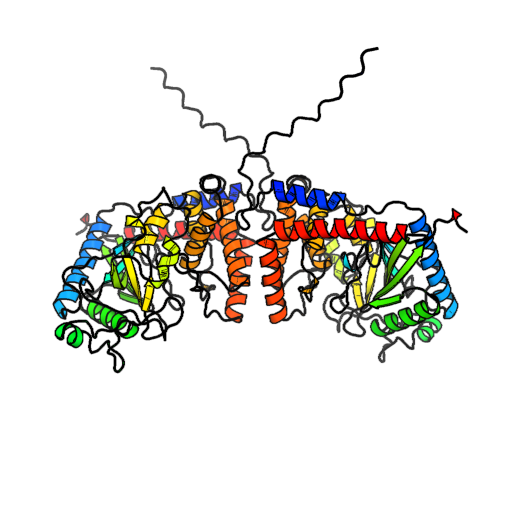 C . GLU B 1 306 ? 10.188 5.031 16.859 1 97.12 306 GLU B C 1
ATOM 5531 O O . GLU B 1 306 ? 10.727 4.258 17.641 1 97.12 306 GLU B O 1
ATOM 5536 N N . ARG B 1 307 ? 10.008 4.734 15.656 1 96.88 307 ARG B N 1
ATOM 5537 C CA . ARG B 1 307 ? 10.258 3.406 15.109 1 96.88 307 ARG B CA 1
ATOM 5538 C C . ARG B 1 307 ? 11.703 3.262 14.656 1 96.88 307 ARG B C 1
ATOM 5540 O O . ARG B 1 307 ? 12.305 2.197 14.812 1 96.88 307 ARG B O 1
ATOM 5547 N N . LEU B 1 308 ? 12.336 4.336 14.078 1 97.12 308 LEU B N 1
ATOM 5548 C CA . LEU B 1 308 ? 13.609 4.227 13.391 1 97.12 308 LEU B CA 1
ATOM 5549 C C . LEU B 1 308 ? 14.734 4.852 14.219 1 97.12 308 LEU B C 1
ATOM 5551 O O . LEU B 1 308 ? 14.5 5.809 14.961 1 97.12 308 LEU B O 1
ATOM 5555 N N . PRO B 1 309 ? 15.969 4.375 14.086 1 95.38 309 PRO B N 1
ATOM 5556 C CA . PRO B 1 309 ? 17.109 4.969 14.797 1 95.38 309 PRO B CA 1
ATOM 5557 C C . PRO B 1 309 ? 17.406 6.391 14.336 1 95.38 309 PRO B C 1
ATOM 5559 O O . PRO B 1 309 ? 17.312 6.695 13.148 1 95.38 309 PRO B O 1
ATOM 5562 N N . SER B 1 310 ? 17.844 7.215 15.266 1 94.38 310 SER B N 1
ATOM 5563 C CA . SER B 1 310 ? 18.141 8.617 15 1 94.38 310 SER B CA 1
ATOM 5564 C C . SER B 1 310 ? 19.25 8.75 13.953 1 94.38 310 SER B C 1
ATOM 5566 O O . SER B 1 310 ? 19.219 9.664 13.125 1 94.38 310 SER B O 1
ATOM 5568 N N . ARG B 1 311 ? 20.219 7.859 13.977 1 92.94 311 ARG B N 1
ATOM 5569 C CA . ARG B 1 311 ? 21.344 7.918 13.055 1 92.94 311 ARG B CA 1
ATOM 5570 C C . ARG B 1 311 ? 20.891 7.691 11.617 1 92.94 311 ARG B C 1
ATOM 5572 O O . ARG B 1 311 ? 21.406 8.312 10.688 1 92.94 311 ARG B O 1
ATOM 5579 N N . TYR B 1 312 ? 19.984 6.773 11.422 1 94.69 312 TYR B N 1
ATOM 5580 C CA . TYR B 1 312 ? 19.406 6.504 10.102 1 94.69 312 TYR B CA 1
ATOM 5581 C C . TYR B 1 312 ? 18.672 7.727 9.57 1 94.69 312 TYR B C 1
ATOM 5583 O O . TYR B 1 312 ? 18.844 8.109 8.406 1 94.69 312 TYR B O 1
ATOM 5591 N N . LEU B 1 313 ? 17.859 8.359 10.422 1 96.06 313 LEU B N 1
ATOM 5592 C CA . LEU B 1 313 ? 17.016 9.477 10.023 1 96.06 313 LEU B CA 1
ATOM 5593 C C . LEU B 1 313 ? 17.844 10.727 9.758 1 96.06 313 LEU B C 1
ATOM 5595 O O . LEU B 1 313 ? 17.406 11.625 9.039 1 96.06 313 LEU B O 1
ATOM 5599 N N . ALA B 1 314 ? 19.062 10.781 10.305 1 94.31 314 ALA B N 1
ATOM 5600 C CA . ALA B 1 314 ? 19.922 11.961 10.219 1 94.31 314 ALA B CA 1
ATOM 5601 C C . ALA B 1 314 ? 20.719 11.961 8.922 1 94.31 314 ALA B C 1
ATOM 5603 O O . ALA B 1 314 ? 21.297 12.984 8.539 1 94.31 314 ALA B O 1
ATOM 5604 N N . GLN B 1 315 ? 20.734 10.875 8.219 1 94.31 315 GLN B N 1
ATOM 5605 C CA . GLN B 1 315 ? 21.531 10.773 6.996 1 94.31 315 GLN B CA 1
ATOM 5606 C C . GLN B 1 315 ? 20.812 11.445 5.828 1 94.31 315 GLN B C 1
ATOM 5608 O O . GLN B 1 315 ? 19.719 11.047 5.449 1 94.31 315 GLN B O 1
ATOM 5613 N N . GLU B 1 316 ? 21.484 12.32 5.203 1 93.56 316 GLU B N 1
ATOM 5614 C CA . GLU B 1 316 ? 20.891 13.117 4.129 1 93.56 316 GLU B CA 1
ATOM 5615 C C . GLU B 1 316 ? 20.516 12.242 2.934 1 93.56 316 GLU B C 1
ATOM 5617 O O . GLU B 1 316 ? 19.531 12.5 2.25 1 93.56 316 GLU B O 1
ATOM 5622 N N . GLU B 1 317 ? 21.266 11.219 2.725 1 91.75 317 GLU B N 1
ATOM 5623 C CA . GLU B 1 317 ? 21.047 10.328 1.588 1 91.75 317 GLU B CA 1
ATOM 5624 C C . GLU B 1 317 ? 19.75 9.531 1.757 1 91.75 317 GLU B C 1
ATOM 5626 O O . GLU B 1 317 ? 19.25 8.938 0.798 1 91.75 317 GLU B O 1
ATOM 5631 N N . ASN B 1 318 ? 19.172 9.555 2.969 1 94.5 318 ASN B N 1
ATOM 5632 C CA . ASN B 1 318 ? 17.984 8.758 3.24 1 94.5 318 ASN B CA 1
ATOM 5633 C C . ASN B 1 318 ? 16.703 9.586 3.098 1 94.5 318 ASN B C 1
ATOM 5635 O O . ASN B 1 318 ? 15.617 9.117 3.428 1 94.5 318 ASN B O 1
ATOM 5639 N N . ALA B 1 319 ? 16.844 10.828 2.588 1 97.06 319 ALA B N 1
ATOM 5640 C CA . ALA B 1 319 ? 15.656 11.664 2.41 1 97.06 319 ALA B CA 1
ATOM 5641 C C . ALA B 1 319 ? 14.664 11.016 1.453 1 97.06 319 ALA B C 1
ATOM 5643 O O . ALA B 1 319 ? 13.453 11.031 1.699 1 97.06 319 ALA B O 1
ATOM 5644 N N . ALA B 1 320 ? 15.211 10.438 0.391 1 97.06 320 ALA B N 1
ATOM 5645 C CA . ALA B 1 320 ? 14.352 9.766 -0.571 1 97.06 320 ALA B CA 1
ATOM 5646 C C . ALA B 1 320 ? 13.648 8.562 0.068 1 97.06 320 ALA B C 1
ATOM 5648 O O . ALA B 1 320 ? 12.461 8.336 -0.16 1 97.06 320 ALA B O 1
ATOM 5649 N N . HIS B 1 321 ? 14.391 7.777 0.83 1 96.44 321 HIS B N 1
ATOM 5650 C CA . HIS B 1 321 ? 13.82 6.629 1.53 1 96.44 321 HIS B CA 1
ATOM 5651 C C . HIS B 1 321 ? 12.75 7.066 2.52 1 96.44 321 HIS B C 1
ATOM 5653 O O . HIS B 1 321 ? 11.758 6.359 2.717 1 96.44 321 HIS B O 1
ATOM 5659 N N . ALA B 1 322 ? 12.977 8.211 3.146 1 97.81 322 ALA B N 1
ATOM 5660 C CA . ALA B 1 322 ? 11.984 8.742 4.074 1 97.81 322 ALA B CA 1
ATOM 5661 C C . ALA B 1 322 ? 10.703 9.133 3.342 1 97.81 322 ALA B C 1
ATOM 5663 O O . ALA B 1 322 ? 9.602 8.859 3.818 1 97.81 322 ALA B O 1
ATOM 5664 N N . LEU B 1 323 ? 10.859 9.797 2.221 1 98.44 323 LEU B N 1
ATOM 5665 C CA . LEU B 1 323 ? 9.703 10.195 1.429 1 98.44 323 LEU B CA 1
ATOM 5666 C C . LEU B 1 323 ? 8.891 8.969 1.01 1 98.44 323 LEU B C 1
ATOM 5668 O O . LEU B 1 323 ? 7.676 8.93 1.211 1 98.44 323 LEU B O 1
ATOM 5672 N N . LEU B 1 324 ? 9.555 7.965 0.446 1 98.12 324 LEU B N 1
ATOM 5673 C CA . LEU B 1 324 ? 8.883 6.742 0.01 1 98.12 324 LEU B CA 1
ATOM 5674 C C . LEU B 1 324 ? 8.281 6 1.197 1 98.12 324 LEU B C 1
ATOM 5676 O O . LEU B 1 324 ? 7.172 5.473 1.106 1 98.12 324 LEU B O 1
ATOM 5680 N N . GLY B 1 325 ? 9.031 6.004 2.301 1 97.88 325 GLY B N 1
ATOM 5681 C CA . GLY B 1 325 ? 8.562 5.328 3.502 1 97.88 325 GLY B CA 1
ATOM 5682 C C . GLY B 1 325 ? 7.328 5.965 4.105 1 97.88 325 GLY B C 1
ATOM 5683 O O . GLY B 1 325 ? 6.438 5.266 4.594 1 97.88 325 GLY B O 1
ATOM 5684 N N . VAL B 1 326 ? 7.285 7.262 4.098 1 98.38 326 VAL B N 1
ATOM 5685 C CA . VAL B 1 326 ? 6.121 7.965 4.625 1 98.38 326 VAL B CA 1
ATOM 5686 C C . VAL B 1 326 ? 4.895 7.648 3.773 1 98.38 326 VAL B C 1
ATOM 5688 O O . VAL B 1 326 ? 3.789 7.484 4.297 1 98.38 326 VAL B O 1
ATOM 5691 N N . LEU B 1 327 ? 5.098 7.578 2.455 1 98.5 327 LEU B N 1
ATOM 5692 C CA . LEU B 1 327 ? 4.004 7.184 1.573 1 98.5 327 LEU B CA 1
ATOM 5693 C C . LEU B 1 327 ? 3.543 5.762 1.882 1 98.5 327 LEU B C 1
ATOM 5695 O O . LEU B 1 327 ? 2.342 5.48 1.887 1 98.5 327 LEU B O 1
ATOM 5699 N N . ASP B 1 328 ? 4.492 4.895 2.113 1 98.44 328 ASP B N 1
ATOM 5700 C CA . ASP B 1 328 ? 4.164 3.523 2.486 1 98.44 328 ASP B CA 1
ATOM 5701 C C . ASP B 1 328 ? 3.416 3.482 3.818 1 98.44 328 ASP B C 1
ATOM 5703 O O . ASP B 1 328 ? 2.469 2.711 3.98 1 98.44 328 ASP B O 1
ATOM 5707 N N . ASP B 1 329 ? 3.873 4.273 4.785 1 98.56 329 ASP B N 1
ATOM 5708 C CA . ASP B 1 329 ? 3.195 4.363 6.074 1 98.56 329 ASP B CA 1
ATOM 5709 C C . ASP B 1 329 ? 1.756 4.844 5.906 1 98.56 329 ASP B C 1
ATOM 5711 O O . ASP B 1 329 ? 0.846 4.344 6.57 1 98.56 329 ASP B O 1
ATOM 5715 N N . LEU B 1 330 ? 1.618 5.852 5.098 1 98.44 330 LEU B N 1
ATOM 5716 C CA . LEU B 1 330 ? 0.283 6.383 4.848 1 98.44 330 LEU B CA 1
ATOM 5717 C C . LEU B 1 330 ? -0.615 5.32 4.223 1 98.44 330 LEU B C 1
ATOM 5719 O O . LEU B 1 330 ? -1.764 5.148 4.637 1 98.44 330 LEU B O 1
ATOM 5723 N N . SER B 1 331 ? -0.078 4.586 3.207 1 98 331 SER B N 1
ATOM 5724 C CA . SER B 1 331 ? -0.83 3.514 2.564 1 98 331 SER B CA 1
ATOM 5725 C C . SER B 1 331 ? -1.244 2.447 3.572 1 98 331 SER B C 1
ATOM 5727 O O . SER B 1 331 ? -2.375 1.959 3.539 1 98 331 SER B O 1
ATOM 5729 N N . ALA B 1 332 ? -0.35 2.088 4.395 1 98 332 ALA B N 1
ATOM 5730 C CA . ALA B 1 332 ? -0.632 1.072 5.406 1 98 332 ALA B CA 1
ATOM 5731 C C . ALA B 1 332 ? -1.709 1.548 6.379 1 98 332 ALA B C 1
ATOM 5733 O O . ALA B 1 332 ? -2.604 0.783 6.746 1 98 332 ALA B O 1
ATOM 5734 N N . SER B 1 333 ? -1.608 2.805 6.84 1 98.31 333 SER B N 1
ATOM 5735 C CA . SER B 1 333 ? -2.596 3.359 7.758 1 98.31 333 SER B CA 1
ATOM 5736 C C . SER B 1 333 ? -3.982 3.396 7.125 1 98.31 333 SER B C 1
ATOM 5738 O O . SER B 1 333 ? -4.98 3.105 7.789 1 98.31 333 SER B O 1
ATOM 5740 N N . LEU B 1 334 ? -4.035 3.785 5.895 1 97.44 334 LEU B N 1
ATOM 5741 C CA . LEU B 1 334 ? -5.312 3.83 5.184 1 97.44 334 LEU B CA 1
ATOM 5742 C C . LEU B 1 334 ? -5.883 2.428 5.008 1 97.44 334 LEU B C 1
ATOM 5744 O O . LEU B 1 334 ? -7.09 2.225 5.156 1 97.44 334 LEU B O 1
ATOM 5748 N N . ALA B 1 335 ? -4.992 1.476 4.695 1 95.88 335 ALA B N 1
ATOM 5749 C CA . ALA B 1 335 ? -5.43 0.09 4.543 1 95.88 335 ALA B CA 1
ATOM 5750 C C . ALA B 1 335 ? -6.008 -0.448 5.848 1 95.88 335 ALA B C 1
ATOM 5752 O O . ALA B 1 335 ? -7.02 -1.153 5.84 1 95.88 335 ALA B O 1
ATOM 5753 N N . GLU B 1 336 ? -5.391 -0.136 6.934 1 95.31 336 GLU B N 1
ATOM 5754 C CA . GLU B 1 336 ? -5.82 -0.607 8.25 1 95.31 336 GLU B CA 1
ATOM 5755 C C . GLU B 1 336 ? -6.961 0.248 8.797 1 95.31 336 GLU B C 1
ATOM 5757 O O . GLU B 1 336 ? -7.684 -0.176 9.695 1 95.31 336 GLU B O 1
ATOM 5762 N N . GLY B 1 337 ? -7.074 1.42 8.266 1 95.19 337 GLY B N 1
ATOM 5763 C CA . GLY B 1 337 ? -8.047 2.371 8.773 1 95.19 337 GLY B CA 1
ATOM 5764 C C . GLY B 1 337 ? -7.711 2.885 10.164 1 95.19 337 GLY B C 1
ATOM 5765 O O . GLY B 1 337 ? -8.602 3.08 10.992 1 95.19 337 GLY B O 1
ATOM 5766 N N . HIS B 1 338 ? -6.41 2.996 10.359 1 97.12 338 HIS B N 1
ATOM 5767 C CA . HIS B 1 338 ? -6 3.324 11.719 1 97.12 338 HIS B CA 1
ATOM 5768 C C . HIS B 1 338 ? -4.73 4.168 11.727 1 97.12 338 HIS B C 1
ATOM 5770 O O . HIS B 1 338 ? -3.705 3.76 11.172 1 97.12 338 HIS B O 1
ATOM 5776 N N . LEU B 1 339 ? -4.785 5.324 12.266 1 97.94 339 LEU B N 1
ATOM 5777 C CA . LEU B 1 339 ? -3.664 6.219 12.523 1 97.94 339 LEU B CA 1
ATOM 5778 C C . LEU B 1 339 ? -3.789 6.867 13.898 1 97.94 339 LEU B C 1
ATOM 5780 O O . LEU B 1 339 ? -4.531 7.84 14.07 1 97.94 339 LEU B O 1
ATOM 5784 N N . PRO B 1 340 ? -3.121 6.363 14.852 1 98 340 PRO B N 1
ATOM 5785 C CA . PRO B 1 340 ? -3.262 6.895 16.203 1 98 340 PRO B CA 1
ATOM 5786 C C . PRO B 1 340 ? -2.662 8.289 16.359 1 98 340 PRO B C 1
ATOM 5788 O O . PRO B 1 340 ? -1.573 8.562 15.844 1 98 340 PRO B O 1
ATOM 5791 N N . ASN B 1 341 ? -3.357 9.156 17 1 97.38 341 ASN B N 1
ATOM 5792 C CA . ASN B 1 341 ? -2.764 10.43 17.406 1 97.38 341 ASN B CA 1
ATOM 5793 C C . ASN B 1 341 ? -1.479 10.219 18.203 1 97.38 341 ASN B C 1
ATOM 5795 O O . ASN B 1 341 ? -1.381 9.281 19 1 97.38 341 ASN B O 1
ATOM 5799 N N . TYR B 1 342 ? -0.53 11.055 18.016 1 97.06 342 TYR B N 1
ATOM 5800 C CA . TYR B 1 342 ? 0.79 10.82 18.578 1 97.06 342 TYR B CA 1
ATOM 5801 C C . TYR B 1 342 ? 0.751 10.922 20.109 1 97.06 342 TYR B C 1
ATOM 5803 O O . TYR B 1 342 ? 1.422 10.156 20.797 1 97.06 342 TYR B O 1
ATOM 5811 N N . PHE B 1 343 ? -0.013 11.852 20.672 1 96.12 343 PHE B N 1
ATOM 5812 C CA . PHE B 1 343 ? -0.054 12.086 22.109 1 96.12 343 PHE B CA 1
ATOM 5813 C C . PHE B 1 343 ? -1.208 11.32 22.75 1 96.12 343 PHE B C 1
ATOM 5815 O O . PHE B 1 343 ? -1.195 11.062 23.953 1 96.12 343 PHE B O 1
ATOM 5822 N N . LEU B 1 344 ? -2.242 11.047 21.938 1 96.25 344 LEU B N 1
ATOM 5823 C CA . LEU B 1 344 ? -3.42 10.305 22.359 1 96.25 344 LEU B CA 1
ATOM 5824 C C . LEU B 1 344 ? -3.664 9.102 21.453 1 96.25 344 LEU B C 1
ATOM 5826 O O . LEU B 1 344 ? -4.633 9.086 20.688 1 96.25 344 LEU B O 1
ATOM 5830 N N . PRO B 1 345 ? -2.947 8.039 21.641 1 96.06 345 PRO B N 1
ATOM 5831 C CA . PRO B 1 345 ? -3.006 6.914 20.703 1 96.06 345 PRO B CA 1
ATOM 5832 C C . PRO B 1 345 ? -4.387 6.27 20.641 1 96.06 345 PRO B C 1
ATOM 5834 O O . PRO B 1 345 ? -4.707 5.566 19.688 1 96.06 345 PRO B O 1
ATOM 5837 N N . GLN B 1 346 ? -5.203 6.457 21.594 1 94.81 346 GLN B N 1
ATOM 5838 C CA . GLN B 1 346 ? -6.555 5.91 21.578 1 94.81 346 GLN B CA 1
ATOM 5839 C C . GLN B 1 346 ? -7.441 6.672 20.594 1 94.81 346 GLN B C 1
ATOM 5841 O O . GLN B 1 346 ? -8.547 6.223 20.266 1 94.81 346 GLN B O 1
ATOM 5846 N N . TRP B 1 347 ? -6.965 7.832 20.188 1 96.25 347 TRP B N 1
ATOM 5847 C CA . TRP B 1 347 ? -7.699 8.633 19.219 1 96.25 347 TRP B CA 1
ATOM 5848 C C . TRP B 1 347 ? -7.238 8.32 17.797 1 96.25 347 TRP B C 1
ATOM 5850 O O . TRP B 1 347 ? -6.145 8.719 17.391 1 96.25 347 TRP B O 1
ATOM 5860 N N . ASN B 1 348 ? -8.078 7.625 17.016 1 96.75 348 ASN B N 1
ATOM 5861 C CA . ASN B 1 348 ? -7.809 7.324 15.617 1 96.75 348 ASN B CA 1
ATOM 5862 C C . ASN B 1 348 ? -8.109 8.516 14.719 1 96.75 348 ASN B C 1
ATOM 5864 O O . ASN B 1 348 ? -9.273 8.883 14.531 1 96.75 348 ASN B O 1
ATOM 5868 N N . LEU B 1 349 ? -7.125 9.062 14.078 1 95.12 349 LEU B N 1
ATOM 5869 C CA . LEU B 1 349 ? -7.246 10.281 13.281 1 95.12 349 LEU B CA 1
ATOM 5870 C C . LEU B 1 349 ? -7.961 9.992 11.961 1 95.12 349 LEU B C 1
ATOM 5872 O O . LEU B 1 349 ? -8.367 10.914 11.258 1 95.12 349 LEU B O 1
ATOM 5876 N N . LEU B 1 350 ? -8.086 8.719 11.586 1 94.75 350 LEU B N 1
ATOM 5877 C CA . LEU B 1 350 ? -8.773 8.359 10.352 1 94.75 350 LEU B CA 1
ATOM 5878 C C . LEU B 1 350 ? -10.219 7.969 10.625 1 94.75 350 LEU B C 1
ATOM 5880 O O . LEU B 1 350 ? -10.93 7.5 9.734 1 94.75 350 LEU B O 1
ATOM 5884 N N . HIS B 1 351 ? -10.555 8.211 11.852 1 89.81 351 HIS B N 1
ATOM 5885 C CA . HIS B 1 351 ? -11.914 7.871 12.227 1 89.81 351 HIS B CA 1
ATOM 5886 C C . HIS B 1 351 ? -12.938 8.641 11.391 1 89.81 351 HIS B C 1
ATOM 5888 O O . HIS B 1 351 ? -12.75 9.828 11.125 1 89.81 351 HIS B O 1
ATOM 5894 N N . GLY B 1 352 ? -13.93 8.008 10.898 1 84.69 352 GLY B N 1
ATOM 5895 C CA . GLY B 1 352 ? -15.008 8.68 10.195 1 84.69 352 GLY B CA 1
ATOM 5896 C C . GLY B 1 352 ? -14.914 8.531 8.688 1 84.69 352 GLY B C 1
ATOM 5897 O O . GLY B 1 352 ? -15.844 8.883 7.961 1 84.69 352 GLY B O 1
ATOM 5898 N N . LEU B 1 353 ? -13.797 8.078 8.18 1 90.5 353 LEU B N 1
ATOM 5899 C CA . LEU B 1 353 ? -13.656 7.875 6.746 1 90.5 353 LEU B CA 1
ATOM 5900 C C . LEU B 1 353 ? -14.555 6.738 6.27 1 90.5 353 LEU B C 1
ATOM 5902 O O . LEU B 1 353 ? -14.562 5.66 6.867 1 90.5 353 LEU B O 1
ATOM 5906 N N . SER B 1 354 ? -15.289 7.051 5.289 1 91.31 354 SER B N 1
ATOM 5907 C CA . SER B 1 354 ? -16.109 6.004 4.691 1 91.31 354 SER B CA 1
ATOM 5908 C C . SER B 1 354 ? -15.25 5 3.926 1 91.31 354 SER B C 1
ATOM 5910 O O . SER B 1 354 ? -14.109 5.297 3.574 1 91.31 354 SER B O 1
ATOM 5912 N N . HIS B 1 355 ? -15.844 3.873 3.613 1 90.69 355 HIS B N 1
ATOM 5913 C CA . HIS B 1 355 ? -15.141 2.863 2.832 1 90.69 355 HIS B CA 1
ATOM 5914 C C . HIS B 1 355 ? -14.82 3.373 1.431 1 90.69 355 HIS B C 1
ATOM 5916 O O . HIS B 1 355 ? -13.75 3.092 0.891 1 90.69 355 HIS B O 1
ATOM 5922 N N . ARG B 1 356 ? -15.758 4.07 0.896 1 90.62 356 ARG B N 1
ATOM 5923 C CA . ARG B 1 356 ? -15.562 4.625 -0.44 1 90.62 356 ARG B CA 1
ATOM 5924 C C . ARG B 1 356 ? -14.422 5.641 -0.446 1 90.62 356 ARG B C 1
ATOM 5926 O O . ARG B 1 356 ? -13.562 5.617 -1.329 1 90.62 356 ARG B O 1
ATOM 5933 N N . ALA B 1 357 ? -14.422 6.527 0.53 1 91.94 357 ALA B N 1
ATOM 5934 C CA . ALA B 1 357 ? -13.367 7.527 0.634 1 91.94 357 ALA B CA 1
ATOM 5935 C C . ALA B 1 357 ? -12 6.867 0.824 1 91.94 357 ALA B C 1
ATOM 5937 O O . ALA B 1 357 ? -11.016 7.285 0.221 1 91.94 357 ALA B O 1
ATOM 5938 N N . THR B 1 358 ? -12.039 5.852 1.627 1 94 358 THR B N 1
ATOM 5939 C CA . THR B 1 358 ? -10.797 5.133 1.891 1 94 358 THR B CA 1
ATOM 5940 C C . THR B 1 358 ? -10.258 4.504 0.611 1 94 358 THR B C 1
ATOM 5942 O O . THR B 1 358 ? -9.047 4.551 0.35 1 94 358 THR B O 1
ATOM 5945 N N . ARG B 1 359 ? -11.078 3.926 -0.146 1 92.69 359 ARG B N 1
ATOM 5946 C CA . ARG B 1 359 ? -10.672 3.299 -1.399 1 92.69 359 ARG B CA 1
ATOM 5947 C C . ARG B 1 359 ? -10.055 4.324 -2.348 1 92.69 359 ARG B C 1
ATOM 5949 O O . ARG B 1 359 ? -9.047 4.047 -2.998 1 92.69 359 ARG B O 1
ATOM 5956 N N . ILE B 1 360 ? -10.664 5.453 -2.414 1 93.31 360 ILE B N 1
ATOM 5957 C CA . ILE B 1 360 ? -10.172 6.52 -3.281 1 93.31 360 ILE B CA 1
ATOM 5958 C C . ILE B 1 360 ? -8.805 6.992 -2.797 1 93.31 360 ILE B C 1
ATOM 5960 O O . ILE B 1 360 ? -7.891 7.184 -3.598 1 93.31 360 ILE B O 1
ATOM 5964 N N . LEU B 1 361 ? -8.695 7.168 -1.523 1 95.25 361 LEU B N 1
ATOM 5965 C CA . LEU B 1 361 ? -7.445 7.629 -0.933 1 95.25 361 LEU B CA 1
ATOM 5966 C C . LEU B 1 361 ? -6.332 6.613 -1.159 1 95.25 361 LEU B C 1
ATOM 5968 O O . LEU B 1 361 ? -5.219 6.984 -1.541 1 95.25 361 LEU B O 1
ATOM 5972 N N . VAL B 1 362 ? -6.648 5.355 -0.935 1 96.25 362 VAL B N 1
ATOM 5973 C CA . VAL B 1 362 ? -5.672 4.285 -1.1 1 96.25 362 VAL B CA 1
ATOM 5974 C C . VAL B 1 362 ? -5.164 4.266 -2.539 1 96.25 362 VAL B C 1
ATOM 5976 O O . VAL B 1 362 ? -3.961 4.137 -2.779 1 96.25 362 VAL B O 1
ATOM 5979 N N . ARG B 1 363 ? -6.016 4.406 -3.443 1 95.56 363 ARG B N 1
ATOM 5980 C CA . ARG B 1 363 ? -5.66 4.402 -4.859 1 95.56 363 ARG B CA 1
ATOM 5981 C C . ARG B 1 363 ? -4.797 5.609 -5.211 1 95.56 363 ARG B C 1
ATOM 5983 O O . ARG B 1 363 ? -3.803 5.484 -5.926 1 95.56 363 ARG B O 1
ATOM 5990 N N . ALA B 1 364 ? -5.195 6.766 -4.73 1 96.44 364 ALA B N 1
ATOM 5991 C CA . ALA B 1 364 ? -4.461 7.992 -5.023 1 96.44 364 ALA B CA 1
ATOM 5992 C C . ALA B 1 364 ? -3.039 7.926 -4.477 1 96.44 364 ALA B C 1
ATOM 5994 O O . ALA B 1 364 ? -2.088 8.328 -5.152 1 96.44 364 ALA B O 1
ATOM 5995 N N . VAL B 1 365 ? -2.883 7.465 -3.246 1 97.75 365 VAL B N 1
ATOM 5996 C CA . VAL B 1 365 ? -1.564 7.359 -2.629 1 97.75 365 VAL B CA 1
ATOM 5997 C C . VAL B 1 365 ? -0.723 6.332 -3.381 1 97.75 365 VAL B C 1
ATOM 5999 O O . VAL B 1 365 ? 0.479 6.527 -3.578 1 97.75 365 VAL B O 1
ATOM 6002 N N . ALA B 1 366 ? -1.342 5.234 -3.809 1 97.62 366 ALA B N 1
ATOM 6003 C CA . ALA B 1 366 ? -0.641 4.207 -4.578 1 97.62 366 ALA B CA 1
ATOM 6004 C C . ALA B 1 366 ? -0.112 4.77 -5.891 1 97.62 366 ALA B C 1
ATOM 6006 O O . ALA B 1 366 ? 0.978 4.406 -6.34 1 97.62 366 ALA B O 1
ATOM 6007 N N . GLN B 1 367 ? -0.874 5.629 -6.5 1 97.44 367 GLN B N 1
ATOM 6008 C CA . GLN B 1 367 ? -0.456 6.242 -7.754 1 97.44 367 GLN B CA 1
ATOM 6009 C C . GLN B 1 367 ? 0.775 7.121 -7.555 1 97.44 367 GLN B C 1
ATOM 6011 O O . GLN B 1 367 ? 1.698 7.102 -8.367 1 97.44 367 GLN B O 1
ATOM 6016 N N . VAL B 1 368 ? 0.768 7.887 -6.492 1 98.19 368 VAL B N 1
ATOM 6017 C CA . VAL B 1 368 ? 1.915 8.734 -6.191 1 98.19 368 VAL B CA 1
ATOM 6018 C C . VAL B 1 368 ? 3.131 7.867 -5.875 1 98.19 368 VAL B C 1
ATOM 6020 O O . VAL B 1 368 ? 4.242 8.156 -6.328 1 98.19 368 VAL B O 1
ATOM 6023 N N . ARG B 1 369 ? 2.92 6.781 -5.078 1 98.56 369 ARG B N 1
ATOM 6024 C CA . ARG B 1 369 ? 4.004 5.891 -4.668 1 98.56 369 ARG B CA 1
ATOM 6025 C C . ARG B 1 369 ? 4.602 5.172 -5.871 1 98.56 369 ARG B C 1
ATOM 6027 O O . ARG B 1 369 ? 5.801 4.891 -5.902 1 98.56 369 ARG B O 1
ATOM 6034 N N . ALA B 1 370 ? 3.779 4.93 -6.914 1 97.75 370 ALA B N 1
ATOM 6035 C CA . ALA B 1 370 ? 4.23 4.242 -8.125 1 97.75 370 ALA B CA 1
ATOM 6036 C C . ALA B 1 370 ? 4.992 5.191 -9.039 1 97.75 370 ALA B C 1
ATOM 6038 O O . ALA B 1 370 ? 5.816 4.75 -9.852 1 97.75 370 ALA B O 1
ATOM 6039 N N . ASN B 1 371 ? 4.684 6.504 -8.938 1 97.88 371 ASN B N 1
ATOM 6040 C CA . ASN B 1 371 ? 5.305 7.5 -9.797 1 97.88 371 ASN B CA 1
ATOM 6041 C C . ASN B 1 371 ? 5.785 8.711 -9 1 97.88 371 ASN B C 1
ATOM 6043 O O . ASN B 1 371 ? 5.398 9.844 -9.289 1 97.88 371 ASN B O 1
ATOM 6047 N N . PRO B 1 372 ? 6.691 8.469 -8.078 1 98.12 372 PRO B N 1
ATOM 6048 C CA . PRO B 1 372 ? 7.082 9.562 -7.191 1 98.12 372 PRO B CA 1
ATOM 6049 C C . PRO B 1 372 ? 7.805 10.688 -7.93 1 98.12 372 PRO B C 1
ATOM 6051 O O . PRO B 1 372 ? 7.648 11.859 -7.578 1 98.12 372 PRO B O 1
ATOM 6054 N N . THR B 1 373 ? 8.586 10.383 -8.969 1 98.12 373 THR B N 1
ATOM 6055 C CA . THR B 1 373 ? 9.312 11.398 -9.727 1 98.12 373 THR B CA 1
ATOM 6056 C C . THR B 1 373 ? 8.344 12.367 -10.398 1 98.12 373 THR B C 1
ATOM 6058 O O . THR B 1 373 ? 8.562 13.586 -10.359 1 98.12 373 THR B O 1
ATOM 6061 N N . LYS B 1 374 ? 7.328 11.836 -10.977 1 98.12 374 LYS B N 1
ATOM 60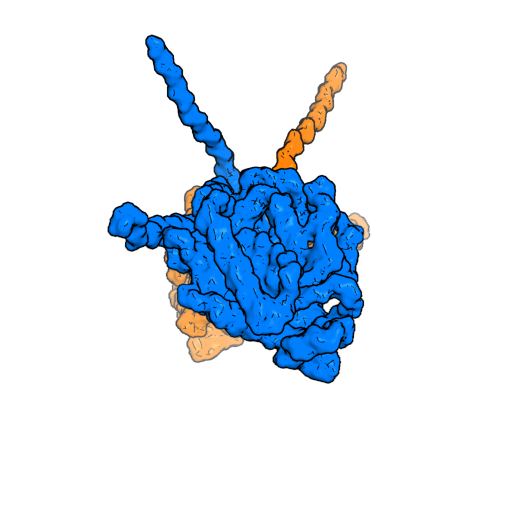62 C CA . LYS B 1 374 ? 6.336 12.664 -11.656 1 98.12 374 LYS B CA 1
ATOM 6063 C C . LYS B 1 374 ? 5.711 13.672 -10.695 1 98.12 374 LYS B C 1
ATOM 6065 O O . LYS B 1 374 ? 5.652 14.867 -10.992 1 98.12 374 LYS B O 1
ATOM 6070 N N . TYR B 1 375 ? 5.289 13.234 -9.602 1 98 375 TYR B N 1
ATOM 6071 C CA . TYR B 1 375 ? 4.578 14.086 -8.648 1 98 375 TYR B CA 1
ATOM 6072 C C . TYR B 1 375 ? 5.535 15.055 -7.965 1 98 375 TYR B C 1
ATOM 6074 O O . TYR B 1 375 ? 5.164 16.188 -7.668 1 98 375 TYR B O 1
ATOM 6082 N N . LEU B 1 376 ? 6.754 14.609 -7.672 1 98.06 376 LEU B N 1
ATOM 6083 C CA . LEU B 1 376 ? 7.75 15.508 -7.102 1 98.06 376 LEU B CA 1
ATOM 6084 C C . LEU B 1 376 ? 8.133 16.594 -8.094 1 98.06 376 LEU B C 1
ATOM 6086 O O . LEU B 1 376 ? 8.367 17.75 -7.699 1 98.06 376 LEU B O 1
ATOM 6090 N N . CYS B 1 377 ? 8.25 16.234 -9.375 1 98.19 377 CYS B N 1
ATOM 6091 C CA . CYS B 1 377 ? 8.523 17.219 -10.406 1 98.19 377 CYS B CA 1
ATOM 6092 C C . CYS B 1 377 ? 7.414 18.266 -10.453 1 98.19 377 CYS B C 1
ATOM 6094 O O . CYS B 1 377 ? 7.684 19.453 -10.602 1 98.19 377 CYS B O 1
ATOM 6096 N N . GLN B 1 378 ? 6.211 17.828 -10.375 1 96.94 378 GLN B N 1
ATOM 6097 C CA . GLN B 1 378 ? 5.082 18.75 -10.344 1 96.94 378 GLN B CA 1
ATOM 6098 C C . GLN B 1 378 ? 5.16 19.672 -9.133 1 96.94 378 GLN B C 1
ATOM 6100 O O . GLN B 1 378 ? 4.824 20.859 -9.234 1 96.94 378 GLN B O 1
ATOM 6105 N N . ALA B 1 379 ? 5.551 19.109 -7.984 1 95.69 379 ALA B N 1
ATOM 6106 C CA . ALA B 1 379 ? 5.715 19.922 -6.781 1 95.69 379 ALA B CA 1
ATOM 6107 C C . ALA B 1 379 ? 6.781 21 -6.98 1 95.69 379 ALA B C 1
ATOM 6109 O O . ALA B 1 379 ? 6.602 22.141 -6.574 1 95.69 379 ALA B O 1
ATOM 6110 N N . VAL B 1 380 ? 7.883 20.625 -7.551 1 96.44 380 VAL B N 1
ATOM 6111 C CA . VAL B 1 380 ? 8.977 21.547 -7.812 1 96.44 380 VAL B CA 1
ATOM 6112 C C . VAL B 1 380 ? 8.508 22.641 -8.781 1 96.44 380 VAL B C 1
ATOM 6114 O O . VAL B 1 380 ? 8.773 23.828 -8.57 1 96.44 380 VAL B O 1
ATOM 6117 N N . GLU B 1 381 ? 7.793 22.203 -9.852 1 95.88 381 GLU B N 1
ATOM 6118 C CA . GLU B 1 381 ? 7.27 23.172 -10.82 1 95.88 381 GLU B CA 1
ATOM 6119 C C . GLU B 1 381 ? 6.262 24.109 -10.172 1 95.88 381 GLU B C 1
ATOM 6121 O O . GLU B 1 381 ? 6.207 25.297 -10.5 1 95.88 381 GLU B O 1
ATOM 6126 N N . GLY B 1 382 ? 5.48 23.562 -9.328 1 92.69 382 GLY B N 1
ATOM 6127 C CA . GLY B 1 382 ? 4.543 24.406 -8.594 1 92.69 382 GLY B CA 1
ATOM 6128 C C . GLY B 1 382 ? 5.227 25.453 -7.738 1 92.69 382 GLY B C 1
ATOM 6129 O O . GLY B 1 382 ? 4.758 26.594 -7.656 1 92.69 382 GLY B O 1
ATOM 6130 N N . ALA B 1 383 ? 6.293 25.062 -7.098 1 92.44 383 ALA B N 1
ATOM 6131 C CA . ALA B 1 383 ? 7.055 26 -6.277 1 92.44 383 ALA B CA 1
ATOM 6132 C C . ALA B 1 383 ? 7.684 27.094 -7.137 1 92.44 383 ALA B C 1
ATOM 6134 O O . ALA B 1 383 ? 7.73 28.25 -6.73 1 92.44 383 ALA B O 1
ATOM 6135 N N . LYS B 1 384 ? 8.156 26.75 -8.281 1 93.5 384 LYS B N 1
ATOM 6136 C CA . LYS B 1 384 ? 8.727 27.719 -9.211 1 93.5 384 LYS B CA 1
ATOM 6137 C C . LYS B 1 384 ? 7.66 28.703 -9.695 1 93.5 384 LYS B C 1
ATOM 6139 O O . LYS B 1 384 ? 7.91 29.906 -9.773 1 93.5 384 LYS B O 1
ATOM 6144 N N . GLU B 1 385 ? 6.535 28.172 -10.023 1 92.88 385 GLU B N 1
ATOM 6145 C CA . GLU B 1 385 ? 5.434 29 -10.492 1 92.88 385 GLU B CA 1
ATOM 6146 C C . GLU B 1 385 ? 4.969 29.969 -9.406 1 92.88 385 GLU B C 1
ATOM 6148 O O . GLU B 1 385 ? 4.613 31.109 -9.695 1 92.88 385 GLU B O 1
ATOM 6153 N N . ALA B 1 386 ? 4.891 29.5 -8.227 1 90.75 386 ALA B N 1
ATOM 6154 C CA . ALA B 1 386 ? 4.508 30.359 -7.105 1 90.75 386 ALA B CA 1
ATOM 6155 C C . ALA B 1 386 ? 5.473 31.531 -6.961 1 90.75 386 ALA B C 1
ATOM 6157 O O . ALA B 1 386 ? 5.055 32.656 -6.695 1 90.75 386 ALA B O 1
ATOM 6158 N N . LYS B 1 387 ? 6.715 31.281 -7.086 1 89.38 387 LYS B N 1
ATOM 6159 C CA . LYS B 1 387 ? 7.723 32.344 -7.008 1 89.38 387 LYS B CA 1
ATOM 6160 C C . LYS B 1 387 ? 7.574 33.312 -8.156 1 89.38 387 LYS B C 1
ATOM 6162 O O . LYS B 1 387 ? 7.73 34.531 -7.969 1 89.38 387 LYS B O 1
ATOM 6167 N N . ARG B 1 388 ? 7.293 32.812 -9.297 1 91.94 388 ARG B N 1
ATOM 6168 C CA . ARG B 1 388 ? 7.098 33.688 -10.469 1 91.94 388 ARG B CA 1
ATOM 6169 C C . ARG B 1 388 ? 5.875 34.562 -10.297 1 91.94 388 ARG B C 1
ATOM 6171 O O . ARG B 1 388 ? 5.914 35.75 -10.641 1 91.94 388 ARG B O 1
ATOM 6178 N N . ARG B 1 389 ? 4.859 34 -9.82 1 90.88 389 ARG B N 1
ATOM 6179 C CA . ARG B 1 389 ? 3.631 34.75 -9.594 1 90.88 389 ARG B CA 1
ATOM 6180 C C . ARG B 1 389 ? 3.842 35.844 -8.555 1 90.88 389 ARG B C 1
ATOM 6182 O O . ARG B 1 389 ? 3.318 36.938 -8.688 1 90.88 389 ARG B O 1
ATOM 6189 N N . ALA B 1 390 ? 4.543 35.469 -7.512 1 89 390 ALA B N 1
ATOM 6190 C CA . ALA B 1 390 ? 4.844 36.469 -6.477 1 89 390 ALA B CA 1
ATOM 6191 C C . ALA B 1 390 ? 5.656 37.625 -7.043 1 89 390 ALA B C 1
ATOM 6193 O O . ALA B 1 390 ? 5.395 38.781 -6.727 1 89 390 ALA B O 1
ATOM 6194 N N . LYS B 1 391 ? 6.633 37.375 -7.871 1 88.81 391 LYS B N 1
ATOM 6195 C CA . LYS B 1 391 ? 7.453 38.406 -8.508 1 88.81 391 LYS B CA 1
ATOM 6196 C C . LYS B 1 391 ? 6.621 39.25 -9.445 1 88.81 391 LYS B C 1
ATOM 6198 O O . LYS B 1 391 ? 6.805 40.469 -9.508 1 88.81 391 LYS B O 1
ATOM 6203 N N . ALA B 1 392 ? 5.758 38.594 -10.203 1 90.5 392 ALA B N 1
ATOM 6204 C CA . ALA B 1 392 ? 4.891 39.312 -11.125 1 90.5 392 ALA B CA 1
ATOM 6205 C C . ALA B 1 392 ? 3.973 40.281 -10.375 1 90.5 392 ALA B C 1
ATOM 6207 O O . ALA B 1 392 ? 3.709 41.406 -10.852 1 90.5 392 ALA B O 1
ATOM 6208 N N . TYR B 1 393 ? 3.484 39.844 -9.289 1 88.94 393 TYR B N 1
ATOM 6209 C CA . TYR B 1 393 ? 2.625 40.688 -8.469 1 88.94 393 TYR B CA 1
ATOM 6210 C C . TYR B 1 393 ? 3.387 41.906 -7.949 1 88.94 393 TYR B C 1
ATOM 6212 O O . TYR B 1 393 ? 2.869 43.031 -7.965 1 88.94 393 TYR B O 1
ATOM 6220 N N . ARG B 1 394 ? 4.609 41.75 -7.531 1 86.56 394 ARG B N 1
ATOM 6221 C CA . ARG B 1 394 ? 5.43 42.844 -6.984 1 86.56 394 ARG B CA 1
ATOM 6222 C C . ARG B 1 394 ? 5.766 43.875 -8.055 1 86.56 394 ARG B C 1
ATOM 6224 O O . ARG B 1 394 ? 5.883 45.062 -7.766 1 86.56 394 ARG B O 1
ATOM 6231 N N . ARG B 1 395 ? 5.844 43.438 -9.25 1 86.31 395 ARG B N 1
ATOM 6232 C CA . ARG B 1 395 ? 6.191 44.344 -10.352 1 86.31 395 ARG B CA 1
ATOM 6233 C C . ARG B 1 395 ? 5.008 45.219 -10.742 1 86.31 395 ARG B C 1
ATOM 6235 O O . ARG B 1 395 ? 5.191 46.281 -11.312 1 86.31 395 ARG B O 1
ATOM 6242 N N . GLN B 1 396 ? 3.85 44.688 -10.516 1 85.12 396 GLN B N 1
ATOM 6243 C CA . GLN B 1 396 ? 2.648 45.438 -10.883 1 85.12 396 GLN B CA 1
ATOM 6244 C C . GLN B 1 396 ? 2.367 46.562 -9.891 1 85.12 396 GLN B C 1
ATOM 6246 O O . GLN B 1 396 ? 1.592 47.469 -10.18 1 85.12 396 GLN B O 1
ATOM 6251 N N . LEU B 1 397 ? 2.988 46.5 -8.703 1 78.75 397 LEU B N 1
ATOM 6252 C CA . LEU B 1 397 ? 2.721 47.5 -7.68 1 78.75 397 LEU B CA 1
ATOM 6253 C C . LEU B 1 397 ? 3.562 48.75 -7.918 1 78.75 397 LEU B C 1
ATOM 6255 O O . LEU B 1 397 ? 4.715 48.656 -8.352 1 78.75 397 LEU B O 1
ATOM 6259 N N . PRO B 1 398 ? 2.926 50.031 -7.883 1 69 398 PRO B N 1
ATOM 6260 C CA . PRO B 1 398 ? 3.641 51.281 -8.125 1 69 398 PRO B CA 1
ATOM 6261 C C . PRO B 1 398 ? 4.816 51.469 -7.172 1 69 398 PRO B C 1
ATOM 6263 O O . PRO B 1 398 ? 4.754 51.062 -6.008 1 69 398 PRO B O 1
ATOM 6266 N N . THR B 1 399 ? 6.117 51.594 -7.645 1 60.5 399 THR B N 1
ATOM 6267 C CA . THR B 1 399 ? 7.285 51.938 -6.84 1 60.5 399 THR B CA 1
ATOM 6268 C C . THR B 1 399 ? 7.039 53.219 -6.051 1 60.5 399 THR B C 1
ATOM 6270 O O . THR B 1 399 ? 6.344 54.125 -6.523 1 60.5 399 THR B O 1
ATOM 6273 N N . PRO B 1 400 ? 7.312 53.094 -4.672 1 55.81 400 PRO B N 1
ATOM 6274 C CA . PRO B 1 400 ? 7.105 54.312 -3.896 1 55.81 400 PRO B CA 1
ATOM 6275 C C . PRO B 1 400 ? 7.609 55.562 -4.617 1 55.81 400 PRO B C 1
ATOM 6277 O O . PRO B 1 400 ? 7.273 56.688 -4.223 1 55.81 400 PRO B O 1
ATOM 6280 N N . VAL B 1 401 ? 8.586 55.594 -5.422 1 50.25 401 VAL B N 1
ATOM 6281 C CA . VAL B 1 401 ? 9.086 56.812 -5.992 1 50.25 401 VAL B CA 1
ATOM 6282 C C . VAL B 1 401 ? 7.988 57.5 -6.812 1 50.25 401 VAL B C 1
ATOM 6284 O O . VAL B 1 401 ? 8.039 58.719 -7.062 1 50.25 401 VAL B O 1
ATOM 6287 N N . ASP B 1 402 ? 7.188 56.75 -7.426 1 43.19 402 ASP B N 1
ATOM 6288 C CA . ASP B 1 402 ? 6.273 57.469 -8.305 1 43.19 402 ASP B CA 1
ATOM 6289 C C . ASP B 1 402 ? 5.199 58.219 -7.5 1 43.19 402 ASP B C 1
ATOM 6291 O O . ASP B 1 402 ? 4.348 58.906 -8.07 1 43.19 402 ASP B O 1
ATOM 6295 N N . SER B 1 403 ? 4.867 57.875 -6.262 1 33.53 403 SER B N 1
ATOM 6296 C CA . SER B 1 403 ? 4.082 58.906 -5.605 1 33.53 403 SER B CA 1
ATOM 6297 C C . SER B 1 403 ? 4.98 59.938 -4.957 1 33.53 403 SER B C 1
ATOM 6299 O O . SER B 1 403 ? 6.039 59.625 -4.418 1 33.53 403 SER B O 1
#

Secondary structure (DSSP, 8-state):
-----------------TT-B-TTT--BHHHHHHHHHHHHHHS------HHHHHHHHHHHHHHHHHHHHH--S-SS---EEEES-GGGTSS----TTSPPPPBTTTBSEEEEEEEE-S--TT----EE-TTS-TTEEEEB-TTS-HHHHHHTGGGEETTTTEEPHHHHHHHHHHHHHHHSTTSEEEEETTEEEEEEEETTEEEEEEEEEEEEEES--GGGHHHHTS--TTBTTB-HHHHTSEEEEEEPSSSS-EEEE-HHHHHHHHHHS-HHHHHHHHHHHHHS-GGG-TT--HHHHHHHHHHHHHHS-HHHHH-GGGHHHHHHHHHHHHHHHHHHT--B-SS-TTSBTTTT--HHHHHHHHHHHHHHHH-HHHHHHHHHHHHHHHHHHHHHHHHHSPPGGG-/-----------------TT-B-TTT--BHHHHHHHHHHHHHHS------HHHHHHHHHHHHHHHHHHHHH--S-SS---EEEES-GGGTSS----TTSPPPPBTTTBSEEEEEEEE-S--TT----EE-TTS-TTEEEEBSTTS-HHHHHHTGGGEETTTTEEPHHHHHHHHHHHHHHHSTTSEEEEETTEEEEEEEETTEEEEEEEEEEEEEES--GGGHHHHTS--TTBTTB-HHHHTSEEEEEEPSSTT-EEEE-HHHHHHHHHHS-HHHHHHHHHHHHHS-GGG-TT--HHHHHHHHHHHHHHS-HHHHH-GGGHHHHHHHHHHHHHHHHHHT--B-SS-TTSBTTTT--HHHHHHHHHHHHHHHH-HHHHHHHHHHHHHHHHHHHHHHHHHSPPGGG-

pLDDT: mean 88.29, std 14.58, range [23.08, 98.56]

InterPro domains:
  IPR024810 MAB21L/Cyclic GMP-AMP synthase-like receptor [SM01265] (113-370)
  IPR046903 Mab-21-like, nucleotidyltransferase domain [PF03281] (134-265)
  IPR046906 Mab-21-like, HhH/H2TH-like domain [PF20266] (290-365)

Organism: Crotalus adamanteus (NCBI:txid8729)

Solvent-accessible surface area (backbone atoms only — not comparable to full-atom values): 44194 Å² total; per-residue (Å²): 133,82,71,76,80,74,77,69,74,77,73,75,72,74,77,68,72,88,74,50,57,40,66,64,50,50,45,48,41,68,59,47,38,49,51,42,51,53,34,57,70,58,47,82,65,92,66,90,47,68,54,57,56,51,44,50,52,48,55,52,49,39,50,51,46,37,27,68,72,74,53,63,38,45,88,80,64,79,63,46,80,39,83,35,25,60,86,69,22,64,44,87,66,79,52,74,90,50,84,78,81,42,64,22,74,69,23,74,44,43,21,26,34,38,38,46,47,51,77,47,80,93,45,81,72,59,76,48,45,86,90,36,60,74,59,29,28,38,44,51,44,71,68,53,58,69,67,60,43,60,72,43,48,89,27,37,46,76,91,68,37,26,51,21,26,44,48,45,36,51,48,49,45,53,44,45,52,68,51,46,73,94,47,58,69,47,77,51,77,64,29,37,34,36,46,46,74,42,90,78,43,30,36,31,37,35,34,32,66,24,40,52,44,77,38,72,61,77,88,39,48,68,54,74,75,48,89,60,70,51,65,88,76,52,60,66,65,52,55,48,48,26,36,34,34,38,53,35,90,82,43,46,35,25,26,68,39,49,59,64,20,46,54,54,50,61,72,64,47,41,63,23,48,49,47,19,50,52,43,47,57,54,30,49,67,64,91,70,29,69,88,63,54,44,30,57,55,52,46,50,51,54,52,46,47,63,67,41,59,67,72,55,46,55,34,66,86,40,18,33,50,41,33,55,19,49,50,48,45,51,47,38,26,53,46,65,58,48,41,54,34,85,61,42,60,85,22,47,72,47,64,85,64,45,69,67,50,43,49,50,38,40,26,53,51,36,49,42,61,49,38,48,66,62,33,42,50,50,30,38,50,48,44,52,49,20,53,50,40,38,52,54,55,42,68,72,48,84,58,74,78,78,104,132,82,71,75,79,76,77,69,75,75,73,76,75,75,76,70,71,88,75,51,57,40,67,62,50,51,45,48,41,68,56,46,39,49,50,42,50,54,34,58,71,57,48,83,66,91,65,92,48,68,54,58,54,52,46,50,50,48,56,52,50,38,50,50,48,36,26,68,72,75,53,61,38,46,90,80,66,81,64,47,80,38,82,35,25,60,86,69,22,65,45,88,65,81,51,74,89,48,82,79,81,42,63,21,75,69,24,73,44,42,23,25,34,40,37,46,45,50,77,48,82,94,45,80,72,59,75,46,45,86,90,37,61,74,60,28,27,39,44,51,42,72,70,52,57,69,68,60,44,59,70,45,47,87,27,37,47,74,91,66,35,26,50,22,27,45,46,46,39,52,48,49,45,52,45,45,50,68,52,44,73,94,46,58,70,44,76,52,77,65,28,38,33,36,46,45,74,42,90,78,43,30,37,32,38,35,33,33,66,25,40,53,44,78,38,71,60,77,89,38,46,68,55,74,76,50,89,58,71,51,64,88,75,53,59,65,64,53,56,47,50,27,36,34,32,37,53,35,90,81,46,46,33,26,25,69,39,48,58,63,20,47,52,54,49,60,72,64,46,42,60,25,48,50,47,19,49,54,42,48,56,54,30,50,66,64,92,72,29,67,87,61,54,43,29,59,55,53,46,49,50,54,52,46,46,64,65,40,59,68,71,55,45,55,34,65,86,40,18,32,51,42,34,56,20,51,51,49,46,50,46,38,27,53,46,66,58,48,41,53,34,85,62,40,57,86,23,48,71,49,65,85,64,47,72,69,49,43,48,50,38,39,27,52,52,35,52,42,61,49,37,48,65,62,32,42,49,50,29,38,51,48,44,52,49,20,52,49,40,39,51,54,55,42,66,72,49,82,57,74,79,80,104

Radius of gyration: 33.92 Å; Cα contacts (8 Å, |Δi|>4): 1293; chains: 2; bounding box: 83×117×76 Å

Foldseek 3Di:
DDDPPDPPDPDDPPDDPPPAADPQQRDHLVLLLVLLVLLVVLDDDPDPDPLVVVLVVVLVVLVVQLCVPQVQADPDKDKDKAWDDVQLQLWDDQQLPDDDDAFLAQFPTEIEIETERDDCVPFPWDWACPPPPPQKTWTACVSPDPVNLVSQVQQFDDDRGTGFLQSVLVVVLVSSPVSDDPWDWDCRQSWIWTWDDDQLGTYIYTYFHKHKFAFADPLLVVLVVDDFLCVVVDDPCQQGGIWIWGHHSPIRMTGIGRSSNVSVVLVSFQPLLNSLLSLLSLLAPSNQQNLDGSNLLSLLSRVVSRVDDPVLRNDSSCSSVSNLVSLVVVLVCLVVLARAGNSNRVDGSSPPDDPVSSVSNNVRSVVCSNPVSVSSVVSSVSSVVSVVSSVVSSVVGDDVVVD/DPPPPDPPDPDDPPDPPPPAADPQQRDHLVLLLVLLVLLVVLDDDPDPDPLVVVLVVVLVVLVVQLCVPQVQADPDKDKDKAWDDVQLQLWDDQQQPDDDDAFLAQFPTEIEIETERDDCVPFPWDWACPPPPPQKTWTACVSPDPVNLVSQVQQFDDDRGTGFLVSVLVVVLVSSPVSDDPWDWDCRQSWIWTWDDDQLGTYIYTYFHKHKFAFADPLLVVLVVDDFLCVVVDDPCQQGGIWIWGHHSPIRMTGIGRSSNVSVVLVSFQPLLNSLLSLLSLLAPSNQQNLDGSNLLSLLSRVVSRVDDPVLRNDSSCSSVSNLVSLVVVLVCLVVLARAGNSNRVDGSSPPDDPVSSVSNNVRSVVCSNPVSVSSVVSSVSSVVSVVSSVVSSVVRDDVVVD